Protein AF-0000000068721672 (afdb_homodimer)

Foldseek 3Di:
DKEKFWEDDDFKIWIFIDDLVLHTPDAIDIFTLDPVRLVVVVVVVCVPPVDLVVYEYEYEPPDPSVVSVVVSCVVRPHQYFYDYPVVLVVVCVVPVVPDDDDSRVSGSSRRVCVSPDPGDRPPPQPPLLQVLQVLLVVLVVLVVVLVVLVVVLLVLCCAFFVCQCVLDVDCLAQLNLVCCLQPVHLVSLVVDDLQVNQVSNCVRVVNPDGSVSSVVSNVSSVVGPHDPPPRVVSSVSSNVSSVVSVVSVVVSVVSLVVSLVSQVVVPFQQCLQFLQHSSLSSQQCSQCGQLVVDPALVVLCVQLQLDQCQPPPPPDSPVRSDRRCPHDPSNVVSLLNSLVRRLVPAPVLVVQLVVVVVVVDDNSVSSSVSSSVVSNQSSVCRVVRHHDDRPDPDPPPD/DKEKFWEDDDFKIWIFIDDLVLHTPDAIDIFTLDPVRLVVVVVVVCVPPVDLVVYEYEYEPPDPSVVSSVVSCVVRPHQYFYDYPVVLVVQCVVPVVPDDDDSRVSGSSRRVCVSPDPGDRPPPQPPLLQVLQVLLVVLVVLVVVLVVLVVVLLVLCCAFFVCQCVLDVDCLAQLNLVCCLQPVHLVSLVVDDLQVNQVSNCVRVVNPDGSVSSVVSNVSSVVGPHDPPPRVVSSVSSNVSSVVSVVSVVVSVVSLVVSLVSQVVVPFQQCLQFLQHSSLSSQQCSQCGQLVVDPALVVLCVQLQLDQPQPPPPPPSPVRSDRRPPHDPSNNVSLLNSLVRRLVPAPVLVVQLVVVVVVVDDNSVSSSVSSSVVSNQSSVCRVVRHHDDRPDPPPPPD

Structure (mmCIF, N/CA/C/O backbone):
data_AF-0000000068721672-model_v1
#
loop_
_entity.id
_entity.type
_entity.pdbx_description
1 polymer 'IS110 family transposase'
#
loop_
_atom_site.group_PDB
_atom_site.id
_atom_site.type_symbol
_atom_site.label_atom_id
_atom_site.label_alt_id
_atom_site.label_comp_id
_atom_site.label_asym_id
_atom_site.label_entity_id
_atom_site.label_seq_id
_atom_site.pdbx_PDB_ins_code
_atom_site.Cartn_x
_atom_site.Cartn_y
_atom_site.Cartn_z
_atom_site.occupancy
_atom_site.B_iso_or_equiv
_atom_site.auth_seq_id
_atom_site.auth_comp_id
_atom_site.auth_asym_id
_atom_site.auth_atom_id
_atom_site.pdbx_PDB_model_num
ATOM 1 N N . MET A 1 1 ? 2.199 48.875 4.395 1 86.69 1 MET A N 1
ATOM 2 C CA . MET A 1 1 ? 2.047 47.438 4.539 1 86.69 1 MET A CA 1
ATOM 3 C C . MET A 1 1 ? 2.754 46.688 3.408 1 86.69 1 MET A C 1
ATOM 5 O O . MET A 1 1 ? 2.729 47.125 2.26 1 86.69 1 MET A O 1
ATOM 9 N N . PHE A 1 2 ? 3.576 45.719 3.76 1 93.94 2 PHE A N 1
ATOM 10 C CA . PHE A 1 2 ? 4.301 44.938 2.764 1 93.94 2 PHE A CA 1
ATOM 11 C C . PHE A 1 2 ? 3.707 43.562 2.625 1 93.94 2 PHE A C 1
ATOM 13 O O . PHE A 1 2 ? 2.924 43.125 3.475 1 93.94 2 PHE A O 1
ATOM 20 N N . TYR A 1 3 ? 4.02 43 1.476 1 94.06 3 TYR A N 1
ATOM 21 C CA . TYR A 1 3 ? 3.592 41.625 1.208 1 94.06 3 TYR A CA 1
ATOM 22 C C . TYR A 1 3 ? 4.777 40.781 0.808 1 94.06 3 TYR A C 1
ATOM 24 O O . TYR A 1 3 ? 5.605 41.188 -0.009 1 94.06 3 TYR A O 1
ATOM 32 N N . LEU A 1 4 ? 4.859 39.688 1.416 1 96 4 LEU A N 1
ATOM 33 C CA . 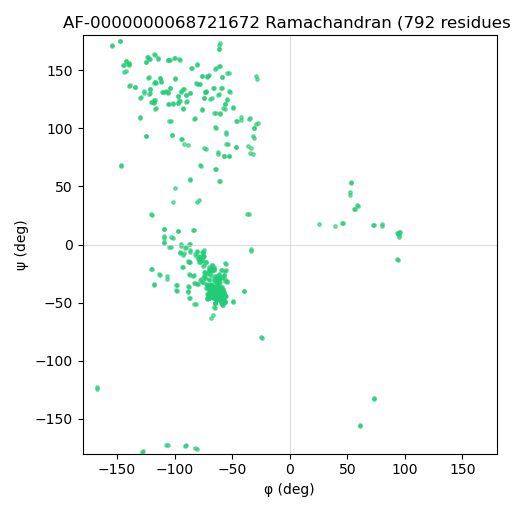LEU A 1 4 ? 5.945 38.75 1.136 1 96 4 LEU A CA 1
ATOM 34 C C . LEU A 1 4 ? 5.402 37.438 0.591 1 96 4 LEU A C 1
ATOM 36 O O . LEU A 1 4 ? 4.48 36.844 1.166 1 96 4 LEU A O 1
ATOM 40 N N . GLY A 1 5 ? 5.867 37.062 -0.544 1 94.69 5 GLY A N 1
ATOM 41 C CA . GLY A 1 5 ? 5.57 35.75 -1.093 1 94.69 5 GLY A CA 1
ATOM 42 C C . GLY A 1 5 ? 6.73 34.781 -0.973 1 94.69 5 GLY A C 1
ATOM 43 O O . GLY A 1 5 ? 7.887 35.156 -1.187 1 94.69 5 GLY A O 1
ATOM 44 N N . ILE A 1 6 ? 6.438 33.531 -0.537 1 94.25 6 ILE A N 1
ATOM 45 C CA . ILE A 1 6 ? 7.461 32.5 -0.434 1 94.25 6 ILE A CA 1
ATOM 46 C C . ILE A 1 6 ? 7.121 31.344 -1.363 1 94.25 6 ILE A C 1
ATOM 48 O O . ILE A 1 6 ? 6.039 30.75 -1.264 1 94.25 6 ILE A O 1
ATOM 52 N N . ASP A 1 7 ? 7.992 31.062 -2.221 1 91.5 7 ASP A N 1
ATOM 53 C CA . ASP A 1 7 ? 7.914 29.844 -3.023 1 91.5 7 ASP A CA 1
ATOM 54 C C . ASP A 1 7 ? 8.688 28.703 -2.371 1 91.5 7 ASP A C 1
ATOM 56 O O . ASP A 1 7 ? 9.914 28.75 -2.277 1 91.5 7 ASP A O 1
ATOM 60 N N . ILE A 1 8 ? 7.93 27.688 -2.023 1 88.69 8 ILE A N 1
ATOM 61 C CA . ILE A 1 8 ? 8.477 26.594 -1.223 1 88.69 8 ILE A CA 1
ATOM 62 C C . ILE A 1 8 ? 9.047 25.516 -2.143 1 88.69 8 ILE A C 1
ATOM 64 O O . ILE A 1 8 ? 8.383 25.078 -3.086 1 88.69 8 ILE A O 1
ATOM 68 N N . ALA A 1 9 ? 10.281 25.125 -1.889 1 83.5 9 ALA A N 1
ATOM 69 C CA . ALA A 1 9 ? 10.93 24 -2.553 1 83.5 9 ALA A CA 1
ATOM 70 C C . ALA A 1 9 ? 11.523 23.031 -1.534 1 83.5 9 ALA A C 1
ATOM 72 O O . ALA A 1 9 ? 11.242 23.125 -0.337 1 83.5 9 ALA A O 1
ATOM 73 N N . LYS A 1 10 ? 12.148 22.016 -1.952 1 77.5 10 LYS A N 1
ATOM 74 C CA . LYS A 1 10 ? 12.648 20.969 -1.065 1 77.5 10 LYS A CA 1
ATOM 75 C C . LYS A 1 10 ? 13.812 21.469 -0.216 1 77.5 10 LYS A C 1
ATOM 77 O O . LYS A 1 10 ? 13.797 21.328 1.008 1 77.5 10 LYS A O 1
ATOM 82 N N . HIS A 1 11 ? 14.734 22.141 -0.804 1 77.12 11 HIS A N 1
ATOM 83 C CA . HIS A 1 11 ? 15.938 22.516 -0.07 1 77.12 11 HIS A CA 1
ATOM 84 C C . HIS A 1 11 ? 16.078 24.031 0.018 1 77.12 11 HIS A C 1
ATOM 86 O O . HIS A 1 11 ? 16.516 24.562 1.045 1 77.12 11 HIS A O 1
ATOM 92 N N . LYS A 1 12 ? 15.641 24.641 -1.034 1 86.44 12 LYS A N 1
ATOM 93 C CA . LYS A 1 12 ? 15.805 26.094 -1.119 1 86.44 12 LYS A CA 1
ATOM 94 C C . LYS A 1 12 ? 14.484 26.781 -1.482 1 86.44 12 LYS A C 1
ATOM 96 O O . LYS A 1 12 ? 13.836 26.406 -2.461 1 86.44 12 LYS A O 1
ATOM 101 N N . HIS A 1 13 ? 14.141 27.781 -0.576 1 91.69 13 HIS A N 1
ATOM 102 C CA . HIS A 1 13 ? 12.938 28.578 -0.816 1 91.69 13 HIS A CA 1
ATOM 103 C C . HIS A 1 13 ? 13.289 29.969 -1.326 1 91.69 13 HIS A C 1
ATOM 105 O O . HIS A 1 13 ? 14.438 30.422 -1.191 1 91.69 13 HIS A O 1
ATOM 111 N N . TYR A 1 14 ? 12.344 30.594 -1.969 1 93.81 14 TYR A N 1
ATOM 112 C CA . TYR A 1 14 ? 12.547 31.969 -2.424 1 93.81 14 TYR A CA 1
ATOM 113 C C . TYR A 1 14 ? 11.492 32.906 -1.832 1 93.81 14 TYR A C 1
ATOM 115 O O . TYR A 1 14 ? 10.305 32.562 -1.795 1 93.81 14 TYR A O 1
ATOM 123 N N . ALA A 1 15 ? 11.969 34 -1.354 1 96.25 15 ALA A N 1
ATOM 124 C CA . ALA A 1 15 ? 11.094 35.031 -0.778 1 96.25 15 ALA A CA 1
ATOM 125 C C . ALA A 1 15 ? 11.164 36.312 -1.577 1 96.25 15 ALA A C 1
ATOM 127 O O . ALA A 1 15 ? 12.234 36.719 -2.041 1 96.25 15 ALA A O 1
ATOM 128 N N . SER A 1 16 ? 10.016 36.938 -1.768 1 95.81 16 SER A N 1
ATOM 129 C CA . SER A 1 16 ? 9.938 38.219 -2.449 1 95.81 16 SER A CA 1
ATOM 130 C C . SER A 1 16 ? 9.031 39.188 -1.702 1 95.81 16 SER A C 1
ATOM 132 O O . SER A 1 16 ? 7.945 38.812 -1.257 1 95.81 16 SER A O 1
ATOM 134 N N . ILE A 1 17 ? 9.477 40.438 -1.555 1 95.88 17 ILE A N 1
ATOM 135 C CA . ILE A 1 17 ? 8.688 41.469 -0.869 1 95.88 17 ILE A CA 1
ATOM 136 C C . ILE A 1 17 ? 8.211 42.5 -1.873 1 95.88 17 ILE A C 1
ATOM 138 O O . ILE A 1 17 ? 9 42.969 -2.697 1 95.88 17 ILE A O 1
ATOM 142 N N . ILE A 1 18 ? 7 42.75 -1.779 1 94.38 18 ILE A N 1
ATOM 143 C CA . ILE A 1 18 ? 6.445 43.812 -2.621 1 94.38 18 ILE A CA 1
ATOM 144 C C . ILE A 1 18 ? 5.738 44.844 -1.752 1 94.38 18 ILE A C 1
ATOM 146 O O . ILE A 1 18 ? 5.344 44.562 -0.621 1 94.38 18 ILE A O 1
ATOM 150 N N . ASP A 1 19 ? 5.609 46.062 -2.295 1 93 19 ASP A N 1
ATOM 151 C CA . ASP A 1 19 ? 4.93 47.125 -1.555 1 93 19 ASP A CA 1
ATOM 152 C C . ASP A 1 19 ? 3.438 47.156 -1.877 1 93 19 ASP A C 1
ATOM 154 O O . ASP A 1 19 ? 2.916 46.25 -2.508 1 93 19 ASP A O 1
ATOM 158 N N . GLN A 1 20 ? 2.775 48.156 -1.375 1 89.5 20 GLN A N 1
ATOM 159 C CA . GLN A 1 20 ? 1.326 48.25 -1.512 1 89.5 20 GLN A CA 1
ATOM 160 C C . GLN A 1 20 ? 0.924 48.438 -2.973 1 89.5 20 GLN A C 1
ATOM 162 O O . GLN A 1 20 ? -0.208 48.125 -3.352 1 89.5 20 GLN A O 1
ATOM 167 N N . THR A 1 21 ? 1.862 48.875 -3.771 1 89.06 21 THR A N 1
ATOM 168 C CA . THR A 1 21 ? 1.56 49.156 -5.176 1 89.06 21 THR A CA 1
ATOM 169 C C . THR A 1 21 ? 1.857 47.906 -6.027 1 89.06 21 THR A C 1
ATOM 171 O O . THR A 1 21 ? 1.522 47.875 -7.211 1 89.06 21 THR A O 1
ATOM 174 N N . GLY A 1 22 ? 2.467 46.938 -5.43 1 88.56 22 GLY A N 1
ATOM 175 C CA . GLY A 1 22 ? 2.801 45.719 -6.16 1 88.56 22 GLY A CA 1
ATOM 176 C C . GLY A 1 22 ? 4.211 45.719 -6.719 1 88.56 22 GLY A C 1
ATOM 177 O O . GLY A 1 22 ? 4.605 44.812 -7.441 1 88.56 22 GLY A O 1
ATOM 178 N N . LYS A 1 23 ? 4.98 46.656 -6.371 1 90.81 23 LYS A N 1
ATOM 179 C CA . LYS A 1 23 ? 6.352 46.75 -6.863 1 90.81 23 LYS A CA 1
ATOM 180 C C . LYS A 1 23 ? 7.328 46.062 -5.914 1 90.81 23 LYS A C 1
ATOM 182 O O . LYS A 1 23 ? 7.281 46.281 -4.703 1 90.81 23 LYS A O 1
ATOM 187 N N . PRO A 1 24 ? 8.188 45.281 -6.508 1 92.94 24 PRO A N 1
ATOM 188 C CA . PRO A 1 24 ? 9.203 44.688 -5.66 1 92.94 24 PRO A CA 1
ATOM 189 C C . PRO A 1 24 ? 10.172 45.688 -5.062 1 92.94 24 PRO A C 1
ATOM 191 O O . PRO A 1 24 ? 10.625 46.594 -5.762 1 92.94 24 PRO A O 1
ATOM 194 N N . ILE A 1 25 ? 10.461 45.594 -3.865 1 92.06 25 ILE A N 1
ATOM 195 C CA . ILE A 1 25 ? 11.312 46.562 -3.191 1 92.06 25 ILE A CA 1
ATOM 196 C C . ILE A 1 25 ? 12.766 46.062 -3.219 1 92.06 25 ILE A C 1
ATOM 198 O O . ILE A 1 25 ? 13.688 46.844 -2.973 1 92.06 25 ILE A O 1
ATOM 202 N N . THR A 1 26 ? 12.953 44.812 -3.443 1 91 26 THR A N 1
ATOM 203 C CA . THR A 1 26 ? 14.273 44.219 -3.504 1 91 26 THR A CA 1
ATOM 204 C C . THR A 1 26 ? 14.258 42.938 -4.371 1 91 26 THR A C 1
ATOM 206 O O . THR A 1 26 ? 13.195 42.531 -4.836 1 91 26 THR A O 1
ATOM 209 N N . LYS A 1 27 ? 15.43 42.469 -4.613 1 92.25 27 LYS A N 1
ATOM 210 C CA . LYS A 1 27 ? 15.531 41.188 -5.332 1 92.25 27 LYS A CA 1
ATOM 211 C C . LYS A 1 27 ? 15.062 40.031 -4.465 1 92.25 27 LYS A C 1
ATOM 213 O O . LYS A 1 27 ? 15.227 40.062 -3.242 1 92.25 27 LYS A O 1
ATOM 218 N N . PRO A 1 28 ? 14.484 39.094 -5.129 1 93.94 28 PRO A N 1
ATOM 219 C CA . PRO A 1 28 ? 14.094 37.938 -4.359 1 93.94 28 PRO A CA 1
ATOM 220 C C . PRO A 1 28 ? 15.25 37.312 -3.568 1 93.94 28 PRO A C 1
ATOM 222 O O . PRO A 1 28 ? 16.406 37.375 -4.008 1 93.94 28 PRO A O 1
ATOM 225 N N . PHE A 1 29 ? 14.945 36.781 -2.463 1 94.62 29 PHE A N 1
ATOM 226 C CA . PHE A 1 29 ? 15.945 36.281 -1.525 1 94.62 29 PHE A CA 1
ATOM 227 C C . PHE A 1 29 ? 15.82 34.781 -1.356 1 94.62 29 PHE A C 1
ATOM 229 O O . PHE A 1 29 ? 14.789 34.281 -0.908 1 94.62 29 PHE A O 1
ATOM 236 N N . PRO A 1 30 ? 16.828 34.031 -1.72 1 94.19 30 PRO A N 1
ATOM 237 C CA . PRO A 1 30 ? 16.828 32.594 -1.454 1 94.19 30 PRO A CA 1
ATOM 238 C C . PRO A 1 30 ? 17.25 32.281 -0.022 1 94.19 30 PRO A C 1
ATOM 240 O O . PRO A 1 30 ? 18.125 32.938 0.541 1 94.19 30 PRO A O 1
ATOM 243 N N . PHE A 1 31 ? 16.578 31.344 0.588 1 91.75 31 PHE A N 1
ATOM 244 C CA . PHE A 1 31 ? 17 30.875 1.905 1 91.75 31 PHE A CA 1
ATOM 245 C C . PHE A 1 31 ? 16.797 29.375 2.033 1 91.75 31 PHE A C 1
ATOM 247 O O . PHE A 1 31 ? 16 28.781 1.306 1 91.75 31 PHE A O 1
ATOM 254 N N . ARG A 1 32 ? 17.516 28.766 2.938 1 86.44 32 ARG A N 1
ATOM 255 C CA . ARG A 1 32 ? 17.516 27.312 3.08 1 86.44 32 ARG A CA 1
ATOM 256 C C . ARG A 1 32 ? 16.516 26.875 4.145 1 86.44 32 ARG A C 1
ATOM 258 O O . ARG A 1 32 ? 16.141 27.656 5.02 1 86.44 32 ARG A O 1
ATOM 265 N N . ASN A 1 33 ? 16.141 25.672 4.055 1 81.5 33 ASN A N 1
ATOM 266 C CA . ASN A 1 33 ? 15.125 25.094 4.93 1 81.5 33 ASN A CA 1
ATOM 267 C C . ASN A 1 33 ? 15.727 24.562 6.227 1 81.5 33 ASN A C 1
ATOM 269 O O . ASN A 1 33 ? 15.562 23.391 6.555 1 81.5 33 ASN A O 1
ATOM 273 N N . HIS A 1 34 ? 16.422 25.391 6.93 1 83.25 34 HIS A N 1
ATOM 274 C CA . HIS A 1 34 ? 16.953 25.094 8.258 1 83.25 34 HIS A CA 1
ATOM 275 C C . HIS A 1 34 ? 16.984 26.359 9.117 1 83.25 34 HIS A C 1
ATOM 277 O O . HIS A 1 34 ? 16.594 27.438 8.672 1 83.25 34 HIS A O 1
ATOM 283 N N . LYS A 1 35 ? 17.344 26.219 10.336 1 85.12 35 LYS A N 1
ATOM 284 C CA . LYS A 1 35 ? 17.25 27.312 11.297 1 85.12 35 LYS A CA 1
ATOM 285 C C . LYS A 1 35 ? 18.047 28.531 10.844 1 85.12 35 LYS A C 1
ATOM 287 O O . LYS A 1 35 ? 17.547 29.656 10.914 1 85.12 35 LYS A O 1
ATOM 292 N N . GLU A 1 36 ? 19.219 28.266 10.352 1 87.62 36 GLU A N 1
ATOM 293 C CA . GLU A 1 36 ? 20.047 29.359 9.859 1 87.62 36 GLU A CA 1
ATOM 294 C C . GLU A 1 36 ? 19.391 30.062 8.68 1 87.62 36 GLU A C 1
ATOM 296 O O . GLU A 1 36 ? 19.469 31.281 8.555 1 87.62 36 GLU A O 1
ATOM 301 N N . GLY A 1 37 ? 18.844 29.266 7.859 1 89.38 37 GLY A N 1
ATOM 302 C CA . GLY A 1 37 ? 18.109 29.828 6.738 1 89.38 37 GLY A CA 1
ATOM 303 C C . GLY A 1 37 ? 16.922 30.672 7.168 1 89.38 37 GLY A C 1
ATOM 304 O O . GLY A 1 37 ? 16.703 31.766 6.625 1 89.38 37 GLY A O 1
ATOM 305 N N . GLY A 1 38 ? 16.188 30.188 8.133 1 91.56 38 GLY A N 1
ATOM 306 C CA . GLY A 1 38 ? 15.094 30.969 8.688 1 91.56 38 GLY A CA 1
ATOM 307 C C . GLY A 1 38 ? 15.539 32.281 9.297 1 91.56 38 GLY A C 1
ATOM 308 O O . GLY A 1 38 ? 14.906 33.312 9.086 1 91.56 38 GLY A O 1
ATOM 309 N N . GLN A 1 39 ? 16.641 32.156 9.984 1 93.81 39 GLN A N 1
ATOM 310 C CA . GLN A 1 39 ? 17.188 33.375 10.602 1 93.81 39 GLN A CA 1
ATOM 311 C C . GLN A 1 39 ? 17.641 34.375 9.539 1 93.81 39 GLN A C 1
ATOM 313 O O . GLN A 1 39 ? 17.469 35.594 9.703 1 93.81 39 GLN A O 1
ATOM 318 N N . ALA A 1 40 ? 18.188 33.844 8.523 1 95.38 40 ALA A N 1
ATOM 319 C CA . ALA A 1 40 ? 18.594 34.688 7.414 1 95.38 40 ALA A CA 1
ATOM 320 C C . ALA A 1 40 ? 17.391 35.406 6.801 1 95.38 40 ALA A C 1
ATOM 322 O O . ALA A 1 40 ? 17.484 36.594 6.445 1 95.38 40 ALA A O 1
ATOM 323 N N . LEU A 1 41 ? 16.359 34.719 6.668 1 95.69 41 LEU A N 1
ATOM 324 C CA . LEU A 1 41 ? 15.117 35.312 6.152 1 95.69 41 LEU A CA 1
ATOM 325 C C . LEU A 1 41 ? 14.625 36.406 7.055 1 95.69 41 LEU A C 1
ATOM 327 O O . LEU A 1 41 ? 14.242 37.5 6.57 1 95.69 41 LEU A O 1
ATOM 331 N N . LEU A 1 42 ? 14.633 36.188 8.344 1 95.94 42 LEU A N 1
ATOM 332 C CA . LEU A 1 42 ? 14.188 37.188 9.305 1 95.94 42 LEU A CA 1
ATOM 333 C C . LEU A 1 42 ? 15.039 38.469 9.219 1 95.94 42 LEU A C 1
ATOM 335 O O . LEU A 1 42 ? 14.508 39.562 9.156 1 95.94 42 LEU A O 1
ATOM 339 N N . ASN A 1 43 ? 16.344 38.156 9.188 1 96.31 43 ASN A N 1
ATOM 340 C CA . ASN A 1 43 ? 17.25 39.281 9.086 1 96.31 43 ASN A CA 1
ATOM 341 C C . ASN A 1 43 ? 17 40.094 7.824 1 96.31 43 ASN A C 1
ATOM 343 O O . ASN A 1 43 ? 17.047 41.344 7.855 1 96.31 43 ASN A O 1
ATOM 347 N N . TRP A 1 44 ? 16.766 39.375 6.82 1 96.31 44 TRP A N 1
ATOM 348 C CA . TRP A 1 44 ? 16.484 40 5.535 1 96.31 44 TRP A CA 1
ATOM 349 C C . TRP A 1 44 ? 15.18 40.812 5.582 1 96.31 44 TRP A C 1
ATOM 351 O O . TRP A 1 44 ? 15.125 41.938 5.102 1 96.31 44 TRP A O 1
ATOM 361 N N . MET A 1 45 ? 14.148 40.344 6.129 1 95.75 45 MET A N 1
ATOM 362 C CA . MET A 1 45 ? 12.852 40.969 6.242 1 95.75 45 MET A CA 1
ATOM 363 C C . MET A 1 45 ? 12.945 42.25 7.094 1 95.75 45 MET A C 1
ATOM 365 O O . MET A 1 45 ? 12.375 43.281 6.742 1 95.75 45 MET A O 1
ATOM 369 N N . TYR A 1 46 ? 13.688 42.156 8.125 1 95.62 46 TYR A N 1
ATOM 370 C CA . TYR A 1 46 ? 13.734 43.25 9.086 1 95.62 46 TYR A CA 1
ATOM 371 C C . TYR A 1 46 ? 14.555 44.438 8.555 1 95.62 46 TYR A C 1
ATOM 373 O O . TYR A 1 46 ? 14.617 45.5 9.172 1 95.62 46 TYR A O 1
ATOM 381 N N . ARG A 1 47 ? 15.164 44.25 7.477 1 95.19 47 ARG A N 1
ATOM 382 C CA . ARG A 1 47 ? 15.773 45.375 6.789 1 95.19 47 ARG A CA 1
ATOM 383 C C . ARG A 1 47 ? 14.711 46.312 6.234 1 95.19 47 ARG A C 1
ATOM 385 O O . ARG A 1 47 ? 14.984 47.5 5.988 1 95.19 47 ARG A O 1
ATOM 392 N N . TYR A 1 48 ? 13.555 45.781 6.109 1 94.25 48 TYR A N 1
ATOM 393 C CA . TYR A 1 48 ? 12.523 46.531 5.414 1 94.25 48 TYR A CA 1
ATOM 394 C C . TYR A 1 48 ? 11.328 46.781 6.324 1 94.25 48 TYR A C 1
ATOM 396 O O . TYR A 1 48 ? 10.5 47.688 6.051 1 94.25 48 TYR A O 1
ATOM 404 N N . ILE A 1 49 ? 11.25 45.938 7.348 1 93.62 49 ILE A N 1
ATOM 405 C CA . ILE A 1 49 ? 10.117 46.125 8.258 1 93.62 49 ILE A CA 1
ATOM 406 C C . ILE A 1 49 ? 10.633 46.312 9.68 1 93.62 49 ILE A C 1
ATOM 408 O O . ILE A 1 49 ? 11.75 45.906 10.008 1 93.62 49 ILE A O 1
ATOM 412 N N . GLU A 1 50 ? 9.781 46.875 10.562 1 93.62 50 GLU A N 1
ATOM 413 C CA . GLU A 1 50 ? 10.133 47.094 11.961 1 93.62 50 GLU A CA 1
ATOM 414 C C . GLU A 1 50 ? 9.414 46.094 12.867 1 93.62 50 GLU A C 1
ATOM 416 O O . GLU A 1 50 ? 9.906 45.75 13.938 1 93.62 50 GLU A O 1
ATOM 421 N N . SER A 1 51 ? 8.281 45.719 12.398 1 94.88 51 SER A N 1
ATOM 422 C CA . SER A 1 51 ? 7.465 44.781 13.18 1 94.88 51 SER A CA 1
ATOM 423 C C . SER A 1 51 ? 6.762 43.781 12.273 1 94.88 51 SER A C 1
ATOM 425 O O . SER A 1 51 ? 6.473 44.062 11.109 1 94.88 51 SER A O 1
ATOM 427 N N . PRO A 1 52 ? 6.527 42.562 12.758 1 93.81 52 PRO A N 1
ATOM 428 C CA . PRO A 1 52 ? 5.855 41.531 11.969 1 93.81 52 PRO A CA 1
ATOM 429 C C . PRO A 1 52 ? 4.488 42 11.461 1 93.81 52 PRO A C 1
ATOM 431 O O . PRO A 1 52 ? 3.988 41.438 10.469 1 93.81 52 PRO A O 1
ATOM 434 N N . THR A 1 53 ? 3.879 42.938 12.07 1 91.81 53 THR A N 1
ATOM 435 C CA . THR A 1 53 ? 2.533 43.375 11.703 1 91.81 53 THR A CA 1
ATOM 436 C C . THR A 1 53 ? 2.557 44.188 10.43 1 91.81 53 THR A C 1
ATOM 438 O O . THR A 1 53 ? 1.512 44.438 9.82 1 91.81 53 THR A O 1
ATOM 441 N N . GLU A 1 54 ? 3.725 44.531 9.984 1 93.75 54 GLU A N 1
ATOM 442 C CA . GLU A 1 54 ? 3.85 45.406 8.82 1 93.75 54 GLU A CA 1
ATOM 443 C C . GLU A 1 54 ? 3.92 44.594 7.531 1 93.75 54 GLU A C 1
ATOM 445 O O . GLU A 1 54 ? 3.965 45.156 6.438 1 93.75 54 GLU A O 1
ATOM 450 N N . ILE A 1 55 ? 3.91 43.281 7.719 1 93.5 55 ILE A N 1
ATOM 451 C CA . ILE A 1 55 ? 4.078 42.469 6.531 1 93.5 55 ILE A CA 1
ATOM 452 C C . ILE A 1 55 ? 3.131 41.281 6.602 1 93.5 55 ILE A C 1
ATOM 454 O O . ILE A 1 55 ? 2.928 40.688 7.676 1 93.5 55 ILE A O 1
ATOM 458 N N . MET A 1 56 ? 2.502 40.969 5.516 1 91.75 56 MET A N 1
ATOM 459 C CA . MET A 1 56 ? 1.71 39.75 5.352 1 91.75 56 MET A CA 1
ATOM 460 C C . MET A 1 56 ? 2.439 38.75 4.473 1 91.75 56 MET A C 1
ATOM 462 O O . MET A 1 56 ? 2.965 39.094 3.416 1 91.75 56 MET A O 1
ATOM 466 N N . ILE A 1 57 ? 2.502 37.562 4.961 1 93.56 57 ILE A N 1
ATOM 467 C CA . ILE A 1 57 ? 3.287 36.531 4.254 1 93.56 57 ILE A CA 1
ATOM 468 C C . ILE A 1 57 ? 2.355 35.531 3.596 1 93.56 57 ILE A C 1
ATOM 470 O O . ILE A 1 57 ? 1.396 35.062 4.219 1 93.56 57 ILE A O 1
ATOM 474 N N . GLY A 1 58 ? 2.611 35.25 2.344 1 90.62 58 GLY A N 1
ATOM 475 C CA . GLY A 1 58 ? 1.902 34.219 1.626 1 90.62 58 GLY A CA 1
ATOM 476 C C . GLY A 1 58 ? 2.807 33.094 1.17 1 90.62 58 GLY A C 1
ATOM 477 O O . GLY A 1 58 ? 3.951 33.312 0.776 1 90.62 58 GLY A O 1
ATOM 478 N N . MET A 1 59 ? 2.326 31.891 1.27 1 90.06 59 MET A N 1
ATOM 479 C CA . MET A 1 59 ? 3.072 30.766 0.729 1 90.06 59 MET A CA 1
ATOM 480 C C . MET A 1 59 ? 2.127 29.719 0.155 1 90.06 59 MET A C 1
ATOM 482 O O . MET A 1 59 ? 0.959 29.641 0.541 1 90.06 59 MET A O 1
ATOM 486 N N . GLU A 1 60 ? 2.641 28.984 -0.753 1 83.19 60 GLU A N 1
ATOM 487 C CA . GLU A 1 60 ? 1.86 27.906 -1.359 1 83.19 60 GLU A CA 1
ATOM 488 C C . GLU A 1 60 ? 2.115 26.578 -0.656 1 83.19 60 GLU A C 1
ATOM 490 O O . GLU A 1 60 ? 3.26 26.234 -0.351 1 83.19 60 GLU A O 1
ATOM 495 N N . ALA A 1 61 ? 1.006 25.953 -0.348 1 77.31 61 ALA A N 1
ATOM 496 C CA . ALA A 1 61 ? 1.115 24.641 0.291 1 77.31 61 ALA A CA 1
ATOM 497 C C . ALA A 1 61 ? 1.469 23.562 -0.728 1 77.31 61 ALA A C 1
ATOM 499 O O . ALA A 1 61 ? 0.622 22.734 -1.093 1 77.31 61 ALA A O 1
ATOM 500 N N . THR A 1 62 ? 2.641 23.578 -1.284 1 70.88 62 THR A N 1
ATOM 501 C CA . THR A 1 62 ? 3.115 22.547 -2.199 1 70.88 62 THR A CA 1
ATOM 502 C C . THR A 1 62 ? 3.979 21.531 -1.463 1 70.88 62 THR A C 1
ATOM 504 O O . THR A 1 62 ? 4.941 21.891 -0.783 1 70.88 62 THR A O 1
ATOM 507 N N . GLY A 1 63 ? 3.592 20.375 -1.666 1 73.31 63 GLY A N 1
ATOM 508 C CA . GLY A 1 63 ? 4.332 19.344 -0.96 1 73.31 63 GLY A CA 1
ATOM 509 C C . GLY A 1 63 ? 4.262 19.484 0.548 1 73.31 63 GLY A C 1
ATOM 510 O O . GLY A 1 63 ? 3.262 19.969 1.086 1 73.31 63 GLY A O 1
ATOM 511 N N . HIS A 1 64 ? 5.234 18.953 1.298 1 81.81 64 HIS A N 1
ATOM 512 C CA . HIS A 1 64 ? 5.191 18.953 2.756 1 81.81 64 HIS A CA 1
ATOM 513 C C . HIS A 1 64 ? 6.227 19.922 3.334 1 81.81 64 HIS A C 1
ATOM 515 O O . HIS A 1 64 ? 6.258 20.141 4.547 1 81.81 64 HIS A O 1
ATOM 521 N N . TYR A 1 65 ? 6.895 20.672 2.549 1 82.25 65 TYR A N 1
ATOM 522 C CA . TYR A 1 65 ? 8.031 21.469 3.008 1 82.25 65 TYR A CA 1
ATOM 523 C C . TYR A 1 65 ? 7.574 22.812 3.549 1 82.25 65 TYR A C 1
ATOM 525 O O . TYR A 1 65 ? 8.32 23.484 4.262 1 82.25 65 TYR A O 1
ATOM 533 N N . TRP A 1 66 ? 6.398 23.188 3.279 1 85.88 66 TRP A N 1
ATOM 534 C CA . TRP A 1 66 ? 5.918 24.516 3.664 1 85.88 66 TRP A CA 1
ATOM 535 C C . TRP A 1 66 ? 5.645 24.578 5.164 1 85.88 66 TRP A C 1
ATOM 537 O O . TRP A 1 66 ? 5.711 25.656 5.766 1 85.88 66 TRP A O 1
ATOM 547 N N . LEU A 1 67 ? 5.406 23.516 5.762 1 86.69 67 LEU A N 1
ATOM 548 C CA . LEU A 1 67 ? 4.914 23.469 7.133 1 86.69 67 LEU A CA 1
ATOM 549 C C . LEU A 1 67 ? 5.988 23.938 8.109 1 86.69 67 LEU A C 1
ATOM 551 O O . LEU A 1 67 ? 5.688 24.641 9.086 1 86.69 67 LEU A O 1
ATOM 555 N N . ALA A 1 68 ? 7.211 23.547 7.848 1 86.56 68 ALA A N 1
ATOM 556 C CA . ALA A 1 68 ? 8.305 23.969 8.719 1 86.56 68 ALA A CA 1
ATOM 557 C C . ALA A 1 68 ? 8.484 25.484 8.648 1 86.56 68 ALA A C 1
ATOM 559 O O . ALA A 1 68 ? 8.648 26.156 9.672 1 86.56 68 ALA A O 1
ATOM 560 N N . VAL A 1 69 ? 8.398 26.031 7.48 1 89.19 69 VAL A N 1
ATOM 561 C CA . VAL A 1 69 ? 8.523 27.469 7.285 1 89.19 69 VAL A CA 1
ATOM 562 C C . VAL A 1 69 ? 7.336 28.188 7.926 1 89.19 69 VAL A C 1
ATOM 564 O O . VAL A 1 69 ? 7.508 29.203 8.602 1 89.19 69 VAL A O 1
ATOM 567 N N . TYR A 1 70 ? 6.27 27.641 7.727 1 89.25 70 TYR A N 1
ATOM 568 C CA . TYR A 1 70 ? 5.043 28.172 8.305 1 89.25 70 TYR A CA 1
ATOM 569 C C . TYR A 1 70 ? 5.137 28.234 9.82 1 89.25 70 TYR A C 1
ATOM 571 O O . TYR A 1 70 ? 4.875 29.281 10.422 1 89.25 70 TYR A O 1
ATOM 579 N N . SER A 1 71 ? 5.504 27.125 10.391 1 88.12 71 SER A N 1
ATOM 580 C CA . SER A 1 71 ? 5.652 27.047 11.836 1 88.12 71 SER A CA 1
ATOM 581 C C . SER A 1 71 ? 6.668 28.078 12.344 1 88.12 71 SER A C 1
ATOM 583 O O . SER A 1 71 ? 6.426 28.75 13.344 1 88.12 71 SER A O 1
ATOM 585 N N . PHE A 1 72 ? 7.742 28.266 11.648 1 89.88 72 PHE A N 1
ATOM 586 C CA . PHE A 1 72 ? 8.812 29.188 12.016 1 89.88 72 PHE A CA 1
ATOM 587 C C . PHE A 1 72 ? 8.328 30.625 12 1 89.88 72 PHE A C 1
ATOM 589 O O . PHE A 1 72 ? 8.594 31.391 12.93 1 89.88 72 PHE A O 1
ATOM 596 N N . LEU A 1 73 ? 7.621 30.922 11.023 1 91.38 73 LEU A N 1
ATOM 597 C CA . LEU A 1 73 ? 7.137 32.281 10.867 1 91.38 73 LEU A CA 1
ATOM 598 C C . LEU A 1 73 ? 6.074 32.625 11.914 1 91.38 73 LEU A C 1
ATOM 600 O O . LEU A 1 73 ? 6.051 33.719 12.461 1 91.38 73 LEU A O 1
ATOM 604 N N . LEU A 1 74 ? 5.277 31.672 12.211 1 87.94 74 LEU A N 1
ATOM 605 C CA . LEU A 1 74 ? 4.273 31.859 13.25 1 87.94 74 LEU A CA 1
ATOM 606 C C . LEU A 1 74 ? 4.934 32.094 14.609 1 87.94 74 LEU A C 1
ATOM 608 O O . LEU A 1 74 ? 4.508 32.938 15.375 1 87.94 74 LEU A O 1
ATOM 612 N N . ASP A 1 75 ? 5.914 31.281 14.867 1 88.94 75 ASP A N 1
ATOM 613 C CA . ASP A 1 75 ? 6.633 31.375 16.125 1 88.94 75 ASP A CA 1
ATOM 614 C C . ASP A 1 75 ? 7.262 32.75 16.312 1 88.94 75 ASP A C 1
ATOM 616 O O . ASP A 1 75 ? 7.504 33.188 17.438 1 88.94 75 ASP A O 1
ATOM 620 N N . HIS A 1 76 ? 7.457 33.438 15.203 1 92.38 76 HIS A N 1
ATOM 621 C CA . HIS A 1 76 ? 8.086 34.75 15.273 1 92.38 76 HIS A CA 1
ATOM 622 C C . HIS A 1 76 ? 7.055 35.844 15.133 1 92.38 76 HIS A C 1
ATOM 624 O O . HIS A 1 76 ? 7.41 37 14.906 1 92.38 76 HIS A O 1
ATOM 630 N N . GLY A 1 77 ? 5.809 35.406 15.117 1 89.19 77 GLY A N 1
ATOM 631 C CA . GLY A 1 77 ? 4.738 36.375 15.258 1 89.19 77 GLY A CA 1
ATOM 632 C C . GLY A 1 77 ? 4.199 36.875 13.93 1 89.19 77 GLY A C 1
ATOM 633 O O . GLY A 1 77 ? 3.422 37.844 13.891 1 89.19 77 GLY A O 1
ATOM 634 N N . PHE A 1 78 ? 4.578 36.281 12.852 1 91.38 78 PHE A N 1
ATOM 635 C CA . PHE A 1 78 ? 4.117 36.75 11.547 1 91.38 78 PHE A CA 1
ATOM 636 C C . PHE A 1 78 ? 2.76 36.156 11.203 1 91.38 78 PHE A C 1
ATOM 638 O O . PHE A 1 78 ? 2.416 35.062 11.688 1 91.38 78 PHE A O 1
ATOM 645 N N . SER A 1 79 ? 2.033 36.875 10.43 1 85.56 79 SER A N 1
ATOM 646 C CA . SER A 1 79 ? 0.8 36.375 9.844 1 85.56 79 SER A CA 1
ATOM 647 C C . SER A 1 79 ? 1.064 35.719 8.492 1 85.56 79 SER A C 1
ATOM 649 O O . SER A 1 79 ? 1.615 36.344 7.586 1 85.56 79 SER A O 1
ATOM 651 N N . VAL A 1 80 ? 0.659 34.5 8.445 1 89.19 80 VAL A N 1
ATOM 652 C CA . VAL A 1 80 ? 0.985 33.719 7.242 1 89.19 80 VAL A CA 1
ATOM 653 C C . VAL A 1 80 ? -0.296 33.219 6.594 1 89.19 80 VAL A C 1
ATOM 655 O O . VAL A 1 80 ? -1.145 32.625 7.27 1 89.19 80 VAL A O 1
ATOM 658 N N . VAL A 1 81 ? -0.414 33.438 5.324 1 84.88 81 VAL A N 1
ATOM 659 C CA . VAL A 1 81 ? -1.519 32.938 4.52 1 84.88 81 VAL A CA 1
ATOM 660 C C . VAL A 1 81 ? -1.033 31.781 3.65 1 84.88 81 VAL A C 1
ATOM 662 O O . VAL A 1 81 ? -0.063 31.922 2.902 1 84.88 81 VAL A O 1
ATOM 665 N N . VAL A 1 82 ? -1.693 30.688 3.883 1 84.12 82 VAL A N 1
ATOM 666 C CA . VAL A 1 82 ? -1.325 29.516 3.08 1 84.12 82 VAL A CA 1
ATOM 667 C C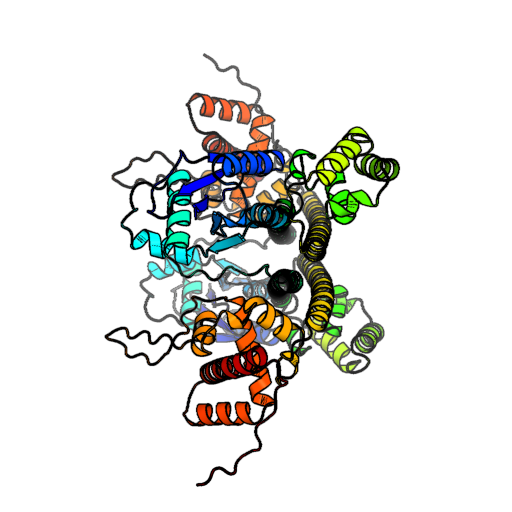 . VAL A 1 82 ? -2.289 29.375 1.904 1 84.12 82 VAL A C 1
ATOM 669 O O . VAL A 1 82 ? -3.5 29.25 2.098 1 84.12 82 VAL A O 1
ATOM 672 N N . LEU A 1 83 ? -1.697 29.391 0.708 1 79.06 83 LEU A N 1
ATOM 673 C CA . LEU A 1 83 ? -2.494 29.344 -0.512 1 79.06 83 LEU A CA 1
ATOM 674 C C . LEU A 1 83 ? -2.523 27.938 -1.085 1 79.06 83 LEU A C 1
ATOM 676 O O . LEU A 1 83 ? -1.534 27.203 -0.997 1 79.06 83 LEU A O 1
ATOM 680 N N . ASN A 1 84 ? -3.729 27.547 -1.641 1 72.38 84 ASN A N 1
ATOM 681 C CA . ASN A 1 84 ? -3.852 26.297 -2.377 1 72.38 84 ASN A CA 1
ATOM 682 C C . ASN A 1 84 ? -3.287 26.422 -3.789 1 72.38 84 ASN A C 1
ATOM 684 O O . ASN A 1 84 ? -3.492 27.422 -4.461 1 72.38 84 ASN A O 1
ATOM 688 N N . PRO A 1 85 ? -2.588 25.422 -4.195 1 71.94 85 PRO A N 1
ATOM 689 C CA . PRO A 1 85 ? -2 25.469 -5.535 1 71.94 85 PRO A CA 1
ATOM 690 C C . PRO A 1 85 ? -3.033 25.75 -6.625 1 71.94 85 PRO A C 1
ATOM 692 O O . PRO A 1 85 ? -2.717 26.391 -7.629 1 71.94 85 PRO A O 1
ATOM 695 N N . ILE A 1 86 ? -4.203 25.297 -6.418 1 64.56 86 ILE A N 1
ATOM 696 C CA . ILE A 1 86 ? -5.254 25.531 -7.406 1 64.56 86 ILE A CA 1
ATOM 697 C C . ILE A 1 86 ? -5.531 27.016 -7.539 1 64.56 86 ILE A C 1
ATOM 699 O O . ILE A 1 86 ? -5.715 27.531 -8.648 1 64.56 86 ILE A O 1
ATOM 703 N N . GLN A 1 87 ? -5.539 27.734 -6.465 1 64.94 87 GLN A N 1
ATOM 704 C CA . GLN A 1 87 ? -5.777 29.172 -6.457 1 64.94 87 GLN A CA 1
ATOM 705 C C . GLN A 1 87 ? -4.648 29.922 -7.16 1 64.94 87 GLN A C 1
ATOM 707 O O . GLN A 1 87 ? -4.898 30.844 -7.938 1 64.94 87 GLN A O 1
ATOM 712 N N . THR A 1 88 ? -3.473 29.469 -6.906 1 67.31 88 THR A N 1
ATOM 713 C CA . THR A 1 88 ? -2.324 30.141 -7.492 1 67.31 88 THR A CA 1
ATOM 714 C C . THR A 1 88 ? -2.262 29.906 -9 1 67.31 88 THR A C 1
ATOM 716 O O . THR A 1 88 ? -1.915 30.797 -9.758 1 67.31 88 THR A O 1
ATOM 719 N N . ASN A 1 89 ? -2.625 28.656 -9.32 1 68.94 89 ASN A N 1
ATOM 720 C CA . ASN A 1 89 ? -2.625 28.328 -10.75 1 68.94 89 ASN A CA 1
ATOM 721 C C . ASN A 1 89 ? -3.689 29.125 -11.5 1 68.94 89 ASN A C 1
ATOM 723 O O . ASN A 1 89 ? -3.459 29.562 -12.625 1 68.94 89 ASN A O 1
ATOM 727 N N . ALA A 1 90 ? -4.797 29.312 -10.867 1 63.97 90 ALA A N 1
ATOM 728 C CA . ALA A 1 90 ? -5.867 30.094 -11.477 1 63.97 90 ALA A CA 1
ATOM 729 C C . ALA A 1 90 ? -5.438 31.547 -11.664 1 63.97 90 ALA A C 1
ATOM 731 O O . ALA A 1 90 ? -5.746 32.156 -12.688 1 63.97 90 ALA A O 1
ATOM 732 N N . TRP A 1 91 ? -4.797 32.031 -10.758 1 66.56 91 TRP A N 1
ATOM 733 C CA . TRP A 1 91 ? -4.309 33.406 -10.828 1 66.56 91 TRP A CA 1
ATOM 734 C C . TRP A 1 91 ? -3.273 33.562 -11.938 1 66.56 91 TRP A C 1
ATOM 736 O O . TRP A 1 91 ? -3.277 34.562 -12.656 1 66.56 91 TRP A O 1
ATOM 746 N N . ARG A 1 92 ? -2.426 32.562 -11.969 1 68.5 92 ARG A N 1
ATOM 747 C CA . ARG A 1 92 ? -1.396 32.594 -13 1 68.5 92 ARG A CA 1
ATOM 748 C C . ARG A 1 92 ? -2.02 32.656 -14.391 1 68.5 92 ARG A C 1
ATOM 750 O O . ARG A 1 92 ? -1.543 33.375 -15.258 1 68.5 92 ARG A O 1
ATOM 757 N N . LYS A 1 93 ? -2.928 31.828 -14.578 1 63.88 93 LYS A N 1
ATOM 758 C CA . LYS A 1 93 ? -3.584 31.75 -15.883 1 63.88 93 LYS A CA 1
ATOM 759 C C . LYS A 1 93 ? -4.285 33.062 -16.219 1 63.88 93 LYS A C 1
ATOM 761 O O . LYS A 1 93 ? -4.383 33.438 -17.391 1 63.88 93 LYS A O 1
ATOM 766 N N . GLY A 1 94 ? -4.703 33.75 -15.188 1 59.53 94 GLY A N 1
ATOM 767 C CA . GLY A 1 94 ? -5.418 35 -15.383 1 59.53 94 GLY A CA 1
ATOM 768 C C . GLY A 1 94 ? -4.496 36.188 -15.625 1 59.53 94 GLY A C 1
ATOM 769 O O . GLY A 1 94 ? -4.91 37.188 -16.203 1 59.53 94 GLY A O 1
ATOM 770 N N . THR A 1 95 ? -3.383 36.156 -15.023 1 57.44 95 THR A N 1
ATOM 771 C CA . THR A 1 95 ? -2.533 37.344 -15.062 1 57.44 95 THR A CA 1
ATOM 772 C C . THR A 1 95 ? -1.422 37.156 -16.094 1 57.44 95 THR A C 1
ATOM 774 O O . THR A 1 95 ? -0.529 38.031 -16.188 1 57.44 95 THR A O 1
ATOM 777 N N . GLU A 1 96 ? -1.626 36.531 -17.203 1 54.84 96 GLU A N 1
ATOM 778 C CA . GLU A 1 96 ? -0.718 36.375 -18.328 1 54.84 96 GLU A CA 1
ATOM 779 C C . GLU A 1 96 ? 0.715 36.156 -17.859 1 54.84 96 GLU A C 1
ATOM 781 O O . GLU A 1 96 ? 1.665 36.375 -18.609 1 54.84 96 GLU A O 1
ATOM 786 N N . ILE A 1 97 ? 1.072 35.844 -16.719 1 51.59 97 ILE A N 1
ATOM 787 C CA . ILE A 1 97 ? 2.441 35.625 -16.281 1 51.59 97 ILE A CA 1
ATOM 788 C C . ILE A 1 97 ? 2.91 34.25 -16.719 1 51.59 97 ILE A C 1
ATOM 790 O O . ILE A 1 97 ? 2.844 33.281 -15.945 1 51.59 97 ILE A O 1
ATOM 794 N N . ARG A 1 98 ? 2.541 33.781 -17.938 1 50.53 98 ARG A N 1
ATOM 795 C CA . ARG A 1 98 ? 2.664 32.406 -18.453 1 50.53 98 ARG A CA 1
ATOM 796 C C . ARG A 1 98 ? 4.125 32.031 -18.641 1 50.53 98 ARG A C 1
ATOM 798 O O . ARG A 1 98 ? 4.477 30.844 -18.594 1 50.53 98 ARG A O 1
ATOM 805 N N . LYS A 1 99 ? 4.988 32.938 -19.141 1 56.16 99 LYS A N 1
ATOM 806 C CA . LYS A 1 99 ? 6.043 32.344 -19.969 1 56.16 99 LYS A CA 1
ATOM 807 C C . LYS A 1 99 ? 7.191 31.828 -19.125 1 56.16 99 LYS A C 1
ATOM 809 O O . LYS A 1 99 ? 7.809 30.812 -19.453 1 56.16 99 LYS A O 1
ATOM 814 N N . ARG A 1 100 ? 7.57 32.719 -18.344 1 55.5 100 ARG A N 1
ATOM 815 C CA . ARG A 1 100 ? 8.812 32.281 -17.719 1 55.5 100 ARG A CA 1
ATOM 816 C C . ARG A 1 100 ? 8.57 31.797 -16.297 1 55.5 100 ARG A C 1
ATOM 818 O O . ARG A 1 100 ? 8.094 32.562 -15.453 1 55.5 100 ARG A O 1
ATOM 825 N N . LYS A 1 101 ? 8.578 30.625 -15.953 1 67.5 101 LYS A N 1
ATOM 826 C CA . LYS A 1 101 ? 8.336 30.031 -14.648 1 67.5 101 LYS A CA 1
ATOM 827 C C . LYS A 1 101 ? 9.641 29.797 -13.898 1 67.5 101 LYS A C 1
ATOM 829 O O . LYS A 1 101 ? 10.453 28.953 -14.289 1 67.5 101 LYS A O 1
ATOM 834 N N . THR A 1 102 ? 10.039 30.906 -13.078 1 78.56 102 THR A N 1
ATOM 835 C CA . THR A 1 102 ? 11.141 30.703 -12.148 1 78.56 102 THR A CA 1
ATOM 836 C C . THR A 1 102 ? 10.648 30.812 -10.703 1 78.56 102 THR A C 1
ATOM 838 O O . THR A 1 102 ? 9.586 31.359 -10.438 1 78.56 102 THR A O 1
ATOM 841 N N . ASP A 1 103 ? 11.406 30.266 -9.727 1 80.94 103 ASP A N 1
ATOM 842 C CA . ASP A 1 103 ? 11.047 30.281 -8.312 1 80.94 103 ASP A CA 1
ATOM 843 C C . ASP A 1 103 ? 10.922 31.703 -7.785 1 80.94 103 ASP A C 1
ATOM 845 O O . ASP A 1 103 ? 10.047 32 -6.969 1 80.94 103 ASP A O 1
ATOM 849 N N . ALA A 1 104 ? 11.688 32.625 -8.305 1 81.75 104 ALA A N 1
ATOM 850 C CA . ALA A 1 104 ? 11.648 34.031 -7.914 1 81.75 104 ALA A CA 1
ATOM 851 C C . ALA A 1 104 ? 10.375 34.719 -8.398 1 81.75 104 ALA A C 1
ATOM 853 O O . ALA A 1 104 ? 9.734 35.469 -7.656 1 81.75 104 ALA A O 1
ATOM 854 N N . ILE A 1 105 ? 10.078 34.406 -9.516 1 82.62 105 ILE A N 1
ATOM 855 C CA . ILE A 1 105 ? 8.875 34.969 -10.109 1 82.62 105 ILE A CA 1
ATOM 856 C C . ILE A 1 105 ? 7.637 34.438 -9.406 1 82.62 105 ILE A C 1
ATOM 858 O O . ILE A 1 105 ? 6.688 35.156 -9.133 1 82.62 105 ILE A O 1
ATOM 862 N N . ASP A 1 106 ? 7.695 33.156 -9.055 1 86.75 106 ASP A N 1
ATOM 863 C CA . ASP A 1 106 ? 6.578 32.5 -8.352 1 86.75 106 ASP A CA 1
ATOM 864 C C . ASP A 1 106 ? 6.375 33.125 -6.973 1 86.75 106 ASP A C 1
ATOM 866 O O . ASP A 1 106 ? 5.238 33.375 -6.551 1 86.75 106 ASP A O 1
ATOM 870 N N . ALA A 1 107 ? 7.465 33.469 -6.355 1 90.38 107 ALA A N 1
ATOM 871 C CA . ALA A 1 107 ? 7.391 34.125 -5.047 1 90.38 107 ALA A CA 1
ATOM 872 C C . ALA A 1 107 ? 6.734 35.5 -5.152 1 90.38 107 ALA A C 1
ATOM 874 O O . ALA A 1 107 ? 5.898 35.875 -4.32 1 90.38 107 ALA A O 1
ATOM 875 N N . THR A 1 108 ? 7.09 36.188 -6.145 1 88.06 108 THR A N 1
ATOM 876 C CA . THR A 1 108 ? 6.516 37.531 -6.363 1 88.06 108 THR A CA 1
ATOM 877 C C . THR A 1 108 ? 5.027 37.438 -6.688 1 88.06 108 THR A C 1
ATOM 879 O O . THR A 1 108 ? 4.227 38.25 -6.227 1 88.06 108 THR A O 1
ATOM 882 N N . MET A 1 109 ? 4.766 36.469 -7.418 1 86.19 109 MET A N 1
ATOM 883 C CA . MET A 1 109 ? 3.369 36.25 -7.77 1 86.19 109 MET A CA 1
ATOM 884 C C . MET A 1 109 ? 2.539 35.938 -6.527 1 86.19 109 MET A C 1
ATOM 886 O O . MET A 1 109 ? 1.426 36.438 -6.379 1 86.19 109 MET A O 1
ATOM 890 N N . ILE A 1 110 ? 3.031 35.094 -5.652 1 89.38 110 ILE A N 1
ATOM 891 C CA . ILE A 1 110 ? 2.346 34.75 -4.414 1 89.38 110 ILE A CA 1
ATOM 892 C C . ILE A 1 110 ? 2.105 36 -3.572 1 89.38 110 ILE A C 1
ATOM 894 O O . ILE A 1 110 ? 1.016 36.188 -3.025 1 89.38 110 ILE A O 1
ATOM 898 N N . ALA A 1 111 ? 3.084 36.875 -3.559 1 90.06 111 ALA A N 1
ATOM 899 C CA . ALA A 1 111 ? 2.945 38.125 -2.826 1 90.06 111 ALA A CA 1
ATOM 900 C C . ALA A 1 111 ? 1.832 38.969 -3.416 1 90.06 111 ALA A C 1
ATOM 902 O O . ALA A 1 111 ? 1.049 39.594 -2.68 1 90.06 111 ALA A O 1
ATOM 903 N N . ASP A 1 112 ? 1.804 38.938 -4.664 1 86.94 112 ASP A N 1
ATOM 904 C CA . ASP A 1 112 ? 0.802 39.75 -5.359 1 86.94 112 ASP A CA 1
ATOM 905 C C . ASP A 1 112 ? -0.604 39.188 -5.109 1 86.94 112 ASP A C 1
ATOM 907 O O . ASP A 1 112 ? -1.557 39.969 -4.977 1 86.94 112 ASP A O 1
ATOM 911 N N . ILE A 1 113 ? -0.73 37.938 -5.082 1 84.62 113 ILE A N 1
ATOM 912 C CA . ILE A 1 113 ? -2.016 37.312 -4.832 1 84.62 113 ILE A CA 1
ATOM 913 C C . ILE A 1 113 ? -2.541 37.719 -3.459 1 84.62 113 ILE A C 1
ATOM 915 O O . ILE A 1 113 ? -3.717 38.062 -3.316 1 84.62 113 ILE A O 1
ATOM 919 N N . ILE A 1 114 ? -1.706 37.75 -2.479 1 87 114 ILE A N 1
ATOM 920 C CA . ILE A 1 114 ? -2.152 38.062 -1.123 1 87 114 ILE A CA 1
ATOM 921 C C . ILE A 1 114 ? -2.443 39.531 -0.998 1 87 114 ILE A C 1
ATOM 923 O O . ILE A 1 114 ? -3.275 39.969 -0.186 1 87 114 ILE A O 1
ATOM 927 N N . ARG A 1 115 ? -1.758 40.312 -1.826 1 86.25 115 ARG A N 1
ATOM 928 C CA . ARG A 1 115 ? -2.018 41.75 -1.844 1 86.25 115 ARG A CA 1
ATOM 929 C C . ARG A 1 115 ? -3.434 42.031 -2.324 1 86.25 115 ARG A C 1
ATOM 931 O O . ARG A 1 115 ? -4.113 42.906 -1.775 1 86.25 115 ARG A O 1
ATOM 938 N N . PHE A 1 116 ? -3.836 41.375 -3.377 1 77 116 PHE A N 1
ATOM 939 C CA . PHE A 1 116 ? -5.137 41.625 -3.988 1 77 116 PHE A CA 1
ATOM 940 C C . PHE A 1 116 ? -6.238 40.906 -3.221 1 77 116 PHE A C 1
ATOM 942 O O . PHE A 1 116 ? -7.395 41.312 -3.236 1 77 116 PHE A O 1
ATOM 949 N N . GLY A 1 117 ? -5.965 39.781 -2.684 1 65.31 117 GLY A N 1
ATOM 950 C CA . GLY A 1 117 ? -7.02 38.906 -2.176 1 65.31 117 GLY A CA 1
ATOM 951 C C . GLY A 1 117 ? -7.406 39.219 -0.742 1 65.31 117 GLY A C 1
ATOM 952 O O . GLY A 1 117 ? -6.633 39.812 -0.004 1 65.31 117 GLY A O 1
ATOM 953 N N . ARG A 1 118 ? -8.805 39.344 -0.549 1 58.69 118 ARG A N 1
ATOM 954 C CA . ARG A 1 118 ? -9.297 39.25 0.823 1 58.69 118 ARG A CA 1
ATOM 955 C C . ARG A 1 118 ? -9.047 37.875 1.406 1 58.69 118 ARG A C 1
ATOM 957 O O . ARG A 1 118 ? -9.891 36.969 1.289 1 58.69 118 ARG A O 1
ATOM 964 N N . PHE A 1 119 ? -7.699 37.625 1.527 1 59.41 119 PHE A N 1
ATOM 965 C CA . PHE A 1 119 ? -7.426 36.312 2.105 1 59.41 119 PHE A CA 1
ATOM 966 C C . PHE A 1 119 ? -7.527 36.375 3.625 1 59.41 119 PHE A C 1
ATOM 968 O O . PHE A 1 119 ? -7.168 37.375 4.246 1 59.41 119 PHE A O 1
ATOM 975 N N . VAL A 1 120 ? -8.602 35.75 4.023 1 52.19 120 VAL A N 1
ATOM 976 C CA . VAL A 1 120 ? -8.688 35.594 5.473 1 52.19 120 VAL A CA 1
ATOM 977 C C . VAL A 1 120 ? -7.465 34.844 5.984 1 52.19 120 VAL A C 1
ATOM 979 O O . VAL A 1 120 ? -7 33.906 5.348 1 52.19 120 VAL A O 1
ATOM 982 N N . GLU A 1 121 ? -6.746 35.625 6.824 1 53.28 121 GLU A N 1
ATOM 983 C CA . GLU A 1 121 ? -5.664 34.969 7.551 1 53.28 121 GLU A CA 1
ATOM 984 C C . GLU A 1 121 ? -6.027 33.531 7.898 1 53.28 121 GLU A C 1
ATOM 986 O O . GLU A 1 121 ? -7.16 33.25 8.297 1 53.28 121 GLU A O 1
ATOM 991 N N . THR A 1 122 ? -5.449 32.625 7.309 1 52.38 122 THR A N 1
ATOM 992 C CA . THR A 1 122 ? -5.656 31.281 7.867 1 52.38 122 THR A CA 1
ATOM 993 C C . THR A 1 122 ? -5.332 31.266 9.359 1 52.38 122 THR A C 1
ATOM 995 O O . THR A 1 122 ? -4.188 31.5 9.75 1 52.38 122 THR A O 1
ATOM 998 N N . PRO A 1 123 ? -6.355 31.875 10.211 1 49.12 123 PRO A N 1
ATOM 999 C CA . PRO A 1 123 ? -6.023 31.766 11.633 1 49.12 123 PRO A CA 1
ATOM 1000 C C . PRO A 1 123 ? -5.172 30.547 11.953 1 49.12 123 PRO A C 1
ATOM 1002 O O . PRO A 1 123 ? -5.176 29.562 11.188 1 49.12 123 PRO A O 1
ATOM 1005 N N . LEU A 1 124 ? -4.215 30.875 12.953 1 51.06 124 LEU A N 1
ATOM 1006 C CA . LEU A 1 124 ? -3.484 29.766 13.547 1 51.06 124 LEU A CA 1
ATOM 1007 C C . LEU A 1 124 ? -4.344 28.5 13.578 1 51.06 124 LEU A C 1
ATOM 1009 O O . LEU A 1 124 ? -5.422 28.5 14.172 1 51.06 124 LEU A O 1
ATOM 1013 N N . VAL A 1 125 ? -4.234 27.719 12.562 1 56.5 125 VAL A N 1
ATOM 1014 C CA . VAL A 1 125 ? -4.875 26.422 12.625 1 56.5 125 VAL A CA 1
ATOM 1015 C C . VAL A 1 125 ? -4.891 25.922 14.07 1 56.5 125 VAL A C 1
ATOM 1017 O O . VAL A 1 125 ? -3.873 25.969 14.766 1 56.5 125 VAL A O 1
ATOM 1020 N N . ASP A 1 126 ? -6.051 26.031 14.844 1 76.44 126 ASP A N 1
ATOM 1021 C CA . ASP A 1 126 ? -6.152 25.266 16.078 1 76.44 126 ASP A CA 1
ATOM 1022 C C . ASP A 1 126 ? -5.309 24 16.016 1 76.44 126 ASP A C 1
ATOM 1024 O O . ASP A 1 126 ? -5.484 23.172 15.109 1 76.44 126 ASP A O 1
ATOM 1028 N N . GLU A 1 127 ? -4.172 24.094 16.734 1 83.06 127 GLU A N 1
ATOM 1029 C CA . GLU A 1 127 ? -3.234 22.984 16.766 1 83.06 127 GLU A CA 1
ATOM 1030 C C . GLU A 1 127 ? -3.973 21.641 16.844 1 83.06 127 GLU A C 1
ATOM 1032 O O . GLU A 1 127 ? -3.59 20.672 16.188 1 83.06 127 GLU A O 1
ATOM 1037 N N . LYS A 1 128 ? -5.012 21.703 17.641 1 89.5 128 LYS A N 1
ATOM 1038 C CA . LYS A 1 128 ? -5.773 20.453 17.812 1 89.5 128 LYS A CA 1
ATOM 1039 C C . LYS A 1 128 ? -6.488 20.078 16.516 1 89.5 128 LYS A C 1
ATOM 1041 O O . LYS A 1 128 ? -6.559 18.906 16.172 1 89.5 128 LYS A O 1
ATOM 1046 N N . MET A 1 129 ? -6.945 21.141 15.852 1 89.81 129 MET A N 1
ATOM 1047 C CA . MET A 1 129 ? -7.637 20.906 14.586 1 89.81 129 MET A CA 1
ATOM 1048 C C . MET A 1 129 ? -6.676 20.359 13.539 1 89.81 129 MET A C 1
ATOM 1050 O O . MET A 1 129 ? -7.023 19.438 12.797 1 89.81 129 MET A O 1
ATOM 1054 N N . PHE A 1 130 ? -5.566 20.891 13.5 1 87.81 130 PHE A N 1
ATOM 1055 C CA . PHE A 1 130 ? -4.551 20.438 12.562 1 87.81 130 PHE A CA 1
ATOM 1056 C C . PHE A 1 130 ? -4.129 19 12.875 1 87.81 130 PHE A C 1
ATOM 1058 O O . PHE A 1 130 ? -4.012 18.172 11.969 1 87.81 130 PHE A O 1
ATOM 1065 N N . ALA A 1 131 ? -3.889 18.734 14.125 1 92.5 131 ALA A N 1
ATOM 1066 C CA . ALA A 1 131 ? -3.531 17.391 14.562 1 92.5 131 ALA A CA 1
ATOM 1067 C C . ALA A 1 131 ? -4.609 16.391 14.172 1 92.5 131 ALA A C 1
ATOM 1069 O O . ALA A 1 131 ? -4.301 15.297 13.688 1 92.5 131 ALA A O 1
ATOM 1070 N N . LEU A 1 132 ? -5.777 16.828 14.422 1 94.5 132 LEU A N 1
ATOM 1071 C CA . LEU A 1 132 ? -6.91 15.961 14.109 1 94.5 132 LEU A CA 1
ATOM 1072 C C . LEU A 1 132 ? -6.973 15.664 12.609 1 94.5 132 LEU A C 1
ATOM 1074 O O . LEU A 1 132 ? -7.254 14.531 12.211 1 94.5 132 LEU A O 1
ATOM 1078 N N . LYS A 1 133 ? -6.719 16.641 11.781 1 92.12 133 LYS A N 1
ATOM 1079 C CA . LYS A 1 133 ? -6.707 16.453 10.336 1 92.12 133 LYS A CA 1
ATOM 1080 C C . LYS A 1 133 ? -5.613 15.477 9.914 1 92.12 133 LYS A C 1
ATOM 1082 O O . LYS A 1 133 ? -5.859 14.57 9.117 1 92.12 133 LYS A O 1
ATOM 1087 N N . GLN A 1 134 ? -4.461 15.688 10.453 1 90.88 134 GLN A N 1
ATOM 1088 C CA . GLN A 1 134 ? -3.338 14.805 10.156 1 90.88 134 GLN A CA 1
ATOM 1089 C C . GLN A 1 134 ? -3.656 13.359 10.539 1 90.88 134 GLN A C 1
ATOM 1091 O O . GLN A 1 134 ? -3.424 12.438 9.758 1 90.88 134 GLN A O 1
ATOM 1096 N N . MET A 1 135 ? -4.223 13.203 11.68 1 95.19 135 MET A N 1
ATOM 1097 C CA . MET A 1 135 ? -4.547 11.875 12.195 1 95.19 135 MET A CA 1
ATOM 1098 C C . MET A 1 135 ? -5.641 11.227 11.352 1 95.19 135 MET A C 1
ATOM 1100 O O . MET A 1 135 ? -5.574 10.023 11.062 1 95.19 135 MET A O 1
ATOM 1104 N N . SER A 1 136 ? -6.609 12.016 11.008 1 95.94 136 SER A N 1
ATOM 1105 C CA . SER A 1 136 ? -7.711 11.5 10.203 1 95.94 136 SER A CA 1
ATOM 1106 C C . SER A 1 136 ? -7.227 11.023 8.844 1 95.94 136 SER A C 1
ATOM 1108 O O . SER A 1 136 ? -7.633 9.953 8.375 1 95.94 136 SER A O 1
ATOM 1110 N N . ARG A 1 137 ? -6.406 11.797 8.234 1 93.44 137 ARG A N 1
ATOM 1111 C CA . ARG A 1 137 ? -5.879 11.422 6.926 1 93.44 137 ARG A CA 1
ATOM 1112 C C . ARG A 1 137 ? -4.98 10.188 7.031 1 93.44 137 ARG A C 1
ATOM 1114 O O . ARG A 1 137 ? -5.012 9.32 6.156 1 93.44 137 ARG A O 1
ATOM 1121 N N . PHE A 1 138 ? -4.18 10.102 8.078 1 96.31 138 PHE A N 1
ATOM 1122 C CA . PHE A 1 138 ? -3.342 8.938 8.312 1 96.31 138 PHE A CA 1
ATOM 1123 C C . PHE A 1 138 ? -4.195 7.691 8.523 1 96.31 138 PHE A C 1
ATOM 1125 O O . PHE A 1 138 ? -3.916 6.633 7.953 1 96.31 138 PHE A O 1
ATOM 1132 N N . ARG A 1 139 ? -5.234 7.836 9.312 1 97.44 139 ARG A N 1
ATOM 1133 C CA . ARG A 1 139 ? -6.16 6.734 9.547 1 97.44 139 ARG A CA 1
ATOM 1134 C C . ARG A 1 139 ? -6.793 6.266 8.234 1 97.44 139 ARG A C 1
ATOM 1136 O O . ARG A 1 139 ? -6.922 5.062 8 1 97.44 139 ARG A O 1
ATOM 1143 N N . ASN A 1 140 ? -7.234 7.195 7.457 1 95.88 140 ASN A N 1
ATOM 1144 C CA . ASN A 1 140 ? -7.84 6.848 6.176 1 95.88 140 ASN A CA 1
ATOM 1145 C C . ASN A 1 140 ? -6.859 6.09 5.281 1 95.88 140 ASN A C 1
ATOM 1147 O O . ASN A 1 140 ? -7.254 5.18 4.551 1 95.88 140 ASN A O 1
ATOM 1151 N N . ALA A 1 141 ? -5.621 6.539 5.312 1 95.69 141 ALA A N 1
ATOM 1152 C CA . ALA A 1 141 ? -4.59 5.832 4.559 1 95.69 141 ALA A CA 1
ATOM 1153 C C . ALA A 1 141 ? -4.434 4.398 5.055 1 95.69 141 ALA A C 1
ATOM 1155 O O . ALA A 1 141 ? -4.289 3.471 4.254 1 95.69 141 ALA A O 1
ATOM 1156 N N . LEU A 1 142 ? -4.406 4.172 6.367 1 97.56 142 LEU A N 1
ATOM 1157 C CA . LEU A 1 142 ? -4.316 2.84 6.953 1 97.56 142 LEU A CA 1
ATOM 1158 C C . LEU A 1 142 ? -5.496 1.975 6.523 1 97.56 142 LEU A C 1
ATOM 1160 O O . LEU A 1 142 ? -5.324 0.801 6.188 1 97.56 142 LEU A O 1
ATOM 1164 N N . VAL A 1 143 ? -6.691 2.566 6.5 1 97.06 143 VAL A N 1
ATOM 1165 C CA . VAL A 1 143 ? -7.895 1.835 6.121 1 97.06 143 VAL A CA 1
ATOM 1166 C C . VAL A 1 143 ? -7.801 1.41 4.656 1 97.06 143 VAL A C 1
ATOM 1168 O O . VAL A 1 143 ? -8.164 0.286 4.305 1 97.06 143 VAL A O 1
ATOM 1171 N N . SER A 1 144 ? -7.34 2.303 3.85 1 96.12 144 SER A N 1
ATOM 1172 C CA . SER A 1 144 ? -7.145 1.979 2.441 1 96.12 144 SER A CA 1
ATOM 1173 C C . SER A 1 144 ? -6.148 0.835 2.27 1 96.12 144 SER A C 1
ATOM 1175 O O . SER A 1 144 ? -6.375 -0.075 1.469 1 96.12 144 SER A O 1
ATOM 1177 N N . ASN A 1 145 ? -5.059 0.911 2.986 1 95.75 145 ASN A N 1
ATOM 1178 C CA . ASN A 1 145 ? -4.074 -0.165 2.969 1 95.75 145 ASN A CA 1
ATOM 1179 C C . ASN A 1 145 ? -4.688 -1.493 3.402 1 95.75 145 ASN A C 1
ATOM 1181 O O . ASN A 1 145 ? -4.43 -2.529 2.787 1 95.75 145 ASN A O 1
ATOM 1185 N N . MET A 1 146 ? -5.43 -1.452 4.449 1 96.81 146 MET A N 1
ATOM 1186 C CA . MET A 1 146 ? -6.09 -2.646 4.965 1 96.81 146 MET A CA 1
ATOM 1187 C C . MET A 1 146 ? -7.004 -3.26 3.908 1 96.81 146 MET A C 1
ATOM 1189 O O . MET A 1 146 ? -7.02 -4.477 3.727 1 96.81 146 MET A O 1
ATOM 1193 N N . SER A 1 147 ? -7.766 -2.424 3.238 1 96.94 147 SER A N 1
ATOM 1194 C CA . SER A 1 147 ? -8.656 -2.898 2.188 1 96.94 147 SER A CA 1
ATOM 1195 C C . SER A 1 147 ? -7.879 -3.594 1.075 1 96.94 147 SER A C 1
ATOM 1197 O O . SER A 1 147 ? -8.32 -4.621 0.555 1 96.94 147 SER A O 1
ATOM 1199 N N . ASP A 1 148 ? -6.773 -3.031 0.758 1 96.44 148 ASP A N 1
ATOM 1200 C CA . ASP A 1 148 ? -5.918 -3.635 -0.26 1 96.44 148 ASP A CA 1
ATOM 1201 C C . ASP A 1 148 ? -5.398 -4.996 0.196 1 96.44 148 ASP A C 1
ATOM 1203 O O . ASP A 1 148 ? -5.379 -5.953 -0.583 1 96.44 148 ASP A O 1
ATOM 1207 N N . LEU A 1 149 ? -4.941 -5.086 1.392 1 97.44 149 LEU A N 1
ATOM 1208 C CA . LEU A 1 149 ? -4.449 -6.34 1.954 1 97.44 149 LEU A CA 1
ATOM 1209 C C . LEU A 1 149 ? -5.543 -7.398 1.965 1 97.44 149 LEU A C 1
ATOM 1211 O O . LEU A 1 149 ? -5.293 -8.562 1.641 1 97.44 149 LEU A O 1
ATOM 1215 N N . LYS A 1 150 ? -6.73 -6.992 2.33 1 97.25 150 LYS A N 1
ATOM 1216 C CA . LYS A 1 150 ? -7.859 -7.922 2.359 1 97.25 150 LYS A CA 1
ATOM 1217 C C . LYS A 1 150 ? -8.156 -8.469 0.966 1 97.25 150 LYS A C 1
ATOM 1219 O O . LYS A 1 150 ? -8.438 -9.656 0.806 1 97.25 150 LYS A O 1
ATOM 1224 N N . ARG A 1 151 ? -8.086 -7.629 0.042 1 95.62 151 ARG A N 1
ATOM 1225 C CA . ARG A 1 151 ? -8.297 -8.078 -1.331 1 95.62 151 ARG A CA 1
ATOM 1226 C C . ARG A 1 151 ? -7.23 -9.086 -1.745 1 95.62 151 ARG A C 1
ATOM 1228 O O . ARG A 1 151 ? -7.539 -10.094 -2.391 1 95.62 151 ARG A O 1
ATOM 1235 N N . LYS A 1 152 ? -6.008 -8.805 -1.441 1 95.88 152 LYS A N 1
ATOM 1236 C CA . LYS A 1 152 ? -4.922 -9.734 -1.759 1 95.88 152 LYS A CA 1
ATOM 1237 C C . LYS A 1 152 ? -5.125 -11.078 -1.065 1 95.88 152 LYS A C 1
ATOM 1239 O O . LYS A 1 152 ? -4.883 -12.133 -1.66 1 95.88 152 LYS A O 1
ATOM 1244 N N . ALA A 1 153 ? -5.496 -11.016 0.218 1 96.5 153 ALA A N 1
ATOM 1245 C CA . ALA A 1 153 ? -5.77 -12.242 0.959 1 96.5 153 ALA A CA 1
ATOM 1246 C C . ALA A 1 153 ? -6.891 -13.039 0.304 1 96.5 153 ALA A C 1
ATOM 1248 O O . ALA A 1 153 ? -6.809 -14.266 0.2 1 96.5 153 ALA A O 1
ATOM 1249 N N . LEU A 1 154 ? -7.914 -12.344 -0.17 1 94.5 154 LEU A N 1
ATOM 1250 C CA . LEU A 1 154 ? -9.039 -13 -0.823 1 94.5 154 LEU A CA 1
ATOM 1251 C C . LEU A 1 154 ? -8.602 -13.656 -2.129 1 94.5 154 LEU A C 1
ATOM 1253 O O . LEU A 1 154 ? -9.094 -14.727 -2.486 1 94.5 154 LEU A O 1
ATOM 1257 N N . VAL A 1 155 ? -7.723 -12.992 -2.789 1 92.88 155 VAL A N 1
ATOM 1258 C CA . VAL A 1 155 ? -7.191 -13.547 -4.027 1 92.88 155 VAL A CA 1
ATOM 1259 C C . VAL A 1 155 ? -6.516 -14.891 -3.744 1 92.88 155 VAL A C 1
ATOM 1261 O O . VAL A 1 155 ? -6.719 -15.859 -4.473 1 92.88 155 VAL A O 1
ATOM 1264 N N . VAL A 1 156 ? -5.715 -14.984 -2.699 1 93.69 156 VAL A N 1
ATOM 1265 C CA . VAL A 1 156 ? -5.039 -16.219 -2.328 1 93.69 156 VAL A CA 1
ATOM 1266 C C . VAL A 1 156 ? -6.07 -17.266 -1.909 1 93.69 156 VAL A C 1
ATOM 1268 O O . VAL A 1 156 ? -5.996 -18.422 -2.33 1 93.69 156 VAL A O 1
ATOM 1271 N N . LEU A 1 157 ? -7.055 -16.828 -1.171 1 92.38 157 LEU A N 1
ATOM 1272 C CA . LEU A 1 157 ? -8.086 -17.734 -0.688 1 92.38 157 LEU A CA 1
ATOM 1273 C C . LEU A 1 157 ? -8.906 -18.297 -1.849 1 92.38 157 LEU A C 1
ATOM 1275 O O . LEU A 1 157 ? -9.25 -19.469 -1.852 1 92.38 157 LEU A O 1
ATOM 1279 N N . ASP A 1 158 ? -9.195 -17.484 -2.777 1 88.94 158 ASP A N 1
ATOM 1280 C CA . ASP A 1 158 ? -9.945 -17.922 -3.949 1 88.94 158 ASP A CA 1
ATOM 1281 C C . ASP A 1 158 ? -9.227 -19.047 -4.68 1 88.94 158 ASP A C 1
ATOM 1283 O O . ASP A 1 158 ? -9.867 -19.906 -5.289 1 88.94 158 ASP A O 1
ATOM 1287 N N . GLN A 1 159 ? -7.953 -19.031 -4.562 1 89.19 159 GLN A N 1
ATOM 1288 C CA . GLN A 1 159 ? -7.156 -20.047 -5.25 1 89.19 159 GLN A CA 1
ATOM 1289 C C . GLN A 1 159 ? -6.996 -21.297 -4.395 1 89.19 159 GLN A C 1
ATOM 1291 O O . GLN A 1 159 ? -7.027 -22.422 -4.91 1 89.19 159 GLN A O 1
ATOM 1296 N N . THR A 1 160 ? -6.859 -21.188 -3.111 1 91.31 160 THR A N 1
ATOM 1297 C CA . THR A 1 160 ? -6.488 -22.312 -2.246 1 91.31 160 THR A CA 1
ATOM 1298 C C . THR A 1 160 ? -7.723 -22.922 -1.603 1 91.31 160 THR A C 1
ATOM 1300 O O . THR A 1 160 ? -7.754 -24.125 -1.332 1 91.31 160 THR A O 1
ATOM 1303 N N . PHE A 1 161 ? -8.688 -22.109 -1.294 1 90.75 161 PHE A N 1
ATOM 1304 C CA . PHE A 1 161 ? -9.906 -22.516 -0.607 1 90.75 161 PHE A CA 1
ATOM 1305 C C . PHE A 1 161 ? -11.094 -21.688 -1.068 1 90.75 161 PHE A C 1
ATOM 1307 O O . PHE A 1 161 ? -11.68 -20.938 -0.279 1 90.75 161 PHE A O 1
ATOM 1314 N N . PRO A 1 162 ? -11.5 -21.875 -2.344 1 87.69 162 PRO A N 1
ATOM 1315 C CA . PRO A 1 162 ? -12.539 -21.047 -2.947 1 87.69 162 PRO A CA 1
ATOM 1316 C C . PRO A 1 162 ? -13.844 -21.078 -2.162 1 87.69 162 PRO A C 1
ATOM 1318 O O . PRO A 1 162 ? -14.609 -20.109 -2.195 1 87.69 162 PRO A O 1
ATOM 1321 N N . GLU A 1 163 ? -14.156 -22.109 -1.414 1 88.19 163 GLU A N 1
ATOM 1322 C CA . GLU A 1 163 ? -15.414 -22.281 -0.698 1 88.19 163 GLU A CA 1
ATOM 1323 C C . GLU A 1 163 ? -15.414 -21.531 0.626 1 88.19 163 GLU A C 1
ATOM 1325 O O . GLU A 1 163 ? -16.453 -21.375 1.265 1 88.19 163 GLU A O 1
ATOM 1330 N N . TYR A 1 164 ? -14.289 -21 1.026 1 91.69 164 TYR A N 1
ATOM 1331 C CA . TYR A 1 164 ? -14.117 -20.453 2.367 1 91.69 164 TYR A CA 1
ATOM 1332 C C . TYR A 1 164 ? -15.078 -19.297 2.613 1 91.69 164 TYR A C 1
ATOM 1334 O O . TYR A 1 164 ? -15.617 -19.156 3.711 1 91.69 164 TYR A O 1
ATOM 1342 N N . GLN A 1 165 ? -15.273 -18.5 1.619 1 89.19 165 GLN A N 1
ATOM 1343 C CA . GLN A 1 165 ? -16.062 -17.281 1.779 1 89.19 165 GLN A CA 1
ATOM 1344 C C . GLN A 1 165 ? -17.531 -17.609 2.09 1 89.19 165 GLN A C 1
ATOM 1346 O O . GLN A 1 165 ? -18.266 -16.766 2.566 1 89.19 165 GLN A O 1
ATOM 1351 N N . SER A 1 166 ? -17.969 -18.781 1.775 1 88.69 166 SER A N 1
ATOM 1352 C CA . SER A 1 166 ? -19.344 -19.172 2.01 1 88.69 166 SER A CA 1
ATOM 1353 C C . SER A 1 166 ? -19.578 -19.547 3.473 1 88.69 166 SER A C 1
ATOM 1355 O O . SER A 1 166 ? -20.719 -19.672 3.914 1 88.69 166 SER A O 1
ATOM 1357 N N . ILE A 1 167 ? -18.562 -19.656 4.188 1 90.06 167 ILE A N 1
ATOM 1358 C CA . ILE A 1 167 ? -18.656 -20.156 5.555 1 90.06 167 ILE A CA 1
ATOM 1359 C C . ILE A 1 167 ? -18.953 -19.016 6.512 1 90.06 167 ILE A C 1
ATOM 1361 O O . ILE A 1 167 ? -19.797 -19.125 7.395 1 90.06 167 ILE A O 1
ATOM 1365 N N . PHE A 1 168 ? -18.203 -17.953 6.301 1 91.56 168 PHE A N 1
ATOM 1366 C CA . PHE A 1 168 ? -18.328 -16.812 7.195 1 91.56 168 PHE A CA 1
ATOM 1367 C C . PHE A 1 168 ? -18.953 -15.625 6.473 1 91.56 168 PHE A C 1
ATOM 1369 O O . PHE A 1 168 ? -18.656 -15.375 5.305 1 91.56 168 PHE A O 1
ATOM 1376 N N . SER A 1 169 ? -19.812 -14.922 7.156 1 88.5 169 SER A N 1
ATOM 1377 C CA . SER A 1 169 ? -20.375 -13.703 6.594 1 88.5 169 SER A CA 1
ATOM 1378 C C . SER A 1 169 ? -19.312 -12.641 6.359 1 88.5 169 SER A C 1
ATOM 1380 O O . SER A 1 169 ? -19.406 -11.836 5.438 1 88.5 169 SER A O 1
ATOM 1382 N N . ASP A 1 170 ? -18.328 -12.648 7.188 1 92.25 170 ASP A N 1
ATOM 1383 C CA . ASP A 1 170 ? -17.156 -11.773 7.066 1 92.25 170 ASP A CA 1
ATOM 1384 C C . ASP A 1 170 ? -15.867 -12.57 7.18 1 92.25 170 ASP A C 1
ATOM 1386 O O . ASP A 1 170 ? -15.484 -13 8.273 1 92.25 170 ASP A O 1
ATOM 1390 N N . VAL A 1 171 ? -15.234 -12.672 6.121 1 94.69 171 VAL A N 1
ATOM 1391 C CA . VAL A 1 171 ? -14.023 -13.477 6.027 1 94.69 171 VAL A CA 1
ATOM 1392 C C . VAL A 1 171 ? -12.961 -12.922 6.98 1 94.69 171 VAL A C 1
ATOM 1394 O O . VAL A 1 171 ? -12.102 -13.664 7.461 1 94.69 171 VAL A O 1
ATOM 1397 N N . PHE A 1 172 ? -13.047 -11.672 7.258 1 96.19 172 PHE A N 1
ATOM 1398 C CA . PHE A 1 172 ? -11.992 -11.062 8.055 1 96.19 172 PHE A CA 1
ATOM 1399 C C . PHE A 1 172 ? -12.492 -10.727 9.453 1 96.19 172 PHE A C 1
ATOM 1401 O O . PHE A 1 172 ? -11.898 -9.906 10.156 1 96.19 172 PHE A O 1
ATOM 1408 N N . GLY A 1 173 ? -13.664 -11.281 9.82 1 94.5 173 GLY A N 1
ATOM 1409 C CA . GLY A 1 173 ? -14.117 -11.172 11.195 1 94.5 173 GLY A CA 1
ATOM 1410 C C . GLY A 1 173 ? -13.164 -11.812 12.188 1 94.5 173 GLY A C 1
ATOM 1411 O O . GLY A 1 173 ? -12.203 -12.469 11.797 1 94.5 173 GLY A O 1
ATOM 1412 N N . LYS A 1 174 ? -13.359 -11.68 13.445 1 93.44 174 LYS A N 1
ATOM 1413 C CA . LYS A 1 174 ? -12.445 -12.117 14.5 1 93.44 174 LYS A CA 1
ATOM 1414 C C . LYS A 1 174 ? -12.203 -13.625 14.422 1 93.44 174 LYS A C 1
ATOM 1416 O O . LYS A 1 174 ? -11.055 -14.07 14.422 1 93.44 174 LYS A O 1
ATOM 1421 N N . THR A 1 175 ? -13.289 -14.406 14.352 1 94.38 175 THR A N 1
ATOM 1422 C CA . THR A 1 175 ? -13.18 -15.859 14.336 1 94.38 175 THR A CA 1
ATOM 1423 C C . THR A 1 175 ? -12.469 -16.344 13.07 1 94.38 175 THR A C 1
ATOM 1425 O O . THR A 1 175 ? -11.5 -17.094 13.148 1 94.38 175 THR A O 1
ATOM 1428 N N . SER A 1 176 ? -12.977 -15.93 11.914 1 95.75 176 SER A N 1
ATOM 1429 C CA . SER A 1 176 ? -12.391 -16.328 10.641 1 95.75 176 SER A CA 1
ATOM 1430 C C . SER A 1 176 ? -10.93 -15.922 10.555 1 95.75 176 SER A C 1
ATOM 1432 O O . SER A 1 176 ? -10.094 -16.688 10.078 1 95.75 176 SER A O 1
ATOM 1434 N N . SER A 1 177 ? -10.586 -14.703 11 1 96.06 177 SER A N 1
ATOM 1435 C CA . SER A 1 177 ? -9.203 -14.227 10.969 1 96.06 177 SER A CA 1
ATOM 1436 C C . SER A 1 177 ? -8.289 -15.133 11.781 1 96.06 177 SER A C 1
ATOM 1438 O O . SER A 1 177 ? -7.176 -15.445 11.359 1 96.06 177 SER A O 1
ATOM 1440 N N . GLN A 1 178 ? -8.75 -15.516 12.953 1 94.38 178 GLN A N 1
ATOM 1441 C CA . GLN A 1 178 ? -7.953 -16.406 13.797 1 94.38 178 GLN A CA 1
ATOM 1442 C C . GLN A 1 178 ? -7.746 -17.766 13.141 1 94.38 178 GLN A C 1
ATOM 1444 O O . GLN A 1 178 ? -6.652 -18.328 13.195 1 94.38 178 GLN A O 1
ATOM 1449 N N . ILE A 1 179 ? -8.766 -18.281 12.547 1 94.38 179 ILE A N 1
ATOM 1450 C CA . ILE A 1 179 ? -8.688 -19.562 11.859 1 94.38 179 ILE A CA 1
ATOM 1451 C C . ILE A 1 179 ? -7.688 -19.469 10.711 1 94.38 179 ILE A C 1
ATOM 1453 O O . ILE A 1 179 ? -6.84 -20.359 10.547 1 94.38 179 ILE A O 1
ATOM 1457 N N . LEU A 1 180 ? -7.762 -18.406 9.898 1 95 180 LEU A N 1
ATOM 1458 C CA . LEU A 1 180 ? -6.891 -18.25 8.742 1 95 180 LEU A CA 1
ATOM 1459 C C . LEU A 1 180 ? -5.438 -18.078 9.172 1 95 180 LEU A C 1
ATOM 1461 O O . LEU A 1 180 ? -4.523 -18.453 8.438 1 95 180 LEU A O 1
ATOM 1465 N N . LEU A 1 181 ? -5.191 -17.5 10.336 1 94.31 181 LEU A N 1
ATOM 1466 C CA . LEU A 1 181 ? -3.84 -17.328 10.859 1 94.31 181 LEU A CA 1
ATOM 1467 C C . LEU A 1 181 ? -3.238 -18.672 11.266 1 94.31 181 LEU A C 1
ATOM 1469 O O . LEU A 1 181 ? -2.035 -18.891 11.109 1 94.31 181 LEU A O 1
ATOM 1473 N N . GLU A 1 182 ? -4.09 -19.562 11.68 1 91.69 182 GLU A N 1
ATOM 1474 C CA . GLU A 1 182 ? -3.607 -20.844 12.203 1 91.69 182 GLU A CA 1
ATOM 1475 C C . GLU A 1 182 ? -3.676 -21.938 11.133 1 91.69 182 GLU A C 1
ATOM 1477 O O . GLU A 1 182 ? -2.811 -22.812 11.078 1 91.69 182 GLU A O 1
ATOM 1482 N N . TYR A 1 183 ? -4.773 -21.891 10.359 1 91.62 183 TYR A N 1
ATOM 1483 C CA . TYR A 1 183 ? -5.016 -22.875 9.32 1 91.62 183 TYR A CA 1
ATOM 1484 C C . TYR A 1 183 ? -5.227 -22.219 7.969 1 91.62 183 TYR A C 1
ATOM 1486 O O . TYR A 1 183 ? -6.359 -21.906 7.59 1 91.62 183 TYR A O 1
ATOM 1494 N N . SER A 1 184 ? -4.18 -22.094 7.227 1 87.81 184 SER A N 1
ATOM 1495 C CA . SER A 1 184 ? -4.176 -21.234 6.047 1 87.81 184 SER A CA 1
ATOM 1496 C C . SER A 1 184 ? -4.484 -22.031 4.785 1 87.81 184 SER A C 1
ATOM 1498 O O . SER A 1 184 ? -4.668 -21.453 3.709 1 87.81 184 SER A O 1
ATOM 1500 N N . SER A 1 185 ? -4.562 -23.344 4.895 1 89.25 185 SER A N 1
ATOM 1501 C CA . SER A 1 185 ? -4.871 -24.188 3.75 1 89.25 185 SER A CA 1
ATOM 1502 C C . SER A 1 185 ? -5.816 -25.312 4.141 1 89.25 185 SER A C 1
ATOM 1504 O O . SER A 1 185 ? -5.875 -25.719 5.309 1 89.25 185 SER A O 1
ATOM 1506 N N . PRO A 1 186 ? -6.535 -25.797 3.117 1 87.38 186 PRO A N 1
ATOM 1507 C CA . PRO A 1 186 ? -7.422 -26.938 3.396 1 87.38 186 PRO A CA 1
ATOM 1508 C C . PRO A 1 186 ? -6.688 -28.125 4 1 87.38 186 PRO A C 1
ATOM 1510 O O . PRO A 1 186 ? -7.25 -28.844 4.828 1 87.38 186 PRO A O 1
ATOM 1513 N N . SER A 1 187 ? -5.473 -28.344 3.691 1 87.94 187 SER A N 1
ATOM 1514 C CA . SER A 1 187 ? -4.707 -29.484 4.18 1 87.94 187 SER A CA 1
ATOM 1515 C C . SER A 1 187 ? -4.441 -29.375 5.676 1 87.94 187 SER A C 1
ATOM 1517 O O . SER A 1 187 ? -4.191 -30.375 6.344 1 87.94 187 SER A O 1
ATOM 1519 N N . ASP A 1 188 ? -4.508 -28.156 6.188 1 89.62 188 ASP A N 1
ATOM 1520 C CA . ASP A 1 188 ? -4.258 -27.922 7.609 1 89.62 188 ASP A CA 1
ATOM 1521 C C . ASP A 1 188 ? -5.363 -28.547 8.469 1 89.62 188 ASP A C 1
ATOM 1523 O O . ASP A 1 188 ? -5.125 -28.922 9.617 1 89.62 188 ASP A O 1
ATOM 1527 N N . TYR A 1 189 ? -6.516 -28.656 7.879 1 89.88 189 TYR A N 1
ATOM 1528 C CA . TYR A 1 189 ? -7.68 -29.125 8.617 1 89.88 189 TYR A CA 1
ATOM 1529 C C . TYR A 1 189 ? -7.648 -30.641 8.773 1 89.88 189 TYR A C 1
ATOM 1531 O O . TYR A 1 189 ? -8.391 -31.203 9.578 1 89.88 189 TYR A O 1
ATOM 1539 N N . GLU A 1 190 ? -6.742 -31.266 8 1 86.75 190 GLU A N 1
ATOM 1540 C CA . GLU A 1 190 ? -6.574 -32.719 8.117 1 86.75 190 GLU A CA 1
ATOM 1541 C C . GLU A 1 190 ? -5.816 -33.062 9.391 1 86.75 190 GLU A C 1
ATOM 1543 O O . GLU A 1 190 ? -5.918 -34.188 9.875 1 86.75 190 GLU A O 1
ATOM 1548 N N . GLN A 1 191 ? -5.125 -32.094 9.969 1 87.62 191 GLN A N 1
ATOM 1549 C CA . GLN A 1 191 ? -4.242 -32.375 11.094 1 87.62 191 GLN A CA 1
ATOM 1550 C C . GLN A 1 191 ? -4.871 -31.938 12.414 1 87.62 191 GLN A C 1
ATOM 1552 O O . GLN A 1 191 ? -4.309 -32.156 13.484 1 87.62 191 GLN A O 1
ATOM 1557 N N . ILE A 1 192 ? -6.027 -31.359 12.336 1 90.62 192 ILE A N 1
ATOM 1558 C CA . ILE A 1 192 ? -6.652 -30.828 13.555 1 90.62 192 ILE A CA 1
ATOM 1559 C C . ILE A 1 192 ? -7.906 -31.641 13.875 1 90.62 192 ILE A C 1
ATOM 1561 O O . ILE A 1 192 ? -8.633 -32.062 12.969 1 90.62 192 ILE A O 1
ATOM 1565 N N . SER A 1 193 ? -8.117 -31.828 15.18 1 93.31 193 SER A N 1
ATOM 1566 C CA . SER A 1 193 ? -9.328 -32.531 15.594 1 93.31 193 SER A CA 1
ATOM 1567 C C . SER A 1 193 ? -10.531 -31.578 15.578 1 93.31 193 SER A C 1
ATOM 1569 O O . SER A 1 193 ? -10.383 -30.375 15.742 1 93.31 193 SER A O 1
ATOM 1571 N N . ILE A 1 194 ? -11.688 -32.188 15.43 1 93.88 194 ILE A N 1
ATOM 1572 C CA . ILE A 1 194 ? -12.93 -31.422 15.398 1 93.88 194 ILE A CA 1
ATOM 1573 C C . ILE A 1 194 ? -13.117 -30.703 16.734 1 93.88 194 ILE A C 1
ATOM 1575 O O . ILE A 1 194 ? -13.625 -29.578 16.766 1 93.88 194 ILE A O 1
ATOM 1579 N N . ASP A 1 195 ? -12.703 -31.281 17.766 1 94.19 195 ASP A N 1
ATOM 1580 C CA . ASP A 1 195 ? -12.867 -30.688 19.094 1 94.19 195 ASP A CA 1
ATOM 1581 C C . ASP A 1 195 ? -11.969 -29.469 19.266 1 94.19 195 ASP A C 1
ATOM 1583 O O . ASP A 1 195 ? -12.406 -28.438 19.797 1 94.19 195 ASP A O 1
ATOM 1587 N N . ASP A 1 196 ? -10.797 -29.594 18.812 1 94.19 196 ASP A N 1
ATOM 1588 C CA . ASP A 1 196 ? -9.859 -28.484 18.906 1 94.19 196 ASP A CA 1
ATOM 1589 C C . ASP A 1 196 ? -10.328 -27.297 18.062 1 94.19 196 ASP A C 1
ATOM 1591 O O . ASP A 1 196 ? -10.273 -26.141 18.5 1 94.19 196 ASP A O 1
ATOM 1595 N N . LEU A 1 197 ? -10.727 -27.609 16.875 1 95.06 197 LEU A N 1
ATOM 1596 C CA . LEU A 1 197 ? -11.227 -26.562 15.984 1 95.06 197 LEU A CA 1
ATOM 1597 C C . LEU A 1 197 ? -12.453 -25.875 16.578 1 95.06 197 LEU A C 1
ATOM 1599 O O . LEU A 1 197 ? -12.586 -24.656 16.516 1 95.06 197 LEU A O 1
ATOM 1603 N N . THR A 1 198 ? -13.336 -26.672 17.141 1 95.5 198 THR A N 1
ATOM 1604 C CA . THR A 1 198 ? -14.539 -26.156 17.766 1 95.5 198 THR A CA 1
ATOM 1605 C C . THR A 1 198 ? -14.195 -25.219 18.922 1 95.5 198 THR A C 1
ATOM 1607 O O . THR A 1 198 ? -14.828 -24.172 19.094 1 95.5 198 THR A O 1
ATOM 1610 N N . GLN A 1 199 ? -13.258 -25.594 19.672 1 94.38 199 GLN A N 1
ATOM 1611 C CA . GLN A 1 199 ? -12.836 -24.781 20.797 1 94.38 199 GLN A CA 1
ATOM 1612 C C . GLN A 1 199 ? -12.328 -23.406 20.344 1 94.38 199 GLN A C 1
ATOM 1614 O O . GLN A 1 199 ? -12.664 -22.391 20.938 1 94.38 199 GLN A O 1
ATOM 1619 N N . ILE A 1 200 ? -11.539 -23.406 19.328 1 93.31 200 ILE A N 1
ATOM 1620 C CA . ILE A 1 200 ? -11.008 -22.156 18.797 1 93.31 200 ILE A CA 1
ATOM 1621 C C . ILE A 1 200 ? -12.148 -21.266 18.312 1 93.31 200 ILE A C 1
ATOM 1623 O O . ILE A 1 200 ? -12.172 -20.062 18.609 1 93.31 200 ILE A O 1
ATOM 1627 N N . ILE A 1 201 ? -13.094 -21.828 17.609 1 94.75 201 ILE A N 1
ATOM 1628 C CA . ILE A 1 201 ? -14.219 -21.109 17.031 1 94.75 201 ILE A CA 1
ATOM 1629 C C . ILE A 1 201 ? -15.094 -20.531 18.156 1 94.75 201 ILE A C 1
ATOM 1631 O O . ILE A 1 201 ? -15.492 -19.375 18.094 1 94.75 201 ILE A O 1
ATOM 1635 N N . GLU A 1 202 ? -15.305 -21.359 19.141 1 94.94 202 GLU A N 1
ATOM 1636 C CA . GLU A 1 202 ? -16.141 -20.922 20.25 1 94.94 202 GLU A CA 1
ATOM 1637 C C . GLU A 1 202 ? -15.477 -19.781 21.031 1 94.94 202 GLU A C 1
ATOM 1639 O O . GLU A 1 202 ? -16.125 -18.797 21.391 1 94.94 202 GLU A O 1
ATOM 1644 N N . GLN A 1 203 ? -14.227 -19.891 21.281 1 93.69 203 GLN A N 1
ATOM 1645 C CA . GLN A 1 203 ? -13.484 -18.891 22.047 1 93.69 203 GLN A CA 1
ATOM 1646 C C . GLN A 1 203 ? -13.445 -17.562 21.312 1 93.69 203 GLN A C 1
ATOM 1648 O O . GLN A 1 203 ? -13.641 -16.5 21.906 1 93.69 203 GLN A O 1
ATOM 1653 N N . THR A 1 204 ? -13.242 -17.609 20.031 1 91.38 204 THR A N 1
ATOM 1654 C CA . THR A 1 204 ? -13.039 -16.391 19.266 1 91.38 204 THR A CA 1
ATOM 1655 C C . THR A 1 204 ? -14.375 -15.75 18.906 1 91.38 204 THR A C 1
ATOM 1657 O O . THR A 1 204 ? -14.445 -14.547 18.641 1 91.38 204 THR A O 1
ATOM 1660 N N . SER A 1 205 ? -15.43 -16.516 18.812 1 91.56 205 SER A N 1
ATOM 1661 C CA . SER A 1 205 ? -16.75 -15.992 18.453 1 91.56 205 SER A CA 1
ATOM 1662 C C . SER A 1 205 ? -17.562 -15.68 19.703 1 91.56 205 SER A C 1
ATOM 1664 O O . SER A 1 205 ? -18.734 -15.289 19.609 1 91.56 205 SER A O 1
ATOM 1666 N N . ARG A 1 206 ? -16.984 -15.938 20.875 1 90.19 206 ARG A N 1
ATOM 1667 C CA . ARG A 1 206 ? -17.703 -15.805 22.141 1 90.19 206 ARG A CA 1
ATOM 1668 C C . ARG A 1 206 ? -18.922 -16.719 22.172 1 90.19 206 ARG A C 1
ATOM 1670 O O . ARG A 1 206 ? -20.031 -16.266 22.5 1 90.19 206 ARG A O 1
ATOM 1677 N N . ASN A 1 207 ? -18.812 -17.812 21.562 1 86.44 207 ASN A N 1
ATOM 1678 C CA . ASN A 1 207 ? -19.75 -18.938 21.578 1 86.44 207 ASN A CA 1
ATOM 1679 C C . ASN A 1 207 ? -20.922 -18.688 20.625 1 86.44 207 ASN A C 1
ATOM 1681 O O . ASN A 1 207 ? -21.938 -19.359 20.703 1 86.44 207 ASN A O 1
ATOM 1685 N N . ARG A 1 208 ? -20.828 -17.812 19.734 1 88.94 208 ARG A N 1
ATOM 1686 C CA . ARG A 1 208 ? -21.859 -17.609 18.719 1 88.94 208 ARG A CA 1
ATOM 1687 C C . ARG A 1 208 ? -21.797 -18.688 17.641 1 88.94 208 ARG A C 1
ATOM 1689 O O . ARG A 1 208 ? -22.812 -19.031 17.047 1 88.94 208 ARG A O 1
ATOM 1696 N N . LEU A 1 209 ? -20.609 -19.156 17.375 1 91.88 209 LEU A N 1
ATOM 1697 C CA . LEU A 1 209 ? -20.344 -20.266 16.469 1 91.88 209 LEU A CA 1
ATOM 1698 C C . LEU A 1 209 ? -19.703 -21.438 17.219 1 91.88 209 LEU A C 1
ATOM 1700 O O . LEU A 1 209 ? -19.266 -21.281 18.359 1 91.88 209 LEU A O 1
ATOM 1704 N N . GLY A 1 210 ? -19.734 -22.562 16.609 1 92.38 210 GLY A N 1
ATOM 1705 C CA . GLY A 1 210 ? -19.172 -23.703 17.312 1 92.38 210 GLY A CA 1
ATOM 1706 C C . GLY A 1 210 ? -18.969 -24.922 16.422 1 92.38 210 GLY A C 1
ATOM 1707 O O . GLY A 1 210 ? -18.281 -24.828 15.406 1 92.38 210 GLY A O 1
ATOM 1708 N N . LYS A 1 211 ? -19.609 -26 16.875 1 93.62 211 LYS A N 1
ATOM 1709 C CA . LYS A 1 211 ? -19.344 -27.281 16.25 1 93.62 211 LYS A CA 1
ATOM 1710 C C . LYS A 1 211 ? -19.891 -27.328 14.82 1 93.62 211 LYS A C 1
ATOM 1712 O O . LYS A 1 211 ? -19.281 -27.938 13.938 1 93.62 211 LYS A O 1
ATOM 1717 N N . LYS A 1 212 ? -20.953 -26.688 14.602 1 94.38 212 LYS A N 1
ATOM 1718 C CA . LYS A 1 212 ? -21.547 -26.656 13.266 1 94.38 212 LYS A CA 1
ATOM 1719 C C . LYS A 1 212 ? -20.594 -26 12.266 1 94.38 212 LYS A C 1
ATOM 1721 O O . LYS A 1 212 ? -20.391 -26.531 11.164 1 94.38 212 LYS A O 1
ATOM 1726 N N . THR A 1 213 ? -20.094 -24.938 12.648 1 95.06 213 THR A N 1
ATOM 1727 C CA . THR A 1 213 ? -19.156 -24.219 11.789 1 95.06 213 THR A CA 1
ATOM 1728 C C . THR A 1 213 ? -17.875 -25.047 11.586 1 95.06 213 THR A C 1
ATOM 1730 O O . THR A 1 213 ? -17.328 -25.094 10.484 1 95.06 213 THR A O 1
ATOM 1733 N N . ALA A 1 214 ? -17.406 -25.625 12.609 1 95.44 214 ALA A N 1
ATOM 1734 C CA . ALA A 1 214 ? -16.219 -26.469 12.531 1 95.44 214 ALA A CA 1
ATOM 1735 C C . ALA A 1 214 ? -16.422 -27.625 11.555 1 95.44 214 ALA A C 1
ATOM 1737 O O . ALA A 1 214 ? -15.555 -27.906 10.727 1 95.44 214 ALA A O 1
ATOM 1738 N N . ASN A 1 215 ? -17.578 -28.281 11.656 1 94.75 215 ASN A N 1
ATOM 1739 C CA . ASN A 1 215 ? -17.891 -29.375 10.758 1 94.75 215 ASN A CA 1
ATOM 1740 C C . ASN A 1 215 ? -17.969 -28.922 9.305 1 94.75 215 ASN A C 1
ATOM 1742 O O . ASN A 1 215 ? -17.469 -29.609 8.406 1 94.75 215 ASN A O 1
ATOM 1746 N N . LYS A 1 216 ? -18.578 -27.844 9.172 1 94.06 216 LYS A N 1
ATOM 1747 C CA . LYS A 1 216 ? -18.703 -27.281 7.828 1 94.06 216 LYS A CA 1
ATOM 1748 C C . LYS A 1 216 ? -17.328 -26.984 7.238 1 94.06 216 LYS A C 1
ATOM 1750 O O . LYS A 1 216 ? -17.062 -27.281 6.07 1 94.06 216 LYS A O 1
ATOM 1755 N N . LEU A 1 217 ? -16.469 -26.391 7.996 1 94.31 217 LEU A N 1
ATOM 1756 C CA . LEU A 1 217 ? -15.102 -26.062 7.578 1 94.31 217 LEU A CA 1
ATOM 1757 C C . LEU A 1 217 ? -14.344 -27.328 7.18 1 94.31 217 LEU A C 1
ATOM 1759 O O . LEU A 1 217 ? -13.703 -27.359 6.129 1 94.31 217 LEU A O 1
ATOM 1763 N N . MET A 1 218 ? -14.414 -28.297 7.969 1 94.06 218 MET A N 1
ATOM 1764 C CA . MET A 1 218 ? -13.703 -29.547 7.711 1 94.06 218 MET A CA 1
ATOM 1765 C C . MET A 1 218 ? -14.258 -30.25 6.477 1 94.06 218 MET A C 1
ATOM 1767 O O . MET A 1 218 ? -13.492 -30.797 5.672 1 94.06 218 MET A O 1
ATOM 1771 N N . GLU A 1 219 ? -15.531 -30.266 6.367 1 92 219 GLU A N 1
ATOM 1772 C CA . GLU A 1 219 ? -16.172 -30.875 5.215 1 92 219 GLU A CA 1
ATOM 1773 C C . GLU A 1 219 ? -15.773 -30.172 3.918 1 92 219 GLU A C 1
ATOM 1775 O O . GLU A 1 219 ? -15.391 -30.828 2.947 1 92 219 GLU A O 1
ATOM 1780 N N . LEU A 1 220 ? -15.828 -28.922 3.92 1 90.88 220 LEU A N 1
ATOM 1781 C CA . LEU A 1 220 ? -15.484 -28.156 2.725 1 90.88 220 LEU A CA 1
ATOM 1782 C C . LEU A 1 220 ? -14 -28.266 2.42 1 90.88 220 LEU A C 1
ATOM 1784 O O . LEU A 1 220 ? -13.602 -28.281 1.252 1 90.88 220 LEU A O 1
ATOM 1788 N N . ALA A 1 221 ? -13.203 -28.266 3.49 1 92.31 221 ALA A N 1
ATOM 1789 C CA . ALA A 1 221 ? -11.766 -28.391 3.303 1 92.31 221 ALA A CA 1
ATOM 1790 C C . ALA A 1 221 ? -11.414 -29.719 2.641 1 92.31 221 ALA A C 1
ATOM 1792 O O . ALA A 1 221 ? -10.555 -29.766 1.757 1 92.31 221 ALA A O 1
ATOM 1793 N N . SER A 1 222 ? -12.07 -30.797 3.018 1 89.56 222 SER A N 1
ATOM 1794 C CA . SER A 1 222 ? -11.789 -32.125 2.492 1 89.56 222 SER A CA 1
ATOM 1795 C C . SER A 1 222 ? -12.219 -32.25 1.034 1 89.56 222 SER A C 1
ATOM 1797 O O . SER A 1 222 ? -11.703 -33.094 0.296 1 89.56 222 SER A O 1
ATOM 1799 N N . ASN A 1 223 ? -13.094 -31.391 0.641 1 87.38 223 ASN A N 1
ATOM 1800 C CA . ASN A 1 223 ? -13.625 -31.453 -0.716 1 87.38 223 ASN A CA 1
ATOM 1801 C C . ASN A 1 223 ? -13.352 -30.172 -1.489 1 87.38 223 ASN A C 1
ATOM 1803 O O . ASN A 1 223 ? -14.117 -29.797 -2.383 1 87.38 223 ASN A O 1
ATOM 1807 N N . SER A 1 224 ? -12.359 -29.547 -1.089 1 89.75 224 SER A N 1
ATOM 1808 C CA . SER A 1 224 ? -12.117 -28.234 -1.668 1 89.75 224 SER A CA 1
ATOM 1809 C C . SER A 1 224 ? -11.633 -28.344 -3.111 1 89.75 224 SER A C 1
ATOM 1811 O O . SER A 1 224 ? -10.875 -29.266 -3.449 1 89.75 224 SER A O 1
ATOM 1813 N N . PHE A 1 225 ? -12.039 -27.422 -3.916 1 88.44 225 PHE A N 1
ATOM 1814 C CA . PHE A 1 225 ? -11.641 -27.297 -5.312 1 88.44 225 PHE A CA 1
ATOM 1815 C C . PHE A 1 225 ? -10.352 -26.5 -5.445 1 88.44 225 PHE A C 1
ATOM 1817 O O . PHE A 1 225 ? -9.898 -26.234 -6.559 1 88.44 225 PHE A O 1
ATOM 1824 N N . GLY A 1 226 ? -9.805 -26.078 -4.34 1 87.94 226 GLY A N 1
ATOM 1825 C CA . GLY A 1 226 ? -8.602 -25.266 -4.328 1 87.94 226 GLY A CA 1
ATOM 1826 C C . GLY A 1 226 ? -7.398 -25.953 -4.938 1 87.94 226 GLY A C 1
ATOM 1827 O O . GLY A 1 226 ? -7.445 -27.156 -5.215 1 87.94 226 GLY A O 1
ATOM 1828 N N . VAL A 1 227 ? -6.395 -25.203 -5.164 1 88.88 227 VAL A N 1
ATOM 1829 C CA . VAL A 1 227 ? -5.18 -25.703 -5.793 1 88.88 227 VAL A CA 1
ATOM 1830 C C . VAL A 1 227 ? -4.594 -26.828 -4.961 1 88.88 227 VAL A C 1
ATOM 1832 O O . VAL A 1 227 ? -4.625 -26.797 -3.729 1 88.88 227 VAL A O 1
ATOM 1835 N N . THR A 1 228 ? -4.023 -27.812 -5.617 1 87.25 228 THR A N 1
ATOM 1836 C CA . THR A 1 228 ? -3.471 -28.969 -4.926 1 87.25 228 THR A CA 1
ATOM 1837 C C . THR A 1 228 ? -1.947 -28.953 -4.996 1 87.25 228 THR A C 1
ATOM 1839 O O . THR A 1 228 ? -1.294 -29.875 -4.5 1 87.25 228 THR A O 1
ATOM 1842 N N . PHE A 1 229 ? -1.42 -27.969 -5.582 1 83.75 229 PHE A N 1
ATOM 1843 C CA . PHE A 1 229 ? 0.03 -27.844 -5.648 1 83.75 229 PHE A CA 1
ATOM 1844 C C . PHE A 1 229 ? 0.48 -26.516 -5.031 1 83.75 229 PHE A C 1
ATOM 1846 O O . PHE A 1 229 ? -0.329 -25.609 -4.848 1 83.75 229 PHE A O 1
ATOM 1853 N N . CYS A 1 230 ? 1.723 -26.453 -4.645 1 87.19 230 CYS A N 1
ATOM 1854 C CA . CYS A 1 230 ? 2.322 -25.25 -4.086 1 87.19 230 CYS A CA 1
ATOM 1855 C C . CYS A 1 230 ? 1.541 -24.766 -2.869 1 87.19 230 CYS A C 1
ATOM 1857 O O . CYS A 1 230 ? 1.392 -23.562 -2.662 1 87.19 230 CYS A O 1
ATOM 1859 N N . LYS A 1 231 ? 0.988 -25.641 -2.219 1 87.62 231 LYS A N 1
ATOM 1860 C CA . LYS A 1 231 ? 0.13 -25.312 -1.087 1 87.62 231 LYS A CA 1
ATOM 1861 C C . LYS A 1 231 ? 0.903 -24.531 -0.02 1 87.62 231 LYS A C 1
ATOM 1863 O O . LYS A 1 231 ? 0.389 -23.578 0.552 1 87.62 231 LYS A O 1
ATOM 1868 N N . ASN A 1 232 ? 2.115 -24.906 0.187 1 90.38 232 ASN A N 1
ATOM 1869 C CA . ASN A 1 232 ? 2.924 -24.281 1.224 1 90.38 232 ASN A CA 1
ATOM 1870 C C . ASN A 1 232 ? 3.189 -22.812 0.907 1 90.38 232 ASN A C 1
ATOM 1872 O O . ASN A 1 232 ? 3.145 -21.953 1.798 1 90.38 232 ASN A O 1
ATOM 1876 N N . ALA A 1 233 ? 3.455 -22.547 -0.324 1 91.81 233 ALA A N 1
ATOM 1877 C CA . ALA A 1 233 ? 3.729 -21.172 -0.728 1 91.81 233 ALA A CA 1
ATOM 1878 C C . ALA A 1 233 ? 2.496 -20.297 -0.544 1 91.81 233 ALA A C 1
ATOM 1880 O O . ALA A 1 233 ? 2.596 -19.172 -0.042 1 91.81 233 ALA A O 1
ATOM 1881 N N . PHE A 1 234 ? 1.364 -20.797 -0.96 1 92.88 234 PHE A N 1
ATOM 1882 C CA . PHE A 1 234 ? 0.118 -20.062 -0.814 1 92.88 234 PHE A CA 1
ATOM 1883 C C . PHE A 1 234 ? -0.222 -19.859 0.657 1 92.88 234 PHE A C 1
ATOM 1885 O O . PHE A 1 234 ? -0.645 -18.766 1.058 1 92.88 234 PHE A O 1
ATOM 1892 N N . SER A 1 235 ? -0.046 -20.922 1.395 1 94.06 235 SER A N 1
ATOM 1893 C CA . SER A 1 235 ? -0.305 -20.844 2.828 1 94.06 235 SER A CA 1
ATOM 1894 C C . SER A 1 235 ? 0.601 -19.812 3.496 1 94.06 235 SER A C 1
ATOM 1896 O O . SER A 1 235 ? 0.153 -19.047 4.352 1 94.06 235 SER A O 1
ATOM 1898 N N . PHE A 1 236 ? 1.812 -19.875 3.113 1 95 236 PHE A N 1
ATOM 1899 C CA . PHE A 1 236 ? 2.787 -18.922 3.629 1 95 236 PHE A CA 1
ATOM 1900 C C . PHE A 1 236 ? 2.357 -17.5 3.322 1 95 236 PHE A C 1
ATOM 1902 O O . PHE A 1 236 ? 2.35 -16.641 4.211 1 95 236 PHE A O 1
ATOM 1909 N N . GLN A 1 237 ? 2.008 -17.234 2.141 1 95.88 237 GLN A N 1
ATOM 1910 C CA . GLN A 1 237 ? 1.582 -15.906 1.701 1 95.88 237 GLN A CA 1
ATOM 1911 C C . GLN A 1 237 ? 0.343 -15.445 2.463 1 95.88 237 GLN A C 1
ATOM 1913 O O . GLN A 1 237 ? 0.284 -14.305 2.928 1 95.88 237 GLN A O 1
ATOM 1918 N N . LEU A 1 238 ? -0.629 -16.328 2.557 1 96.56 238 LEU A N 1
ATOM 1919 C CA . LEU A 1 238 ? -1.872 -15.984 3.24 1 96.56 238 LEU A CA 1
ATOM 1920 C C . LEU A 1 238 ? -1.609 -15.633 4.699 1 96.56 238 LEU A C 1
ATOM 1922 O O . LEU A 1 238 ? -2.162 -14.656 5.215 1 96.56 238 LEU A O 1
ATOM 1926 N N . LYS A 1 239 ? -0.798 -16.406 5.324 1 96.31 239 LYS A N 1
ATOM 1927 C CA . LYS A 1 239 ? -0.458 -16.141 6.719 1 96.31 239 LYS A CA 1
ATOM 1928 C C . LYS A 1 239 ? 0.182 -14.773 6.883 1 96.31 239 LYS A C 1
ATOM 1930 O O . LYS A 1 239 ? -0.18 -14.016 7.789 1 96.31 239 LYS A O 1
ATOM 1935 N N . MET A 1 240 ? 1.097 -14.453 6.027 1 97.06 240 MET A N 1
ATOM 1936 C CA . MET A 1 240 ? 1.773 -13.156 6.086 1 97.06 240 MET A CA 1
ATOM 1937 C C . MET A 1 240 ? 0.784 -12.016 5.883 1 97.06 240 MET A C 1
ATOM 1939 O O . MET A 1 240 ? 0.852 -11 6.574 1 97.06 240 MET A O 1
ATOM 1943 N N . LEU A 1 241 ? -0.118 -12.188 4.906 1 97.88 241 LEU A N 1
ATOM 1944 C CA . LEU A 1 241 ? -1.123 -11.172 4.641 1 97.88 241 LEU A CA 1
ATOM 1945 C C . LEU A 1 241 ? -2.045 -10.984 5.844 1 97.88 241 LEU A C 1
ATOM 1947 O O . LEU A 1 241 ? -2.355 -9.852 6.223 1 97.88 241 LEU A O 1
ATOM 1951 N N . MET A 1 242 ? -2.426 -12.086 6.477 1 97.88 242 MET A N 1
ATOM 1952 C CA . MET A 1 242 ? -3.309 -12.023 7.637 1 97.88 242 MET A CA 1
ATOM 1953 C C . MET A 1 242 ? -2.613 -11.344 8.812 1 97.88 242 MET A C 1
ATOM 1955 O O . MET A 1 242 ? -3.246 -10.609 9.57 1 97.88 242 MET A O 1
ATOM 1959 N N . GLU A 1 243 ? -1.341 -11.602 8.969 1 97.94 243 GLU A N 1
ATOM 1960 C CA . GLU A 1 243 ? -0.567 -10.938 10.016 1 97.94 243 GLU A CA 1
ATOM 1961 C C . GLU A 1 243 ? -0.512 -9.43 9.781 1 97.94 243 GLU A C 1
ATOM 1963 O O . GLU A 1 243 ? -0.62 -8.648 10.727 1 97.94 243 GLU A O 1
ATOM 1968 N N . GLN A 1 244 ? -0.314 -9.039 8.555 1 98 244 GLN A N 1
ATOM 1969 C CA . GLN A 1 244 ? -0.312 -7.617 8.219 1 98 244 GLN A CA 1
ATOM 1970 C C . GLN A 1 244 ? -1.662 -6.977 8.531 1 98 244 GLN A C 1
ATOM 1972 O O . GLN A 1 244 ? -1.72 -5.879 9.094 1 98 244 GLN A O 1
ATOM 1977 N N . ILE A 1 245 ? -2.736 -7.676 8.109 1 97.88 245 ILE A N 1
ATOM 1978 C CA . ILE A 1 245 ? -4.086 -7.172 8.336 1 97.88 245 ILE A CA 1
ATOM 1979 C C . ILE A 1 245 ? -4.301 -6.93 9.828 1 97.88 245 ILE A C 1
ATOM 1981 O O . ILE A 1 245 ? -4.762 -5.859 10.234 1 97.88 245 ILE A O 1
ATOM 1985 N N . ARG A 1 246 ? -3.957 -7.906 10.656 1 97.38 246 ARG A N 1
ATOM 1986 C CA . ARG A 1 246 ? -4.105 -7.777 12.102 1 97.38 246 ARG A CA 1
ATOM 1987 C C . ARG A 1 246 ? -3.275 -6.613 12.633 1 97.38 246 ARG A C 1
ATOM 1989 O O . ARG A 1 246 ? -3.75 -5.84 13.469 1 97.38 246 ARG A O 1
ATOM 1996 N N . PHE A 1 247 ? -2.062 -6.52 12.211 1 97.62 247 PHE A N 1
ATOM 1997 C CA . PHE A 1 247 ? -1.143 -5.469 12.633 1 97.62 247 PHE A CA 1
ATOM 1998 C C . PHE A 1 247 ? -1.713 -4.09 12.312 1 97.62 247 PHE A C 1
ATOM 2000 O O . PHE A 1 247 ? -1.729 -3.207 13.172 1 97.62 247 PHE A O 1
ATOM 2007 N N . ILE A 1 248 ? -2.182 -3.871 11.062 1 97.94 248 ILE A N 1
ATOM 2008 C CA . ILE A 1 248 ? -2.707 -2.584 10.617 1 97.94 248 ILE A CA 1
ATOM 2009 C C . ILE A 1 248 ? -4.016 -2.281 11.344 1 97.94 248 ILE A C 1
ATOM 2011 O O . ILE A 1 248 ? -4.297 -1.127 11.672 1 97.94 248 ILE A O 1
ATOM 2015 N N . GLU A 1 249 ? -4.84 -3.334 11.562 1 97.44 249 GLU A N 1
ATOM 2016 C CA . GLU A 1 249 ? -6.074 -3.156 12.32 1 97.44 249 GLU A CA 1
ATOM 2017 C C . GLU A 1 249 ? -5.789 -2.574 13.703 1 97.44 249 GLU A C 1
ATOM 2019 O O . GLU A 1 249 ? -6.516 -1.695 14.172 1 97.44 249 GLU A O 1
ATOM 2024 N N . ASP A 1 250 ? -4.793 -3.09 14.328 1 97.62 250 ASP A N 1
ATOM 2025 C CA . ASP A 1 250 ? -4.402 -2.584 15.641 1 97.62 250 ASP A CA 1
ATOM 2026 C C . ASP A 1 250 ? -3.973 -1.121 15.562 1 97.62 250 ASP A C 1
ATOM 2028 O O . ASP A 1 250 ? -4.305 -0.322 16.438 1 97.62 250 ASP A O 1
ATOM 2032 N N . GLN A 1 251 ? -3.248 -0.781 14.562 1 98 251 GLN A N 1
ATOM 2033 C CA . GLN A 1 251 ? -2.816 0.601 14.391 1 98 251 GLN A CA 1
ATOM 2034 C C . GLN A 1 251 ? -4.008 1.521 14.141 1 98 251 GLN A C 1
ATOM 2036 O O . GLN A 1 251 ? -4.031 2.658 14.617 1 98 251 GLN A O 1
ATOM 2041 N N . ILE A 1 252 ? -4.953 1.026 13.328 1 98.06 252 ILE A N 1
ATOM 2042 C CA . ILE A 1 252 ? -6.16 1.807 13.07 1 98.06 252 ILE A CA 1
ATOM 2043 C C . ILE A 1 252 ? -6.867 2.115 14.383 1 98.06 252 ILE A C 1
ATOM 2045 O O . ILE A 1 252 ? -7.262 3.258 14.633 1 98.06 252 ILE A O 1
ATOM 2049 N N . LYS A 1 253 ? -6.984 1.123 15.273 1 97.81 253 LYS A N 1
ATOM 2050 C CA . LYS A 1 253 ? -7.637 1.301 16.562 1 97.81 253 LYS A CA 1
ATOM 2051 C C . LYS A 1 253 ? -6.914 2.346 17.406 1 97.81 253 LYS A C 1
ATOM 2053 O O . LYS A 1 253 ? -7.555 3.199 18.031 1 97.81 253 LYS A O 1
ATOM 2058 N N . GLU A 1 254 ? -5.613 2.264 17.422 1 97.56 254 GLU A N 1
ATOM 2059 C CA . GLU A 1 254 ? -4.82 3.236 18.172 1 97.56 254 GLU A CA 1
ATOM 2060 C C . GLU A 1 254 ? -5.031 4.648 17.641 1 97.56 254 GLU A C 1
ATOM 2062 O O . GLU A 1 254 ? -5.18 5.598 18.406 1 97.56 254 GLU A O 1
ATOM 2067 N N . CYS A 1 255 ? -5 4.77 16.312 1 97.44 255 CYS A N 1
ATOM 2068 C CA . CYS A 1 255 ? -5.227 6.062 15.68 1 97.44 255 CYS A CA 1
ATOM 2069 C C . CYS A 1 255 ? -6.602 6.613 16.031 1 97.44 255 CYS A C 1
ATOM 2071 O O . CYS A 1 255 ? -6.738 7.797 16.344 1 97.44 255 CYS A O 1
ATOM 2073 N N . GLU A 1 256 ? -7.605 5.738 15.984 1 97.81 256 GLU A N 1
ATOM 2074 C CA . GLU A 1 256 ? -8.977 6.137 16.281 1 97.81 256 GLU A CA 1
ATOM 2075 C C . GLU A 1 256 ? -9.125 6.598 17.719 1 97.81 256 GLU A C 1
ATOM 2077 O O . GLU A 1 256 ? -9.891 7.523 18.016 1 97.81 256 GLU A O 1
ATOM 2082 N N . GLU A 1 257 ? -8.414 5.98 18.609 1 97.19 257 GLU A N 1
ATOM 2083 C CA . GLU A 1 257 ? -8.422 6.402 20.016 1 97.19 257 GLU A CA 1
ATOM 2084 C C . GLU A 1 257 ? -7.859 7.809 20.172 1 97.19 257 GLU A C 1
ATOM 2086 O O . GLU A 1 257 ? -8.438 8.641 20.859 1 97.19 257 GLU A O 1
ATOM 2091 N N . GLU A 1 258 ? -6.738 8.078 19.5 1 95.62 258 GLU A N 1
ATOM 2092 C CA . GLU A 1 258 ? -6.137 9.406 19.531 1 95.62 258 GLU A CA 1
ATOM 2093 C C . GLU A 1 258 ? -7.074 10.445 18.922 1 95.62 258 GLU A C 1
ATOM 2095 O O . GLU A 1 258 ? -7.211 11.555 19.453 1 95.62 258 GLU A O 1
ATOM 2100 N N . MET A 1 259 ? -7.66 10.109 17.828 1 96.62 259 MET A N 1
ATOM 2101 C CA . MET A 1 259 ? -8.602 11.008 17.156 1 96.62 259 MET A CA 1
ATOM 2102 C C . MET A 1 259 ? -9.766 11.352 18.078 1 96.62 259 MET A C 1
ATOM 2104 O O . MET A 1 259 ? -10.172 12.516 18.172 1 96.62 259 MET A O 1
ATOM 2108 N N . SER A 1 260 ? -10.312 10.328 18.734 1 96.38 260 SER A N 1
ATOM 2109 C CA . SER A 1 260 ? -11.453 10.516 19.609 1 96.38 260 SER A CA 1
ATOM 2110 C C . SER A 1 260 ? -11.109 11.453 20.766 1 96.38 260 SER A C 1
ATOM 2112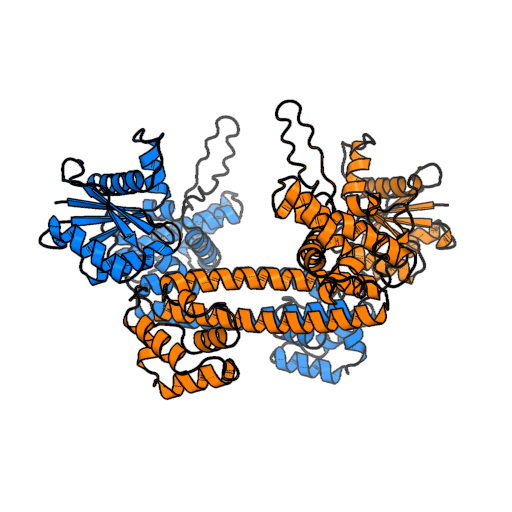 O O . SER A 1 260 ? -11.914 12.305 21.141 1 96.38 260 SER A O 1
ATOM 2114 N N . GLN A 1 261 ? -9.945 11.289 21.281 1 95 261 GLN A N 1
ATOM 2115 C CA . GLN A 1 261 ? -9.516 12.156 22.375 1 95 261 GLN A CA 1
ATOM 2116 C C . GLN A 1 261 ? -9.391 13.602 21.922 1 95 261 GLN A C 1
ATOM 2118 O O . GLN A 1 261 ? -9.828 14.523 22.625 1 95 261 GLN A O 1
ATOM 2123 N N . LEU A 1 262 ? -8.781 13.828 20.781 1 94.19 262 LEU A N 1
ATOM 2124 C CA . LEU A 1 262 ? -8.641 15.172 20.219 1 94.19 262 LEU A CA 1
ATOM 2125 C C . LEU A 1 262 ? -10.016 15.797 19.969 1 94.19 262 LEU A C 1
ATOM 2127 O O . LEU A 1 262 ? -10.211 16.984 20.234 1 94.19 262 LEU A O 1
ATOM 2131 N N . LEU A 1 263 ? -10.914 14.945 19.484 1 95.19 263 LEU A N 1
ATOM 2132 C CA . LEU A 1 263 ? -12.258 15.43 19.188 1 95.19 263 LEU A CA 1
ATOM 2133 C C . LEU A 1 263 ? -12.969 15.859 20.469 1 95.19 263 LEU A C 1
ATOM 2135 O O . LEU A 1 263 ? -13.641 16.891 20.5 1 95.19 263 LEU A O 1
ATOM 2139 N N . ILE A 1 264 ? -12.844 15.109 21.5 1 93.5 264 ILE A N 1
ATOM 2140 C CA . ILE A 1 264 ? -13.438 15.43 22.797 1 93.5 264 ILE A CA 1
ATOM 2141 C C . ILE A 1 264 ? -12.875 16.75 23.312 1 93.5 264 ILE A C 1
ATOM 2143 O O . ILE A 1 264 ? -13.617 17.594 23.828 1 93.5 264 ILE A O 1
ATOM 2147 N N . ASP A 1 265 ? -11.633 16.984 23.141 1 92.62 265 ASP A N 1
ATOM 2148 C CA . ASP A 1 265 ? -10.961 18.188 23.609 1 92.62 265 ASP A CA 1
ATOM 2149 C C . ASP A 1 265 ? -11.484 19.422 22.859 1 92.62 265 ASP A C 1
ATOM 2151 O O . ASP A 1 265 ? -11.508 20.531 23.406 1 92.62 265 ASP A O 1
ATOM 2155 N N . LEU A 1 266 ? -11.773 19.281 21.625 1 92.19 266 LEU A N 1
ATOM 2156 C CA . LEU A 1 266 ? -12.266 20.391 20.828 1 92.19 266 LEU A CA 1
ATOM 2157 C C . LEU A 1 266 ? -13.688 20.766 21.234 1 92.19 266 LEU A C 1
ATOM 2159 O O . LEU A 1 266 ? -14.117 21.906 21.031 1 92.19 266 LEU A O 1
ATOM 2163 N N . ASP A 1 267 ? -14.406 19.797 21.797 1 90.81 267 ASP A N 1
ATOM 2164 C CA . ASP A 1 267 ? -15.703 20 22.438 1 90.81 267 ASP A CA 1
ATOM 2165 C C . ASP A 1 267 ? -16.672 20.719 21.5 1 90.81 267 ASP A C 1
ATOM 2167 O O . ASP A 1 267 ? -17.234 21.75 21.859 1 90.81 267 ASP A O 1
ATOM 2171 N N . THR A 1 268 ? -16.891 20.266 20.344 1 91.56 268 THR A N 1
ATOM 2172 C CA . THR A 1 268 ? -17.875 20.781 19.406 1 91.56 268 THR A CA 1
ATOM 2173 C C . THR A 1 268 ? -19.141 19.922 19.406 1 91.56 268 THR A C 1
ATOM 2175 O O . THR A 1 268 ? -19.094 18.766 19.844 1 91.56 268 THR A O 1
ATOM 2178 N N . PRO A 1 269 ? -20.234 20.422 18.938 1 95.31 269 PRO A N 1
ATOM 2179 C CA . PRO A 1 269 ? -21.484 19.656 18.953 1 95.31 269 PRO A CA 1
ATOM 2180 C C . PRO A 1 269 ? -21.609 18.703 17.766 1 95.31 269 PRO A C 1
ATOM 2182 O O . PRO A 1 269 ? -22.672 18.125 17.547 1 95.31 269 PRO A O 1
ATOM 2185 N N . ILE A 1 270 ? -20.594 18.453 17.031 1 94.75 270 ILE A N 1
ATOM 2186 C CA . ILE A 1 270 ? -20.656 17.734 15.766 1 94.75 270 ILE A CA 1
ATOM 2187 C C . ILE A 1 270 ? -21.172 16.312 16.016 1 94.75 270 ILE A C 1
ATOM 2189 O O . ILE A 1 270 ? -21.875 15.742 15.18 1 94.75 270 ILE A O 1
ATOM 2193 N N . MET A 1 271 ? -20.891 15.75 17.125 1 93.94 271 MET A N 1
ATOM 2194 C CA . MET A 1 271 ? -21.234 14.359 17.406 1 93.94 271 MET A CA 1
ATOM 2195 C C . MET A 1 271 ? -22.703 14.242 17.812 1 93.94 271 MET A C 1
ATOM 2197 O O . MET A 1 271 ? -23.234 13.141 17.969 1 93.94 271 MET A O 1
ATOM 2201 N N . THR A 1 272 ? -23.422 15.352 17.984 1 94.31 272 THR A N 1
ATOM 2202 C CA . THR A 1 272 ? -24.844 15.328 18.312 1 94.31 272 THR A CA 1
ATOM 2203 C C . THR A 1 272 ? -25.688 15.016 17.062 1 94.31 272 THR A C 1
ATOM 2205 O O . THR A 1 272 ? -26.875 14.703 17.172 1 94.31 272 THR A O 1
ATOM 2208 N N . ILE A 1 273 ? -25.125 15.125 15.945 1 92.81 273 ILE A N 1
ATOM 2209 C CA . ILE A 1 273 ? -25.812 14.789 14.703 1 92.81 273 ILE A CA 1
ATOM 2210 C C . ILE A 1 273 ? -25.922 13.273 14.57 1 92.81 273 ILE A C 1
ATOM 2212 O O . ILE A 1 273 ? -24.922 12.562 14.617 1 92.81 273 ILE A O 1
ATOM 2216 N N . PRO A 1 274 ? -27.078 12.773 14.375 1 89.69 274 PRO A N 1
ATOM 2217 C CA . PRO A 1 274 ? -27.203 11.328 14.188 1 89.69 274 PRO A CA 1
ATOM 2218 C C . PRO A 1 274 ? -26.406 10.812 12.992 1 89.69 274 PRO A C 1
ATOM 2220 O O . PRO A 1 274 ? -26.438 11.422 11.914 1 89.69 274 PRO A O 1
ATOM 2223 N N . GLY A 1 275 ? -25.703 9.727 13.227 1 88 275 GLY A N 1
ATOM 2224 C CA . GLY A 1 275 ? -24.922 9.141 12.156 1 88 275 GLY A CA 1
ATOM 2225 C C . GLY A 1 275 ? -23.484 9.617 12.141 1 88 275 GLY A C 1
ATOM 2226 O O . GLY A 1 275 ? -22.656 9.094 11.398 1 88 275 GLY A O 1
ATOM 2227 N N . VAL A 1 276 ? -23.234 10.672 12.898 1 94.44 276 VAL A N 1
ATOM 2228 C CA . VAL A 1 276 ? -21.875 11.203 12.953 1 94.44 276 VAL A CA 1
ATOM 2229 C C . VAL A 1 276 ? -21.203 10.766 14.242 1 94.44 276 VAL A C 1
ATOM 2231 O O . VAL A 1 276 ? -21.344 11.406 15.289 1 94.44 276 VAL A O 1
ATOM 2234 N N . GLY A 1 277 ? -20.484 9.672 14.141 1 93.5 277 GLY A N 1
ATOM 2235 C CA . GLY A 1 277 ? -19.719 9.18 15.281 1 93.5 277 GLY A CA 1
ATOM 2236 C C . GLY A 1 277 ? -18.375 9.883 15.445 1 93.5 277 GLY A C 1
ATOM 2237 O O . GLY A 1 277 ? -18.062 10.82 14.703 1 93.5 277 GLY A O 1
ATOM 2238 N N . PRO A 1 278 ? -17.625 9.445 16.359 1 94.81 278 PRO A N 1
ATOM 2239 C CA . PRO A 1 278 ? -16.359 10.125 16.688 1 94.81 278 PRO A CA 1
ATOM 2240 C C . PRO A 1 278 ? -15.406 10.188 15.5 1 94.81 278 PRO A C 1
ATOM 2242 O O . PRO A 1 278 ? -14.781 11.227 15.258 1 94.81 278 PRO A O 1
ATOM 2245 N N . ILE A 1 279 ? -15.273 9.094 14.75 1 96 279 ILE A N 1
ATOM 2246 C CA . ILE A 1 279 ? -14.305 9.031 13.656 1 96 279 ILE A CA 1
ATOM 2247 C C . ILE A 1 279 ? -14.781 9.906 12.5 1 96 279 ILE A C 1
ATOM 2249 O O . ILE A 1 279 ? -14.008 10.703 11.969 1 96 279 ILE A O 1
ATOM 2253 N N . LEU A 1 280 ? -16.031 9.805 12.148 1 96.12 280 LEU A N 1
ATOM 2254 C CA . LEU A 1 280 ? -16.578 10.641 11.086 1 96.12 280 LEU A CA 1
ATOM 2255 C C . LEU A 1 280 ? -16.609 12.109 11.508 1 96.12 280 LEU A C 1
ATOM 2257 O O . LEU A 1 280 ? -16.281 12.992 10.711 1 96.12 280 LEU A O 1
ATOM 2261 N N . GLY A 1 281 ? -17.031 12.336 12.766 1 96.31 281 GLY A N 1
ATOM 2262 C CA . GLY A 1 281 ? -17.031 13.695 13.281 1 96.31 281 GLY A CA 1
ATOM 2263 C C . GLY A 1 281 ? -15.656 14.344 13.234 1 96.31 281 GLY A C 1
ATOM 2264 O O . GLY A 1 281 ? -15.523 15.5 12.836 1 96.31 281 GLY A O 1
ATOM 2265 N N . ALA A 1 282 ? -14.664 13.547 13.664 1 96.19 282 ALA A N 1
ATOM 2266 C CA . ALA A 1 282 ? -13.281 14.023 13.648 1 96.19 282 ALA A CA 1
ATOM 2267 C C . ALA A 1 282 ? -12.844 14.391 12.234 1 96.19 282 ALA A C 1
ATOM 2269 O O . ALA A 1 282 ? -12.227 15.445 12.023 1 96.19 282 ALA A O 1
ATOM 2270 N N . THR A 1 283 ? -13.133 13.516 11.266 1 96.38 283 THR A N 1
ATOM 2271 C CA . THR A 1 283 ? -12.742 13.734 9.875 1 96.38 283 THR A CA 1
ATOM 2272 C C . THR A 1 283 ? -13.453 14.961 9.305 1 96.38 283 THR A C 1
ATOM 2274 O O . THR A 1 283 ? -12.812 15.836 8.719 1 96.38 283 THR A O 1
ATOM 2277 N N . ILE A 1 284 ? -14.719 15.078 9.516 1 96.38 284 ILE A N 1
ATOM 2278 C CA . ILE A 1 284 ? -15.508 16.172 8.977 1 96.38 284 ILE A CA 1
ATOM 2279 C C . ILE A 1 284 ? -15.047 17.5 9.578 1 96.38 284 ILE A C 1
ATOM 2281 O O . ILE A 1 284 ? -14.758 18.453 8.859 1 96.38 284 ILE A O 1
ATOM 2285 N N . LEU A 1 285 ? -14.945 17.547 10.875 1 95.19 285 LEU A N 1
ATOM 2286 C CA . LEU A 1 285 ? -14.562 18.766 11.594 1 95.19 285 LEU A CA 1
ATOM 2287 C C . LEU A 1 285 ? -13.18 19.234 11.156 1 95.19 285 LEU A C 1
ATOM 2289 O O . LEU A 1 285 ? -12.977 20.406 10.875 1 95.19 285 LEU A O 1
ATOM 2293 N N . SER A 1 286 ? -12.258 18.297 11.117 1 93.44 286 SER A N 1
ATOM 2294 C CA . SER A 1 286 ? -10.875 18.672 10.828 1 93.44 286 SER A CA 1
ATOM 2295 C C . SER A 1 286 ? -10.711 19.125 9.383 1 93.44 286 SER A C 1
ATOM 2297 O O . SER A 1 286 ? -9.891 19.984 9.086 1 93.44 286 SER A O 1
ATOM 2299 N N . GLU A 1 287 ? -11.414 18.516 8.453 1 92.5 287 GLU A N 1
ATOM 2300 C CA . GLU A 1 287 ? -11.359 18.922 7.055 1 92.5 287 GLU A CA 1
ATOM 2301 C C . GLU A 1 287 ? -11.992 20.297 6.848 1 92.5 287 GLU A C 1
ATOM 2303 O O . GLU A 1 287 ? -11.531 21.078 6.02 1 92.5 287 GLU A O 1
ATOM 2308 N N . ILE A 1 288 ? -13.016 20.547 7.57 1 91.56 288 ILE A N 1
ATOM 2309 C CA . ILE A 1 288 ? -13.688 21.844 7.461 1 91.56 288 ILE A CA 1
ATOM 2310 C C . ILE A 1 288 ? -12.812 22.922 8.07 1 91.56 288 ILE A C 1
ATOM 2312 O O . ILE A 1 288 ? -12.602 23.984 7.465 1 91.56 288 ILE A O 1
ATOM 2316 N N . GLY A 1 289 ? -12.266 22.625 9.289 1 88.75 289 GLY A N 1
ATOM 2317 C CA . GLY A 1 289 ? -11.531 23.656 10.016 1 88.75 289 GLY A CA 1
ATOM 2318 C C . GLY A 1 289 ? -12.438 24.719 10.617 1 88.75 289 GLY A C 1
ATOM 2319 O O . GLY A 1 289 ? -13.453 24.406 11.227 1 88.75 289 GLY A O 1
ATOM 2320 N N . ASP A 1 290 ? -12.109 25.906 10.438 1 85.81 290 ASP A N 1
ATOM 2321 C CA . ASP A 1 290 ? -12.914 27.016 10.945 1 85.81 290 ASP A CA 1
ATOM 2322 C C . ASP A 1 290 ? -14.156 27.234 10.086 1 85.81 290 ASP A C 1
ATOM 2324 O O . ASP A 1 290 ? -14.055 27.641 8.93 1 85.81 290 ASP A O 1
ATOM 2328 N N . ILE A 1 291 ? -15.289 27.031 10.672 1 90.81 291 ILE A N 1
ATOM 2329 C CA . ILE A 1 291 ? -16.562 27.094 9.953 1 90.81 291 ILE A CA 1
ATOM 2330 C C . ILE A 1 291 ? -16.828 28.531 9.523 1 90.81 291 ILE A C 1
ATOM 2332 O O . ILE A 1 291 ? -17.562 28.781 8.562 1 90.81 291 ILE A O 1
ATOM 2336 N N . HIS A 1 292 ? -16.219 29.484 10.203 1 87.38 292 HIS A N 1
ATOM 2337 C CA . HIS A 1 292 ? -16.516 30.891 9.984 1 87.38 292 HIS A CA 1
ATOM 2338 C C . HIS A 1 292 ? -15.883 31.391 8.688 1 87.38 292 HIS A C 1
ATOM 2340 O O . HIS A 1 292 ? -16.234 32.469 8.195 1 87.38 292 HIS A O 1
ATOM 2346 N N . ARG A 1 293 ? -15.062 30.578 8.148 1 81.44 293 ARG A N 1
ATOM 2347 C CA . ARG A 1 293 ? -14.477 30.953 6.867 1 81.44 293 ARG A CA 1
ATOM 2348 C C . ARG A 1 293 ? -15.5 30.844 5.746 1 81.44 293 ARG A C 1
ATOM 2350 O O . ARG A 1 293 ? -15.281 31.375 4.648 1 81.44 293 ARG A O 1
ATOM 2357 N N . PHE A 1 294 ? -16.578 30.156 6.078 1 87.69 294 PHE A N 1
ATOM 2358 C CA . PHE A 1 294 ? -17.656 30.031 5.117 1 87.69 294 PHE A CA 1
ATOM 2359 C C . PHE A 1 294 ? -18.797 30.984 5.453 1 87.69 294 PHE A C 1
ATOM 2361 O O . PHE A 1 294 ? -19.422 30.875 6.512 1 87.69 294 PHE A O 1
ATOM 2368 N N . ASP A 1 295 ? -19.141 31.875 4.535 1 88.81 295 ASP A N 1
ATOM 2369 C CA . ASP A 1 295 ? -20.172 32.875 4.766 1 88.81 295 ASP A CA 1
ATOM 2370 C C . ASP A 1 295 ? -21.562 32.281 4.652 1 88.81 295 ASP A C 1
ATOM 2372 O O . ASP A 1 295 ? -22.516 32.781 5.273 1 88.81 295 ASP A O 1
ATOM 2376 N N . LYS A 1 296 ? -21.703 31.25 3.822 1 93.31 296 LYS A N 1
ATOM 2377 C CA . LYS A 1 296 ? -22.969 30.562 3.609 1 93.31 296 LYS A CA 1
ATOM 2378 C C . LYS A 1 296 ? -22.766 29.062 3.49 1 93.31 296 LYS A C 1
ATOM 2380 O O . LYS A 1 296 ? -21.688 28.594 3.109 1 93.31 296 LYS A O 1
ATOM 2385 N N . PRO A 1 297 ? -23.812 28.359 3.807 1 93.69 297 PRO A N 1
ATOM 2386 C CA . PRO A 1 297 ? -23.703 26.906 3.762 1 93.69 297 PRO A CA 1
ATOM 2387 C C . PRO A 1 297 ? -23.391 26.375 2.359 1 93.69 297 PRO A C 1
ATOM 2389 O O . PRO A 1 297 ? -22.719 25.359 2.213 1 93.69 297 PRO A O 1
ATOM 2392 N N . SER A 1 298 ? -23.844 27.016 1.367 1 91.81 298 SER A N 1
ATOM 2393 C CA . SER A 1 298 ? -23.609 26.578 -0.006 1 91.81 298 SER A CA 1
ATOM 2394 C C . SER A 1 298 ? -22.125 26.562 -0.342 1 91.81 298 SER A C 1
ATOM 2396 O O . SER A 1 298 ? -21.688 25.75 -1.157 1 91.81 298 SER A O 1
ATOM 2398 N N . LYS A 1 299 ? -21.375 27.391 0.279 1 89.12 299 LYS A N 1
ATOM 2399 C CA . LYS A 1 299 ? -19.938 27.422 0.057 1 89.12 299 LYS A CA 1
ATOM 2400 C C . LYS A 1 299 ? -19.266 26.203 0.663 1 89.12 299 LYS A C 1
ATOM 2402 O O . LYS A 1 299 ? -18.266 25.703 0.126 1 89.12 299 LYS A O 1
ATOM 2407 N N . LEU A 1 300 ? -19.812 25.766 1.799 1 91.31 300 LEU A N 1
ATOM 2408 C CA . LEU A 1 300 ? -19.312 24.531 2.398 1 91.31 300 LEU A CA 1
ATOM 2409 C C . LEU A 1 300 ? -19.609 23.344 1.506 1 91.31 300 LEU A C 1
ATOM 2411 O O . LEU A 1 300 ? -18.75 22.469 1.331 1 91.31 300 LEU A O 1
ATOM 2415 N N . VAL A 1 301 ? -20.797 23.312 0.947 1 92.06 301 VAL A N 1
ATOM 2416 C CA . VAL A 1 301 ? -21.203 22.234 0.039 1 92.06 301 VAL A CA 1
ATOM 2417 C C . VAL A 1 301 ? -20.25 22.203 -1.161 1 92.06 301 VAL A C 1
ATOM 2419 O O . VAL A 1 301 ? -19.812 21.125 -1.579 1 92.06 301 VAL A O 1
ATOM 2422 N N . ALA A 1 302 ? -19.953 23.328 -1.703 1 86.44 302 ALA A N 1
ATOM 2423 C CA . ALA A 1 302 ? -19.031 23.438 -2.828 1 86.44 302 ALA A CA 1
ATOM 2424 C C . ALA A 1 302 ? -17.625 22.969 -2.436 1 86.44 302 ALA A C 1
ATOM 2426 O O . ALA A 1 302 ? -16.969 22.266 -3.207 1 86.44 302 ALA A O 1
ATOM 2427 N N . TYR A 1 303 ? -17.25 23.406 -1.265 1 84.94 303 TYR A N 1
ATOM 2428 C CA . TYR A 1 303 ? -15.938 23.031 -0.75 1 84.94 303 TYR A CA 1
ATOM 2429 C C . TYR A 1 303 ? -15.828 21.516 -0.605 1 84.94 303 TYR A C 1
ATOM 2431 O O . TYR A 1 303 ? -14.758 20.938 -0.847 1 84.94 303 TYR A O 1
ATOM 2439 N N . ALA A 1 304 ? -16.906 20.859 -0.215 1 90.69 304 ALA A N 1
ATOM 2440 C CA . ALA A 1 304 ? -16.938 19.406 -0.034 1 90.69 304 ALA A CA 1
ATOM 2441 C C . ALA A 1 304 ? -17.016 18.688 -1.377 1 90.69 304 ALA A C 1
ATOM 2443 O O . ALA A 1 304 ? -16.797 17.484 -1.454 1 90.69 304 ALA A O 1
ATOM 2444 N N . GLY A 1 305 ? -17.328 19.438 -2.432 1 85.56 305 GLY A N 1
ATOM 2445 C CA . GLY A 1 305 ? -17.422 18.859 -3.762 1 85.56 305 GLY A CA 1
ATOM 2446 C C . GLY A 1 305 ? -18.656 18 -3.947 1 85.56 305 GLY A C 1
ATOM 2447 O O . GLY A 1 305 ? -18.641 17.016 -4.688 1 85.56 305 GLY A O 1
ATOM 2448 N N . ILE A 1 306 ? -19.562 18.062 -3.223 1 80.56 306 ILE A N 1
ATOM 2449 C CA . ILE A 1 306 ? -20.766 17.266 -3.34 1 80.56 306 ILE A CA 1
ATOM 2450 C C . ILE A 1 306 ? -21.844 18.062 -4.066 1 80.56 306 ILE A C 1
ATOM 2452 O O . ILE A 1 306 ? -23.016 17.656 -4.078 1 80.56 306 ILE A O 1
ATOM 2456 N N . ASP A 1 307 ? -21.422 19.172 -4.637 1 70.38 307 ASP A N 1
ATOM 2457 C CA . ASP A 1 307 ? -22.359 19.969 -5.402 1 70.38 307 ASP A CA 1
ATOM 2458 C C . ASP A 1 307 ? -22.703 19.312 -6.734 1 70.38 307 ASP A C 1
ATOM 2460 O O . ASP A 1 307 ? -21.906 18.531 -7.262 1 70.38 307 ASP A O 1
ATOM 2464 N N . ALA A 1 308 ? -23.938 19.203 -7.098 1 59.16 308 ALA A N 1
ATOM 2465 C CA . ALA A 1 308 ? -24.375 18.656 -8.383 1 59.16 308 ALA A CA 1
ATOM 2466 C C . ALA A 1 308 ? -23.734 19.391 -9.539 1 59.16 308 ALA A C 1
ATOM 2468 O O . ALA A 1 308 ? -23.703 20.625 -9.562 1 59.16 308 ALA A O 1
ATOM 2469 N N . SER A 1 309 ? -22.531 18.984 -9.961 1 51.69 309 SER A N 1
ATOM 2470 C CA . SER A 1 309 ? -22.078 19.688 -11.148 1 51.69 309 SER A CA 1
ATOM 2471 C C . SER A 1 309 ? -22.969 19.406 -12.344 1 51.69 309 SER A C 1
ATOM 2473 O O . SER A 1 309 ? -23.312 18.266 -12.609 1 51.69 309 SER A O 1
ATOM 2475 N N . VAL A 1 310 ? -23.781 20.359 -12.57 1 42.31 310 VAL A N 1
ATOM 2476 C CA . VAL A 1 310 ? -24.562 20.312 -13.812 1 42.31 310 VAL A CA 1
ATOM 2477 C C . VAL A 1 310 ? -23.609 20.219 -15.008 1 42.31 310 VAL A C 1
ATOM 2479 O O . VAL A 1 310 ? -22.766 21.109 -15.203 1 42.31 310 VAL A O 1
ATOM 2482 N N . SER A 1 311 ? -23.047 19.125 -15.266 1 40.03 311 SER A N 1
ATOM 2483 C CA . SER A 1 311 ? -22.359 19.125 -16.547 1 40.03 311 SER A CA 1
ATOM 2484 C C . SER A 1 311 ? -23.344 19.344 -17.703 1 40.03 311 SER A C 1
ATOM 2486 O O . SER A 1 311 ? -24.281 18.547 -17.875 1 40.03 311 SER A O 1
ATOM 2488 N N . GLN A 1 312 ? -23.719 20.609 -17.859 1 36.91 312 GLN A N 1
ATOM 2489 C CA . GLN A 1 312 ? -24.469 20.859 -19.094 1 36.91 312 GLN A CA 1
ATOM 2490 C C . GLN A 1 312 ? -23.641 20.516 -20.328 1 36.91 312 GLN A C 1
ATOM 2492 O O . GLN A 1 312 ? -22.719 21.266 -20.688 1 36.91 312 GLN A O 1
ATOM 2497 N N . SER A 1 313 ? -23.094 19.359 -20.516 1 36.44 313 SER A N 1
ATOM 2498 C CA . SER A 1 313 ? -22.656 19.266 -21.906 1 36.44 313 SER A CA 1
ATOM 2499 C C . SER A 1 313 ? -23.844 19.359 -22.859 1 36.44 313 SER A C 1
ATOM 2501 O O . SER A 1 313 ? -24.984 19.094 -22.453 1 36.44 313 SER A O 1
ATOM 2503 N N . GLY A 1 314 ? -23.812 20.234 -23.875 1 35.06 314 GLY A N 1
ATOM 2504 C CA . GLY A 1 314 ? -24.812 20.422 -24.922 1 35.06 314 GLY A CA 1
ATOM 2505 C C . GLY A 1 314 ? -25.672 19.188 -25.156 1 35.06 314 GLY A C 1
ATOM 2506 O O . GLY A 1 314 ? -26.891 19.297 -25.266 1 35.06 314 GLY A O 1
ATOM 2507 N N . GLN A 1 315 ? -25.047 18.203 -25.953 1 38.06 315 GLN A N 1
ATOM 2508 C CA . GLN A 1 315 ? -25.906 17.219 -26.609 1 38.06 315 GLN A CA 1
ATOM 2509 C C . GLN A 1 315 ? -26.578 16.312 -25.578 1 38.06 315 GLN A C 1
ATOM 2511 O O . GLN A 1 315 ? -27.609 15.703 -25.844 1 38.06 315 GLN A O 1
ATOM 2516 N N . PHE A 1 316 ? -25.812 15.562 -24.766 1 37.94 316 PHE A N 1
ATOM 2517 C CA . PHE A 1 316 ? -26.484 14.578 -23.938 1 37.94 316 PHE A CA 1
ATOM 2518 C C . PHE A 1 316 ? -26.844 15.172 -22.578 1 37.94 316 PHE A C 1
ATOM 2520 O O . PHE A 1 316 ? -25.984 15.766 -21.906 1 37.94 316 PHE A O 1
ATOM 2527 N N . GLU A 1 317 ? -27.984 15.836 -22.422 1 37.06 317 GLU A N 1
ATOM 2528 C CA . GLU A 1 317 ? -28.641 16.203 -21.172 1 37.06 317 GLU A CA 1
ATOM 2529 C C . GLU A 1 317 ? -28.484 15.094 -20.125 1 37.06 317 GLU A C 1
ATOM 2531 O O . GLU A 1 317 ? -29.297 14.164 -20.078 1 37.06 317 GLU A O 1
ATOM 2536 N N . SER A 1 318 ? -27.469 14.281 -20.172 1 37.56 318 SER A N 1
ATOM 2537 C CA . SER A 1 318 ? -27.594 13.297 -19.094 1 37.56 318 SER A CA 1
ATOM 2538 C C . SER A 1 318 ? -27.734 13.969 -17.734 1 37.56 318 SER A C 1
ATOM 2540 O O . SER A 1 318 ? -27 14.914 -17.422 1 37.56 318 SER A O 1
ATOM 2542 N N . SER A 1 319 ? -28.922 14.109 -17.281 1 38.72 319 SER A N 1
ATOM 2543 C CA . SER A 1 319 ? -29.328 14.539 -15.938 1 38.72 319 SER A CA 1
ATOM 2544 C C . SER A 1 319 ? -28.344 14.062 -14.883 1 38.72 319 SER A C 1
ATOM 2546 O O . SER A 1 319 ? -28.578 14.219 -13.688 1 38.72 319 SER A O 1
ATOM 2548 N N . GLY A 1 320 ? -27.391 13.289 -15.281 1 40.59 320 GLY A N 1
ATOM 2549 C CA . GLY A 1 320 ? -26.578 12.773 -14.195 1 40.59 320 GLY A CA 1
ATOM 2550 C C . GLY A 1 320 ? -25.672 13.812 -13.57 1 40.59 320 GLY A C 1
ATOM 2551 O O . GLY A 1 320 ? -24.859 14.43 -14.266 1 40.59 320 GLY A O 1
ATOM 2552 N N . THR A 1 321 ? -26.109 14.617 -12.688 1 41.56 321 THR A N 1
ATOM 2553 C CA . THR A 1 321 ? -25.375 15.562 -11.852 1 41.56 321 THR A CA 1
ATOM 2554 C C . THR A 1 321 ? -24.141 14.906 -11.234 1 41.56 321 THR A C 1
ATOM 2556 O O . THR A 1 321 ? -24.266 13.891 -10.539 1 41.56 321 THR A O 1
ATOM 2559 N N . SER A 1 322 ? -23.109 14.906 -12.023 1 44.69 322 SER A N 1
ATOM 2560 C CA . SER A 1 322 ? -21.906 14.312 -11.461 1 44.69 322 SER A CA 1
ATOM 2561 C C . SER A 1 322 ? -21.266 15.234 -10.422 1 44.69 322 SER A C 1
ATOM 2563 O O . SER A 1 322 ? -21.391 16.453 -10.508 1 44.69 322 SER A O 1
ATOM 2565 N N . ILE A 1 323 ? -20.922 14.828 -9.305 1 48.03 323 ILE A N 1
ATOM 2566 C CA . ILE A 1 323 ? -20.266 15.555 -8.211 1 48.03 323 ILE A CA 1
ATOM 2567 C C . ILE A 1 323 ? -18.984 16.219 -8.719 1 48.03 323 ILE A C 1
ATOM 2569 O O . ILE A 1 323 ? -18.25 15.633 -9.523 1 48.03 323 ILE A O 1
ATOM 2573 N N . SER A 1 324 ? -18.656 17.469 -8.641 1 48 324 SER A N 1
ATOM 2574 C CA . SER A 1 324 ? -17.562 18.281 -9.164 1 48 324 SER A CA 1
ATOM 2575 C C . SER A 1 324 ? -16.219 17.719 -8.742 1 48 324 SER A C 1
ATOM 2577 O O . SER A 1 324 ? -15.219 17.891 -9.445 1 48 324 SER A O 1
ATOM 2579 N N . LYS A 1 325 ? -16.031 16.891 -7.848 1 51.03 325 LYS A N 1
ATOM 2580 C CA . LYS A 1 325 ? -14.836 16.25 -7.312 1 51.03 325 LYS A CA 1
ATOM 2581 C C . LYS A 1 325 ? -13.727 17.266 -7.078 1 51.03 325 LYS A C 1
ATOM 2583 O O . LYS A 1 325 ? -12.555 16.891 -6.934 1 51.03 325 LYS A O 1
ATOM 2588 N N . ARG A 1 326 ? -13.828 18.688 -6.961 1 50.38 326 ARG A N 1
ATOM 2589 C CA . ARG A 1 326 ? -12.828 19.734 -6.812 1 50.38 326 ARG A CA 1
ATOM 2590 C C . ARG A 1 326 ? -12.484 19.953 -5.344 1 50.38 326 ARG A C 1
ATOM 2592 O O . ARG A 1 326 ? -11.477 20.594 -5.023 1 50.38 326 ARG A O 1
ATOM 2599 N N . GLY A 1 327 ? -13.164 19.328 -4.477 1 65.69 327 GLY A N 1
ATOM 2600 C CA . GLY A 1 327 ? -12.969 19.578 -3.057 1 65.69 327 GLY A CA 1
ATOM 2601 C C . GLY A 1 327 ? -12.227 18.453 -2.354 1 65.69 327 GLY A C 1
ATOM 2602 O O . GLY A 1 327 ? -11.578 17.641 -3 1 65.69 327 GLY A O 1
ATOM 2603 N N . SER A 1 328 ? -12.203 18.625 -1.078 1 77.94 328 SER A N 1
ATOM 2604 C CA . SER A 1 328 ? -11.523 17.641 -0.252 1 77.94 328 SER A CA 1
ATOM 2605 C C . SER A 1 328 ? -12.156 16.266 -0.408 1 77.94 328 SER A C 1
ATOM 2607 O O . SER A 1 328 ? -13.305 16.047 -0.003 1 77.94 328 SER A O 1
ATOM 2609 N N . SER A 1 329 ? -11.43 15.391 -0.984 1 87.75 329 SER A N 1
ATOM 2610 C CA . SER A 1 329 ? -11.93 14.031 -1.151 1 87.75 329 SER A CA 1
ATOM 2611 C C . SER A 1 329 ? -12.18 13.359 0.197 1 87.75 329 SER A C 1
ATOM 2613 O O . SER A 1 329 ? -13.094 12.547 0.331 1 87.75 329 SER A O 1
ATOM 2615 N N . HIS A 1 330 ? -11.453 13.75 1.185 1 91.81 330 HIS A N 1
ATOM 2616 C CA . HIS A 1 330 ? -11.641 13.211 2.525 1 91.81 330 HIS A CA 1
ATOM 2617 C C . HIS A 1 330 ? -12.969 13.664 3.121 1 91.81 330 HIS A C 1
ATOM 2619 O O . HIS A 1 330 ? -13.695 12.859 3.711 1 91.81 330 HIS A O 1
ATOM 2625 N N . LEU A 1 331 ? -13.258 14.93 2.93 1 93.44 331 LEU A N 1
ATOM 2626 C CA . LEU A 1 331 ? -14.516 15.469 3.439 1 93.44 331 LEU A CA 1
ATOM 2627 C C . LEU A 1 331 ? -15.711 14.852 2.723 1 93.44 331 LEU A C 1
ATOM 2629 O O . LEU A 1 331 ? -16.672 14.438 3.363 1 93.44 331 LEU A O 1
ATOM 2633 N N . ARG A 1 332 ? -15.648 14.773 1.446 1 93.38 332 ARG A N 1
ATOM 2634 C CA . ARG A 1 332 ? -16.719 14.203 0.635 1 93.38 332 ARG A CA 1
ATOM 2635 C C . ARG A 1 332 ? -17.031 12.773 1.062 1 93.38 332 ARG A C 1
ATOM 2637 O O . ARG A 1 332 ? -18.188 12.422 1.262 1 93.38 332 ARG A O 1
ATOM 2644 N N . ARG A 1 333 ? -16.016 12.023 1.189 1 94.06 333 ARG A N 1
ATOM 2645 C CA . ARG A 1 333 ? -16.188 10.625 1.575 1 94.06 333 ARG A CA 1
ATOM 2646 C C . ARG A 1 333 ? -16.812 10.516 2.967 1 94.06 333 ARG A C 1
ATOM 2648 O O . ARG A 1 333 ? -17.672 9.672 3.201 1 94.06 333 ARG A O 1
ATOM 2655 N N . ALA A 1 334 ? -16.281 11.289 3.834 1 95.81 334 ALA A N 1
ATOM 2656 C CA . ALA A 1 334 ? -16.797 11.266 5.203 1 95.81 334 ALA A CA 1
ATOM 2657 C C . ALA A 1 334 ? -18.266 11.648 5.242 1 95.81 334 ALA A C 1
ATOM 2659 O O . ALA A 1 334 ? -19.062 11.031 5.961 1 95.81 334 ALA A O 1
ATOM 2660 N N . LEU A 1 335 ? -18.641 12.664 4.488 1 95.19 335 LEU A N 1
ATOM 2661 C CA . LEU A 1 335 ? -20.031 13.109 4.445 1 95.19 335 LEU A CA 1
ATOM 2662 C C . LEU A 1 335 ? -20.938 12.023 3.863 1 95.19 335 LEU A C 1
ATOM 2664 O O . LEU A 1 335 ? -22.031 11.797 4.363 1 95.19 335 LEU A O 1
ATOM 2668 N N . PHE A 1 336 ? -20.516 11.414 2.865 1 94.44 336 PHE A N 1
ATOM 2669 C CA . PHE A 1 336 ? -21.266 10.336 2.238 1 94.44 336 PHE A CA 1
ATOM 2670 C C . PHE A 1 336 ? -21.484 9.195 3.221 1 94.44 336 PHE A C 1
ATOM 2672 O O . PHE A 1 336 ? -22.594 8.664 3.328 1 94.44 336 PHE A O 1
ATOM 2679 N N . GLN A 1 337 ? -20.453 8.867 3.895 1 95.5 337 GLN A N 1
ATOM 2680 C CA . GLN A 1 337 ? -20.562 7.797 4.879 1 95.5 337 GLN A CA 1
ATOM 2681 C C . GLN A 1 337 ? -21.531 8.172 6 1 95.5 337 GLN A C 1
ATOM 2683 O O . GLN A 1 337 ? -22.312 7.34 6.449 1 95.5 337 GLN A O 1
ATOM 2688 N N . ALA A 1 338 ? -21.391 9.336 6.449 1 95.81 338 ALA A N 1
ATOM 2689 C CA . ALA A 1 338 ? -22.297 9.82 7.488 1 95.81 338 ALA A CA 1
ATOM 2690 C C . ALA A 1 338 ? -23.75 9.781 7.004 1 95.81 338 ALA A C 1
ATOM 2692 O O . ALA A 1 338 ? -24.656 9.43 7.766 1 95.81 338 ALA A O 1
ATOM 2693 N N . ALA A 1 339 ? -23.938 10.125 5.773 1 95.62 339 ALA A N 1
ATOM 2694 C CA . ALA A 1 339 ? -25.266 10.164 5.188 1 95.62 339 ALA A CA 1
ATOM 2695 C C . ALA A 1 339 ? -25.891 8.766 5.148 1 95.62 339 ALA A C 1
ATOM 2697 O O . ALA A 1 339 ? -27.094 8.609 5.352 1 95.62 339 ALA A O 1
ATOM 2698 N N . ILE A 1 340 ? -25.109 7.777 4.875 1 95.31 340 ILE A N 1
ATOM 2699 C CA . ILE A 1 340 ? -25.562 6.395 4.793 1 95.31 340 ILE A CA 1
ATOM 2700 C C . ILE A 1 340 ? -26.172 5.969 6.129 1 95.31 340 ILE A C 1
ATOM 2702 O O . ILE A 1 340 ? -27.172 5.258 6.164 1 95.31 340 ILE A O 1
ATOM 2706 N N . THR A 1 341 ? -25.641 6.41 7.191 1 94.06 341 THR A N 1
ATOM 2707 C CA . THR A 1 341 ? -26.125 6.059 8.516 1 94.06 341 THR A CA 1
ATOM 2708 C C . THR A 1 341 ? -27.219 7.027 8.961 1 94.06 341 THR A C 1
ATOM 2710 O O . THR A 1 341 ? -28.234 6.613 9.539 1 94.06 341 THR A O 1
ATOM 2713 N N . ALA A 1 342 ? -27.031 8.234 8.68 1 93.25 342 ALA A N 1
ATOM 2714 C CA . ALA A 1 342 ? -27.906 9.289 9.18 1 93.25 342 ALA A CA 1
ATOM 2715 C C . ALA A 1 342 ? -29.312 9.141 8.625 1 93.25 342 ALA A C 1
ATOM 2717 O O . ALA A 1 342 ? -30.297 9.383 9.336 1 93.25 342 ALA A O 1
ATOM 2718 N N . HIS A 1 343 ? -29.469 8.758 7.375 1 93.56 343 HIS A N 1
ATOM 2719 C CA . HIS A 1 343 ? -30.797 8.695 6.773 1 93.56 343 HIS A CA 1
ATOM 2720 C C . HIS A 1 343 ? -31.641 7.598 7.41 1 93.56 343 HIS A C 1
ATOM 2722 O O . HIS A 1 343 ? -32.875 7.613 7.301 1 93.56 343 HIS A O 1
ATOM 2728 N N . LYS A 1 344 ? -30.984 6.688 8.086 1 93.88 344 LYS A N 1
ATOM 2729 C CA . LYS A 1 344 ? -31.703 5.59 8.734 1 93.88 344 LYS A CA 1
ATOM 2730 C C . LYS A 1 344 ? -32.156 5.984 10.133 1 93.88 344 LYS A C 1
ATOM 2732 O O . LYS A 1 344 ? -33.156 5.457 10.641 1 93.88 344 LYS A O 1
ATOM 2737 N N . HIS A 1 345 ? -31.438 6.941 10.75 1 91.5 345 HIS A N 1
ATOM 2738 C CA . HIS A 1 345 ? -31.641 7.164 12.18 1 91.5 345 HIS A CA 1
ATOM 2739 C C . HIS A 1 345 ? -32.25 8.539 12.438 1 91.5 345 HIS A C 1
ATOM 2741 O O . HIS A 1 345 ? -32.812 8.773 13.5 1 91.5 345 HIS A O 1
ATOM 2747 N N . ASP A 1 346 ? -32.062 9.469 11.586 1 91.75 346 ASP A N 1
ATOM 2748 C CA . ASP A 1 346 ? -32.625 10.805 11.734 1 91.75 346 ASP A CA 1
ATOM 2749 C C . ASP A 1 346 ? -33.938 10.914 10.969 1 91.75 346 ASP A C 1
ATOM 2751 O O . ASP A 1 346 ? -34 10.68 9.758 1 91.75 346 ASP A O 1
ATOM 2755 N N . PRO A 1 347 ? -35 11.289 11.664 1 92 347 PRO A N 1
ATOM 2756 C CA . PRO A 1 347 ? -36.312 11.32 11.008 1 92 347 PRO A CA 1
ATOM 2757 C C . PRO A 1 347 ? -36.375 12.32 9.859 1 92 347 PRO A C 1
ATOM 2759 O O . PRO A 1 347 ? -37.031 12.07 8.852 1 92 347 PRO A O 1
ATOM 2762 N N . VAL A 1 348 ? -35.781 13.414 9.992 1 92.06 348 VAL A N 1
ATOM 2763 C CA . VAL A 1 348 ? -35.812 14.445 8.969 1 92.06 348 VAL A CA 1
ATOM 2764 C C . VAL A 1 348 ? -35.062 13.969 7.727 1 92.06 348 VAL A C 1
ATOM 2766 O O . VAL A 1 348 ? -35.562 14.086 6.605 1 92.06 348 VAL A O 1
ATOM 2769 N N . LEU A 1 349 ? -33.938 13.414 7.961 1 94.56 349 LEU A N 1
ATOM 2770 C CA . LEU A 1 349 ? -33.125 12.945 6.848 1 94.56 349 LEU A CA 1
ATOM 2771 C C . LEU A 1 349 ? -33.719 11.703 6.211 1 94.56 349 LEU A C 1
ATOM 2773 O O . LEU A 1 349 ? -33.625 11.5 5 1 94.56 349 LEU A O 1
ATOM 2777 N N . LYS A 1 350 ? -34.281 10.852 7.035 1 95.12 350 LYS A N 1
ATOM 2778 C CA . LYS A 1 350 ? -35 9.68 6.52 1 95.12 350 LYS A CA 1
ATOM 2779 C C . LYS A 1 350 ? -36.125 10.094 5.59 1 95.12 350 LYS A C 1
ATOM 2781 O O . LYS A 1 350 ? -36.281 9.539 4.496 1 95.12 350 LYS A O 1
ATOM 2786 N N . ALA A 1 351 ? -36.938 11.031 6.078 1 94.62 351 ALA A N 1
ATOM 2787 C CA . ALA A 1 351 ? -38.062 11.523 5.273 1 94.62 351 ALA A CA 1
ATOM 2788 C C . ALA A 1 351 ? -37.562 12.109 3.953 1 94.62 351 ALA A C 1
ATOM 2790 O O . ALA A 1 351 ? -38.188 11.914 2.908 1 94.62 351 ALA A O 1
ATOM 2791 N N . PHE A 1 352 ? -36.531 12.789 4.066 1 94.62 352 PHE A N 1
ATOM 2792 C CA . PHE A 1 352 ? -35.969 13.406 2.873 1 94.62 352 PHE A CA 1
ATOM 2793 C C . PHE A 1 352 ? -35.469 12.336 1.899 1 94.62 352 PHE A C 1
ATOM 2795 O O . PHE A 1 352 ? -35.719 12.43 0.694 1 94.62 352 PHE A O 1
ATOM 2802 N N . TYR A 1 353 ? -34.781 11.312 2.389 1 95.75 353 TYR A N 1
ATOM 2803 C CA . TYR A 1 353 ? -34.281 10.188 1.589 1 95.75 353 TYR A CA 1
ATOM 2804 C C . TYR A 1 353 ? -35.469 9.477 0.903 1 95.75 353 TYR A C 1
ATOM 2806 O O . TYR A 1 353 ? -35.406 9.188 -0.294 1 95.75 353 TYR A O 1
ATOM 2814 N N . GLU A 1 354 ? -36.469 9.188 1.653 1 96.12 354 GLU A N 1
ATOM 2815 C CA . GLU A 1 354 ? -37.625 8.477 1.121 1 96.12 354 GLU A CA 1
ATOM 2816 C C . GLU A 1 354 ? -38.312 9.297 0.039 1 96.12 354 GLU A C 1
ATOM 2818 O O . GLU A 1 354 ? -38.812 8.75 -0.95 1 96.12 354 GLU A O 1
ATOM 2823 N N . LYS A 1 355 ? -38.406 10.578 0.308 1 95.5 355 LYS A N 1
ATOM 2824 C CA . LYS A 1 355 ? -38.969 11.461 -0.704 1 95.5 355 LYS A CA 1
ATOM 2825 C C . LYS A 1 355 ? -38.188 11.352 -2.02 1 95.5 355 LYS A C 1
ATOM 2827 O O . LYS A 1 355 ? -38.812 11.25 -3.09 1 95.5 355 LYS A O 1
ATOM 2832 N N . LYS A 1 356 ? -36.938 11.336 -1.969 1 94.44 356 LYS A N 1
ATOM 2833 C CA . LYS A 1 356 ? -36.094 11.242 -3.162 1 94.44 356 LYS A CA 1
ATOM 2834 C C . LYS A 1 356 ? -36.219 9.867 -3.816 1 94.44 356 LYS A C 1
ATOM 2836 O O . LYS A 1 356 ? -36.219 9.758 -5.043 1 94.44 356 LYS A O 1
ATOM 2841 N N . ARG A 1 357 ? -36.312 8.875 -2.959 1 94.94 357 ARG A N 1
ATOM 2842 C CA . ARG A 1 357 ? -36.469 7.523 -3.471 1 94.94 357 ARG A CA 1
ATOM 2843 C C . ARG A 1 357 ? -37.812 7.398 -4.223 1 94.94 357 ARG A C 1
ATOM 2845 O O . ARG A 1 357 ? -37.875 6.738 -5.262 1 94.94 357 ARG A O 1
ATOM 2852 N N . LYS A 1 358 ? -38.781 7.98 -3.719 1 94.81 358 LYS A N 1
ATOM 2853 C CA . LYS A 1 358 ? -40.094 7.965 -4.332 1 94.81 358 LYS A CA 1
ATOM 2854 C C . LYS A 1 358 ? -40.094 8.672 -5.684 1 94.81 358 LYS A C 1
ATOM 2856 O O . LYS A 1 358 ? -40.906 8.367 -6.559 1 94.81 358 LYS A O 1
ATOM 2861 N N . GLN A 1 359 ? -39.25 9.586 -5.84 1 94.94 359 GLN A N 1
ATOM 2862 C CA . GLN A 1 359 ? -39.094 10.289 -7.109 1 94.94 359 GLN A CA 1
ATOM 2863 C C . GLN A 1 359 ? -38.375 9.406 -8.133 1 94.94 359 GLN A C 1
ATOM 2865 O O . GLN A 1 359 ? -38.156 9.828 -9.273 1 94.94 359 GLN A O 1
ATOM 2870 N N . GLY A 1 360 ? -37.906 8.195 -7.715 1 92.44 360 GLY A N 1
ATOM 2871 C CA . GLY A 1 360 ? -37.312 7.234 -8.641 1 92.44 360 GLY A CA 1
ATOM 2872 C C . GLY A 1 360 ? -35.781 7.332 -8.719 1 92.44 360 GLY A C 1
ATOM 2873 O O . GLY A 1 360 ? -35.188 6.777 -9.633 1 92.44 360 GLY A O 1
ATOM 2874 N N . LYS A 1 361 ? -35.281 8.047 -7.859 1 91 361 LYS A N 1
ATOM 2875 C CA . LYS A 1 361 ? -33.812 8.258 -7.91 1 91 361 LYS A CA 1
ATOM 2876 C C . LYS A 1 361 ? -33.062 7.035 -7.387 1 91 361 LYS A C 1
ATOM 2878 O O . LYS A 1 361 ? -33.562 6.336 -6.496 1 91 361 LYS A O 1
ATOM 2883 N N . HIS A 1 362 ? -31.938 6.82 -8.008 1 93.5 362 HIS A N 1
ATOM 2884 C CA . HIS A 1 362 ? -31.078 5.711 -7.605 1 93.5 362 HIS A CA 1
ATOM 2885 C C . HIS A 1 362 ? -30.562 5.906 -6.184 1 93.5 362 HIS A C 1
ATOM 2887 O O . HIS A 1 362 ? -30.391 7.039 -5.727 1 93.5 362 HIS A O 1
ATOM 2893 N N . TYR A 1 363 ? -30.281 4.891 -5.465 1 92.81 363 TYR A N 1
ATOM 2894 C CA . TYR A 1 363 ? -29.875 4.855 -4.062 1 92.81 363 TYR A CA 1
ATOM 2895 C C . TYR A 1 363 ? -28.75 5.844 -3.795 1 92.81 363 TYR A C 1
ATOM 2897 O O . TYR A 1 363 ? -28.844 6.688 -2.902 1 92.81 363 TYR A O 1
ATOM 2905 N N . TYR A 1 364 ? -27.703 5.812 -4.633 1 91.69 364 TYR A N 1
ATOM 2906 C CA . TYR A 1 364 ? -26.516 6.613 -4.375 1 91.69 364 TYR A CA 1
ATOM 2907 C C . TYR A 1 364 ? -26.781 8.086 -4.652 1 91.69 364 TYR A C 1
ATOM 2909 O O . TYR A 1 364 ? -26.172 8.961 -4.039 1 91.69 364 TYR A O 1
ATOM 2917 N N . VAL A 1 365 ? -27.656 8.32 -5.531 1 91.44 365 VAL A N 1
ATOM 2918 C CA . VAL A 1 365 ? -28.062 9.695 -5.773 1 91.44 365 VAL A CA 1
ATOM 2919 C C . VAL A 1 365 ? -28.812 10.234 -4.559 1 91.44 365 VAL A C 1
ATOM 2921 O O . VAL A 1 365 ? -28.594 11.383 -4.145 1 91.44 365 VAL A O 1
ATOM 2924 N N . CYS A 1 366 ? -29.641 9.406 -3.98 1 94.81 366 CYS A N 1
ATOM 2925 C CA . CYS A 1 366 ? -30.391 9.781 -2.787 1 94.81 366 CYS A CA 1
ATOM 2926 C C . CYS A 1 366 ? -29.453 10.031 -1.609 1 94.81 366 CYS A C 1
ATOM 2928 O O . CYS A 1 366 ? -29.625 11 -0.868 1 94.81 366 CYS A O 1
ATOM 2930 N N . ILE A 1 367 ? -28.453 9.188 -1.536 1 94.94 367 ILE A N 1
ATOM 2931 C CA . ILE A 1 367 ? -27.484 9.336 -0.448 1 94.94 367 ILE A CA 1
ATOM 2932 C C . ILE A 1 367 ? -26.703 10.625 -0.636 1 94.94 367 ILE A C 1
ATOM 2934 O O . ILE A 1 367 ? -26.391 11.32 0.336 1 94.94 367 ILE A O 1
ATOM 2938 N N . GLY A 1 368 ? -26.328 10.883 -1.868 1 93.88 368 GLY A N 1
ATOM 2939 C CA . GLY A 1 368 ? -25.656 12.141 -2.162 1 93.88 368 GLY A CA 1
ATOM 2940 C C . GLY A 1 368 ? -26.484 13.359 -1.766 1 93.88 368 GLY A C 1
ATOM 2941 O O . GLY A 1 368 ? -25.938 14.328 -1.233 1 93.88 368 GLY A O 1
ATOM 2942 N N . ALA A 1 369 ? -27.766 13.312 -2.033 1 94.56 369 ALA A N 1
ATOM 2943 C CA . ALA A 1 369 ? -28.656 14.398 -1.65 1 94.56 369 ALA A CA 1
ATOM 2944 C C . ALA A 1 369 ? -28.719 14.547 -0.133 1 94.56 369 ALA A C 1
ATOM 2946 O O . ALA A 1 369 ? -28.734 15.672 0.385 1 94.56 369 ALA A O 1
ATOM 2947 N N . VAL A 1 370 ? -28.797 13.469 0.514 1 95.38 370 VAL A N 1
ATOM 2948 C CA . VAL A 1 370 ? -28.812 13.484 1.974 1 95.38 370 VAL A CA 1
ATOM 2949 C C . VAL A 1 370 ? -27.5 14.078 2.496 1 95.38 370 VAL A C 1
ATOM 2951 O O . VAL A 1 370 ? -27.5 14.844 3.463 1 95.38 370 VAL A O 1
ATOM 2954 N N . ALA A 1 371 ? -26.359 13.711 1.876 1 95.5 371 ALA A N 1
ATOM 2955 C CA . ALA A 1 371 ? -25.062 14.242 2.266 1 95.5 371 ALA A CA 1
ATOM 2956 C C . ALA A 1 371 ? -25.031 15.766 2.135 1 95.5 371 ALA A C 1
ATOM 2958 O O . ALA A 1 371 ? -24.453 16.453 2.984 1 95.5 371 ALA A O 1
ATOM 2959 N N . ARG A 1 372 ? -25.641 16.234 1.119 1 94.62 372 ARG A N 1
ATOM 2960 C CA . ARG A 1 372 ? -25.719 17.672 0.923 1 94.62 372 ARG A CA 1
ATOM 2961 C C . ARG A 1 372 ? -26.531 18.328 2.037 1 94.62 372 ARG A C 1
ATOM 2963 O O . ARG A 1 372 ? -26.109 19.359 2.592 1 94.62 372 ARG A O 1
ATOM 2970 N N . LYS A 1 373 ? -27.688 17.812 2.299 1 94.5 373 LYS A N 1
ATOM 2971 C CA . LYS A 1 373 ? -28.516 18.328 3.377 1 94.5 373 LYS A CA 1
ATOM 2972 C C . LYS A 1 373 ? -27.781 18.281 4.715 1 94.5 373 LYS A C 1
ATOM 2974 O O . LYS A 1 373 ? -27.906 19.203 5.531 1 94.5 373 LYS A O 1
ATOM 2979 N N . LEU A 1 374 ? -27.094 17.203 4.902 1 94.81 374 LEU A N 1
ATOM 2980 C CA . LEU A 1 374 ? -26.297 17.047 6.105 1 94.81 374 LEU A CA 1
ATOM 2981 C C . LEU A 1 374 ? -25.266 18.156 6.223 1 94.81 374 LEU A C 1
ATOM 2983 O O . LEU A 1 374 ? -24.984 18.641 7.32 1 94.81 374 LEU A O 1
ATOM 2987 N N . CYS A 1 375 ? -24.672 18.547 5.148 1 94.06 375 CYS A N 1
ATOM 2988 C CA . CYS A 1 375 ? -23.688 19.641 5.125 1 94.06 375 CYS A CA 1
ATOM 2989 C C . CYS A 1 375 ? -24.312 20.938 5.629 1 94.06 375 CYS A C 1
ATOM 2991 O O . CYS A 1 375 ? -23.672 21.688 6.355 1 94.06 375 CYS A O 1
ATOM 2993 N N . TYR A 1 376 ? -25.562 21.172 5.27 1 95.25 376 TYR A N 1
ATOM 2994 C CA . TYR A 1 376 ? -26.281 22.344 5.746 1 95.25 376 TYR A CA 1
ATOM 2995 C C . TYR A 1 376 ? -26.516 22.266 7.254 1 95.25 376 TYR A C 1
ATOM 2997 O O . TYR A 1 376 ? -26.359 23.266 7.957 1 95.25 376 TYR A O 1
ATOM 3005 N N . ILE A 1 377 ? -26.844 21.156 7.66 1 95.12 377 ILE A N 1
ATOM 3006 C CA . ILE A 1 377 ? -27.062 20.938 9.086 1 95.12 377 ILE A CA 1
ATOM 3007 C C . ILE A 1 377 ? -25.766 21.172 9.852 1 95.12 377 ILE A C 1
ATOM 3009 O O . ILE A 1 377 ? -25.75 21.875 10.867 1 95.12 377 ILE A O 1
ATOM 3013 N N . ILE A 1 378 ? -24.672 20.625 9.383 1 96.44 378 ILE A N 1
ATOM 3014 C CA . ILE A 1 378 ? -23.375 20.75 10.008 1 96.44 378 ILE A CA 1
ATOM 3015 C C . ILE A 1 378 ? -22.969 22.219 10.07 1 96.44 378 ILE A C 1
ATOM 3017 O O . ILE A 1 378 ? -22.484 22.703 11.102 1 96.44 378 ILE A O 1
ATOM 3021 N N . TYR A 1 379 ? -23.203 22.891 8.977 1 96.5 379 TYR A N 1
ATOM 3022 C CA . TYR A 1 379 ? -22.906 24.312 8.93 1 96.5 379 TYR A CA 1
ATOM 3023 C C . TYR A 1 379 ? -23.641 25.062 10.031 1 96.5 379 TYR A C 1
ATOM 3025 O O . TYR A 1 379 ? -23.047 25.844 10.773 1 96.5 379 TYR A O 1
ATOM 3033 N N . ALA A 1 380 ? -24.891 24.812 10.172 1 95.75 380 ALA A N 1
ATOM 3034 C CA . ALA A 1 380 ? -25.734 25.5 11.148 1 95.75 380 ALA A CA 1
ATOM 3035 C C . ALA A 1 380 ? -25.297 25.203 12.57 1 95.75 380 ALA A C 1
ATOM 3037 O O . ALA A 1 380 ? -25.188 26.094 13.406 1 95.75 380 ALA A O 1
ATOM 3038 N N . ILE A 1 381 ? -24.984 24 12.797 1 95.44 381 ILE A N 1
ATOM 3039 C CA . ILE A 1 381 ? -24.641 23.547 14.141 1 95.44 381 ILE A CA 1
ATOM 3040 C C . ILE A 1 381 ? -23.281 24.109 14.539 1 95.44 381 ILE A C 1
ATOM 3042 O O . ILE A 1 381 ? -23.094 24.547 15.68 1 95.44 381 ILE A O 1
ATOM 3046 N N . LEU A 1 382 ? -22.312 24.094 13.672 1 94.94 382 LEU A N 1
ATOM 3047 C CA . LEU A 1 382 ? -20.969 24.578 13.977 1 94.94 382 LEU A CA 1
ATOM 3048 C C . LEU A 1 382 ? -20.953 26.094 14.078 1 94.94 382 LEU A C 1
ATOM 3050 O O . LEU A 1 382 ? -20.219 26.656 14.898 1 94.94 382 LEU A O 1
ATOM 3054 N N . LYS A 1 383 ? -21.75 26.719 13.281 1 94.81 383 LYS A N 1
ATOM 3055 C CA . LYS A 1 383 ? -21.828 28.188 13.328 1 94.81 383 LYS A CA 1
ATOM 3056 C C . LYS A 1 383 ? -22.453 28.656 14.633 1 94.81 383 LYS A C 1
ATOM 3058 O O . LYS A 1 383 ? -21.969 29.609 15.242 1 94.81 383 LYS A O 1
ATOM 3063 N N . SER A 1 384 ? -23.5 28 15.07 1 94.56 384 SER A N 1
ATOM 3064 C CA . SER A 1 384 ? -24.203 28.391 16.281 1 94.56 384 SER A CA 1
ATOM 3065 C C . SER A 1 384 ? -23.594 27.734 17.516 1 94.56 384 SER A C 1
ATOM 3067 O O . SER A 1 384 ? -23.891 28.141 18.641 1 94.56 384 SER A O 1
ATOM 3069 N N . ASN A 1 385 ? -22.797 26.781 17.359 1 94.38 385 ASN A N 1
ATOM 3070 C CA . ASN A 1 385 ? -22.219 25.984 18.438 1 94.38 385 ASN A CA 1
ATOM 3071 C C . ASN A 1 385 ? -23.281 25.438 19.375 1 94.38 385 ASN A C 1
ATOM 3073 O O . ASN A 1 385 ? -23.172 25.578 20.594 1 94.38 385 ASN A O 1
ATOM 3077 N N . LYS A 1 386 ? -24.359 24.953 18.781 1 94.44 386 LYS A N 1
ATOM 3078 C CA . LYS A 1 386 ? -25.469 24.344 19.516 1 94.44 386 LYS A CA 1
ATOM 3079 C C . LYS A 1 386 ? -25.703 22.906 19.047 1 94.44 386 LYS A C 1
ATOM 3081 O O . LYS A 1 386 ? -25.5 22.594 17.875 1 94.44 386 LYS A O 1
ATOM 3086 N N . PRO A 1 387 ? -26.062 22.078 19.969 1 94.88 387 PRO A N 1
ATOM 3087 C CA . PRO A 1 387 ? -26.328 20.688 19.594 1 94.88 387 PRO A CA 1
ATOM 3088 C C . PRO A 1 387 ? -27.469 20.562 18.594 1 94.88 387 PRO A C 1
ATOM 3090 O O . PRO A 1 387 ? -28.328 21.438 18.516 1 94.88 387 PRO A O 1
ATOM 3093 N N . TYR A 1 388 ? -27.406 19.516 17.859 1 93.62 388 TYR A N 1
ATOM 3094 C CA . TYR A 1 388 ? -28.438 19.219 16.891 1 93.62 388 TYR A CA 1
ATOM 3095 C C . TYR A 1 388 ? -29.75 18.844 17.578 1 93.62 388 TYR A C 1
ATOM 3097 O O . TYR A 1 388 ? -29.75 18 18.5 1 93.62 388 TYR A O 1
ATOM 3105 N N . GLU A 1 389 ? -30.812 19.531 17.234 1 89.12 389 GLU A N 1
ATOM 3106 C CA . GLU A 1 389 ? -32.156 19.234 17.703 1 89.12 389 GLU A CA 1
ATOM 3107 C C . GLU A 1 389 ? -33.094 18.922 16.547 1 89.12 389 GLU A C 1
ATOM 3109 O O . GLU A 1 389 ? -33.188 19.688 15.586 1 89.12 389 GLU A O 1
ATOM 3114 N N . VAL A 1 390 ? -33.688 17.719 16.609 1 81.44 390 VAL A N 1
ATOM 3115 C CA . VAL A 1 390 ? -34.656 17.344 15.578 1 81.44 390 VAL A CA 1
ATOM 3116 C C . VAL A 1 390 ? -35.875 18.281 15.641 1 81.44 390 VAL A C 1
ATOM 3118 O O . VAL A 1 390 ? -36.469 18.469 16.703 1 81.44 390 VAL A O 1
ATOM 3121 N N . PRO A 1 391 ? -36.031 19.109 14.562 1 70.5 391 PRO A N 1
ATOM 3122 C CA . PRO A 1 391 ? -37.219 19.969 14.594 1 70.5 391 PRO A CA 1
ATOM 3123 C C . PRO A 1 391 ? -38.5 19.172 14.828 1 70.5 391 PRO A C 1
ATOM 3125 O O . PRO A 1 391 ? -38.625 18.016 14.414 1 70.5 391 PRO A O 1
ATOM 3128 N N . PRO A 1 392 ? -39.375 19.656 15.805 1 59.69 392 PRO A N 1
ATOM 3129 C CA . PRO A 1 392 ? -40.656 18.969 16 1 59.69 392 PRO A CA 1
ATOM 3130 C C . PRO A 1 392 ? -41.406 18.734 14.703 1 59.69 392 PRO A C 1
ATOM 3132 O O . PRO A 1 392 ? -41.25 19.484 13.742 1 59.69 392 PRO A O 1
ATOM 3135 N N . HIS A 1 393 ? -41.656 17.562 14.336 1 52.34 393 HIS A N 1
ATOM 3136 C CA . HIS A 1 393 ? -42.438 17.203 13.172 1 52.34 393 HIS A CA 1
ATOM 3137 C C . HIS A 1 393 ? -43.562 18.234 12.953 1 52.34 393 HIS A C 1
ATOM 3139 O O . HIS A 1 393 ? -44.375 18.453 13.844 1 52.34 393 HIS A O 1
ATOM 3145 N N . SER A 1 394 ? -43.344 19.344 12.422 1 43.16 394 SER A N 1
ATOM 3146 C CA . SER A 1 394 ? -44.594 20.047 12.109 1 43.16 394 SER A CA 1
ATOM 3147 C C . SER A 1 394 ? -45.5 19.219 11.219 1 43.16 394 SER A C 1
ATOM 3149 O O . SER A 1 394 ? -45.031 18.547 10.289 1 43.16 394 SER A O 1
ATOM 3151 N N . PRO A 1 395 ? -46.781 18.859 11.617 1 37.03 395 PRO A N 1
ATOM 3152 C CA . PRO A 1 395 ? -47.719 18.172 10.734 1 37.03 395 PRO A CA 1
ATOM 3153 C C . PRO A 1 395 ? -47.719 18.734 9.312 1 37.03 395 PRO A C 1
ATOM 3155 O O . PRO A 1 395 ? -47.625 19.953 9.125 1 37.03 395 PRO A O 1
ATOM 3158 N N . VAL A 1 396 ? -47.188 18.078 8.336 1 37.66 396 VAL A N 1
ATOM 3159 C CA . VAL A 1 396 ? -47.469 18.438 6.949 1 37.66 396 VAL A CA 1
ATOM 3160 C C . VAL A 1 396 ? -48.906 18.953 6.824 1 37.66 396 VAL A C 1
ATOM 3162 O O . VAL A 1 396 ? -49.875 18.219 7.141 1 37.66 396 VAL A O 1
ATOM 3165 N N . GLU A 1 397 ? -49.062 20.266 7.137 1 27.05 397 GLU A N 1
ATOM 3166 C CA . GLU A 1 397 ? -50.344 20.656 6.598 1 27.05 397 GLU A CA 1
ATOM 3167 C C . GLU A 1 397 ? -50.531 20.156 5.168 1 27.05 397 GLU A C 1
ATOM 3169 O O . GLU A 1 397 ? -49.688 20.375 4.316 1 27.05 397 GLU A O 1
ATOM 3174 N N . THR A 1 398 ? -51.375 19.125 4.945 1 22.78 398 THR A N 1
ATOM 3175 C CA . THR A 1 398 ? -51.875 19.016 3.576 1 22.78 398 THR A CA 1
ATOM 3176 C C . THR A 1 398 ? -52.219 20.375 3.006 1 22.78 398 THR A C 1
ATOM 3178 O O . THR A 1 398 ? -52.844 21.203 3.682 1 22.78 398 THR A O 1
ATOM 3181 N N . MET B 1 1 ? -8.305 -36.344 -32.281 1 86.75 1 MET B N 1
ATOM 3182 C CA . MET B 1 1 ? -7.848 -35.469 -31.234 1 86.75 1 MET B CA 1
ATOM 3183 C C . MET B 1 1 ? -8.789 -34.281 -31.078 1 86.75 1 MET B C 1
ATOM 3185 O O . MET B 1 1 ? -9.281 -33.75 -32.062 1 86.75 1 MET B O 1
ATOM 3189 N N . PHE B 1 2 ? -9.234 -34.031 -29.859 1 94.06 2 PHE B N 1
ATOM 3190 C CA . PHE B 1 2 ? -10.141 -32.906 -29.594 1 94.06 2 PHE B CA 1
ATOM 3191 C C . PHE B 1 2 ? -9.406 -31.766 -28.891 1 94.06 2 PHE B C 1
ATOM 3193 O O . PHE B 1 2 ? -8.297 -31.969 -28.375 1 94.06 2 PHE B O 1
ATOM 3200 N N . TYR B 1 3 ? -10.031 -30.625 -29.031 1 94.12 3 TYR B N 1
ATOM 3201 C CA . TYR B 1 3 ? -9.508 -29.438 -28.359 1 94.12 3 TYR B CA 1
ATOM 3202 C C . TYR B 1 3 ? -10.586 -28.766 -27.516 1 94.12 3 TYR B C 1
ATOM 3204 O O . TYR B 1 3 ? -11.719 -28.594 -27.969 1 94.12 3 TYR B O 1
ATOM 3212 N N . LEU B 1 4 ? -10.25 -28.5 -26.344 1 96.06 4 LEU B N 1
ATOM 3213 C CA . LEU B 1 4 ? -11.18 -27.859 -25.422 1 96.06 4 LEU B CA 1
ATOM 3214 C C . LEU B 1 4 ? -10.672 -26.5 -24.984 1 96.06 4 LEU B C 1
ATOM 3216 O O . LEU B 1 4 ? -9.516 -26.359 -24.562 1 96.06 4 LEU B O 1
ATOM 3220 N N . GLY B 1 5 ? -11.445 -25.516 -25.188 1 94.69 5 GLY B N 1
ATOM 3221 C CA . GLY B 1 5 ? -11.156 -24.188 -24.672 1 94.69 5 GLY B CA 1
ATOM 3222 C C . GLY B 1 5 ? -12 -23.828 -23.469 1 94.69 5 GLY B C 1
ATOM 3223 O O . GLY B 1 5 ? -13.195 -24.125 -23.422 1 94.69 5 GLY B O 1
ATOM 3224 N N . ILE B 1 6 ? -11.359 -23.266 -22.422 1 94.38 6 ILE B N 1
ATOM 3225 C CA . ILE B 1 6 ? -12.078 -22.828 -21.219 1 94.38 6 ILE B CA 1
ATOM 3226 C C . ILE B 1 6 ? -11.914 -21.312 -21.047 1 94.38 6 ILE B C 1
ATOM 3228 O O . ILE B 1 6 ? -10.789 -20.812 -20.953 1 94.38 6 ILE B O 1
ATOM 3232 N N . ASP B 1 7 ? -12.984 -20.656 -21.016 1 91.62 7 ASP B N 1
ATOM 3233 C CA . ASP B 1 7 ? -13 -19.25 -20.625 1 91.62 7 ASP B CA 1
ATOM 3234 C C . ASP B 1 7 ? -13.266 -19.094 -19.125 1 91.62 7 ASP B C 1
ATOM 3236 O O . ASP B 1 7 ? -14.352 -19.422 -18.641 1 91.62 7 ASP B O 1
ATOM 3240 N N . ILE B 1 8 ? -12.266 -18.531 -18.469 1 88.88 8 ILE B N 1
ATOM 3241 C CA . ILE B 1 8 ? -12.273 -18.484 -17.016 1 88.88 8 ILE B CA 1
ATOM 3242 C C . ILE B 1 8 ? -12.953 -17.188 -16.547 1 88.88 8 ILE B C 1
ATOM 3244 O O . ILE B 1 8 ? -12.625 -16.109 -17.031 1 88.88 8 ILE B O 1
ATOM 3248 N N . ALA B 1 9 ? -13.922 -17.328 -15.656 1 83.62 9 ALA B N 1
ATOM 3249 C CA . ALA B 1 9 ? -14.562 -16.203 -14.977 1 83.62 9 ALA B CA 1
ATOM 3250 C C . ALA B 1 9 ? -14.547 -16.391 -13.461 1 83.62 9 ALA B C 1
ATOM 3252 O O . ALA B 1 9 ? -13.859 -17.281 -12.945 1 83.62 9 ALA B O 1
ATOM 3253 N N . LYS B 1 10 ? -15.102 -15.531 -12.727 1 77.69 10 LYS B N 1
ATOM 3254 C CA . LYS B 1 10 ? -15.039 -15.562 -11.273 1 77.69 10 LYS B CA 1
ATOM 3255 C C . LYS B 1 10 ? -15.859 -16.719 -10.711 1 77.69 10 LYS B C 1
ATOM 3257 O O . LYS B 1 10 ? -15.359 -17.516 -9.906 1 77.69 10 LYS B O 1
ATOM 3262 N N . HIS B 1 11 ? -17.047 -16.891 -11.188 1 77.31 11 HIS B N 1
ATOM 3263 C CA . HIS B 1 11 ? -17.922 -17.891 -10.578 1 77.31 11 HIS B CA 1
ATOM 3264 C C . HIS B 1 11 ? -18.281 -18.984 -11.578 1 77.31 11 HIS B C 1
ATOM 3266 O O . HIS B 1 11 ? -18.375 -20.156 -11.211 1 77.31 11 HIS B O 1
ATOM 3272 N N . LYS B 1 12 ? -18.391 -18.547 -12.789 1 86.56 12 LYS B N 1
ATOM 3273 C CA . LYS B 1 12 ? -18.812 -19.484 -13.828 1 86.56 12 LYS B CA 1
ATOM 3274 C C . LYS B 1 12 ? -17.875 -19.453 -15.023 1 86.56 12 LYS B C 1
ATOM 3276 O O . LYS B 1 12 ? -17.594 -18.375 -15.562 1 86.56 12 LYS B O 1
ATOM 3281 N N . HIS B 1 13 ? -17.391 -20.719 -15.367 1 91.81 13 HIS B N 1
ATOM 3282 C CA . HIS B 1 13 ? -16.531 -20.875 -16.531 1 91.81 13 HIS B CA 1
ATOM 3283 C C . HIS B 1 13 ? -17.281 -21.484 -17.703 1 91.81 13 HIS B C 1
ATOM 3285 O O . HIS B 1 13 ? -18.344 -22.094 -17.516 1 91.81 13 HIS B O 1
ATOM 3291 N N . TYR B 1 14 ? -16.766 -21.281 -18.891 1 93.94 14 TYR B N 1
ATOM 3292 C CA . TYR B 1 14 ? -17.359 -21.891 -20.078 1 93.94 14 TYR B CA 1
ATOM 3293 C C . TYR B 1 14 ? -16.344 -22.766 -20.797 1 93.94 14 TYR B C 1
ATOM 3295 O O . TYR B 1 14 ? -15.188 -22.359 -20.984 1 93.94 14 TYR B O 1
ATOM 3303 N N . ALA B 1 15 ? -16.781 -23.938 -21.156 1 96.31 15 ALA B N 1
ATOM 3304 C CA . ALA B 1 15 ? -15.945 -24.875 -21.891 1 96.31 15 ALA B CA 1
ATOM 3305 C C . ALA B 1 15 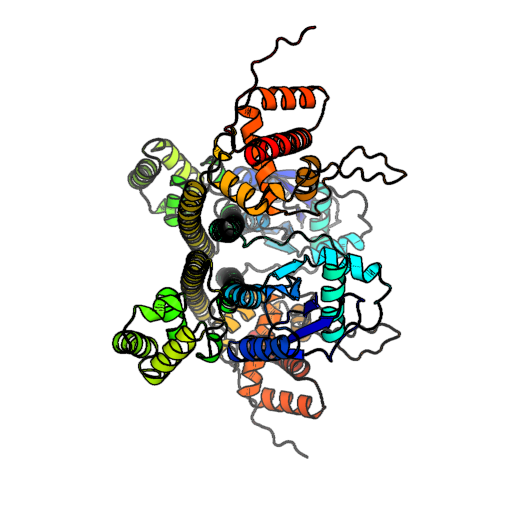? -16.531 -25.188 -23.266 1 96.31 15 ALA B C 1
ATOM 3307 O O . ALA B 1 15 ? -17.75 -25.297 -23.422 1 96.31 15 ALA B O 1
ATOM 3308 N N . SER B 1 16 ? -15.664 -25.25 -24.234 1 95.88 16 SER B N 1
ATOM 3309 C CA . SER B 1 16 ? -16.078 -25.594 -25.594 1 95.88 16 SER B CA 1
ATOM 3310 C C . SER B 1 16 ? -15.133 -26.625 -26.203 1 95.88 16 SER B C 1
ATOM 3312 O O . SER B 1 16 ? -13.906 -26.516 -26.078 1 95.88 16 SER B O 1
ATOM 3314 N N . ILE B 1 17 ? -15.695 -27.656 -26.859 1 95.88 17 ILE B N 1
ATOM 3315 C CA . ILE B 1 17 ? -14.898 -28.703 -27.5 1 95.88 17 ILE B CA 1
ATOM 3316 C C . ILE B 1 17 ? -15.023 -28.594 -29.016 1 95.88 17 ILE B C 1
ATOM 3318 O O . ILE B 1 17 ? -16.125 -28.453 -29.547 1 95.88 17 ILE B O 1
ATOM 3322 N N . ILE B 1 18 ? -13.93 -28.625 -29.609 1 94.44 18 ILE B N 1
ATOM 3323 C CA . ILE B 1 18 ? -13.922 -28.625 -31.078 1 94.44 18 ILE B CA 1
ATOM 3324 C C . ILE B 1 18 ? -13.125 -29.828 -31.578 1 94.44 18 ILE B C 1
ATOM 3326 O O . ILE B 1 18 ? -12.297 -30.375 -30.859 1 94.44 18 ILE B O 1
ATOM 3330 N N . ASP B 1 19 ? -13.43 -30.234 -32.844 1 93.06 19 ASP B N 1
ATOM 3331 C CA . ASP B 1 19 ? -12.711 -31.359 -33.438 1 93.06 19 ASP B CA 1
ATOM 3332 C C . ASP B 1 19 ? -11.477 -30.891 -34.188 1 93.06 19 ASP B C 1
ATOM 3334 O O . ASP B 1 19 ? -11.086 -29.719 -34.094 1 93.06 19 ASP B O 1
ATOM 3338 N N . GLN B 1 20 ? -10.852 -31.781 -34.875 1 89.56 20 GLN B N 1
ATOM 3339 C CA . GLN B 1 20 ? -9.602 -31.516 -35.562 1 89.56 20 GLN B CA 1
ATOM 3340 C C . GLN B 1 20 ? -9.812 -30.5 -36.688 1 89.56 20 GLN B C 1
ATOM 3342 O O . GLN B 1 20 ? -8.875 -29.828 -37.125 1 89.56 20 GLN B O 1
ATOM 3347 N N . THR B 1 21 ? -11.047 -30.391 -37.125 1 89.12 21 THR B N 1
ATOM 3348 C CA . THR B 1 21 ? -11.336 -29.484 -38.25 1 89.12 21 THR B CA 1
ATOM 3349 C C . THR B 1 21 ? -11.719 -28.094 -37.75 1 89.12 21 THR B C 1
ATOM 3351 O O . THR B 1 21 ? -11.852 -27.156 -38.531 1 89.12 21 THR B O 1
ATOM 3354 N N . GLY B 1 22 ? -11.867 -27.984 -36.438 1 88.62 22 GLY B N 1
ATOM 3355 C CA . GLY B 1 22 ? -12.242 -26.703 -35.875 1 88.62 22 GLY B CA 1
ATOM 3356 C C . GLY B 1 22 ? -13.734 -26.547 -35.656 1 88.62 22 GLY B C 1
ATOM 3357 O O . GLY B 1 22 ? -14.203 -25.469 -35.281 1 88.62 22 GLY B O 1
ATOM 3358 N N . LYS B 1 23 ? -14.477 -27.547 -35.844 1 90.81 23 LYS B N 1
ATOM 3359 C CA . LYS B 1 23 ? -15.922 -27.5 -35.688 1 90.81 23 LYS B CA 1
ATOM 3360 C C . LYS B 1 23 ? -16.344 -27.891 -34.281 1 90.81 23 LYS B C 1
ATOM 3362 O O . LYS B 1 23 ? -15.883 -28.891 -33.75 1 90.81 23 LYS B O 1
ATOM 3367 N N . PRO B 1 24 ? -17.219 -27.094 -33.75 1 93 24 PRO B N 1
ATOM 3368 C CA . PRO B 1 24 ? -17.719 -27.469 -32.438 1 93 24 PRO B CA 1
ATOM 3369 C C . PRO B 1 24 ? -18.547 -28.75 -32.438 1 93 24 PRO B C 1
ATOM 3371 O O . PRO B 1 24 ? -19.391 -28.922 -33.344 1 93 24 PRO B O 1
ATOM 3374 N N . ILE B 1 25 ? -18.344 -29.594 -31.578 1 92.06 25 ILE B N 1
ATOM 3375 C CA . ILE B 1 25 ? -19.031 -30.875 -31.562 1 92.06 25 ILE B CA 1
ATOM 3376 C C . ILE B 1 25 ? -20.281 -30.781 -30.688 1 92.06 25 ILE B C 1
ATOM 3378 O O . ILE B 1 25 ? -21.156 -31.641 -30.75 1 92.06 25 ILE B O 1
ATOM 3382 N N . THR B 1 26 ? -20.328 -29.812 -29.844 1 91 26 THR B N 1
ATOM 3383 C CA . THR B 1 26 ? -21.453 -29.594 -28.938 1 91 26 THR B CA 1
ATOM 3384 C C . THR B 1 26 ? -21.547 -28.125 -28.547 1 91 26 THR B C 1
ATOM 3386 O O . THR B 1 26 ? -20.688 -27.312 -28.906 1 91 26 THR B O 1
ATOM 3389 N N . LYS B 1 27 ? -22.609 -27.812 -27.875 1 92.38 27 LYS B N 1
ATOM 3390 C CA . LYS B 1 27 ? -22.766 -26.469 -27.328 1 92.38 27 LYS B CA 1
ATOM 3391 C C . LYS B 1 27 ? -21.812 -26.25 -26.156 1 92.38 27 LYS B C 1
ATOM 3393 O O . LYS B 1 27 ? -21.5 -27.172 -25.406 1 92.38 27 LYS B O 1
ATOM 3398 N N . PRO B 1 28 ? -21.359 -25.047 -26.094 1 94 28 PRO B N 1
ATOM 3399 C CA . PRO B 1 28 ? -20.516 -24.75 -24.938 1 94 28 PRO B CA 1
ATOM 3400 C C . PRO B 1 28 ? -21.172 -25.125 -23.609 1 94 28 PRO B C 1
ATOM 3402 O O . PRO B 1 28 ? -22.391 -25.047 -23.484 1 94 28 PRO B O 1
ATOM 3405 N N . PHE B 1 29 ? -20.391 -25.5 -22.703 1 94.75 29 PHE B N 1
ATOM 3406 C CA . PHE B 1 29 ? -20.859 -26.016 -21.422 1 94.75 29 PHE B CA 1
ATOM 3407 C C . PHE B 1 29 ? -20.422 -25.125 -20.266 1 94.75 29 PHE B C 1
ATOM 3409 O O . PHE B 1 29 ? -19.234 -24.922 -20.047 1 94.75 29 PHE B O 1
ATOM 3416 N N . PRO B 1 30 ? -21.359 -24.547 -19.578 1 94.31 30 PRO B N 1
ATOM 3417 C CA . PRO B 1 30 ? -21.016 -23.781 -18.375 1 94.31 30 PRO B CA 1
ATOM 3418 C C . PRO B 1 30 ? -20.797 -24.672 -17.156 1 94.31 30 PRO B C 1
ATOM 3420 O O . PRO B 1 30 ? -21.484 -25.672 -16.984 1 94.31 30 PRO B O 1
ATOM 3423 N N . PHE B 1 31 ? -19.797 -24.375 -16.375 1 91.88 31 PHE B N 1
ATOM 3424 C CA . PHE B 1 31 ? -19.594 -25.094 -15.125 1 91.88 31 PHE B CA 1
ATOM 3425 C C . PHE B 1 31 ? -19.109 -24.141 -14.031 1 91.88 31 PHE B C 1
ATOM 3427 O O . PHE B 1 31 ? -18.562 -23.078 -14.328 1 91.88 31 PHE B O 1
ATOM 3434 N N . ARG B 1 32 ? -19.312 -24.516 -12.797 1 86.56 32 ARG B N 1
ATOM 3435 C CA . ARG B 1 32 ? -19 -23.641 -11.664 1 86.56 32 ARG B CA 1
ATOM 3436 C C . ARG B 1 32 ? -17.625 -23.953 -11.094 1 86.56 32 ARG B C 1
ATOM 3438 O O . ARG B 1 32 ? -17.094 -25.047 -11.297 1 86.56 32 ARG B O 1
ATOM 3445 N N . ASN B 1 33 ? -17.109 -23.016 -10.406 1 81.62 33 ASN B N 1
ATOM 3446 C CA . ASN B 1 33 ? -15.758 -23.094 -9.867 1 81.62 33 ASN B CA 1
ATOM 3447 C C . ASN B 1 33 ? -15.734 -23.781 -8.508 1 81.62 33 ASN B C 1
ATOM 3449 O O . ASN B 1 33 ? -15.258 -23.203 -7.523 1 81.62 33 ASN B O 1
ATOM 3453 N N . HIS B 1 34 ? -16.234 -24.953 -8.438 1 83.38 34 HIS B N 1
ATOM 3454 C CA . HIS B 1 34 ? -16.172 -25.812 -7.262 1 83.38 34 HIS B CA 1
ATOM 3455 C C . HIS B 1 34 ? -16.094 -27.281 -7.664 1 83.38 34 HIS B C 1
ATOM 3457 O O . HIS B 1 34 ? -16.094 -27.609 -8.852 1 83.38 34 HIS B O 1
ATOM 3463 N N . LYS B 1 35 ? -15.938 -28.141 -6.734 1 85.19 35 LYS B N 1
ATOM 3464 C CA . LYS B 1 35 ? -15.672 -29.547 -7.004 1 85.19 35 LYS B CA 1
ATOM 3465 C C . LYS B 1 35 ? -16.781 -30.172 -7.855 1 85.19 35 LYS B C 1
ATOM 3467 O O . LYS B 1 35 ? -16.5 -30.891 -8.82 1 85.19 35 LYS B O 1
ATOM 3472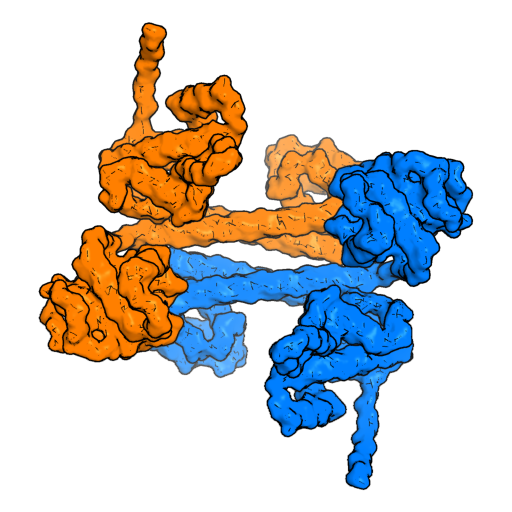 N N . GLU B 1 36 ? -18 -29.844 -7.492 1 87.62 36 GLU B N 1
ATOM 3473 C CA . GLU B 1 36 ? -19.125 -30.359 -8.266 1 87.62 36 GLU B CA 1
ATOM 3474 C C . GLU B 1 36 ? -19.094 -29.859 -9.703 1 87.62 36 GLU B C 1
ATOM 3476 O O . GLU B 1 36 ? -19.406 -30.594 -10.633 1 87.62 36 GLU B O 1
ATOM 3481 N N . GLY B 1 37 ? -18.75 -28.641 -9.805 1 89.5 37 GLY B N 1
ATOM 3482 C CA . GLY B 1 37 ? -18.609 -28.094 -11.141 1 89.5 37 GLY B CA 1
ATOM 3483 C C . GLY B 1 37 ? -17.516 -28.75 -11.953 1 89.5 37 GLY B C 1
ATOM 3484 O O . GLY B 1 37 ? -17.703 -29.047 -13.133 1 89.5 37 GLY B O 1
ATOM 3485 N N . GLY B 1 38 ? -16.406 -28.984 -11.312 1 91.69 38 GLY B N 1
ATOM 3486 C CA . GLY B 1 38 ? -15.328 -29.719 -11.961 1 91.69 38 GLY B CA 1
ATOM 3487 C C . GLY B 1 38 ? -15.727 -31.125 -12.398 1 91.69 38 GLY B C 1
ATOM 3488 O O . GLY B 1 38 ? -15.406 -31.547 -13.508 1 91.69 38 GLY B O 1
ATOM 3489 N N . GLN B 1 39 ? -16.453 -31.734 -11.508 1 93.81 39 GLN B N 1
ATOM 3490 C CA . GLN B 1 39 ? -16.922 -33.062 -11.828 1 93.81 39 GLN B CA 1
ATOM 3491 C C . GLN B 1 39 ? -17.906 -33.062 -12.984 1 93.81 39 GLN B C 1
ATOM 3493 O O . GLN B 1 39 ? -17.891 -33.938 -13.836 1 93.81 39 GLN B O 1
ATOM 3498 N N . ALA B 1 40 ? -18.703 -32.062 -12.984 1 95.5 40 ALA B N 1
ATOM 3499 C CA . ALA B 1 40 ? -19.641 -31.906 -14.094 1 95.5 40 ALA B CA 1
ATOM 3500 C C . ALA B 1 40 ? -18.891 -31.734 -15.422 1 95.5 40 ALA B C 1
ATOM 3502 O O . ALA B 1 40 ? -19.312 -32.281 -16.438 1 95.5 40 ALA B O 1
ATOM 3503 N N . LEU B 1 41 ? -17.875 -30.984 -15.391 1 95.75 41 LEU B N 1
ATOM 3504 C CA . LEU B 1 41 ? -17.047 -30.781 -16.578 1 95.75 41 LEU B CA 1
ATOM 3505 C C . LEU B 1 41 ? -16.453 -32.094 -17.047 1 95.75 41 LEU B C 1
ATOM 3507 O O . LEU B 1 41 ? -16.469 -32.406 -18.25 1 95.75 41 LEU B O 1
ATOM 3511 N N . LEU B 1 42 ? -15.93 -32.875 -16.141 1 96 42 LEU B N 1
ATOM 3512 C CA . LEU B 1 42 ? -15.336 -34.188 -16.484 1 96 42 LEU B CA 1
ATOM 3513 C C . LEU B 1 42 ? -16.359 -35.094 -17.125 1 96 42 LEU B C 1
ATOM 3515 O O . LEU B 1 42 ? -16.094 -35.719 -18.172 1 96 42 LEU B O 1
ATOM 3519 N N . ASN B 1 43 ? -17.516 -35.094 -16.422 1 96.38 43 ASN B N 1
ATOM 3520 C CA . ASN B 1 43 ? -18.578 -35.938 -16.953 1 96.38 43 ASN B CA 1
ATOM 3521 C C . ASN B 1 43 ? -18.953 -35.531 -18.375 1 96.38 43 ASN B C 1
ATOM 3523 O O . ASN B 1 43 ? -19.188 -36.375 -19.234 1 96.38 43 ASN B O 1
ATOM 3527 N N . TRP B 1 44 ? -19 -34.281 -18.516 1 96.44 44 TRP B N 1
ATOM 3528 C CA . TRP B 1 44 ? -19.344 -33.719 -19.828 1 96.44 44 TRP B CA 1
ATOM 3529 C C . TRP B 1 44 ? -18.281 -34.062 -20.859 1 96.44 44 TRP B C 1
ATOM 3531 O O . TRP B 1 44 ? -18.594 -34.469 -21.984 1 96.44 44 TRP B O 1
ATOM 3541 N N . MET B 1 45 ? -17.047 -33.969 -20.594 1 95.81 45 MET B N 1
ATOM 3542 C CA . MET B 1 45 ? -15.93 -34.25 -21.5 1 95.81 45 MET B CA 1
ATOM 3543 C C . MET B 1 45 ? -15.914 -35.719 -21.891 1 95.81 45 MET B C 1
ATOM 3545 O O . MET B 1 45 ? -15.711 -36.062 -23.047 1 95.81 45 MET B O 1
ATOM 3549 N N . TYR B 1 46 ? -16.203 -36.562 -20.953 1 95.62 46 TYR B N 1
ATOM 3550 C CA . TYR B 1 46 ? -16.078 -38 -21.172 1 95.62 46 TYR B CA 1
ATOM 3551 C C . TYR B 1 46 ? -17.219 -38.531 -22.016 1 95.62 46 TYR B C 1
ATOM 3553 O O . TYR B 1 46 ? -17.234 -39.688 -22.406 1 95.62 46 TYR B O 1
ATOM 3561 N N . ARG B 1 47 ? -18.141 -37.719 -22.281 1 95.25 47 ARG B N 1
ATOM 3562 C CA . ARG B 1 47 ? -19.156 -38.094 -23.266 1 95.25 47 ARG B CA 1
ATOM 3563 C C . ARG B 1 47 ? -18.547 -38.125 -24.672 1 95.25 47 ARG B C 1
ATOM 3565 O O . ARG B 1 47 ? -19.109 -38.781 -25.562 1 95.25 47 ARG B O 1
ATOM 3572 N N . TYR B 1 48 ? -17.453 -37.469 -24.797 1 94.25 48 TYR B N 1
ATOM 3573 C CA . TYR B 1 48 ? -16.906 -37.312 -26.141 1 94.25 48 TYR B CA 1
ATOM 3574 C C . TYR B 1 48 ? -15.516 -37.938 -26.234 1 94.25 48 TYR B C 1
ATOM 3576 O O . TYR B 1 48 ? -15.023 -38.188 -27.344 1 94.25 48 TYR B O 1
ATOM 3584 N N . ILE B 1 49 ? -14.914 -38.094 -25.078 1 93.62 49 ILE B N 1
ATOM 3585 C CA . ILE B 1 49 ? -13.57 -38.688 -25.094 1 93.62 49 ILE B CA 1
ATOM 3586 C C . ILE B 1 49 ? -13.539 -39.938 -24.219 1 93.62 49 ILE B C 1
ATOM 3588 O O . ILE B 1 49 ? -14.367 -40.094 -23.328 1 93.62 49 ILE B O 1
ATOM 3592 N N . GLU B 1 50 ? -12.539 -40.781 -24.438 1 93.69 50 GLU B N 1
ATOM 3593 C CA . GLU B 1 50 ? -12.375 -42 -23.641 1 93.69 50 GLU B CA 1
ATOM 3594 C C . GLU B 1 50 ? -11.203 -41.875 -22.672 1 93.69 50 GLU B C 1
ATOM 3596 O O . GLU B 1 50 ? -11.195 -42.5 -21.609 1 93.69 50 GLU B O 1
ATOM 3601 N N . SER B 1 51 ? -10.281 -41.062 -23.078 1 94.94 51 SER B N 1
ATOM 3602 C CA . SER B 1 51 ? -9.086 -40.875 -22.266 1 94.94 51 SER B CA 1
ATOM 3603 C C . SER B 1 51 ? -8.609 -39.438 -22.328 1 94.94 51 SER B C 1
ATOM 3605 O O . SER B 1 51 ? -8.828 -38.75 -23.312 1 94.94 51 SER B O 1
ATOM 3607 N N . PRO B 1 52 ? -8.008 -38.938 -21.25 1 93.88 52 PR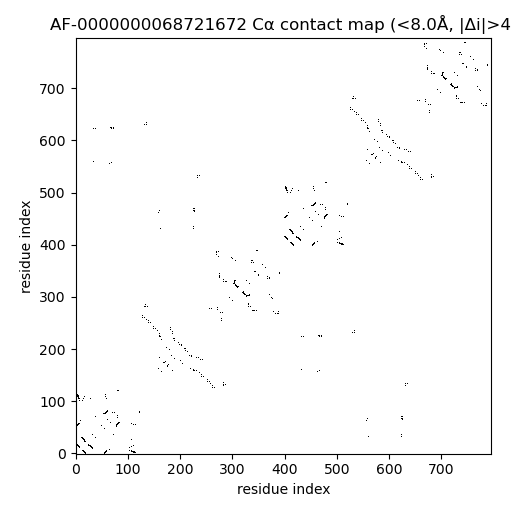O B N 1
ATOM 3608 C CA . PRO B 1 52 ? -7.508 -37.562 -21.219 1 93.88 52 PRO B CA 1
ATOM 3609 C C . PRO B 1 52 ? -6.535 -37.25 -22.344 1 93.88 52 PRO B C 1
ATOM 3611 O O . PRO B 1 52 ? -6.359 -36.094 -22.719 1 93.88 52 PRO B O 1
ATOM 3614 N N . THR B 1 53 ? -5.918 -38.219 -22.922 1 91.75 53 THR B N 1
ATOM 3615 C CA . THR B 1 53 ? -4.902 -38.031 -23.953 1 91.75 53 THR B CA 1
ATOM 3616 C C . THR B 1 53 ? -5.547 -37.656 -25.281 1 91.75 53 THR B C 1
ATOM 3618 O O . THR B 1 53 ? -4.867 -37.188 -26.203 1 91.75 53 THR B O 1
ATOM 3621 N N . GLU B 1 54 ? -6.82 -37.781 -25.328 1 93.81 54 GLU B N 1
ATOM 3622 C CA . GLU B 1 54 ? -7.523 -37.531 -26.594 1 93.81 54 GLU B CA 1
ATOM 3623 C C . GLU B 1 54 ? -7.934 -36.062 -26.719 1 93.81 54 GLU B C 1
ATOM 3625 O O . GLU B 1 54 ? -8.484 -35.656 -27.75 1 93.81 54 GLU B O 1
ATOM 3630 N N . ILE B 1 55 ? -7.633 -35.312 -25.688 1 93.56 55 ILE B N 1
ATOM 3631 C CA . ILE B 1 55 ? -8.094 -33.938 -25.703 1 93.56 55 ILE B CA 1
ATOM 3632 C C . ILE B 1 55 ? -6.996 -33.031 -25.141 1 93.56 55 ILE B C 1
ATOM 3634 O O . ILE B 1 55 ? -6.316 -33.375 -24.188 1 93.56 55 ILE B O 1
ATOM 3638 N N . MET B 1 56 ? -6.789 -31.938 -25.797 1 91.81 56 MET B N 1
ATOM 3639 C CA . MET B 1 56 ? -5.918 -30.875 -25.312 1 91.81 56 MET B CA 1
ATOM 3640 C C . MET B 1 56 ? -6.738 -29.688 -24.812 1 91.81 56 MET B C 1
ATOM 3642 O O . MET B 1 56 ? -7.676 -29.25 -25.484 1 91.81 56 MET B O 1
ATOM 3646 N N . ILE B 1 57 ? -6.398 -29.25 -23.641 1 93.62 57 ILE B N 1
ATOM 3647 C CA . ILE B 1 57 ? -7.207 -28.203 -23.016 1 93.62 57 ILE B CA 1
ATOM 3648 C C . ILE B 1 57 ? -6.426 -26.891 -23.016 1 93.62 57 ILE B C 1
ATOM 3650 O O . ILE B 1 57 ? -5.242 -26.859 -22.672 1 93.62 57 ILE B O 1
ATOM 3654 N N . GLY B 1 58 ? -7.09 -25.844 -23.453 1 90.69 58 GLY B N 1
ATOM 3655 C CA . GLY B 1 58 ? -6.531 -24.5 -23.375 1 90.69 58 GLY B CA 1
ATOM 3656 C C . GLY B 1 58 ? -7.336 -23.578 -22.484 1 90.69 58 GLY B C 1
ATOM 3657 O O . GLY B 1 58 ? -8.562 -23.656 -22.453 1 90.69 58 GLY B O 1
ATOM 3658 N N . MET B 1 59 ? -6.656 -22.766 -21.719 1 90.12 59 MET B N 1
ATOM 3659 C CA . MET B 1 59 ? -7.344 -21.75 -20.938 1 90.12 59 MET B CA 1
ATOM 3660 C C . MET B 1 59 ? -6.52 -20.469 -20.859 1 90.12 59 MET B C 1
ATOM 3662 O O . MET B 1 59 ? -5.297 -20.5 -21.031 1 90.12 59 MET B O 1
ATOM 3666 N N . GLU B 1 60 ? -7.203 -19.406 -20.656 1 83.38 60 GLU B N 1
ATOM 3667 C CA . GLU B 1 60 ? -6.535 -18.125 -20.516 1 83.38 60 GLU B CA 1
ATOM 3668 C C . GLU B 1 60 ? -6.273 -17.797 -19.047 1 83.38 60 GLU B C 1
ATOM 3670 O O . GLU B 1 60 ? -7.148 -17.984 -18.203 1 83.38 60 GLU B O 1
ATOM 3675 N N . ALA B 1 61 ? -5.039 -17.406 -18.844 1 77.5 61 ALA B N 1
ATOM 3676 C CA . ALA B 1 61 ? -4.672 -17.016 -17.484 1 77.5 61 ALA B CA 1
ATOM 3677 C C . ALA B 1 61 ? -5.188 -15.617 -17.156 1 77.5 61 ALA B C 1
ATOM 3679 O O . ALA B 1 61 ? -4.414 -14.656 -17.078 1 77.5 61 ALA B O 1
ATOM 3680 N N . THR B 1 62 ? -6.473 -15.43 -17.047 1 71.06 62 THR B N 1
ATOM 3681 C CA . THR B 1 62 ? -7.074 -14.156 -16.656 1 71.06 62 THR B CA 1
ATOM 3682 C C . THR B 1 62 ? -7.398 -14.156 -15.164 1 71.06 62 THR B C 1
ATOM 3684 O O . THR B 1 62 ? -8.078 -15.055 -14.664 1 71.06 62 THR B O 1
ATOM 3687 N N . GLY B 1 63 ? -6.922 -13.172 -14.594 1 73.56 63 GLY B N 1
ATOM 3688 C CA . GLY B 1 63 ? -7.148 -13.117 -13.156 1 73.56 63 GLY B CA 1
ATOM 3689 C C . GLY B 1 63 ? -6.543 -14.289 -12.406 1 73.56 63 GLY B C 1
ATOM 3690 O O . GLY B 1 63 ? -5.512 -14.82 -12.82 1 73.56 63 GLY B O 1
ATOM 3691 N N . HIS B 1 64 ? -7.051 -14.641 -11.234 1 82.06 64 HIS B N 1
ATOM 3692 C CA . HIS B 1 64 ? -6.465 -15.688 -10.414 1 82.06 64 HIS B CA 1
ATOM 3693 C C . HIS B 1 64 ? -7.355 -16.922 -10.383 1 82.06 64 HIS B C 1
ATOM 3695 O O . HIS B 1 64 ? -6.973 -17.953 -9.828 1 82.06 64 HIS B O 1
ATOM 3701 N N . TYR B 1 65 ? -8.383 -16.984 -11.141 1 82.62 65 TYR B N 1
ATOM 3702 C CA . TYR B 1 65 ? -9.383 -18.031 -11.016 1 82.62 65 TYR B CA 1
ATOM 3703 C C . TYR B 1 65 ? -9 -19.25 -11.852 1 82.62 65 TYR B C 1
ATOM 3705 O O . TYR B 1 65 ? -9.531 -20.344 -11.641 1 82.62 65 TYR B O 1
ATOM 3713 N N . TRP B 1 66 ? -8.102 -19.109 -12.719 1 85.94 66 TRP B N 1
ATOM 3714 C CA . TRP B 1 66 ? -7.754 -20.188 -13.633 1 85.94 66 TRP B CA 1
ATOM 3715 C C . TRP B 1 66 ? -6.961 -21.281 -12.922 1 85.94 66 TRP B C 1
ATOM 3717 O O . TRP B 1 66 ? -6.984 -22.453 -13.32 1 85.94 66 TRP B O 1
ATOM 3727 N N . LEU B 1 67 ? -6.328 -20.969 -11.891 1 86.62 67 LEU B N 1
ATOM 3728 C CA . LEU B 1 67 ? -5.355 -21.859 -11.266 1 86.62 67 LEU B CA 1
ATOM 3729 C C . LEU B 1 67 ? -6.051 -23.062 -10.641 1 86.62 67 LEU B C 1
ATOM 3731 O O . LEU B 1 67 ? -5.531 -24.172 -10.695 1 86.62 67 LEU B O 1
ATOM 3735 N N . ALA B 1 68 ? -7.188 -22.812 -10.031 1 86.62 68 ALA B N 1
ATOM 3736 C CA . ALA B 1 68 ? -7.93 -23.922 -9.438 1 86.62 68 ALA B CA 1
ATOM 3737 C C . ALA B 1 68 ? -8.383 -24.906 -10.5 1 86.62 68 ALA B C 1
ATOM 3739 O O . ALA B 1 68 ? -8.266 -26.125 -10.328 1 86.62 68 ALA B O 1
ATOM 3740 N N . VAL B 1 69 ? -8.836 -24.406 -11.602 1 89.31 69 VAL B N 1
ATOM 3741 C CA . VAL B 1 69 ? -9.273 -25.25 -12.711 1 89.31 69 VAL B CA 1
ATOM 3742 C C . VAL B 1 69 ? -8.078 -25.984 -13.305 1 89.31 69 VAL B C 1
ATOM 3744 O O . VAL B 1 69 ? -8.156 -27.172 -13.586 1 89.31 69 VAL B O 1
ATOM 3747 N N . TYR B 1 70 ? -7.094 -25.281 -13.422 1 89.31 70 TYR B N 1
ATOM 3748 C CA . TYR B 1 70 ? -5.848 -25.844 -13.938 1 89.31 70 TYR B CA 1
ATOM 3749 C C . TYR B 1 70 ? -5.379 -27.016 -13.078 1 89.31 70 TYR B C 1
ATOM 3751 O O . TYR B 1 70 ? -5.094 -28.094 -13.586 1 89.31 70 TYR B O 1
ATOM 3759 N N . SER B 1 71 ? -5.301 -26.75 -11.805 1 88.19 71 SER B N 1
ATOM 3760 C CA . SER B 1 71 ? -4.879 -27.766 -10.859 1 88.19 71 SER B CA 1
ATOM 3761 C C . SER B 1 71 ? -5.789 -29 -10.922 1 88.19 71 SER B C 1
ATOM 3763 O O . SER B 1 71 ? -5.309 -30.125 -10.938 1 88.19 71 SER B O 1
ATOM 3765 N N . PHE B 1 72 ? -7.059 -28.797 -11.055 1 89.94 72 PHE B N 1
ATOM 3766 C CA . PHE B 1 72 ? -8.055 -29.859 -11.102 1 89.94 72 PHE B CA 1
ATOM 3767 C C . PHE B 1 72 ? -7.863 -30.734 -12.344 1 89.94 72 PHE B C 1
ATOM 3769 O O . PHE B 1 72 ? -7.891 -31.953 -12.258 1 89.94 72 PHE B O 1
ATOM 3776 N N . LEU B 1 73 ? -7.648 -30.109 -13.398 1 91.44 73 LEU B N 1
ATOM 3777 C CA . LEU B 1 73 ? -7.504 -30.812 -14.664 1 91.44 73 LEU B CA 1
ATOM 3778 C C . LEU B 1 73 ? -6.199 -31.609 -14.688 1 91.44 73 LEU B C 1
ATOM 3780 O O . LEU B 1 73 ? -6.164 -32.75 -15.18 1 91.44 73 LEU B O 1
ATOM 3784 N N . LEU B 1 74 ? -5.188 -31.047 -14.133 1 87.88 74 LEU B N 1
ATOM 3785 C CA . LEU B 1 74 ? -3.916 -31.75 -14.047 1 87.88 74 LEU B CA 1
ATOM 3786 C C . LEU B 1 74 ? -4.047 -33 -13.18 1 87.88 74 LEU B C 1
ATOM 3788 O O . LEU B 1 74 ? -3.523 -34.062 -13.531 1 87.88 74 LEU B O 1
ATOM 3792 N N . ASP B 1 75 ? -4.707 -32.812 -12.086 1 89 75 ASP B N 1
ATOM 3793 C CA . ASP B 1 75 ? -4.898 -33.938 -11.148 1 89 75 ASP B CA 1
ATOM 3794 C C . ASP B 1 75 ? -5.648 -35.094 -11.805 1 89 75 ASP B C 1
ATOM 3796 O O . ASP B 1 75 ? -5.52 -36.25 -11.383 1 89 75 ASP B O 1
ATOM 3800 N N . HIS B 1 76 ? -6.359 -34.781 -12.844 1 92.38 76 HIS B N 1
ATOM 3801 C CA . HIS B 1 76 ? -7.133 -35.812 -13.523 1 92.38 76 HIS B CA 1
ATOM 3802 C C . HIS B 1 76 ? -6.438 -36.281 -14.797 1 92.38 76 HIS B C 1
ATOM 3804 O O . HIS B 1 76 ? -7.051 -36.938 -15.633 1 92.38 76 HIS B O 1
ATOM 3810 N N . GLY B 1 77 ? -5.227 -35.75 -14.961 1 89.25 77 GLY B N 1
ATOM 3811 C CA . GLY B 1 77 ? -4.367 -36.312 -15.992 1 89.25 77 GLY B CA 1
ATOM 3812 C C . GLY B 1 77 ? -4.457 -35.594 -17.312 1 89.25 77 GLY B C 1
ATOM 3813 O O . GLY B 1 77 ? -3.934 -36.062 -18.328 1 89.25 77 GLY B O 1
ATOM 3814 N N . PHE B 1 78 ? -5.113 -34.469 -17.375 1 91.38 78 PHE B N 1
ATOM 3815 C CA . PHE B 1 78 ? -5.266 -33.781 -18.625 1 91.38 78 PHE B CA 1
ATOM 3816 C C . PHE B 1 78 ? -4.047 -32.875 -18.906 1 91.38 78 PHE B C 1
ATOM 3818 O O . PHE B 1 78 ? -3.369 -32.469 -17.969 1 91.38 78 PHE B O 1
ATOM 3825 N N . SER B 1 79 ? -3.805 -32.688 -20.172 1 85.62 79 SER B N 1
ATOM 3826 C CA . SER B 1 79 ? -2.816 -31.703 -20.609 1 85.62 79 SER B CA 1
ATOM 3827 C C . SER B 1 79 ? -3.449 -30.328 -20.797 1 85.62 79 SER B C 1
ATOM 3829 O O . SER B 1 79 ? -4.402 -30.188 -21.562 1 85.62 79 SER B O 1
ATOM 3831 N N . VAL B 1 80 ? -2.891 -29.406 -20.094 1 89.25 80 VAL B N 1
ATOM 3832 C CA . VAL B 1 80 ? -3.512 -28.078 -20.109 1 89.25 80 VAL B CA 1
ATOM 3833 C C . VAL B 1 80 ? -2.5 -27.047 -20.594 1 89.25 80 VAL B C 1
ATOM 3835 O O . VAL B 1 80 ? -1.372 -27 -20.094 1 89.25 80 VAL B O 1
ATOM 3838 N N . VAL B 1 81 ? -2.904 -26.266 -21.547 1 84.88 81 VAL B N 1
ATOM 3839 C CA . VAL B 1 81 ? -2.115 -25.156 -22.062 1 84.88 81 VAL B CA 1
ATOM 3840 C C . VAL B 1 81 ? -2.686 -23.828 -21.531 1 84.88 81 VAL B C 1
ATOM 3842 O O . VAL B 1 81 ? -3.873 -23.547 -21.703 1 84.88 81 VAL B O 1
ATOM 3845 N N . VAL B 1 82 ? -1.815 -23.156 -20.844 1 84.19 82 VAL B N 1
ATOM 3846 C CA . VAL B 1 82 ? -2.25 -21.859 -20.328 1 84.19 82 VAL B CA 1
ATOM 3847 C C . VAL B 1 82 ? -1.79 -20.75 -21.266 1 84.19 82 VAL B C 1
ATOM 3849 O O . VAL B 1 82 ? -0.593 -20.609 -21.516 1 84.19 82 VAL B O 1
ATOM 3852 N N . LEU B 1 83 ? -2.773 -20 -21.75 1 79.12 83 LEU B N 1
ATOM 3853 C CA . LEU B 1 83 ? -2.496 -18.938 -22.719 1 79.12 83 LEU B CA 1
ATOM 3854 C C . LEU B 1 83 ? -2.445 -17.578 -22.031 1 79.12 83 LEU B C 1
ATOM 3856 O O . LEU B 1 83 ? -3.188 -17.328 -21.078 1 79.12 83 LEU B O 1
ATOM 3860 N N . ASN B 1 84 ? -1.492 -16.703 -22.531 1 72.5 84 ASN B N 1
ATOM 3861 C CA . ASN B 1 84 ? -1.441 -15.32 -22.094 1 72.5 84 ASN B CA 1
ATOM 3862 C C . ASN B 1 84 ? -2.506 -14.469 -22.781 1 72.5 84 ASN B C 1
ATOM 3864 O O . ASN B 1 84 ? -2.744 -14.625 -23.984 1 72.5 84 ASN B O 1
ATOM 3868 N N . PRO B 1 85 ? -3.123 -13.625 -22.016 1 72.31 85 PRO B N 1
ATOM 3869 C CA . PRO B 1 85 ? -4.172 -12.789 -22.609 1 72.31 85 PRO B CA 1
ATOM 3870 C C . PRO B 1 85 ? -3.686 -12.016 -23.828 1 72.31 85 PRO B C 1
ATOM 3872 O O . PRO B 1 85 ? -4.461 -11.766 -24.766 1 72.31 85 PRO B O 1
ATOM 3875 N N . ILE B 1 86 ? -2.457 -11.664 -23.828 1 64.75 86 ILE B N 1
ATOM 3876 C CA . ILE B 1 86 ? -1.91 -10.914 -24.953 1 64.75 86 ILE B CA 1
ATOM 3877 C C . ILE B 1 86 ? -1.968 -11.773 -26.219 1 64.75 86 ILE B C 1
ATOM 3879 O O . ILE B 1 86 ? -2.305 -11.273 -27.297 1 64.75 86 ILE B O 1
ATOM 3883 N N . GLN B 1 87 ? -1.685 -13.023 -26.109 1 65.19 87 GLN B N 1
ATOM 3884 C CA . GLN B 1 87 ? -1.716 -13.953 -27.234 1 65.19 87 GLN B CA 1
ATOM 3885 C C . GLN B 1 87 ? -3.137 -14.133 -27.766 1 65.19 87 GLN B C 1
ATOM 3887 O O . GLN B 1 87 ? -3.359 -14.141 -28.984 1 65.19 87 GLN B O 1
ATOM 3892 N N . THR B 1 88 ? -4.023 -14.211 -26.844 1 67.38 88 THR B N 1
ATOM 3893 C CA . THR B 1 88 ? -5.406 -14.438 -27.25 1 67.38 88 THR B CA 1
ATOM 3894 C C . THR B 1 88 ? -5.988 -13.195 -27.922 1 67.38 88 THR B C 1
ATOM 3896 O O . THR B 1 88 ? -6.738 -13.297 -28.891 1 67.38 88 THR B O 1
ATOM 3899 N N . ASN B 1 89 ? -5.574 -12.062 -27.344 1 69.56 89 ASN B N 1
ATOM 3900 C CA . ASN B 1 89 ? -6.055 -10.82 -27.922 1 69.56 89 ASN B CA 1
ATOM 3901 C C . ASN B 1 89 ? -5.504 -10.617 -29.344 1 69.56 89 ASN B C 1
ATOM 3903 O O . ASN B 1 89 ? -6.215 -10.141 -30.219 1 69.56 89 ASN B O 1
ATOM 3907 N N . ALA B 1 90 ? -4.281 -11.016 -29.531 1 64.25 90 ALA B N 1
ATOM 3908 C CA . ALA B 1 90 ? -3.672 -10.914 -30.844 1 64.25 90 ALA B CA 1
ATOM 3909 C C . ALA B 1 90 ? -4.383 -11.82 -31.859 1 64.25 90 ALA B C 1
ATOM 3911 O O . ALA B 1 90 ? -4.594 -11.43 -33 1 64.25 90 ALA B O 1
ATOM 3912 N N . TRP B 1 91 ? -4.707 -12.906 -31.438 1 67 91 TRP B N 1
ATOM 3913 C CA . TRP B 1 91 ? -5.414 -13.859 -32.281 1 67 91 TRP B CA 1
ATOM 3914 C C . TRP B 1 91 ? -6.797 -13.336 -32.656 1 67 91 TRP B C 1
ATOM 3916 O O . TRP B 1 91 ? -7.238 -13.484 -33.812 1 67 91 TRP B O 1
ATOM 3926 N N . ARG B 1 92 ? -7.414 -12.789 -31.641 1 69 92 ARG B N 1
ATOM 3927 C CA . ARG B 1 92 ? -8.742 -12.227 -31.859 1 69 92 ARG B CA 1
ATOM 3928 C C . ARG B 1 92 ? -8.703 -11.148 -32.938 1 69 92 ARG B C 1
ATOM 3930 O O . ARG B 1 92 ? -9.586 -11.086 -33.781 1 69 92 ARG B O 1
ATOM 3937 N N . LYS B 1 93 ? -7.793 -10.305 -32.812 1 64.88 93 LYS B N 1
ATOM 3938 C CA . LYS B 1 93 ? -7.668 -9.203 -33.75 1 64.88 93 LYS B CA 1
ATOM 3939 C C . LYS B 1 93 ? -7.379 -9.711 -35.156 1 64.88 93 LYS B C 1
ATOM 3941 O O . LYS B 1 93 ? -7.793 -9.102 -36.156 1 64.88 93 LYS B O 1
ATOM 3946 N N . GLY B 1 94 ? -6.738 -10.836 -35.188 1 60.38 94 GLY B N 1
ATOM 3947 C CA . GLY B 1 94 ? -6.379 -11.406 -36.5 1 60.38 94 GLY B CA 1
ATOM 3948 C C . GLY B 1 94 ? -7.512 -12.18 -37.125 1 60.38 94 GLY B C 1
ATOM 3949 O O . GLY B 1 94 ? -7.523 -12.367 -38.344 1 60.38 94 GLY B O 1
ATOM 3950 N N . THR B 1 95 ? -8.281 -12.789 -36.312 1 58.44 95 THR B N 1
ATOM 3951 C CA . THR B 1 95 ? -9.289 -13.68 -36.844 1 58.44 95 THR B CA 1
ATOM 3952 C C . THR B 1 95 ? -10.656 -13 -36.875 1 58.44 95 THR B C 1
ATOM 3954 O O . THR B 1 95 ? -11.672 -13.648 -37.125 1 58.44 95 THR B O 1
ATOM 3957 N N . GLU B 1 96 ? -10.844 -11.844 -37.344 1 54.94 96 GLU B N 1
ATOM 3958 C CA . GLU B 1 96 ? -12.07 -11.078 -37.531 1 54.94 96 GLU B CA 1
ATOM 3959 C C . GLU B 1 96 ? -13.156 -11.508 -36.562 1 54.94 96 GLU B C 1
ATOM 3961 O O . GLU B 1 96 ? -14.344 -11.289 -36.781 1 54.94 96 GLU B O 1
ATOM 3966 N N . ILE B 1 97 ? -12.977 -12.164 -35.5 1 51.75 97 ILE B N 1
ATOM 3967 C CA . ILE B 1 97 ? -14.016 -12.57 -34.562 1 51.75 97 ILE B CA 1
ATOM 3968 C C . ILE B 1 97 ? -14.375 -11.406 -33.656 1 51.75 97 ILE B C 1
ATOM 3970 O O . ILE B 1 97 ? -13.961 -11.367 -32.5 1 51.75 97 ILE B O 1
ATOM 3974 N N . ARG B 1 98 ? -14.391 -10.164 -34.125 1 50.28 98 ARG B N 1
ATOM 3975 C CA . ARG B 1 98 ? -14.461 -8.898 -33.406 1 50.28 98 ARG B CA 1
ATOM 3976 C C . ARG B 1 98 ? -15.797 -8.766 -32.688 1 50.28 98 ARG B C 1
ATOM 3978 O O . ARG B 1 98 ? -15.883 -8.062 -31.672 1 50.28 98 ARG B O 1
ATOM 3985 N N . LYS B 1 99 ? -16.938 -9.133 -33.312 1 56.06 99 LYS B N 1
ATOM 3986 C CA . LYS B 1 99 ? -18.109 -8.328 -32.969 1 56.06 99 LYS B CA 1
ATOM 3987 C C . LYS B 1 99 ? -18.734 -8.789 -31.656 1 56.06 99 LYS B C 1
ATOM 3989 O O . LYS B 1 99 ? -19.25 -7.977 -30.891 1 56.06 99 LYS B O 1
ATOM 3994 N N . ARG B 1 100 ? -18.922 -10.031 -31.703 1 55.78 100 ARG B N 1
ATOM 3995 C CA . ARG B 1 100 ? -19.75 -10.383 -30.547 1 55.78 100 ARG B CA 1
ATOM 3996 C C . ARG B 1 100 ? -18.922 -11.062 -29.469 1 55.78 100 ARG B C 1
ATOM 3998 O O . ARG B 1 100 ? -18.297 -12.102 -29.719 1 55.78 100 ARG B O 1
ATOM 4005 N N . LYS B 1 101 ? -18.594 -10.523 -28.422 1 67.75 101 LYS B N 1
ATOM 4006 C CA . LYS B 1 101 ? -17.781 -11.031 -27.312 1 67.75 101 LYS B CA 1
ATOM 4007 C C . LYS B 1 101 ? -18.656 -11.648 -26.234 1 67.75 101 LYS B C 1
ATOM 4009 O O . LYS B 1 101 ? -19.406 -10.938 -25.562 1 67.75 101 LYS B O 1
ATOM 4014 N N . THR B 1 102 ? -18.891 -13.039 -26.406 1 78.69 102 THR B N 1
ATOM 4015 C CA . THR B 1 102 ? -19.516 -13.781 -25.312 1 78.69 102 THR B CA 1
ATOM 4016 C C . THR B 1 102 ? -18.547 -14.805 -24.734 1 78.69 102 THR B C 1
ATOM 4018 O O . THR B 1 102 ? -17.562 -15.18 -25.391 1 78.69 102 THR B O 1
ATOM 4021 N N . ASP B 1 103 ? -18.781 -15.273 -23.5 1 81.19 103 ASP B N 1
ATOM 4022 C CA . ASP B 1 103 ? -17.922 -16.234 -22.812 1 81.19 103 ASP B CA 1
ATOM 4023 C C . ASP B 1 103 ? -17.859 -17.562 -23.594 1 81.19 103 ASP B C 1
ATOM 4025 O O . ASP B 1 103 ? -16.797 -18.188 -23.656 1 81.19 103 ASP B O 1
ATOM 4029 N N . ALA B 1 104 ? -18.906 -17.922 -24.281 1 82.06 104 ALA B N 1
ATOM 4030 C CA . ALA B 1 104 ? -18.969 -19.141 -25.078 1 82.06 104 ALA B CA 1
ATOM 4031 C C . ALA B 1 104 ? -18.094 -19.016 -26.328 1 82.06 104 ALA B C 1
ATOM 4033 O O . ALA B 1 104 ? -17.359 -19.938 -26.688 1 82.06 104 ALA B O 1
ATOM 4034 N N . ILE B 1 105 ? -18.188 -17.953 -26.875 1 82.81 105 ILE B N 1
ATOM 4035 C CA . ILE B 1 105 ? -17.422 -17.703 -28.078 1 82.81 105 ILE B CA 1
ATOM 4036 C C . ILE B 1 105 ? -15.93 -17.625 -27.734 1 82.81 105 ILE B C 1
ATOM 4038 O O . ILE B 1 105 ? -15.094 -18.156 -28.469 1 82.81 105 ILE B O 1
ATOM 4042 N N . ASP B 1 106 ? -15.625 -17.047 -26.578 1 87 106 ASP B N 1
ATOM 4043 C CA . ASP B 1 106 ? -14.242 -16.938 -26.141 1 87 106 ASP B CA 1
ATOM 4044 C C . ASP B 1 106 ? -13.648 -18.328 -25.875 1 87 106 ASP B C 1
ATOM 4046 O O . ASP B 1 106 ? -12.492 -18.594 -26.219 1 87 106 ASP B O 1
ATOM 4050 N N . ALA B 1 107 ? -14.477 -19.188 -25.344 1 90.5 107 ALA B N 1
ATOM 4051 C CA . ALA B 1 107 ? -14.023 -20.562 -25.094 1 90.5 107 ALA B CA 1
ATOM 4052 C C . ALA B 1 107 ? -13.703 -21.281 -26.391 1 90.5 107 ALA B C 1
ATOM 4054 O O . ALA B 1 107 ? -12.695 -21.984 -26.484 1 90.5 107 ALA B O 1
ATOM 4055 N N . THR B 1 108 ? -14.508 -21.094 -27.344 1 88.19 108 THR B N 1
ATOM 4056 C CA . THR B 1 108 ? -14.297 -21.719 -28.641 1 88.19 108 THR B CA 1
ATOM 4057 C C . THR B 1 108 ? -13.047 -21.156 -29.312 1 88.19 108 THR B C 1
ATOM 4059 O O . THR B 1 108 ? -12.281 -21.906 -29.938 1 88.19 108 THR B O 1
ATOM 4062 N N . MET B 1 109 ? -12.922 -19.938 -29.141 1 86.38 109 MET B N 1
ATOM 4063 C CA . MET B 1 109 ? -11.742 -19.297 -29.703 1 86.38 109 MET B CA 1
ATOM 4064 C C . MET B 1 109 ? -10.469 -19.844 -29.078 1 86.38 109 MET B C 1
ATOM 4066 O O . MET B 1 109 ? -9.484 -20.109 -29.781 1 86.38 109 MET B O 1
ATOM 4070 N N . ILE B 1 110 ? -10.445 -20.016 -27.781 1 89.5 110 ILE B N 1
ATOM 4071 C CA . ILE B 1 110 ? -9.289 -20.562 -27.062 1 89.5 110 ILE B CA 1
ATOM 4072 C C . ILE B 1 110 ? -8.977 -21.953 -27.578 1 89.5 110 ILE B C 1
ATOM 4074 O O . ILE B 1 110 ? -7.809 -22.297 -27.812 1 89.5 110 ILE B O 1
ATOM 4078 N N . ALA B 1 111 ? -10.008 -22.719 -27.828 1 90.12 111 ALA B N 1
ATOM 4079 C CA . ALA B 1 111 ? -9.82 -24.062 -28.375 1 90.12 111 ALA B CA 1
ATOM 4080 C C . ALA B 1 111 ? -9.18 -24.016 -29.75 1 90.12 111 ALA B C 1
ATOM 4082 O O . ALA B 1 111 ? -8.289 -24.812 -30.062 1 90.12 111 ALA B O 1
ATOM 4083 N N . ASP B 1 112 ? -9.617 -23.078 -30.453 1 87 112 ASP B N 1
ATOM 4084 C CA . ASP B 1 112 ? -9.102 -22.938 -31.812 1 87 112 ASP B CA 1
ATOM 4085 C C . ASP B 1 112 ? -7.637 -22.5 -31.797 1 87 112 ASP B C 1
ATOM 4087 O O . ASP B 1 112 ? -6.848 -22.953 -32.625 1 87 112 ASP B O 1
ATOM 4091 N N . ILE B 1 113 ? -7.289 -21.688 -30.938 1 84.62 113 ILE B N 1
ATOM 4092 C CA . ILE B 1 113 ? -5.914 -21.203 -30.812 1 84.62 113 ILE B CA 1
ATOM 4093 C C . ILE B 1 113 ? -4.992 -22.391 -30.516 1 84.62 113 ILE B C 1
ATOM 4095 O O . ILE B 1 113 ? -3.928 -22.516 -31.125 1 84.62 113 ILE B O 1
ATOM 4099 N N . ILE B 1 114 ? -5.387 -23.266 -29.641 1 87.12 114 ILE B N 1
ATOM 4100 C CA . ILE B 1 114 ? -4.52 -24.359 -29.25 1 87.12 114 ILE B CA 1
ATOM 4101 C C . ILE B 1 114 ? -4.469 -25.406 -30.375 1 87.12 114 ILE B C 1
ATOM 4103 O O . ILE B 1 114 ? -3.48 -26.125 -30.516 1 87.12 114 ILE B O 1
ATOM 4107 N N . ARG B 1 115 ? -5.539 -25.438 -31.141 1 86.31 115 ARG B N 1
ATOM 4108 C CA . ARG B 1 115 ? -5.559 -26.344 -32.281 1 86.31 115 ARG B CA 1
ATOM 4109 C C . ARG B 1 115 ? -4.5 -25.953 -33.312 1 86.31 115 ARG B C 1
ATOM 4111 O O . ARG B 1 115 ? -3.828 -26.812 -33.875 1 86.31 115 ARG B O 1
ATOM 4118 N N . PHE B 1 116 ? -4.41 -24.656 -33.594 1 77.06 116 PHE B N 1
ATOM 4119 C CA . PHE B 1 116 ? -3.496 -24.156 -34.594 1 77.06 116 PHE B CA 1
ATOM 4120 C C . PHE B 1 116 ? -2.08 -24.047 -34.062 1 77.06 116 PHE B C 1
ATOM 4122 O O . PHE B 1 116 ? -1.106 -24.109 -34.812 1 77.06 116 PHE B O 1
ATOM 4129 N N . GLY B 1 117 ? -1.933 -23.734 -32.812 1 65.38 117 GLY B N 1
ATOM 4130 C CA . GLY B 1 117 ? -0.639 -23.344 -32.281 1 65.38 117 GLY B CA 1
ATOM 4131 C C . GLY B 1 117 ? 0.207 -24.516 -31.828 1 65.38 117 GLY B C 1
ATOM 4132 O O . GLY B 1 117 ? -0.315 -25.609 -31.594 1 65.38 117 GLY B O 1
ATOM 4133 N N . ARG B 1 118 ? 1.535 -24.5 -32.344 1 58.69 118 ARG B N 1
ATOM 4134 C CA . ARG B 1 118 ? 2.518 -25.344 -31.672 1 58.69 118 ARG B CA 1
ATOM 4135 C C . ARG B 1 118 ? 2.744 -24.891 -30.234 1 58.69 118 ARG B C 1
ATOM 4137 O O . ARG B 1 118 ? 3.613 -24.062 -29.969 1 58.69 118 ARG B O 1
ATOM 4144 N N . PHE B 1 119 ? 1.608 -25.062 -29.484 1 59.31 119 PHE B N 1
ATOM 4145 C CA . PHE B 1 119 ? 1.794 -24.641 -28.094 1 59.31 119 PHE B CA 1
ATOM 4146 C C . PHE B 1 119 ? 2.453 -25.75 -27.281 1 59.31 119 PHE B C 1
ATOM 4148 O O . PHE B 1 119 ? 2.195 -26.938 -27.516 1 59.31 119 PHE B O 1
ATOM 4155 N N . VAL B 1 120 ? 3.691 -25.453 -27 1 52.06 120 VAL B N 1
ATOM 4156 C CA . VAL B 1 120 ? 4.344 -26.375 -26.078 1 52.06 120 VAL B CA 1
ATOM 4157 C C . VAL B 1 120 ? 3.547 -26.469 -24.781 1 52.06 120 VAL B C 1
ATOM 4159 O O . VAL B 1 120 ? 3.051 -25.469 -24.281 1 52.06 120 VAL B O 1
ATOM 4162 N N . GLU B 1 121 ? 3.088 -27.719 -24.609 1 53.47 121 GLU B N 1
ATOM 4163 C CA . GLU B 1 121 ? 2.49 -28.016 -23.312 1 53.47 121 GLU B CA 1
ATOM 4164 C C . GLU B 1 121 ? 3.199 -27.266 -22.188 1 53.47 121 GLU B C 1
ATOM 4166 O O . GLU B 1 121 ? 4.43 -27.172 -22.172 1 53.47 121 GLU B O 1
ATOM 4171 N N . THR B 1 122 ? 2.615 -26.312 -21.641 1 52.25 122 THR B N 1
ATOM 4172 C CA . THR B 1 122 ? 3.246 -25.812 -20.438 1 52.25 122 THR B CA 1
ATOM 4173 C C . THR B 1 122 ? 3.496 -26.953 -19.453 1 52.25 122 THR B C 1
ATOM 4175 O O . THR B 1 122 ? 2.553 -27.594 -18.969 1 52.25 122 THR B O 1
ATOM 4178 N N . PRO B 1 123 ? 4.633 -27.812 -19.781 1 49.19 123 PRO B N 1
ATOM 4179 C CA . PRO B 1 123 ? 4.863 -28.844 -18.766 1 49.19 123 PRO B CA 1
ATOM 4180 C C . PRO B 1 123 ? 4.422 -28.406 -17.359 1 49.19 123 PRO B C 1
ATOM 4182 O O . PRO B 1 123 ? 4.305 -27.203 -17.094 1 49.19 123 PRO B O 1
ATOM 4185 N N . LEU B 1 124 ? 3.9 -29.531 -16.672 1 51.16 124 LEU B N 1
ATOM 4186 C CA . LEU B 1 124 ? 3.643 -29.359 -15.242 1 51.16 124 LEU B CA 1
ATOM 4187 C C . LEU B 1 124 ? 4.633 -28.391 -14.625 1 51.16 124 LEU B C 1
ATOM 4189 O O . LEU B 1 124 ? 5.848 -28.609 -14.68 1 51.16 124 LEU B O 1
ATOM 4193 N N . VAL B 1 125 ? 4.254 -27.156 -14.578 1 56.47 125 VAL B N 1
ATOM 4194 C CA . VAL B 1 125 ? 5.059 -26.188 -13.836 1 56.47 125 VAL B CA 1
ATOM 4195 C C . VAL B 1 125 ? 5.734 -26.891 -12.656 1 56.47 125 VAL B C 1
ATOM 4197 O O . VAL B 1 125 ? 5.086 -27.609 -11.906 1 56.47 125 VAL B O 1
ATOM 4200 N N . ASP B 1 126 ? 7.07 -27.281 -12.758 1 76.31 126 ASP B N 1
ATOM 4201 C CA . ASP B 1 126 ? 7.785 -27.641 -11.531 1 76.31 126 ASP B CA 1
ATOM 4202 C C . ASP B 1 126 ? 7.215 -26.875 -10.336 1 76.31 126 ASP B C 1
ATOM 4204 O O . ASP B 1 126 ? 7.188 -25.641 -10.328 1 76.31 126 ASP B O 1
ATOM 4208 N N . GLU B 1 127 ? 6.426 -27.672 -9.555 1 83.06 127 GLU B N 1
ATOM 4209 C CA . GLU B 1 127 ? 5.785 -27.109 -8.367 1 83.06 127 GLU B CA 1
ATOM 4210 C C . GLU B 1 127 ? 6.719 -26.156 -7.633 1 83.06 127 GLU B C 1
ATOM 4212 O O . GLU B 1 127 ? 6.293 -25.094 -7.164 1 83.06 127 GLU B O 1
ATOM 4217 N N . LYS B 1 128 ? 7.949 -26.578 -7.602 1 89.5 128 LYS B N 1
ATOM 4218 C CA . LYS B 1 128 ? 8.922 -25.75 -6.898 1 89.5 128 LYS B CA 1
ATOM 4219 C C . LYS B 1 128 ? 9.156 -24.438 -7.637 1 89.5 128 LYS B C 1
ATOM 4221 O O . LYS B 1 128 ? 9.289 -23.375 -7.012 1 89.5 128 LYS B O 1
ATOM 4226 N N . MET B 1 129 ? 9.133 -24.578 -8.961 1 89.81 129 MET B N 1
ATOM 4227 C CA . MET B 1 129 ? 9.328 -23.391 -9.781 1 89.81 129 MET B CA 1
ATOM 4228 C C . MET B 1 129 ? 8.156 -22.422 -9.625 1 89.81 129 MET B C 1
ATOM 4230 O O . MET B 1 129 ? 8.352 -21.219 -9.516 1 89.81 129 MET B O 1
ATOM 4234 N N . PHE B 1 130 ? 7.039 -22.953 -9.617 1 87.75 130 PHE B N 1
ATOM 4235 C CA . PHE B 1 130 ? 5.84 -22.141 -9.453 1 87.75 130 PHE B CA 1
ATOM 4236 C C . PHE B 1 130 ? 5.82 -21.484 -8.078 1 87.75 130 PHE B C 1
ATOM 4238 O O . PHE B 1 130 ? 5.516 -20.297 -7.953 1 87.75 130 PHE B O 1
ATOM 4245 N N . ALA B 1 131 ? 6.121 -22.25 -7.078 1 92.5 131 ALA B N 1
ATOM 4246 C CA . ALA B 1 131 ? 6.188 -21.734 -5.711 1 92.5 131 ALA B CA 1
ATOM 4247 C C . ALA B 1 131 ? 7.195 -20.594 -5.609 1 92.5 131 ALA B C 1
ATOM 4249 O O . ALA B 1 131 ? 6.926 -19.562 -4.98 1 92.5 131 ALA B O 1
ATOM 4250 N N . LEU B 1 132 ? 8.281 -20.859 -6.219 1 94.5 132 LEU B N 1
ATOM 4251 C CA . LEU B 1 132 ? 9.344 -19.859 -6.195 1 94.5 132 LEU B CA 1
ATOM 4252 C C . LEU B 1 132 ? 8.898 -18.562 -6.871 1 94.5 132 LEU B C 1
ATOM 4254 O O . LEU B 1 132 ? 9.195 -17.469 -6.387 1 94.5 132 LEU B O 1
ATOM 4258 N N . LYS B 1 133 ? 8.18 -18.656 -7.961 1 92.12 133 LYS B N 1
ATOM 4259 C CA . LYS B 1 133 ? 7.656 -17.5 -8.664 1 92.12 133 LYS B CA 1
ATOM 4260 C C . LYS B 1 133 ? 6.672 -16.719 -7.789 1 92.12 133 LYS B C 1
ATOM 4262 O O . LYS B 1 133 ? 6.754 -15.5 -7.684 1 92.12 133 LYS B O 1
ATOM 4267 N N . GLN B 1 134 ? 5.789 -17.453 -7.191 1 90.88 134 GLN B N 1
ATOM 4268 C CA . GLN B 1 134 ? 4.805 -16.844 -6.301 1 90.88 134 GLN B CA 1
ATOM 4269 C C . GLN B 1 134 ? 5.488 -16.109 -5.152 1 90.88 134 GLN B C 1
ATOM 4271 O O . GLN B 1 134 ? 5.141 -14.961 -4.852 1 90.88 134 GLN B O 1
ATOM 4276 N N . MET B 1 135 ? 6.461 -16.719 -4.598 1 95.19 135 MET B N 1
ATOM 4277 C CA . MET B 1 135 ? 7.18 -16.156 -3.463 1 95.19 135 MET B CA 1
ATOM 4278 C C . MET B 1 135 ? 7.973 -14.922 -3.887 1 95.19 135 MET B C 1
ATOM 4280 O O . MET B 1 135 ? 8.008 -13.922 -3.166 1 95.19 135 MET B O 1
ATOM 4284 N N . SER B 1 136 ? 8.586 -15.031 -5.02 1 95.88 136 SER B N 1
ATOM 4285 C CA . SER B 1 136 ? 9.383 -13.914 -5.52 1 95.88 136 SER B CA 1
ATOM 4286 C C . SER B 1 136 ? 8.508 -12.688 -5.781 1 95.88 136 SER B C 1
ATOM 4288 O O . SER B 1 136 ? 8.883 -11.57 -5.43 1 95.88 136 SER B O 1
ATOM 4290 N N . ARG B 1 137 ? 7.406 -12.906 -6.383 1 93.38 137 ARG B N 1
ATOM 4291 C CA . ARG B 1 137 ? 6.496 -11.805 -6.672 1 93.38 137 ARG B CA 1
ATOM 4292 C C . ARG B 1 137 ? 5.93 -11.211 -5.383 1 93.38 137 ARG B C 1
ATOM 4294 O O . ARG B 1 137 ? 5.781 -9.992 -5.27 1 93.38 137 ARG B O 1
ATOM 4301 N N . PHE B 1 138 ? 5.609 -12.055 -4.418 1 96.31 138 PHE B N 1
ATOM 4302 C CA . PHE B 1 138 ? 5.137 -11.594 -3.117 1 96.31 138 PHE B CA 1
ATOM 4303 C C . PHE B 1 138 ? 6.207 -10.766 -2.414 1 96.31 138 PHE B C 1
ATOM 4305 O O . PHE B 1 138 ? 5.922 -9.695 -1.878 1 96.31 138 PHE B O 1
ATOM 4312 N N . ARG B 1 139 ? 7.422 -11.25 -2.455 1 97.44 139 ARG B N 1
ATOM 4313 C CA . ARG B 1 139 ? 8.547 -10.523 -1.87 1 97.44 139 ARG B CA 1
ATOM 4314 C C . ARG B 1 139 ? 8.711 -9.156 -2.521 1 97.44 139 ARG B C 1
ATOM 4316 O O . ARG B 1 139 ? 8.945 -8.156 -1.834 1 97.44 139 ARG B O 1
ATOM 4323 N N . ASN B 1 140 ? 8.664 -9.133 -3.812 1 95.88 140 ASN B N 1
ATOM 4324 C CA . ASN B 1 140 ? 8.797 -7.871 -4.527 1 95.88 140 ASN B CA 1
ATOM 4325 C C . ASN B 1 140 ? 7.695 -6.887 -4.133 1 95.88 140 ASN B C 1
ATOM 4327 O O . ASN B 1 140 ? 7.941 -5.68 -4.047 1 95.88 140 ASN B O 1
ATOM 4331 N N . ALA B 1 141 ? 6.504 -7.422 -3.967 1 95.69 141 ALA B N 1
ATOM 4332 C CA . ALA B 1 141 ? 5.402 -6.578 -3.508 1 95.69 141 ALA B CA 1
ATOM 4333 C C . ALA B 1 141 ? 5.691 -6.008 -2.121 1 95.69 141 ALA B C 1
ATOM 4335 O O . ALA B 1 141 ? 5.422 -4.832 -1.859 1 95.69 141 ALA B O 1
ATOM 4336 N N . LEU B 1 142 ? 6.199 -6.809 -1.197 1 97.56 142 LEU B N 1
ATOM 4337 C CA . LEU B 1 142 ? 6.566 -6.363 0.142 1 97.56 142 LEU B CA 1
ATOM 4338 C C . LEU B 1 142 ? 7.633 -5.27 0.077 1 97.56 142 LEU B C 1
ATOM 4340 O O . LEU B 1 142 ? 7.551 -4.273 0.798 1 97.56 142 LEU B O 1
ATOM 4344 N N . VAL B 1 143 ? 8.602 -5.441 -0.806 1 97.06 143 VAL B N 1
ATOM 4345 C CA . VAL B 1 143 ? 9.688 -4.473 -0.948 1 97.06 143 VAL B CA 1
ATOM 4346 C C . VAL B 1 143 ? 9.125 -3.145 -1.453 1 97.06 143 VAL B C 1
ATOM 4348 O O . VAL B 1 143 ? 9.523 -2.078 -0.98 1 97.06 143 VAL B O 1
ATOM 4351 N N . SER B 1 144 ? 8.242 -3.232 -2.385 1 96.06 144 SER B N 1
ATOM 4352 C CA . SER B 1 144 ? 7.598 -2.027 -2.895 1 96.06 144 SER B CA 1
ATOM 4353 C C . SER B 1 144 ? 6.824 -1.31 -1.793 1 96.06 144 SER B C 1
ATOM 4355 O O . SER B 1 144 ? 6.887 -0.083 -1.682 1 96.06 144 SER B O 1
ATOM 4357 N N . ASN B 1 145 ? 6.094 -2.074 -1.024 1 95.81 145 ASN B N 1
ATOM 4358 C CA . ASN B 1 145 ? 5.371 -1.515 0.113 1 95.81 145 ASN B CA 1
ATOM 4359 C C . ASN B 1 145 ? 6.32 -0.835 1.098 1 95.81 145 ASN B C 1
ATOM 4361 O O . ASN B 1 145 ? 6.031 0.256 1.592 1 95.81 145 ASN B O 1
ATOM 4365 N N . MET B 1 146 ? 7.383 -1.487 1.389 1 96.81 146 MET B N 1
ATOM 4366 C CA . MET B 1 146 ? 8.383 -0.95 2.305 1 96.81 146 MET B CA 1
ATOM 4367 C C . MET B 1 146 ? 8.93 0.381 1.795 1 96.81 146 MET B C 1
ATOM 4369 O O . MET B 1 146 ? 9.086 1.327 2.568 1 96.81 146 MET B O 1
ATOM 4373 N N . SER B 1 147 ? 9.219 0.445 0.523 1 96.94 147 SER B N 1
ATOM 4374 C CA . SER B 1 147 ? 9.719 1.678 -0.076 1 96.94 147 SER B CA 1
ATOM 4375 C C . SER B 1 147 ? 8.711 2.814 0.076 1 96.94 147 SER B C 1
ATOM 4377 O O . SER B 1 147 ? 9.094 3.953 0.353 1 96.94 147 SER B O 1
ATOM 4379 N N . ASP B 1 148 ? 7.488 2.473 -0.092 1 96.38 148 ASP B N 1
ATOM 4380 C CA . ASP B 1 148 ? 6.43 3.463 0.077 1 96.38 148 ASP B CA 1
ATOM 4381 C C . ASP B 1 148 ? 6.359 3.953 1.522 1 96.38 148 ASP B C 1
ATOM 4383 O O . ASP B 1 148 ? 6.215 5.152 1.771 1 96.38 148 ASP B O 1
ATOM 4387 N N . LEU B 1 149 ? 6.414 3.066 2.447 1 97.44 149 LEU B N 1
ATOM 4388 C CA . LEU B 1 149 ? 6.391 3.408 3.865 1 97.44 149 LEU B CA 1
ATOM 4389 C C . LEU B 1 149 ? 7.578 4.297 4.23 1 97.44 149 LEU B C 1
ATOM 4391 O O . LEU B 1 149 ? 7.426 5.262 4.98 1 97.44 149 LEU B O 1
ATOM 4395 N N . LYS B 1 150 ? 8.727 3.967 3.697 1 97.25 150 LYS B N 1
ATOM 4396 C CA . LYS B 1 150 ? 9.922 4.754 3.967 1 97.25 150 LYS B CA 1
ATOM 4397 C C . LYS B 1 150 ? 9.773 6.18 3.443 1 97.25 150 LYS B C 1
ATOM 4399 O O . LYS B 1 150 ? 10.18 7.137 4.105 1 97.25 150 LYS B O 1
ATOM 4404 N N . ARG B 1 151 ? 9.203 6.285 2.336 1 95.56 151 ARG B N 1
ATOM 4405 C CA . ARG B 1 151 ? 8.961 7.613 1.787 1 95.56 151 ARG B CA 1
ATOM 4406 C C . ARG B 1 151 ? 8.008 8.406 2.678 1 95.56 151 ARG B C 1
ATOM 4408 O O . ARG B 1 151 ? 8.219 9.594 2.916 1 95.56 151 ARG B O 1
ATOM 4415 N N . LYS B 1 152 ? 6.961 7.785 3.111 1 95.88 152 LYS B N 1
ATOM 4416 C CA . LYS B 1 152 ? 6.012 8.445 4.004 1 95.88 152 LYS B CA 1
ATOM 4417 C C . LYS B 1 152 ? 6.688 8.867 5.305 1 95.88 152 LYS B C 1
ATOM 4419 O O . LYS B 1 152 ? 6.43 9.961 5.816 1 95.88 152 LYS B O 1
ATOM 4424 N N . ALA B 1 153 ? 7.5 7.969 5.852 1 96.44 153 ALA B N 1
ATOM 4425 C CA . ALA B 1 153 ? 8.242 8.297 7.07 1 96.44 153 ALA B CA 1
ATOM 4426 C C . ALA B 1 153 ? 9.156 9.492 6.852 1 96.44 153 ALA B C 1
ATOM 4428 O O . ALA B 1 153 ? 9.258 10.375 7.715 1 96.44 153 ALA B O 1
ATOM 4429 N N . LEU B 1 154 ? 9.789 9.555 5.684 1 94.5 154 LEU B N 1
ATOM 4430 C CA . LEU B 1 154 ? 10.688 10.656 5.363 1 94.5 154 LEU B CA 1
ATOM 4431 C C . LEU B 1 154 ? 9.914 11.969 5.25 1 94.5 154 LEU B C 1
ATOM 4433 O O . LEU B 1 154 ? 10.414 13.023 5.637 1 94.5 154 LEU B O 1
ATOM 4437 N N . VAL B 1 155 ? 8.742 11.852 4.719 1 92.75 155 VAL B N 1
ATOM 4438 C CA . VAL B 1 155 ? 7.891 13.031 4.605 1 92.75 155 VAL B CA 1
ATOM 4439 C C . VAL B 1 155 ? 7.609 13.602 5.992 1 92.75 155 VAL B C 1
ATOM 4441 O O . VAL B 1 155 ? 7.684 14.812 6.199 1 92.75 155 VAL B O 1
ATOM 4444 N N . VAL B 1 156 ? 7.293 12.766 6.953 1 93.69 156 VAL B N 1
ATOM 4445 C CA . VAL B 1 156 ? 7.027 13.203 8.32 1 93.69 156 VAL B CA 1
ATOM 4446 C C . VAL B 1 156 ? 8.305 13.773 8.938 1 93.69 156 VAL B C 1
ATOM 4448 O O . VAL B 1 156 ? 8.273 14.836 9.562 1 93.69 156 VAL B O 1
ATOM 4451 N N . LEU B 1 157 ? 9.398 13.125 8.68 1 92.25 157 LEU B N 1
ATOM 4452 C CA . LEU B 1 157 ? 10.68 13.555 9.227 1 92.25 157 LEU B CA 1
ATOM 4453 C C . LEU B 1 157 ? 11.086 14.914 8.656 1 92.25 157 LEU B C 1
ATOM 4455 O O . LEU B 1 157 ? 11.609 15.758 9.383 1 92.25 157 LEU B O 1
ATOM 4459 N N . ASP B 1 158 ? 10.859 15.102 7.43 1 88.88 158 ASP B N 1
ATOM 4460 C CA . ASP B 1 158 ? 11.18 16.375 6.785 1 88.88 158 ASP B CA 1
ATOM 4461 C C . ASP B 1 158 ? 10.438 17.531 7.453 1 88.88 158 ASP B C 1
ATOM 4463 O O . ASP B 1 158 ? 10.938 18.656 7.484 1 88.88 158 ASP B O 1
ATOM 4467 N N . GLN B 1 159 ? 9.32 17.203 7.996 1 89.19 159 GLN B N 1
ATOM 4468 C CA . GLN B 1 159 ? 8.508 18.234 8.633 1 89.19 159 GLN B CA 1
ATOM 4469 C C . GLN B 1 159 ? 8.891 18.422 10.094 1 89.19 159 GLN B C 1
ATOM 4471 O O . GLN B 1 159 ? 8.914 19.547 10.594 1 89.19 159 GLN B O 1
ATOM 4476 N N . THR B 1 160 ? 9.242 17.391 10.797 1 91.31 160 THR B N 1
ATOM 4477 C CA . THR B 1 160 ? 9.414 17.453 12.242 1 91.31 160 THR B CA 1
ATOM 4478 C C . THR B 1 160 ? 10.891 17.609 12.609 1 91.31 160 THR B C 1
ATOM 4480 O O . THR B 1 160 ? 11.219 18.203 13.633 1 91.31 160 THR B O 1
ATOM 4483 N N . PHE B 1 161 ? 11.734 17 11.828 1 90.81 161 PHE B N 1
ATOM 4484 C CA . PHE B 1 161 ? 13.172 16.984 12.07 1 90.81 161 PHE B CA 1
ATOM 4485 C C . PHE B 1 161 ? 13.945 16.969 10.75 1 90.81 161 PHE B C 1
ATOM 4487 O O . PHE B 1 161 ? 14.656 16 10.453 1 90.81 161 PHE B O 1
ATOM 4494 N N . PRO B 1 162 ? 13.859 18.094 10.016 1 87.69 162 PRO B N 1
ATOM 4495 C CA . PRO B 1 162 ? 14.438 18.156 8.672 1 87.69 162 PRO B CA 1
ATOM 4496 C C . PRO B 1 162 ? 15.93 17.828 8.656 1 87.69 162 PRO B C 1
ATOM 4498 O O . PRO B 1 162 ? 16.453 17.344 7.648 1 87.69 162 PRO B O 1
ATOM 4501 N N . GLU B 1 163 ? 16.688 18.031 9.719 1 88.19 163 GLU B N 1
ATOM 4502 C CA . GLU B 1 163 ? 18.125 17.844 9.789 1 88.19 163 GLU B CA 1
ATOM 4503 C C . GLU B 1 163 ? 18.484 16.375 10.008 1 88.19 163 GLU B C 1
ATOM 4505 O O . GLU B 1 163 ? 19.656 15.992 9.867 1 88.19 163 GLU B O 1
ATOM 4510 N N . TYR B 1 164 ? 17.531 15.539 10.289 1 91.69 164 TYR B N 1
ATOM 4511 C CA . TYR B 1 164 ? 17.781 14.172 10.727 1 91.69 164 TYR B CA 1
ATOM 4512 C C . TYR B 1 164 ? 18.547 13.391 9.672 1 91.69 164 TYR B C 1
ATOM 4514 O O . TYR B 1 164 ? 19.438 12.594 10 1 91.69 164 TYR B O 1
ATOM 4522 N N . GLN B 1 165 ? 18.219 13.617 8.445 1 89.12 165 GLN B N 1
ATOM 4523 C CA . GLN B 1 165 ? 18.797 12.828 7.355 1 89.12 165 GLN B CA 1
ATOM 4524 C C . GLN B 1 165 ? 20.297 13.07 7.227 1 89.12 165 GLN B C 1
ATOM 4526 O O . GLN B 1 165 ? 21 12.289 6.602 1 89.12 165 GLN B O 1
ATOM 4531 N N . SER B 1 166 ? 20.781 14.164 7.723 1 88.62 166 SER B N 1
ATOM 4532 C CA . SER B 1 166 ? 22.188 14.5 7.633 1 88.62 166 SER B CA 1
ATOM 4533 C C . SER B 1 166 ? 23.016 13.719 8.656 1 88.62 166 SER B C 1
ATOM 4535 O O . SER B 1 166 ? 24.234 13.68 8.578 1 88.62 166 SER B O 1
ATOM 4537 N N . ILE B 1 167 ? 22.375 13.102 9.531 1 90.06 167 ILE B N 1
ATOM 4538 C CA . ILE B 1 167 ? 23.062 12.461 10.656 1 90.06 167 ILE B CA 1
ATOM 4539 C C . ILE B 1 167 ? 23.484 11.047 10.258 1 90.06 167 ILE B C 1
ATOM 4541 O O . ILE B 1 167 ? 24.609 10.633 10.539 1 90.06 167 ILE B O 1
ATOM 4545 N N . PHE B 1 168 ? 22.547 10.367 9.656 1 91.44 168 PHE B N 1
ATOM 4546 C CA . PHE B 1 168 ? 22.812 8.984 9.297 1 91.44 168 PHE B CA 1
ATOM 4547 C C . PHE B 1 168 ? 22.891 8.828 7.781 1 91.44 168 PHE B C 1
ATOM 4549 O O . PHE B 1 168 ? 22.141 9.453 7.039 1 91.44 168 PHE B O 1
ATOM 4556 N N . SER B 1 169 ? 23.812 8.008 7.332 1 88.38 169 SER B N 1
ATOM 4557 C CA . SER B 1 169 ? 23.922 7.707 5.906 1 88.38 169 SER B CA 1
ATOM 4558 C C . SER B 1 169 ? 22.672 6.984 5.41 1 88.38 169 SER B C 1
ATOM 4560 O O . SER B 1 169 ? 22.281 7.137 4.246 1 88.38 169 SER B O 1
ATOM 4562 N N . ASP B 1 170 ? 22.078 6.215 6.262 1 92.25 170 ASP B N 1
ATOM 4563 C CA . ASP B 1 170 ? 20.828 5.52 5.996 1 92.25 170 ASP B CA 1
ATOM 4564 C C . ASP B 1 170 ? 19.812 5.746 7.125 1 92.25 170 ASP B C 1
ATOM 4566 O O . ASP B 1 170 ? 19.953 5.172 8.211 1 92.25 170 ASP B O 1
ATOM 4570 N N . VAL B 1 171 ? 18.859 6.473 6.816 1 94.62 171 VAL B N 1
ATOM 4571 C CA . VAL B 1 171 ? 17.859 6.867 7.805 1 94.62 171 VAL B CA 1
ATOM 4572 C C . VAL B 1 171 ? 17.156 5.625 8.352 1 94.62 171 VAL B C 1
ATOM 4574 O O . VAL B 1 171 ? 16.688 5.617 9.484 1 94.62 171 VAL B O 1
ATOM 4577 N N . PHE B 1 172 ? 17.141 4.605 7.574 1 96.06 172 PHE B N 1
ATOM 4578 C CA . PHE B 1 172 ? 16.359 3.436 7.984 1 96.06 172 PHE B CA 1
ATOM 4579 C C . PHE B 1 172 ? 17.297 2.285 8.367 1 96.06 172 PHE B C 1
ATOM 4581 O O . PHE B 1 172 ? 16.875 1.127 8.391 1 96.06 172 PHE B O 1
ATOM 4588 N N . GLY B 1 173 ? 18.594 2.592 8.547 1 94.31 173 GLY B N 1
ATOM 4589 C CA . GLY B 1 173 ? 19.5 1.598 9.094 1 94.31 173 GLY B CA 1
ATOM 4590 C C . GLY B 1 173 ? 19.125 1.137 10.484 1 94.31 173 GLY B C 1
ATOM 4591 O O . GLY B 1 173 ? 18.203 1.698 11.102 1 94.31 173 GLY B O 1
ATOM 4592 N N . LYS B 1 174 ? 19.734 0.166 11.031 1 93.25 174 LYS B N 1
ATOM 4593 C CA . LYS B 1 174 ? 19.375 -0.465 12.297 1 93.25 174 LYS B CA 1
ATOM 4594 C C . LYS B 1 174 ? 19.391 0.548 13.438 1 93.25 174 LYS B C 1
ATOM 4596 O O . LYS B 1 174 ? 18.422 0.646 14.195 1 93.25 174 LYS B O 1
ATOM 4601 N N . THR B 1 175 ? 20.484 1.322 13.562 1 94.25 175 THR B N 1
ATOM 4602 C CA . THR B 1 175 ? 20.625 2.283 14.648 1 94.25 175 THR B CA 1
ATOM 4603 C C . THR B 1 175 ? 19.594 3.396 14.531 1 94.25 175 THR B C 1
ATOM 4605 O O . THR B 1 175 ? 18.875 3.676 15.484 1 94.25 175 THR B O 1
ATOM 4608 N N . SER B 1 176 ? 19.547 4.043 13.367 1 95.62 176 SER B N 1
ATOM 4609 C CA . SER B 1 176 ? 18.609 5.137 13.141 1 95.62 176 SER B CA 1
ATOM 4610 C C . SER B 1 176 ? 17.172 4.676 13.344 1 95.62 176 SER B C 1
ATOM 4612 O O . SER B 1 176 ? 16.359 5.391 13.945 1 95.62 176 SER B O 1
ATOM 4614 N N . SER B 1 177 ? 16.812 3.482 12.859 1 95.94 177 SER B N 1
ATOM 4615 C CA . SER B 1 177 ? 15.461 2.951 13.008 1 95.94 177 SER B CA 1
ATOM 4616 C C . SER B 1 177 ? 15.086 2.801 14.484 1 95.94 177 SER B C 1
ATOM 4618 O O . SER B 1 177 ? 13.969 3.129 14.883 1 95.94 177 SER B O 1
ATOM 4620 N N . GLN B 1 178 ? 16.016 2.295 15.258 1 94.19 178 GLN B N 1
ATOM 4621 C CA . GLN B 1 178 ? 15.766 2.131 16.688 1 94.19 178 GLN B CA 1
ATOM 4622 C C . GLN B 1 178 ? 15.562 3.48 17.359 1 94.19 178 GLN B C 1
ATOM 4624 O O . GLN B 1 178 ? 14.68 3.625 18.219 1 94.19 178 GLN B O 1
ATOM 4629 N N . ILE B 1 179 ? 16.344 4.426 17.016 1 94.25 179 ILE B N 1
ATOM 4630 C CA . ILE B 1 179 ? 16.234 5.77 17.578 1 94.25 179 ILE B CA 1
ATOM 4631 C C . ILE B 1 179 ? 14.883 6.371 17.219 1 94.25 179 ILE B C 1
ATOM 4633 O O . ILE B 1 179 ? 14.203 6.926 18.094 1 94.25 179 ILE B O 1
ATOM 4637 N N . LEU B 1 180 ? 14.461 6.258 15.969 1 95 180 LEU B N 1
ATOM 4638 C CA . LEU B 1 180 ? 13.203 6.84 15.5 1 95 180 LEU B CA 1
ATOM 4639 C C . LEU B 1 180 ? 12.016 6.164 16.172 1 95 180 LEU B C 1
ATOM 4641 O O . LEU B 1 180 ? 10.969 6.785 16.359 1 95 180 LEU B O 1
ATOM 4645 N N . LEU B 1 181 ? 12.133 4.887 16.516 1 94.19 181 LEU B N 1
ATOM 4646 C CA . LEU B 1 181 ? 11.07 4.16 17.203 1 94.19 181 LEU B CA 1
ATOM 4647 C C . LEU B 1 181 ? 10.898 4.652 18.641 1 94.19 181 LEU B C 1
ATOM 4649 O O . LEU B 1 181 ? 9.781 4.699 19.156 1 94.19 181 LEU B O 1
ATOM 4653 N N . GLU B 1 182 ? 11.984 5.109 19.203 1 91.5 182 GLU B N 1
ATOM 4654 C CA . GLU B 1 182 ? 11.961 5.504 20.609 1 91.5 182 GLU B CA 1
ATOM 4655 C C . GLU B 1 182 ? 11.812 7.016 20.75 1 91.5 182 GLU B C 1
ATOM 4657 O O . GLU B 1 182 ? 11.156 7.492 21.688 1 91.5 182 GLU B O 1
ATOM 4662 N N . TYR B 1 183 ? 12.508 7.723 19.859 1 91.56 183 TYR B N 1
ATOM 4663 C CA . TYR B 1 183 ? 12.508 9.18 19.891 1 91.56 183 TYR B CA 1
ATOM 4664 C C . TYR B 1 183 ? 12.078 9.758 18.547 1 91.56 183 TYR B C 1
ATOM 4666 O O . TYR B 1 183 ? 12.914 10.016 17.688 1 91.56 183 TYR B O 1
ATOM 4674 N N . SER B 1 184 ? 10.82 10.031 18.422 1 87.81 184 SER B N 1
ATOM 4675 C CA . SER B 1 184 ? 10.227 10.32 17.125 1 87.81 184 SER B CA 1
ATOM 4676 C C . SER B 1 184 ? 10.172 11.82 16.859 1 87.81 184 SER B C 1
ATOM 4678 O O . SER B 1 184 ? 9.836 12.25 15.758 1 87.81 184 SER B O 1
ATOM 4680 N N . SER B 1 185 ? 10.516 12.625 17.844 1 89.25 185 SER B N 1
ATOM 4681 C CA . SER B 1 185 ? 10.508 14.07 17.688 1 89.25 185 SER B CA 1
ATOM 4682 C C . SER B 1 185 ? 11.719 14.703 18.375 1 89.25 185 SER B C 1
ATOM 4684 O O . SER B 1 185 ? 12.273 14.133 19.312 1 89.25 185 SER B O 1
ATOM 4686 N N . PRO B 1 186 ? 12.07 15.891 17.859 1 87.5 186 PRO B N 1
ATOM 4687 C CA . PRO B 1 186 ? 13.18 16.594 18.516 1 87.5 186 PRO B CA 1
ATOM 4688 C C . PRO B 1 186 ? 12.938 16.828 20 1 87.5 186 PRO B C 1
ATOM 4690 O O . PRO B 1 186 ? 13.883 16.812 20.797 1 87.5 186 PRO B O 1
ATOM 4693 N N . SER B 1 187 ? 11.742 16.969 20.438 1 87.94 187 SER B N 1
ATOM 4694 C CA . SER B 1 187 ? 11.422 17.25 21.828 1 87.94 187 SER B CA 1
ATOM 4695 C C . SER B 1 187 ? 11.719 16.047 22.703 1 87.94 187 SER B C 1
ATOM 4697 O O . SER B 1 187 ? 11.914 16.188 23.922 1 87.94 187 SER B O 1
ATOM 4699 N N . ASP B 1 188 ? 11.773 14.875 22.109 1 89.56 188 ASP B N 1
ATOM 4700 C CA . ASP B 1 188 ? 12.039 13.656 22.859 1 89.56 188 ASP B CA 1
ATOM 4701 C C . ASP B 1 188 ? 13.477 13.633 23.375 1 89.56 188 ASP B C 1
ATOM 4703 O O . ASP B 1 188 ? 13.75 13.008 24.406 1 89.56 188 ASP B O 1
ATOM 4707 N N . TYR B 1 189 ? 14.328 14.336 22.703 1 89.81 189 TYR B N 1
ATOM 4708 C CA . TYR B 1 189 ? 15.742 14.312 23.047 1 89.81 189 TYR B CA 1
ATOM 4709 C C . TYR B 1 189 ? 16.031 15.211 24.234 1 89.81 189 TYR B C 1
ATOM 4711 O O . TYR B 1 189 ? 17.109 15.125 24.844 1 89.81 189 TYR B O 1
ATOM 4719 N N . GLU B 1 190 ? 15.016 16.031 24.562 1 86.75 190 GLU B N 1
ATOM 4720 C CA . GLU B 1 190 ? 15.148 16.875 25.75 1 86.75 190 GLU B CA 1
ATOM 4721 C C . GLU B 1 190 ? 15 16.078 27.031 1 86.75 190 GLU B C 1
ATOM 4723 O O . GLU B 1 190 ? 15.477 16.484 28.094 1 86.75 190 GLU B O 1
ATOM 4728 N N . GLN B 1 191 ? 14.43 14.875 26.938 1 87.44 191 GLN B N 1
ATOM 4729 C CA . GLN B 1 191 ? 14.102 14.094 28.109 1 87.44 191 GLN B CA 1
ATOM 4730 C C . GLN B 1 191 ? 15.094 12.945 28.312 1 87.44 191 GLN B C 1
ATOM 4732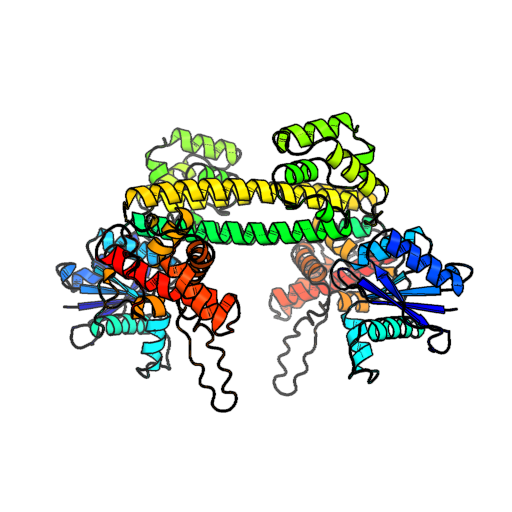 O O . GLN B 1 191 ? 15.023 12.227 29.312 1 87.44 191 GLN B O 1
ATOM 4737 N N . ILE B 1 192 ? 16.016 12.812 27.422 1 90.44 192 ILE B N 1
ATOM 4738 C CA . ILE B 1 192 ? 16.953 11.695 27.5 1 90.44 192 ILE B CA 1
ATOM 4739 C C . ILE B 1 192 ? 18.344 12.219 27.812 1 90.44 192 ILE B C 1
ATOM 4741 O O . ILE B 1 192 ? 18.734 13.281 27.328 1 90.44 192 ILE B O 1
ATOM 4745 N N . SER B 1 193 ? 19.062 11.438 28.609 1 93.19 193 SER B N 1
ATOM 4746 C CA . SER B 1 193 ? 20.453 11.805 28.906 1 93.19 193 SER B CA 1
ATOM 4747 C C . SER B 1 193 ? 21.375 11.398 27.766 1 93.19 193 SER B C 1
ATOM 4749 O O . SER B 1 193 ? 21.094 10.445 27.031 1 93.19 193 SER B O 1
ATOM 4751 N N . ILE B 1 194 ? 22.469 12.109 27.688 1 93.69 194 ILE B N 1
ATOM 4752 C CA . ILE B 1 194 ? 23.453 11.828 26.656 1 93.69 194 ILE B CA 1
ATOM 4753 C C . ILE B 1 194 ? 24 10.414 26.828 1 93.69 194 ILE B C 1
ATOM 4755 O O . ILE B 1 194 ? 24.281 9.727 25.828 1 93.69 194 ILE B O 1
ATOM 4759 N N . ASP B 1 195 ? 24.125 9.969 27.984 1 94 195 ASP B N 1
ATOM 4760 C CA . ASP B 1 195 ? 24.672 8.641 28.266 1 94 195 ASP B CA 1
ATOM 4761 C C . ASP B 1 195 ? 23.703 7.547 27.812 1 94 195 ASP B C 1
ATOM 4763 O O . ASP B 1 195 ? 24.125 6.551 27.219 1 94 195 ASP B O 1
ATOM 4767 N N . ASP B 1 196 ? 22.484 7.762 28.078 1 94 196 ASP B N 1
ATOM 4768 C CA . ASP B 1 196 ? 21.469 6.793 27.672 1 94 196 ASP B CA 1
ATOM 4769 C C . ASP B 1 196 ? 21.375 6.699 26.141 1 94 196 ASP B C 1
ATOM 4771 O O . ASP B 1 196 ? 21.297 5.602 25.594 1 94 196 ASP B O 1
ATOM 4775 N N . LEU B 1 197 ? 21.359 7.848 25.531 1 94.94 197 LEU B N 1
ATOM 4776 C CA . LEU B 1 197 ? 21.297 7.875 24.078 1 94.94 197 LEU B CA 1
ATOM 4777 C C . LEU B 1 197 ? 22.531 7.211 23.469 1 94.94 197 LEU B C 1
ATOM 4779 O O . LEU B 1 197 ? 22.406 6.461 22.5 1 94.94 197 LEU B O 1
ATOM 4783 N N . THR B 1 198 ? 23.672 7.477 24.047 1 95.38 198 THR B N 1
ATOM 4784 C CA . THR B 1 198 ? 24.922 6.887 23.578 1 95.38 198 THR B CA 1
ATOM 4785 C C . THR B 1 198 ? 24.875 5.367 23.703 1 95.38 198 THR B C 1
ATOM 4787 O O . THR B 1 198 ? 25.344 4.656 22.812 1 95.38 198 THR B O 1
ATOM 4790 N N . GLN B 1 199 ? 24.359 4.91 24.75 1 94.25 199 GLN B N 1
ATOM 4791 C CA . GLN B 1 199 ? 24.266 3.473 24.969 1 94.25 199 GLN B CA 1
ATOM 4792 C C . GLN B 1 199 ? 23.391 2.811 23.891 1 94.25 199 GLN B C 1
ATOM 4794 O O . GLN B 1 199 ? 23.75 1.754 23.375 1 94.25 199 GLN B O 1
ATOM 4799 N N . ILE B 1 200 ? 22.297 3.393 23.594 1 93.06 200 ILE B N 1
ATOM 4800 C CA . ILE B 1 200 ? 21.391 2.859 22.578 1 93.06 200 ILE B CA 1
ATOM 4801 C C . ILE B 1 200 ? 22.109 2.811 21.234 1 93.06 200 ILE B C 1
ATOM 4803 O O . ILE B 1 200 ? 22.031 1.807 20.516 1 93.06 200 ILE B O 1
ATOM 4807 N N . ILE B 1 201 ? 22.797 3.867 20.891 1 94.44 201 ILE B N 1
ATOM 4808 C CA . ILE B 1 201 ? 23.484 3.996 19.609 1 94.44 201 ILE B CA 1
ATOM 4809 C C . ILE B 1 201 ? 24.594 2.959 19.516 1 94.44 201 ILE B C 1
ATOM 4811 O O . ILE B 1 201 ? 24.75 2.289 18.5 1 94.44 201 ILE B O 1
ATOM 4815 N N . GLU B 1 202 ? 25.312 2.818 20.609 1 94.69 202 GLU B N 1
ATOM 4816 C CA . GLU B 1 202 ? 26.406 1.862 20.625 1 94.69 202 GLU B CA 1
ATOM 4817 C C . GLU B 1 202 ? 25.906 0.429 20.5 1 94.69 202 GLU B C 1
ATOM 4819 O O . GLU B 1 202 ? 26.453 -0.371 19.75 1 94.69 202 GLU B O 1
ATOM 4824 N N . GLN B 1 203 ? 24.875 0.109 21.203 1 93.5 203 GLN B N 1
ATOM 4825 C CA . GLN B 1 203 ? 24.312 -1.237 21.188 1 93.5 203 GLN B CA 1
ATOM 4826 C C . GLN B 1 203 ? 23.766 -1.594 19.812 1 93.5 203 GLN B C 1
ATOM 4828 O O . GLN B 1 203 ? 24 -2.699 19.312 1 93.5 203 GLN B O 1
ATOM 4833 N N . THR B 1 204 ? 23.125 -0.675 19.188 1 91.06 204 THR B N 1
ATOM 4834 C CA . THR B 1 204 ? 22.438 -0.969 17.938 1 91.06 204 THR B CA 1
ATOM 4835 C C . THR B 1 204 ? 23.406 -0.896 16.766 1 91.06 204 THR B C 1
ATOM 4837 O O . THR B 1 204 ? 23.172 -1.498 15.711 1 91.06 204 THR B O 1
ATOM 4840 N N . SER B 1 205 ? 24.453 -0.131 16.859 1 91.25 205 SER B N 1
ATOM 4841 C CA . SER B 1 205 ? 25.438 0.003 15.789 1 91.25 205 SER B CA 1
ATOM 4842 C C . SER B 1 205 ? 26.609 -0.957 15.977 1 91.25 205 SER B C 1
ATOM 4844 O O . SER B 1 205 ? 27.562 -0.94 15.203 1 91.25 205 SER B O 1
ATOM 4846 N N . ARG B 1 206 ? 26.547 -1.751 17.062 1 89.88 206 ARG B N 1
ATOM 4847 C CA . ARG B 1 206 ? 27.656 -2.631 17.422 1 89.88 206 ARG B CA 1
ATOM 4848 C C . ARG B 1 206 ? 28.938 -1.833 17.641 1 89.88 206 ARG B C 1
ATOM 4850 O O . ARG B 1 206 ? 30 -2.178 17.094 1 89.88 206 ARG B O 1
ATOM 4857 N N . ASN B 1 207 ? 28.797 -0.676 18.141 1 86.12 207 ASN B N 1
ATOM 4858 C CA . ASN B 1 207 ? 29.859 0.221 18.609 1 86.12 207 ASN B CA 1
ATOM 4859 C C . ASN B 1 207 ? 30.516 0.956 17.438 1 86.12 207 ASN B C 1
ATOM 4861 O O . ASN B 1 207 ? 31.609 1.518 17.594 1 86.12 207 ASN B O 1
ATOM 4865 N N . ARG B 1 208 ? 29.953 0.989 16.328 1 88.56 208 ARG B N 1
ATOM 4866 C CA . ARG B 1 208 ? 30.469 1.762 15.211 1 88.56 208 ARG B CA 1
ATOM 4867 C C . ARG B 1 208 ? 30.203 3.25 15.391 1 88.56 208 ARG B C 1
ATOM 4869 O O . ARG B 1 208 ? 30.953 4.094 14.914 1 88.56 208 ARG B O 1
ATOM 4876 N N . LEU B 1 209 ? 29.109 3.559 16.031 1 91.5 209 LEU B N 1
ATOM 4877 C CA . LEU B 1 209 ? 28.719 4.914 16.406 1 91.5 209 LEU B CA 1
ATOM 4878 C C . LEU B 1 209 ? 28.625 5.043 17.922 1 91.5 209 LEU B C 1
ATOM 4880 O O . LEU B 1 209 ? 28.609 4.035 18.641 1 91.5 209 LEU B O 1
ATOM 4884 N N . GLY B 1 210 ? 28.609 6.254 18.375 1 92.19 210 GLY B N 1
ATOM 4885 C CA . GLY B 1 210 ? 28.578 6.402 19.828 1 92.19 210 GLY B CA 1
ATOM 4886 C C . GLY B 1 210 ? 28.25 7.816 20.266 1 92.19 210 GLY B C 1
ATOM 4887 O O . GLY B 1 210 ? 27.234 8.383 19.859 1 92.19 210 GLY B O 1
ATOM 4888 N N . LYS B 1 211 ? 29.172 8.32 21.062 1 93.38 211 LYS B N 1
ATOM 4889 C CA . LYS B 1 211 ? 28.922 9.594 21.734 1 93.38 211 LYS B CA 1
ATOM 4890 C C . LYS B 1 211 ? 28.891 10.742 20.734 1 93.38 211 LYS B C 1
ATOM 4892 O O . LYS B 1 211 ? 28.109 11.688 20.891 1 93.38 211 LYS B O 1
ATOM 4897 N N . LYS B 1 212 ? 29.656 10.664 19.766 1 94.25 212 LYS B N 1
ATOM 4898 C CA . LYS B 1 212 ? 29.688 11.719 18.75 1 94.25 212 LYS B CA 1
ATOM 4899 C C . LYS B 1 212 ? 28.344 11.844 18.047 1 94.25 212 LYS B C 1
ATOM 4901 O O . LYS B 1 212 ? 27.844 12.953 17.859 1 94.25 212 LYS B O 1
ATOM 4906 N N . THR B 1 213 ? 27.844 10.758 17.672 1 95 213 THR B N 1
ATOM 4907 C CA . THR B 1 213 ? 26.531 10.742 17.016 1 95 213 THR B CA 1
ATOM 4908 C C . THR B 1 213 ? 25.438 11.211 17.969 1 95 213 THR B C 1
ATOM 4910 O O . THR B 1 213 ? 24.547 11.953 17.578 1 95 213 THR B O 1
ATOM 4913 N N . ALA B 1 214 ? 25.5 10.781 19.156 1 95.38 214 ALA B N 1
ATOM 4914 C CA . ALA B 1 214 ? 24.531 11.188 20.172 1 95.38 214 ALA B CA 1
ATOM 4915 C C . ALA B 1 214 ? 24.547 12.703 20.375 1 95.38 214 ALA B C 1
ATOM 4917 O O . ALA B 1 214 ? 23.5 13.336 20.422 1 95.38 214 ALA B O 1
ATOM 4918 N N . ASN B 1 215 ? 25.734 13.281 20.469 1 94.69 215 ASN B N 1
ATOM 4919 C CA . ASN B 1 215 ? 25.875 14.727 20.625 1 94.69 215 ASN B CA 1
ATOM 4920 C C . ASN B 1 215 ? 25.312 15.477 19.438 1 94.69 215 ASN B C 1
ATOM 4922 O O . ASN B 1 215 ? 24.656 16.5 19.594 1 94.69 215 ASN B O 1
ATOM 4926 N N . LYS B 1 216 ? 25.656 14.953 18.328 1 94 216 LYS B N 1
ATOM 4927 C CA . LYS B 1 216 ? 25.156 15.578 17.109 1 94 216 LYS B CA 1
ATOM 4928 C C . LYS B 1 216 ? 23.625 15.562 17.062 1 94 216 LYS B C 1
ATOM 4930 O O . LYS B 1 216 ? 23 16.562 16.688 1 94 216 LYS B O 1
ATOM 4935 N N . LEU B 1 217 ? 23.031 14.461 17.391 1 94.25 217 LEU B N 1
ATOM 4936 C CA . LEU B 1 217 ? 21.578 14.312 17.422 1 94.25 217 LEU B CA 1
ATOM 4937 C C . LEU B 1 217 ? 20.953 15.312 18.391 1 94.25 217 LEU B C 1
ATOM 4939 O O . LEU B 1 217 ? 19.984 15.984 18.062 1 94.25 217 LEU B O 1
ATOM 4943 N N . MET B 1 218 ? 21.484 15.406 19.531 1 93.94 218 MET B N 1
ATOM 4944 C CA . MET B 1 218 ? 20.953 16.297 20.562 1 93.94 218 MET B CA 1
ATOM 4945 C C . MET B 1 218 ? 21.109 17.766 20.141 1 93.94 218 MET B C 1
ATOM 4947 O O . MET B 1 218 ? 20.203 18.578 20.359 1 93.94 218 MET B O 1
ATOM 4951 N N . GLU B 1 219 ? 22.234 18.062 19.609 1 91.88 219 GLU B N 1
ATOM 4952 C CA . GLU B 1 219 ? 22.484 19.422 19.141 1 91.88 219 GLU B CA 1
ATOM 4953 C C . GLU B 1 219 ? 21.516 19.828 18.031 1 91.88 219 GLU B C 1
ATOM 4955 O O . GLU B 1 219 ? 20.922 20.906 18.094 1 91.88 219 GLU B O 1
ATOM 4960 N N . LEU B 1 220 ? 21.359 18.984 17.109 1 90.81 220 LEU B N 1
ATOM 4961 C CA . LEU B 1 220 ? 20.469 19.281 15.992 1 90.81 220 LEU B CA 1
ATOM 4962 C C . LEU B 1 220 ? 19.016 19.328 16.438 1 90.81 220 LEU B C 1
ATOM 4964 O O . LEU B 1 220 ? 18.219 20.109 15.938 1 90.81 220 LEU B O 1
ATOM 4968 N N . ALA B 1 221 ? 18.688 18.406 17.359 1 92.31 221 ALA B N 1
ATOM 4969 C CA . ALA B 1 221 ? 17.328 18.375 17.891 1 92.31 221 ALA B CA 1
ATOM 4970 C C . ALA B 1 221 ? 16.984 19.688 18.594 1 92.31 221 ALA B C 1
ATOM 4972 O O . ALA B 1 221 ? 15.875 20.219 18.438 1 92.31 221 ALA B O 1
ATOM 4973 N N . SER B 1 222 ? 17.906 20.25 19.344 1 89.44 222 SER B N 1
ATOM 4974 C CA . SER B 1 222 ? 17.688 21.469 20.109 1 89.44 222 SER B CA 1
ATOM 4975 C C . SER B 1 222 ? 17.547 22.672 19.188 1 89.44 222 SER B C 1
ATOM 4977 O O . SER B 1 222 ? 16.953 23.688 19.562 1 89.44 222 SER B O 1
ATOM 4979 N N . ASN B 1 223 ? 18.062 22.547 18.016 1 87.25 223 ASN B N 1
ATOM 4980 C CA . ASN B 1 223 ? 18.062 23.672 17.078 1 87.25 223 ASN B CA 1
ATOM 4981 C C . ASN B 1 223 ? 17.297 23.328 15.805 1 87.25 223 ASN B C 1
ATOM 4983 O O . ASN B 1 223 ? 17.594 23.875 14.742 1 87.25 223 ASN B O 1
ATOM 4987 N N . SER B 1 224 ? 16.438 22.453 15.969 1 89.62 224 SER B N 1
ATOM 4988 C CA . SER B 1 224 ? 15.766 21.953 14.766 1 89.62 224 SER B CA 1
ATOM 4989 C C . SER B 1 224 ? 14.812 23 14.195 1 89.62 224 SER B C 1
ATOM 4991 O O . SER B 1 224 ? 14.156 23.719 14.945 1 89.62 224 SER B O 1
ATOM 4993 N N . PHE B 1 225 ? 14.719 23.031 12.906 1 88.44 225 PHE B N 1
ATOM 4994 C CA . PHE B 1 225 ? 13.82 23.891 12.156 1 88.44 225 PHE B CA 1
ATOM 4995 C C . PHE B 1 225 ? 12.453 23.234 11.984 1 88.44 225 PHE B C 1
ATOM 4997 O O . PHE B 1 225 ? 11.578 23.781 11.312 1 88.44 225 PHE B O 1
ATOM 5004 N N . GLY B 1 226 ? 12.297 22.047 12.531 1 87.88 226 GLY B N 1
ATOM 5005 C CA . GLY B 1 226 ? 11.062 21.281 12.398 1 87.88 226 GLY B CA 1
ATOM 5006 C C . GLY B 1 226 ? 9.859 21.984 13 1 87.88 226 GLY B C 1
ATOM 5007 O O . GLY B 1 226 ? 10.008 23 13.695 1 87.88 226 GLY B O 1
ATOM 5008 N N . VAL B 1 227 ? 8.734 21.469 12.695 1 88.81 227 VAL B N 1
ATOM 5009 C CA . VAL B 1 227 ? 7.477 22.047 13.148 1 88.81 227 VAL B CA 1
ATOM 5010 C C . VAL B 1 227 ? 7.449 22.094 14.672 1 88.81 227 VAL B C 1
ATOM 5012 O O . VAL B 1 227 ? 7.938 21.188 15.344 1 88.81 227 VAL B O 1
ATOM 5015 N N . THR B 1 228 ? 6.855 23.125 15.211 1 87.12 228 THR B N 1
ATOM 5016 C CA . THR B 1 228 ? 6.812 23.297 16.656 1 87.12 228 THR B CA 1
ATOM 5017 C C . THR B 1 228 ? 5.395 23.078 17.188 1 87.12 228 THR B C 1
ATOM 5019 O O . THR B 1 228 ? 5.148 23.219 18.391 1 87.12 228 THR B O 1
ATOM 5022 N N . PHE B 1 229 ? 4.52 22.766 16.328 1 83.75 229 PHE B N 1
ATOM 5023 C CA . PHE B 1 229 ? 3.152 22.469 16.734 1 83.75 229 PHE B CA 1
ATOM 5024 C C . PHE B 1 229 ? 2.744 21.078 16.312 1 83.75 229 PHE B C 1
ATOM 5026 O O . PHE B 1 229 ? 3.398 20.469 15.453 1 83.75 229 PHE B O 1
ATOM 5033 N N . CYS B 1 230 ? 1.742 20.531 16.938 1 87.25 230 CYS B N 1
ATOM 5034 C CA . CYS B 1 230 ? 1.197 19.219 16.609 1 87.25 230 CYS B CA 1
ATOM 5035 C C . CYS B 1 230 ? 2.281 18.156 16.672 1 87.25 230 CYS B C 1
ATOM 5037 O O . CYS B 1 230 ? 2.287 17.219 15.859 1 87.25 230 CYS B O 1
ATOM 5039 N N . LYS B 1 231 ? 3.18 18.359 17.484 1 87.56 231 LYS B N 1
ATOM 5040 C CA . LYS B 1 231 ? 4.328 17.469 17.578 1 87.56 231 LYS B CA 1
ATOM 5041 C C . LYS B 1 231 ? 3.891 16.047 17.922 1 87.56 231 LYS B C 1
ATOM 5043 O O . LYS B 1 231 ? 4.406 15.078 17.359 1 87.56 231 LYS B O 1
ATOM 5048 N N . ASN B 1 232 ? 2.934 15.93 18.75 1 90.5 232 ASN B N 1
ATOM 5049 C CA . ASN B 1 232 ? 2.479 14.617 19.203 1 90.5 232 ASN B CA 1
ATOM 5050 C C . ASN B 1 232 ? 1.863 13.82 18.047 1 90.5 232 ASN B C 1
ATOM 5052 O O . ASN B 1 232 ? 2.094 12.617 17.922 1 90.5 232 ASN B O 1
ATOM 5056 N N . ALA B 1 233 ? 1.104 14.492 17.25 1 91.94 233 ALA B N 1
ATOM 5057 C CA . ALA B 1 233 ? 0.469 13.82 16.125 1 91.94 233 ALA B CA 1
ATOM 5058 C C . ALA B 1 233 ? 1.512 13.32 15.125 1 91.94 233 ALA B C 1
ATOM 5060 O O . ALA B 1 233 ? 1.418 12.188 14.641 1 91.94 233 ALA B O 1
ATOM 5061 N N . PHE B 1 234 ? 2.475 14.156 14.828 1 92.88 234 PHE B N 1
ATOM 5062 C CA . PHE B 1 234 ? 3.537 13.766 13.906 1 92.88 234 PHE B CA 1
ATOM 5063 C C . PHE B 1 234 ? 4.363 12.625 14.477 1 92.88 234 PHE B C 1
ATOM 5065 O O . PHE B 1 234 ? 4.711 11.68 13.766 1 92.88 234 PHE B O 1
ATOM 5072 N N . SER B 1 235 ? 4.672 12.773 15.75 1 94.06 235 SER B N 1
ATOM 5073 C CA . SER B 1 235 ? 5.43 11.727 16.422 1 94.06 235 SER B CA 1
ATOM 5074 C C . SER B 1 235 ? 4.68 10.398 16.406 1 94.06 235 SER B C 1
ATOM 5076 O O . SER B 1 235 ? 5.273 9.344 16.172 1 94.06 235 SER B O 1
ATOM 5078 N N . PHE B 1 236 ? 3.439 10.508 16.688 1 95.06 236 PHE B N 1
ATOM 5079 C CA . PHE B 1 236 ? 2.58 9.336 16.656 1 95.06 236 PHE B CA 1
ATOM 5080 C C . PHE B 1 236 ? 2.611 8.68 15.289 1 95.06 236 PHE B C 1
ATOM 5082 O O . PHE B 1 236 ? 2.803 7.465 15.18 1 95.06 236 PHE B O 1
ATOM 5089 N N . GLN B 1 237 ? 2.439 9.414 14.281 1 95.94 237 GLN B N 1
ATOM 5090 C CA . GLN B 1 237 ? 2.432 8.93 12.906 1 95.94 237 GLN B CA 1
ATOM 5091 C C . GLN B 1 237 ? 3.768 8.281 12.547 1 95.94 237 GLN B C 1
ATOM 5093 O O . GLN B 1 237 ? 3.801 7.191 11.969 1 95.94 237 GLN B O 1
ATOM 5098 N N . LEU B 1 238 ? 4.848 8.977 12.875 1 96.62 238 LEU B N 1
ATOM 5099 C CA . LEU B 1 238 ? 6.176 8.469 12.562 1 96.62 238 LEU B CA 1
ATOM 5100 C C . LEU B 1 238 ? 6.422 7.125 13.242 1 96.62 238 LEU B C 1
ATOM 5102 O O . LEU B 1 238 ? 6.949 6.195 12.625 1 96.62 238 LEU B O 1
ATOM 5106 N N . LYS B 1 239 ? 6.059 7.051 14.469 1 96.31 239 LYS B N 1
ATOM 5107 C CA . LYS B 1 239 ? 6.227 5.805 15.219 1 96.31 239 LYS B CA 1
ATOM 5108 C C . LYS B 1 239 ? 5.469 4.66 14.555 1 96.31 239 LYS B C 1
ATOM 5110 O O . LYS B 1 239 ? 6.008 3.562 14.398 1 96.31 239 LYS B O 1
ATOM 5115 N N . MET B 1 240 ? 4.258 4.91 14.172 1 97.06 240 MET B N 1
ATOM 5116 C CA . MET B 1 240 ? 3.443 3.887 13.523 1 97.06 240 MET B CA 1
ATOM 5117 C C . MET B 1 240 ? 4.07 3.443 12.211 1 97.06 240 MET B C 1
ATOM 5119 O O . MET B 1 240 ? 4.098 2.252 11.898 1 97.06 240 MET B O 1
ATOM 5123 N N . LEU B 1 241 ? 4.551 4.422 11.43 1 97.88 241 LEU B N 1
ATOM 5124 C CA . LEU B 1 241 ? 5.188 4.105 10.156 1 97.88 241 LEU B CA 1
ATOM 5125 C C . LEU B 1 241 ? 6.445 3.271 10.375 1 97.88 241 LEU B C 1
ATOM 5127 O O . LEU B 1 241 ? 6.676 2.297 9.656 1 97.88 241 LEU B O 1
ATOM 5131 N N . MET B 1 242 ? 7.234 3.617 11.391 1 97.88 242 MET B N 1
ATOM 5132 C CA . MET B 1 242 ? 8.461 2.883 11.688 1 97.88 242 MET B CA 1
ATOM 5133 C C . MET B 1 242 ? 8.148 1.459 12.133 1 97.88 242 MET B C 1
ATOM 5135 O O . MET B 1 242 ? 8.883 0.526 11.805 1 97.88 242 MET B O 1
ATOM 5139 N N . GLU B 1 243 ? 7.094 1.293 12.898 1 97.94 243 GLU B N 1
ATOM 5140 C CA . GLU B 1 243 ? 6.664 -0.042 13.305 1 97.94 243 GLU B CA 1
ATOM 5141 C C . GLU B 1 243 ? 6.266 -0.886 12.102 1 97.94 243 GLU B C 1
ATOM 5143 O O . GLU B 1 243 ? 6.586 -2.074 12.031 1 97.94 243 GLU B O 1
ATOM 5148 N N . GLN B 1 244 ? 5.555 -0.29 11.18 1 98 244 GLN B N 1
ATOM 5149 C CA . GLN B 1 244 ? 5.188 -0.996 9.961 1 98 244 GLN B CA 1
ATOM 5150 C C . GLN B 1 244 ? 6.422 -1.417 9.172 1 98 244 GLN B C 1
ATOM 5152 O O . GLN B 1 244 ? 6.496 -2.543 8.672 1 98 244 GLN B O 1
ATOM 5157 N N . ILE B 1 245 ? 7.363 -0.458 9.031 1 97.94 245 ILE B N 1
ATOM 5158 C CA . ILE B 1 245 ? 8.594 -0.729 8.289 1 97.94 245 ILE B CA 1
ATOM 5159 C C . ILE B 1 245 ? 9.305 -1.936 8.898 1 97.94 245 ILE B C 1
ATOM 5161 O O . ILE B 1 245 ? 9.695 -2.863 8.188 1 97.94 245 ILE B O 1
ATOM 5165 N N . ARG B 1 246 ? 9.477 -1.941 10.211 1 97.38 246 ARG B N 1
ATOM 5166 C CA . ARG B 1 246 ? 10.133 -3.051 10.898 1 97.38 246 ARG B CA 1
ATOM 5167 C C . ARG B 1 246 ? 9.375 -4.355 10.68 1 97.38 246 ARG B C 1
ATOM 5169 O O . ARG B 1 246 ? 9.984 -5.395 10.422 1 97.38 246 ARG B O 1
ATOM 5176 N N . PHE B 1 247 ? 8.086 -4.32 10.812 1 97.62 247 PHE B N 1
ATOM 5177 C CA . PHE B 1 247 ? 7.227 -5.484 10.633 1 97.62 247 PHE B CA 1
ATOM 5178 C C . PHE B 1 247 ? 7.391 -6.074 9.242 1 97.62 247 PHE B C 1
ATOM 5180 O O . PHE B 1 247 ? 7.574 -7.285 9.094 1 97.62 247 PHE B O 1
ATOM 5187 N N . ILE B 1 248 ? 7.309 -5.234 8.18 1 97.94 248 ILE B N 1
ATOM 5188 C CA . ILE B 1 248 ? 7.398 -5.68 6.797 1 97.94 248 ILE B CA 1
ATOM 5189 C C . ILE B 1 248 ? 8.812 -6.188 6.508 1 97.94 248 ILE B C 1
ATOM 5191 O O . ILE B 1 248 ? 8.992 -7.145 5.754 1 97.94 248 ILE B O 1
ATOM 5195 N N . GLU B 1 249 ? 9.828 -5.492 7.09 1 97.44 249 GLU B N 1
ATOM 5196 C CA . GLU B 1 249 ? 11.203 -5.953 6.938 1 97.44 249 GLU B CA 1
ATOM 5197 C C . GLU B 1 249 ? 11.359 -7.391 7.418 1 97.44 249 GLU B C 1
ATOM 5199 O O . GLU B 1 249 ? 12.047 -8.195 6.781 1 97.44 249 GLU B O 1
ATOM 5204 N N . ASP B 1 250 ? 10.773 -7.676 8.531 1 97.62 250 ASP B N 1
ATOM 5205 C CA . ASP B 1 250 ? 10.828 -9.031 9.07 1 97.62 250 ASP B CA 1
ATOM 5206 C C . ASP B 1 250 ? 10.148 -10.023 8.125 1 97.62 250 ASP B C 1
ATOM 5208 O O . ASP B 1 250 ? 10.641 -11.133 7.926 1 97.62 250 ASP B O 1
ATOM 5212 N N . GLN B 1 251 ? 9.062 -9.656 7.574 1 97.94 251 GLN B N 1
ATOM 5213 C CA . GLN B 1 251 ? 8.367 -10.531 6.633 1 97.94 251 GLN B CA 1
ATOM 5214 C C . GLN B 1 251 ? 9.195 -10.758 5.371 1 97.94 251 GLN B C 1
ATOM 5216 O O . GLN B 1 251 ? 9.203 -11.852 4.816 1 97.94 251 GLN B O 1
ATOM 5221 N N . ILE B 1 252 ? 9.836 -9.672 4.906 1 98.06 252 ILE B N 1
ATOM 5222 C CA . ILE B 1 252 ? 10.695 -9.797 3.738 1 98.06 252 ILE B CA 1
ATOM 5223 C C . ILE B 1 252 ? 11.781 -10.836 4.008 1 98.06 252 ILE B C 1
ATOM 5225 O O . ILE B 1 252 ? 12.039 -11.703 3.172 1 98.06 252 ILE B O 1
ATOM 5229 N N . LYS B 1 253 ? 12.398 -10.797 5.195 1 97.81 253 LYS B N 1
ATOM 5230 C CA . LYS B 1 253 ? 13.453 -11.742 5.566 1 97.81 253 LYS B CA 1
ATOM 5231 C C . LYS B 1 253 ? 12.93 -13.172 5.566 1 97.81 253 LYS B C 1
ATOM 5233 O O . LYS B 1 253 ? 13.594 -14.086 5.066 1 97.81 253 LYS B O 1
ATOM 5238 N N . GLU B 1 254 ? 11.758 -13.359 6.129 1 97.56 254 GLU B N 1
ATOM 5239 C CA . GLU B 1 254 ? 11.148 -14.68 6.152 1 97.56 254 GLU B CA 1
ATOM 5240 C C . GLU B 1 254 ? 10.891 -15.195 4.738 1 97.56 254 GLU B C 1
ATOM 5242 O O . GLU B 1 254 ? 11.156 -16.359 4.441 1 97.56 254 GLU B O 1
ATOM 5247 N N . CYS B 1 255 ? 10.352 -14.336 3.898 1 97.44 255 CYS B N 1
ATOM 5248 C CA . CYS B 1 255 ? 10.094 -14.695 2.508 1 97.44 255 CYS B CA 1
ATOM 5249 C C . CYS B 1 255 ? 11.391 -15.086 1.797 1 97.44 255 CYS B C 1
ATOM 5251 O O . CYS B 1 255 ? 11.43 -16.078 1.075 1 97.44 255 CYS B O 1
ATOM 5253 N N . GLU B 1 256 ? 12.438 -14.281 2.029 1 97.75 256 GLU B N 1
ATOM 5254 C CA . GLU B 1 256 ? 13.727 -14.523 1.393 1 97.75 256 GLU B CA 1
ATOM 5255 C C . GLU B 1 256 ? 14.32 -15.859 1.839 1 97.75 256 GLU B C 1
ATOM 5257 O O . GLU B 1 256 ? 14.961 -16.562 1.048 1 97.75 256 GLU B O 1
ATOM 5262 N N . GLU B 1 257 ? 14.117 -16.219 3.074 1 97.19 257 GLU B N 1
ATOM 5263 C CA . GLU B 1 257 ? 14.578 -17.516 3.57 1 97.19 257 GLU B CA 1
ATOM 5264 C C . GLU B 1 257 ? 13.875 -18.656 2.85 1 97.19 257 GLU B C 1
ATOM 5266 O O . GLU B 1 257 ? 14.523 -19.625 2.428 1 97.19 257 GLU B O 1
ATOM 5271 N N . GLU B 1 258 ? 12.555 -18.531 2.688 1 95.69 258 GLU B N 1
ATOM 5272 C CA . GLU B 1 258 ? 11.797 -19.547 1.968 1 95.69 258 GLU B CA 1
ATOM 5273 C C . GLU B 1 258 ? 12.242 -19.641 0.51 1 95.69 258 GLU B C 1
ATOM 5275 O O . GLU B 1 258 ? 12.375 -20.75 -0.034 1 95.69 258 GLU B O 1
ATOM 5280 N N . MET B 1 259 ? 12.43 -18.531 -0.101 1 96.62 259 MET B N 1
ATOM 5281 C CA . MET B 1 259 ? 12.883 -18.484 -1.488 1 96.62 259 MET B CA 1
ATOM 5282 C C . MET B 1 259 ? 14.227 -19.188 -1.643 1 96.62 259 MET B C 1
ATOM 5284 O O . MET B 1 259 ? 14.43 -19.969 -2.578 1 96.62 259 MET B O 1
ATOM 5288 N N . SER B 1 260 ? 15.141 -18.859 -0.725 1 96.31 260 SER B N 1
ATOM 5289 C CA . SER B 1 260 ? 16.484 -19.438 -0.776 1 96.31 260 SER B CA 1
ATOM 5290 C C . SER B 1 260 ? 16.438 -20.953 -0.663 1 96.31 260 SER B C 1
ATOM 5292 O O . SER B 1 260 ? 17.172 -21.656 -1.372 1 96.31 260 SER B O 1
ATOM 5294 N N . GLN B 1 261 ? 15.602 -21.438 0.186 1 95 261 GLN B N 1
ATOM 5295 C CA . GLN B 1 261 ? 15.469 -22.875 0.354 1 95 261 GLN B CA 1
ATOM 5296 C C . GLN B 1 261 ? 14.938 -23.531 -0.916 1 95 261 GLN B C 1
ATOM 5298 O O . GLN B 1 261 ? 15.445 -24.562 -1.347 1 95 261 GLN B O 1
ATOM 5303 N N . LEU B 1 262 ? 13.922 -22.953 -1.514 1 94.19 262 LEU B N 1
ATOM 5304 C CA . LEU B 1 262 ? 13.359 -23.484 -2.756 1 94.19 262 LEU B CA 1
ATOM 5305 C C . LEU B 1 262 ? 14.406 -23.484 -3.865 1 94.19 262 LEU B C 1
ATOM 5307 O O . LEU B 1 262 ? 14.484 -24.422 -4.652 1 94.19 262 LEU B O 1
ATOM 5311 N N . LEU B 1 263 ? 15.188 -22.391 -3.875 1 95.12 263 LEU B N 1
ATOM 5312 C CA . LEU B 1 263 ? 16.219 -22.281 -4.898 1 95.12 263 LEU B CA 1
ATOM 5313 C C . LEU B 1 263 ? 17.266 -23.375 -4.73 1 95.12 263 LEU B C 1
ATOM 5315 O O . LEU B 1 263 ? 17.719 -23.969 -5.715 1 95.12 263 LEU B O 1
ATOM 5319 N N . ILE B 1 264 ? 17.672 -23.641 -3.535 1 93.44 264 ILE B N 1
ATOM 5320 C CA . ILE B 1 264 ? 18.641 -24.688 -3.238 1 93.44 264 ILE B CA 1
ATOM 5321 C C . ILE B 1 264 ? 18.094 -26.047 -3.684 1 93.44 264 ILE B C 1
ATOM 5323 O O . ILE B 1 264 ? 18.828 -26.844 -4.273 1 93.44 264 ILE B O 1
ATOM 5327 N N . ASP B 1 265 ? 16.859 -26.281 -3.49 1 92.75 265 ASP B N 1
ATOM 5328 C CA . ASP B 1 265 ? 16.219 -27.547 -3.854 1 92.75 265 ASP B CA 1
ATOM 5329 C C . ASP B 1 265 ? 16.188 -27.734 -5.367 1 92.75 265 ASP B C 1
ATOM 5331 O O . ASP B 1 265 ? 16.234 -28.859 -5.859 1 92.75 265 ASP B O 1
ATOM 5335 N N . LEU B 1 266 ? 16.031 -26.703 -6.09 1 92.19 266 LEU B N 1
ATOM 5336 C CA . LEU B 1 266 ? 15.984 -26.781 -7.547 1 92.19 266 LEU B CA 1
ATOM 5337 C C . LEU B 1 266 ? 17.375 -27.078 -8.117 1 92.19 266 LEU B C 1
ATOM 5339 O O . LEU B 1 266 ? 17.484 -27.609 -9.219 1 92.19 266 LEU B O 1
ATOM 5343 N N . ASP B 1 267 ? 18.406 -26.719 -7.352 1 90.88 267 ASP B N 1
ATOM 5344 C CA . ASP B 1 267 ? 19.797 -27.094 -7.625 1 90.88 267 ASP B CA 1
ATOM 5345 C C . ASP B 1 267 ? 20.203 -26.719 -9.047 1 90.88 267 ASP B C 1
ATOM 5347 O O . ASP B 1 267 ? 20.672 -27.562 -9.805 1 90.88 267 ASP B O 1
ATOM 5351 N N . THR B 1 268 ? 20.047 -25.562 -9.477 1 91.62 268 THR B N 1
ATOM 5352 C CA . THR B 1 268 ? 20.5 -25.047 -10.766 1 91.62 268 THR B CA 1
ATOM 5353 C C . THR B 1 268 ? 21.797 -24.25 -10.609 1 91.62 268 THR B C 1
ATOM 5355 O O . THR B 1 268 ? 22.125 -23.812 -9.508 1 91.62 268 THR B O 1
ATOM 5358 N N . PRO B 1 269 ? 22.531 -24.047 -11.656 1 95.31 269 PRO B N 1
ATOM 5359 C CA . PRO B 1 269 ? 23.812 -23.344 -11.57 1 95.31 269 PRO B CA 1
ATOM 5360 C C . PRO B 1 269 ? 23.641 -21.828 -11.609 1 95.31 269 PRO B C 1
ATOM 5362 O O . PRO B 1 269 ? 24.625 -21.094 -11.727 1 95.31 269 PRO B O 1
ATOM 5365 N N . ILE B 1 270 ? 22.484 -21.312 -11.469 1 94.69 270 ILE B N 1
ATOM 5366 C CA . ILE B 1 270 ? 22.188 -19.891 -11.695 1 94.69 270 ILE B CA 1
ATOM 5367 C C . ILE B 1 270 ? 22.984 -19.047 -10.711 1 94.69 270 ILE B C 1
ATOM 5369 O O . ILE B 1 270 ? 23.406 -17.938 -11.039 1 94.69 270 ILE B O 1
ATOM 5373 N N . MET B 1 271 ? 23.25 -19.516 -9.562 1 93.88 271 MET B N 1
ATOM 5374 C CA . MET B 1 271 ? 23.922 -18.734 -8.523 1 93.88 271 MET B CA 1
ATOM 5375 C C . MET B 1 271 ? 25.422 -18.703 -8.758 1 93.88 271 MET B C 1
ATOM 5377 O O . MET B 1 271 ? 26.156 -17.984 -8.062 1 93.88 271 MET B O 1
ATOM 5381 N N . THR B 1 272 ? 25.953 -19.422 -9.734 1 94.38 272 THR B N 1
ATOM 5382 C CA . THR B 1 272 ? 27.375 -19.406 -10.062 1 94.38 272 THR B CA 1
ATOM 5383 C C . THR B 1 272 ? 27.719 -18.156 -10.867 1 94.38 272 THR B C 1
ATOM 5385 O O . THR B 1 272 ? 28.891 -17.812 -11.023 1 94.38 272 THR B O 1
ATOM 5388 N N . ILE B 1 273 ? 26.766 -17.516 -11.367 1 92.81 273 ILE B N 1
ATOM 5389 C CA . ILE B 1 273 ? 26.984 -16.281 -12.102 1 92.81 273 ILE B CA 1
ATOM 5390 C C . ILE B 1 273 ? 27.297 -15.156 -11.125 1 92.81 273 ILE B C 1
ATOM 5392 O O . ILE B 1 273 ? 26.531 -14.883 -10.211 1 92.81 273 ILE B O 1
ATOM 5396 N N . PRO B 1 274 ? 28.375 -14.477 -11.312 1 89.69 274 PRO B N 1
ATOM 5397 C CA . PRO B 1 274 ? 28.672 -13.352 -10.422 1 89.69 274 PRO B CA 1
ATOM 5398 C C . PRO B 1 274 ? 27.578 -12.281 -10.445 1 89.69 274 PRO B C 1
ATOM 5400 O O . PRO B 1 274 ? 27.094 -11.906 -11.516 1 89.69 274 PRO B O 1
ATOM 5403 N N . GLY B 1 275 ? 27.219 -11.844 -9.25 1 88.06 275 GLY B N 1
ATOM 5404 C CA . GLY B 1 275 ? 26.203 -10.805 -9.148 1 88.06 275 GLY B CA 1
ATOM 5405 C C . GLY B 1 275 ? 24.797 -11.359 -8.969 1 88.06 275 GLY B C 1
ATOM 5406 O O . GLY B 1 275 ? 23.859 -10.602 -8.711 1 88.06 275 GLY B O 1
ATOM 5407 N N . VAL B 1 276 ? 24.688 -12.648 -9.195 1 94.44 276 VAL B N 1
ATOM 5408 C CA . VAL B 1 276 ? 23.375 -13.273 -9.039 1 94.44 276 VAL B CA 1
ATOM 5409 C C . VAL B 1 276 ? 23.312 -14.031 -7.711 1 94.44 276 VAL B C 1
ATOM 5411 O O . VAL B 1 276 ? 23.734 -15.188 -7.633 1 94.44 276 VAL B O 1
ATOM 5414 N N . GLY B 1 277 ? 22.812 -13.352 -6.711 1 93.5 277 GLY B N 1
ATOM 5415 C CA . GLY B 1 277 ? 22.609 -13.977 -5.414 1 93.5 277 GLY B CA 1
ATOM 5416 C C . GLY B 1 277 ? 21.344 -14.797 -5.328 1 93.5 277 GLY B C 1
ATOM 5417 O O . GLY B 1 277 ? 20.609 -14.938 -6.316 1 93.5 277 GLY B O 1
ATOM 5418 N N . PRO B 1 278 ? 21.078 -15.297 -4.188 1 94.75 278 PRO B N 1
ATOM 5419 C CA . PRO B 1 278 ? 19.938 -16.203 -4.027 1 94.75 278 PRO B CA 1
ATOM 5420 C C . PRO B 1 278 ? 18.609 -15.555 -4.402 1 94.75 278 PRO B C 1
ATOM 5422 O O . PRO B 1 278 ? 17.766 -16.172 -5.059 1 94.75 278 PRO B O 1
ATOM 5425 N N . ILE B 1 279 ? 18.391 -14.305 -3.988 1 95.94 279 ILE B N 1
ATOM 5426 C CA . ILE B 1 279 ? 17.125 -13.641 -4.211 1 95.94 279 ILE B CA 1
ATOM 5427 C C . ILE B 1 279 ? 16.969 -13.305 -5.695 1 95.94 279 ILE B C 1
ATOM 5429 O O . ILE B 1 279 ? 15.922 -13.586 -6.293 1 95.94 279 ILE B O 1
ATOM 5433 N N . LEU B 1 280 ? 17.984 -12.766 -6.285 1 96.12 280 LEU B N 1
ATOM 5434 C CA . LEU B 1 280 ? 17.938 -12.461 -7.715 1 96.12 280 LEU B CA 1
ATOM 5435 C C . LEU B 1 280 ? 17.859 -13.742 -8.539 1 96.12 280 LEU B C 1
ATOM 5437 O O . LEU B 1 280 ? 17.125 -13.805 -9.523 1 96.12 280 LEU B O 1
ATOM 5441 N N . GLY B 1 281 ? 18.688 -14.734 -8.156 1 96.31 281 GLY B N 1
ATOM 5442 C CA . GLY B 1 281 ? 18.641 -16.016 -8.836 1 96.31 281 GLY B CA 1
ATOM 5443 C C . GLY B 1 281 ? 17.266 -16.656 -8.812 1 96.31 281 GLY B C 1
ATOM 5444 O O . GLY B 1 281 ? 16.781 -17.156 -9.836 1 96.31 281 GLY B O 1
ATOM 5445 N N . ALA B 1 282 ? 16.656 -16.594 -7.617 1 96.19 282 ALA B N 1
ATOM 5446 C CA . ALA B 1 282 ? 15.305 -17.141 -7.453 1 96.19 282 ALA B CA 1
ATOM 5447 C C . ALA B 1 282 ? 14.312 -16.438 -8.375 1 96.19 282 ALA B C 1
ATOM 5449 O O . ALA B 1 282 ? 13.492 -17.078 -9.031 1 96.19 282 ALA B O 1
ATOM 5450 N N . THR B 1 283 ? 14.367 -15.102 -8.414 1 96.38 283 THR B N 1
ATOM 5451 C CA . THR B 1 283 ? 13.453 -14.312 -9.227 1 96.38 283 THR B CA 1
ATOM 5452 C C . THR B 1 283 ? 13.672 -14.586 -10.711 1 96.38 283 THR B C 1
ATOM 5454 O O . THR B 1 283 ? 12.719 -14.859 -11.445 1 96.38 283 THR B O 1
ATOM 5457 N N . ILE B 1 284 ? 14.891 -14.602 -11.148 1 96.38 284 ILE B N 1
ATOM 5458 C CA . ILE B 1 284 ? 15.219 -14.805 -12.555 1 96.38 284 ILE B CA 1
ATOM 5459 C C . ILE B 1 284 ? 14.797 -16.203 -12.992 1 96.38 284 ILE B C 1
ATOM 5461 O O . ILE B 1 284 ? 14.094 -16.375 -13.992 1 96.38 284 ILE B O 1
ATOM 5465 N N . LEU B 1 285 ? 15.188 -17.203 -12.234 1 95.19 285 LEU B N 1
ATOM 5466 C CA . LEU B 1 285 ? 14.891 -18.594 -12.555 1 95.19 285 LEU B CA 1
ATOM 5467 C C . LEU B 1 285 ? 13.391 -18.828 -12.633 1 95.19 285 LEU B C 1
ATOM 5469 O O . LEU B 1 285 ? 12.898 -19.438 -13.578 1 95.19 285 LEU B O 1
ATOM 5473 N N . SER B 1 286 ? 12.695 -18.344 -11.641 1 93.44 286 SER B N 1
ATOM 5474 C CA . SER B 1 286 ? 11.266 -18.625 -11.555 1 93.44 286 SER B CA 1
ATOM 5475 C C . SER B 1 286 ? 10.492 -17.891 -12.648 1 93.44 286 SER B C 1
ATOM 5477 O O . SER B 1 286 ? 9.484 -18.406 -13.148 1 93.44 286 SER B O 1
ATOM 5479 N N . GLU B 1 287 ? 10.891 -16.688 -13.016 1 92.44 287 GLU B N 1
ATOM 5480 C CA . GLU B 1 287 ? 10.234 -15.961 -14.094 1 92.44 287 GLU B CA 1
ATOM 5481 C C . GLU B 1 287 ? 10.5 -16.609 -15.453 1 92.44 287 GLU B C 1
ATOM 5483 O O . GLU B 1 287 ? 9.633 -16.625 -16.328 1 92.44 287 GLU B O 1
ATOM 5488 N N . ILE B 1 288 ? 11.664 -17.141 -15.602 1 91.5 288 ILE B N 1
ATOM 5489 C CA . ILE B 1 288 ? 12.008 -17.797 -16.844 1 91.5 288 ILE B CA 1
ATOM 5490 C C . ILE B 1 288 ? 11.242 -19.125 -16.953 1 91.5 288 ILE B C 1
ATOM 5492 O O . ILE B 1 288 ? 10.641 -19.422 -17.984 1 91.5 288 ILE B O 1
ATOM 5496 N N . GLY B 1 289 ? 11.258 -19.906 -15.836 1 88.75 289 GLY B N 1
ATOM 5497 C CA . GLY B 1 289 ? 10.688 -21.25 -15.883 1 88.75 289 GLY B CA 1
ATOM 5498 C C . GLY B 1 289 ? 11.555 -22.234 -16.656 1 88.75 289 GLY B C 1
ATOM 5499 O O . GLY B 1 289 ? 12.766 -22.297 -16.453 1 88.75 289 GLY B O 1
ATOM 5500 N N . ASP B 1 290 ? 10.977 -22.938 -17.5 1 85.75 290 ASP B N 1
ATOM 5501 C CA . ASP B 1 290 ? 11.711 -23.906 -18.312 1 85.75 290 ASP B CA 1
ATOM 5502 C C . ASP B 1 290 ? 12.484 -23.219 -19.422 1 85.75 290 ASP B C 1
ATOM 5504 O O . ASP B 1 290 ? 11.891 -22.672 -20.359 1 85.75 290 ASP B O 1
ATOM 5508 N N . ILE B 1 291 ? 13.773 -23.328 -19.359 1 90.75 291 ILE B N 1
ATOM 5509 C CA . ILE B 1 291 ? 14.641 -22.641 -20.312 1 90.75 291 ILE B CA 1
ATOM 5510 C C . ILE B 1 291 ? 14.477 -23.234 -21.703 1 90.75 291 ILE B C 1
ATOM 5512 O O . ILE B 1 291 ? 14.75 -22.578 -22.703 1 90.75 291 ILE B O 1
ATOM 5516 N N . HIS B 1 292 ? 14.008 -24.453 -21.766 1 87.31 292 HIS B N 1
ATOM 5517 C CA . HIS B 1 292 ? 13.953 -25.188 -23.016 1 87.31 292 HIS B CA 1
ATOM 5518 C C . HIS B 1 292 ? 12.805 -24.688 -23.906 1 87.31 292 HIS B C 1
ATOM 5520 O O . HIS B 1 292 ? 12.758 -24.984 -25.094 1 87.31 292 HIS B O 1
ATOM 5526 N N . ARG B 1 293 ? 11.992 -23.906 -23.328 1 81.44 293 ARG B N 1
ATOM 5527 C CA . ARG B 1 293 ? 10.914 -23.328 -24.125 1 81.44 293 ARG B CA 1
ATOM 5528 C C . ARG B 1 293 ? 11.453 -22.266 -25.078 1 81.44 293 ARG B C 1
ATOM 5530 O O . ARG B 1 293 ? 10.75 -21.844 -26 1 81.44 293 ARG B O 1
ATOM 5537 N N . PHE B 1 294 ? 12.672 -21.859 -24.781 1 87.5 294 PHE B N 1
ATOM 5538 C CA . PHE B 1 294 ? 13.32 -20.891 -25.656 1 87.5 294 PHE B CA 1
ATOM 5539 C C . PHE B 1 294 ? 14.32 -21.578 -26.578 1 87.5 294 PHE B C 1
ATOM 5541 O O . PHE B 1 294 ? 15.305 -22.156 -26.125 1 87.5 294 PHE B O 1
ATOM 5548 N N . ASP B 1 295 ? 14.141 -21.438 -27.875 1 88.81 295 ASP B N 1
ATOM 5549 C CA . ASP B 1 295 ? 14.984 -22.109 -28.859 1 88.81 295 ASP B CA 1
ATOM 5550 C C . ASP B 1 295 ? 16.328 -21.391 -29.016 1 88.81 295 ASP B C 1
ATOM 5552 O O . ASP B 1 295 ? 17.328 -22 -29.375 1 88.81 295 ASP B O 1
ATOM 5556 N N . LYS B 1 296 ? 16.312 -20.062 -28.812 1 93.38 296 LYS B N 1
ATOM 5557 C CA . LYS B 1 296 ? 17.516 -19.234 -28.906 1 93.38 296 LYS B CA 1
ATOM 5558 C C . LYS B 1 296 ? 17.547 -18.188 -27.812 1 93.38 296 LYS B C 1
ATOM 5560 O O . LYS B 1 296 ? 16.5 -17.781 -27.297 1 93.38 296 LYS B O 1
ATOM 5565 N N . PRO B 1 297 ? 18.734 -17.781 -27.5 1 93.56 297 PRO B N 1
ATOM 5566 C CA . PRO B 1 297 ? 18.859 -16.797 -26.422 1 93.56 297 PRO B CA 1
ATOM 5567 C C . PRO B 1 297 ? 18.156 -15.477 -26.734 1 93.56 297 PRO B C 1
ATOM 5569 O O . PRO B 1 297 ? 17.656 -14.805 -25.828 1 93.56 297 PRO B O 1
ATOM 5572 N N . SER B 1 298 ? 18.078 -15.102 -27.938 1 91.81 298 SER B N 1
ATOM 5573 C CA . SER B 1 298 ? 17.422 -13.852 -28.328 1 91.81 298 SER B CA 1
ATOM 5574 C C . SER B 1 298 ? 15.953 -13.852 -27.953 1 91.81 298 SER B C 1
ATOM 5576 O O . SER B 1 298 ? 15.383 -12.789 -27.672 1 91.81 298 SER B O 1
ATOM 5578 N N . LYS B 1 299 ? 15.359 -14.992 -27.922 1 89.06 299 LYS B N 1
ATOM 5579 C CA . LYS B 1 299 ? 13.961 -15.094 -27.531 1 89.06 299 LYS B CA 1
ATOM 5580 C C . LYS B 1 299 ? 13.781 -14.828 -26.031 1 89.06 299 LYS B C 1
ATOM 5582 O O . LYS B 1 299 ? 12.766 -14.273 -25.609 1 89.06 299 LYS B O 1
ATOM 5587 N N . LEU B 1 300 ? 14.781 -15.273 -25.281 1 91.19 300 LEU B N 1
ATOM 5588 C CA . LEU B 1 300 ? 14.758 -14.977 -23.859 1 91.19 300 LEU B CA 1
ATOM 5589 C C . LEU B 1 300 ? 14.898 -13.477 -23.609 1 91.19 300 LEU B C 1
ATOM 5591 O O . LEU B 1 300 ? 14.211 -12.914 -22.75 1 91.19 300 LEU B O 1
ATOM 5595 N N . VAL B 1 301 ? 15.789 -12.844 -24.359 1 91.94 301 VAL B N 1
ATOM 5596 C CA . VAL B 1 301 ? 16 -11.406 -24.25 1 91.94 301 VAL B CA 1
ATOM 5597 C C . VAL B 1 301 ? 14.703 -10.672 -24.562 1 91.94 301 VAL B C 1
ATOM 5599 O O . VAL B 1 301 ? 14.328 -9.727 -23.859 1 91.94 301 VAL B O 1
ATOM 5602 N N . ALA B 1 302 ? 14.023 -11.094 -25.578 1 86.38 302 ALA B N 1
ATOM 5603 C CA . ALA B 1 302 ? 12.742 -10.5 -25.953 1 86.38 302 ALA B CA 1
ATOM 5604 C C . ALA B 1 302 ? 11.695 -10.711 -24.859 1 86.38 302 ALA B C 1
ATOM 5606 O O . ALA B 1 302 ? 10.922 -9.805 -24.562 1 86.38 302 ALA B O 1
ATOM 5607 N N . TYR B 1 303 ? 11.711 -11.914 -24.375 1 84.88 303 TYR B N 1
ATOM 5608 C CA . TYR B 1 303 ? 10.773 -12.266 -23.312 1 84.88 303 TYR B CA 1
ATOM 5609 C C . TYR B 1 303 ? 10.984 -11.375 -22.094 1 84.88 303 TYR B C 1
ATOM 5611 O O . TYR B 1 303 ? 10.023 -10.992 -21.406 1 84.88 303 TYR B O 1
ATOM 5619 N N . ALA B 1 304 ? 12.242 -11.031 -21.781 1 90.69 304 ALA B N 1
ATOM 5620 C CA . ALA B 1 304 ? 12.586 -10.195 -20.641 1 90.69 304 ALA B CA 1
ATOM 5621 C C . ALA B 1 304 ? 12.281 -8.727 -20.922 1 90.69 304 ALA B C 1
ATOM 5623 O O . ALA B 1 304 ? 12.258 -7.902 -20.016 1 90.69 304 ALA B O 1
ATOM 5624 N N . GLY B 1 305 ? 12.023 -8.406 -22.188 1 85.38 305 GLY B N 1
ATOM 5625 C CA . GLY B 1 305 ? 11.719 -7.035 -22.578 1 85.38 305 GLY B CA 1
ATOM 5626 C C . GLY B 1 305 ? 12.93 -6.117 -22.531 1 85.38 305 GLY B C 1
ATOM 5627 O O . GLY B 1 305 ? 12.805 -4.93 -22.234 1 85.38 305 GLY B O 1
ATOM 5628 N N . ILE B 1 306 ? 14.016 -6.547 -22.5 1 80.5 306 ILE B N 1
ATOM 5629 C CA . ILE B 1 306 ? 15.219 -5.723 -22.438 1 80.5 306 ILE B CA 1
ATOM 5630 C C . ILE B 1 306 ? 15.797 -5.555 -23.844 1 80.5 306 ILE B C 1
ATOM 5632 O O . ILE B 1 306 ? 16.922 -5.086 -24 1 80.5 306 ILE B O 1
ATOM 5636 N N . ASP B 1 307 ? 14.984 -5.961 -24.812 1 70.5 307 ASP B N 1
ATOM 5637 C CA . ASP B 1 307 ? 15.422 -5.789 -26.188 1 70.5 307 ASP B CA 1
ATOM 5638 C C . ASP B 1 307 ? 15.344 -4.32 -26.609 1 70.5 307 ASP B C 1
ATOM 5640 O O . ASP B 1 307 ? 14.555 -3.553 -26.062 1 70.5 307 ASP B O 1
ATOM 5644 N N . ALA B 1 308 ? 16.375 -3.775 -27.188 1 59.22 308 ALA B N 1
ATOM 5645 C CA . ALA B 1 308 ? 16.391 -2.41 -27.703 1 59.22 308 ALA B CA 1
ATOM 5646 C C . ALA B 1 308 ? 15.227 -2.17 -28.672 1 59.22 308 ALA B C 1
ATOM 5648 O O . ALA B 1 308 ? 14.977 -2.984 -29.562 1 59.22 308 ALA B O 1
ATOM 5649 N N . SER B 1 309 ? 14.055 -1.801 -28.156 1 51.5 309 SER B N 1
ATOM 5650 C CA . SER B 1 309 ? 13.062 -1.499 -29.188 1 51.5 309 SER B CA 1
ATOM 5651 C C . SER B 1 309 ? 13.484 -0.295 -30.016 1 51.5 309 SER B C 1
ATOM 5653 O O . SER B 1 309 ? 13.891 0.734 -29.469 1 51.5 309 SER B O 1
ATOM 5655 N N . VAL B 1 310 ? 14 -0.64 -31.125 1 42.47 310 VAL B N 1
ATOM 5656 C CA . VAL B 1 310 ? 14.242 0.416 -32.094 1 42.47 310 VAL B CA 1
ATOM 5657 C C . VAL B 1 310 ? 12.945 1.159 -32.406 1 42.47 310 VAL B C 1
ATOM 5659 O O . VAL B 1 310 ? 11.969 0.556 -32.844 1 42.47 310 VAL B O 1
ATOM 5662 N N . SER B 1 311 ? 12.5 1.991 -31.547 1 39.75 311 SER B N 1
ATOM 5663 C CA . SER B 1 311 ? 11.398 2.797 -32.062 1 39.75 311 SER B CA 1
ATOM 5664 C C . SER B 1 311 ? 11.852 3.646 -33.25 1 39.75 311 SER B C 1
ATOM 5666 O O . SER B 1 311 ? 12.758 4.465 -33.125 1 39.75 311 SER B O 1
ATOM 5668 N N . GLN B 1 312 ? 11.914 2.973 -34.406 1 36.66 312 GLN B N 1
ATOM 5669 C CA . GLN B 1 312 ? 12.109 3.807 -35.562 1 36.66 312 GLN B CA 1
ATOM 5670 C C . GLN B 1 312 ? 10.961 4.793 -35.75 1 36.66 312 GLN B C 1
ATOM 5672 O O . GLN B 1 312 ? 9.867 4.414 -36.188 1 36.66 312 GLN B O 1
ATOM 5677 N N . SER B 1 313 ? 10.586 5.605 -34.812 1 36 313 SER B N 1
ATOM 5678 C CA . SER B 1 313 ? 9.711 6.621 -35.375 1 36 313 SER B CA 1
ATOM 5679 C C . SER B 1 313 ? 10.438 7.445 -36.438 1 36 313 SER B C 1
ATOM 5681 O O . SER B 1 313 ? 11.672 7.512 -36.438 1 36 313 SER B O 1
ATOM 5683 N N . GLY B 1 314 ? 9.875 7.617 -37.625 1 34.72 314 GLY B N 1
ATOM 5684 C CA . GLY B 1 314 ? 10.375 8.406 -38.75 1 34.72 314 GLY B CA 1
ATOM 5685 C C . GLY B 1 314 ? 11.312 9.516 -38.312 1 34.72 314 GLY B C 1
ATOM 5686 O O . GLY B 1 314 ? 12.383 9.703 -38.906 1 34.72 314 GLY B O 1
ATOM 5687 N N . GLN B 1 315 ? 10.656 10.672 -37.812 1 37.69 315 GLN B N 1
ATOM 5688 C CA . GLN B 1 315 ? 11.422 11.914 -37.812 1 37.69 315 GLN B CA 1
ATOM 5689 C C . GLN B 1 315 ? 12.57 11.859 -36.812 1 37.69 315 GLN B C 1
ATOM 5691 O O . GLN B 1 315 ? 13.578 12.555 -36.969 1 37.69 315 GLN B O 1
ATOM 5696 N N . PHE B 1 316 ? 12.281 11.727 -35.531 1 37.41 316 PHE B N 1
ATOM 5697 C CA . PHE B 1 316 ? 13.375 11.891 -34.594 1 37.41 316 PHE B CA 1
ATOM 5698 C C . PHE B 1 316 ? 14.086 10.562 -34.344 1 37.41 316 PHE B C 1
ATOM 5700 O O . PHE B 1 316 ? 13.445 9.547 -34.062 1 37.41 316 PHE B O 1
ATOM 5707 N N . GLU B 1 317 ? 15.055 10.203 -35.188 1 36.84 317 GLU B N 1
ATOM 5708 C CA . GLU B 1 317 ? 16.062 9.164 -34.938 1 36.84 317 GLU B CA 1
ATOM 5709 C C . GLU B 1 317 ? 16.469 9.125 -33.469 1 36.84 317 GLU B C 1
ATOM 5711 O O . GLU B 1 317 ? 17.375 9.844 -33.062 1 36.84 317 GLU B O 1
ATOM 5716 N N . SER B 1 318 ? 15.664 9.523 -32.562 1 37.5 318 SER B N 1
ATOM 5717 C CA . SER B 1 318 ? 16.312 9.438 -31.25 1 37.5 318 SER B CA 1
ATOM 5718 C C . SER B 1 318 ? 16.828 8.023 -30.984 1 37.5 318 SER B C 1
ATOM 5720 O O . SER B 1 318 ? 16.109 7.043 -31.203 1 37.5 318 SER B O 1
ATOM 5722 N N . SER B 1 319 ? 18.062 7.789 -31.266 1 38.78 319 SER B N 1
ATOM 5723 C CA . SER B 1 319 ? 18.844 6.605 -30.938 1 38.78 319 SER B CA 1
ATOM 5724 C C . SER B 1 319 ? 18.422 6.012 -29.594 1 38.78 319 SER B C 1
ATOM 5726 O O . SER B 1 319 ? 19.062 5.098 -29.078 1 38.78 319 SER B O 1
ATOM 5728 N N . GLY B 1 320 ? 17.516 6.668 -28.922 1 40.47 320 GLY B N 1
ATOM 5729 C CA . GLY B 1 320 ? 17.281 6.102 -27.609 1 40.47 320 GLY B CA 1
ATOM 5730 C C . GLY B 1 320 ? 16.484 4.809 -27.656 1 40.47 320 GLY B C 1
ATOM 5731 O O . GLY B 1 320 ? 15.375 4.77 -28.203 1 40.47 320 GLY B O 1
ATOM 5732 N N . THR B 1 321 ? 17.062 3.695 -27.891 1 41.56 321 THR B N 1
ATOM 5733 C CA . THR B 1 321 ? 16.531 2.34 -27.812 1 41.56 321 THR B CA 1
ATOM 5734 C C . THR B 1 321 ? 15.75 2.125 -26.516 1 41.56 321 THR B C 1
ATOM 5736 O O . THR B 1 321 ? 16.297 2.303 -25.438 1 41.56 321 THR B O 1
ATOM 5739 N N . SER B 1 322 ? 14.531 2.529 -26.578 1 44.84 322 SER B N 1
ATOM 5740 C CA . SER B 1 322 ? 13.742 2.309 -25.375 1 44.84 322 SER B CA 1
ATOM 5741 C C . SER B 1 322 ? 13.391 0.834 -25.203 1 44.84 322 SER B C 1
ATOM 5743 O O . SER B 1 322 ? 13.25 0.107 -26.188 1 44.84 322 SER B O 1
ATOM 5745 N N . ILE B 1 323 ? 13.562 0.233 -24.141 1 48.16 323 ILE B N 1
ATOM 5746 C CA . ILE B 1 323 ? 13.25 -1.148 -23.797 1 48.16 323 ILE B CA 1
ATOM 5747 C C . ILE B 1 323 ? 11.773 -1.434 -24.078 1 48.16 323 ILE B C 1
ATOM 5749 O O . ILE B 1 323 ? 10.914 -0.584 -23.844 1 48.16 323 ILE B O 1
ATOM 5753 N N . SER B 1 324 ? 11.281 -2.373 -24.828 1 47.69 324 SER B N 1
ATOM 5754 C CA . SER B 1 324 ? 9.953 -2.719 -25.312 1 47.69 324 SER B CA 1
ATOM 5755 C C . SER B 1 324 ? 8.969 -2.871 -24.156 1 47.69 324 SER B C 1
ATOM 5757 O O . SER B 1 324 ? 7.766 -2.656 -24.328 1 47.69 324 SER B O 1
ATOM 5759 N N . LYS B 1 325 ? 9.281 -3.012 -22.969 1 50.66 325 LYS B N 1
ATOM 5760 C CA . LYS B 1 325 ? 8.5 -3.176 -21.75 1 50.66 325 LYS B CA 1
ATOM 5761 C C . LYS B 1 325 ? 7.391 -4.211 -21.938 1 50.66 325 LYS B C 1
ATOM 5763 O O . LYS B 1 325 ? 6.434 -4.25 -21.172 1 50.66 325 LYS B O 1
ATOM 5768 N N . ARG B 1 326 ? 7.312 -5.207 -22.953 1 50.34 326 ARG B N 1
ATOM 5769 C CA . ARG B 1 326 ? 6.273 -6.188 -23.25 1 50.34 326 ARG B CA 1
ATOM 5770 C C . ARG B 1 326 ? 6.469 -7.461 -22.438 1 50.34 326 ARG B C 1
ATOM 5772 O O . ARG B 1 326 ? 5.555 -8.281 -22.312 1 50.34 326 ARG B O 1
ATOM 5779 N N . GLY B 1 327 ? 7.504 -7.562 -21.719 1 65.44 327 GLY B N 1
ATOM 5780 C CA . GLY B 1 327 ? 7.809 -8.789 -21 1 65.44 327 GLY B CA 1
ATOM 5781 C C . GLY B 1 327 ? 7.59 -8.672 -19.516 1 65.44 327 GLY B C 1
ATOM 5782 O O . GLY B 1 327 ? 6.898 -7.766 -19.047 1 65.44 327 GLY B O 1
ATOM 5783 N N . SER B 1 328 ? 8.016 -9.727 -18.891 1 77.88 328 SER B N 1
ATOM 5784 C CA . SER B 1 328 ? 7.871 -9.773 -17.438 1 77.88 328 SER B CA 1
ATOM 5785 C C . SER B 1 328 ? 8.633 -8.633 -16.766 1 77.88 328 SER B C 1
ATOM 5787 O O . SER B 1 328 ? 9.859 -8.594 -16.812 1 77.88 328 SER B O 1
ATOM 5789 N N . SER B 1 329 ? 7.906 -7.758 -16.188 1 87.62 329 SER B N 1
ATOM 5790 C CA . SER B 1 329 ? 8.539 -6.645 -15.492 1 87.62 329 SER B CA 1
ATOM 5791 C C . SER B 1 329 ? 9.383 -7.137 -14.32 1 87.62 329 SER B C 1
ATOM 5793 O O . SER B 1 329 ? 10.406 -6.535 -13.992 1 87.62 329 SER B O 1
ATOM 5795 N N . HIS B 1 330 ? 9.023 -8.25 -13.773 1 91.81 330 HIS B N 1
ATOM 5796 C CA . HIS B 1 330 ? 9.789 -8.828 -12.68 1 91.81 330 HIS B CA 1
ATOM 5797 C C . HIS B 1 330 ? 11.148 -9.336 -13.156 1 91.81 330 HIS B C 1
ATOM 5799 O O . HIS B 1 330 ? 12.172 -9.102 -12.508 1 91.81 330 HIS B O 1
ATOM 5805 N N . LEU B 1 331 ? 11.125 -9.984 -14.289 1 93.5 331 LEU B N 1
ATOM 5806 C CA . LEU B 1 331 ? 12.367 -10.5 -14.859 1 93.5 331 LEU B CA 1
ATOM 5807 C C . LEU B 1 331 ? 13.289 -9.359 -15.273 1 93.5 331 LEU B C 1
ATOM 5809 O O . LEU B 1 331 ? 14.484 -9.383 -14.969 1 93.5 331 LEU B O 1
ATOM 5813 N N . ARG B 1 332 ? 12.766 -8.398 -15.93 1 93.31 332 ARG B N 1
ATOM 5814 C CA . ARG B 1 332 ? 13.539 -7.242 -16.391 1 93.31 332 ARG B CA 1
ATOM 5815 C C . ARG B 1 332 ? 14.227 -6.547 -15.219 1 93.31 332 ARG B C 1
ATOM 5817 O O . ARG B 1 332 ? 15.422 -6.25 -15.281 1 93.31 332 ARG B O 1
ATOM 5824 N N . ARG B 1 333 ? 13.484 -6.305 -14.219 1 94 333 ARG B N 1
ATOM 5825 C CA . ARG B 1 333 ? 14.031 -5.621 -13.055 1 94 333 ARG B CA 1
ATOM 5826 C C . ARG B 1 333 ? 15.133 -6.453 -12.398 1 94 333 ARG B C 1
ATOM 5828 O O . ARG B 1 333 ? 16.156 -5.91 -11.977 1 94 333 ARG B O 1
ATOM 5835 N N . ALA B 1 334 ? 14.844 -7.684 -12.266 1 95.75 334 ALA B N 1
ATOM 5836 C CA . ALA B 1 334 ? 15.828 -8.57 -11.648 1 95.75 334 ALA B CA 1
ATOM 5837 C C . ALA B 1 334 ? 17.125 -8.602 -12.453 1 95.75 334 ALA B C 1
ATOM 5839 O O . ALA B 1 334 ? 18.219 -8.57 -11.891 1 95.75 334 ALA B O 1
ATOM 5840 N N . LEU B 1 335 ? 17.016 -8.672 -13.766 1 95.19 335 LEU B N 1
ATOM 5841 C CA . LEU B 1 335 ? 18.188 -8.695 -14.633 1 95.19 335 LEU B CA 1
ATOM 5842 C C . LEU B 1 335 ? 18.969 -7.398 -14.523 1 95.19 335 LEU B C 1
ATOM 5844 O O . LEU B 1 335 ? 20.203 -7.418 -14.477 1 95.19 335 LEU B O 1
ATOM 5848 N N . PHE B 1 336 ? 18.312 -6.348 -14.5 1 94.38 336 PHE B N 1
ATOM 5849 C CA . PHE B 1 336 ? 18.953 -5.043 -14.359 1 94.38 336 PHE B CA 1
ATOM 5850 C C . PHE B 1 336 ? 19.719 -4.953 -13.047 1 94.38 336 PHE B C 1
ATOM 5852 O O . PHE B 1 336 ? 20.859 -4.488 -13.023 1 94.38 336 PHE B O 1
ATOM 5859 N N . GLN B 1 337 ? 19.078 -5.402 -12.047 1 95.5 337 GLN B N 1
ATOM 5860 C CA . GLN B 1 337 ? 19.734 -5.383 -10.734 1 95.5 337 GLN B CA 1
ATOM 5861 C C . GLN B 1 337 ? 20.969 -6.281 -10.727 1 95.5 337 GLN B C 1
ATOM 5863 O O . GLN B 1 337 ? 22 -5.914 -10.156 1 95.5 337 GLN B O 1
ATOM 5868 N N . ALA B 1 338 ? 20.812 -7.406 -11.25 1 95.81 338 ALA B N 1
ATOM 5869 C CA . ALA B 1 338 ? 21.938 -8.32 -11.336 1 95.81 338 ALA B CA 1
ATOM 5870 C C . ALA B 1 338 ? 23.094 -7.699 -12.133 1 95.81 338 ALA B C 1
ATOM 5872 O O . ALA B 1 338 ? 24.25 -7.859 -11.773 1 95.81 338 ALA B O 1
ATOM 5873 N N . ALA B 1 339 ? 22.734 -7.004 -13.164 1 95.62 339 ALA B N 1
ATOM 5874 C CA . ALA B 1 339 ? 23.734 -6.375 -14.031 1 95.62 339 ALA B CA 1
ATOM 5875 C C . ALA B 1 339 ? 24.516 -5.309 -13.273 1 95.62 339 ALA B C 1
ATOM 5877 O O . ALA B 1 339 ? 25.719 -5.141 -13.492 1 95.62 339 ALA B O 1
ATOM 5878 N N . ILE B 1 340 ? 23.875 -4.586 -12.43 1 95.38 340 ILE B N 1
ATOM 5879 C CA . ILE B 1 340 ? 24.5 -3.527 -11.641 1 95.38 340 ILE B CA 1
ATOM 5880 C C . ILE B 1 340 ? 25.625 -4.109 -10.789 1 95.38 340 ILE B C 1
ATOM 5882 O O . ILE B 1 340 ? 26.672 -3.486 -10.633 1 95.38 340 ILE B O 1
ATOM 5886 N N . THR B 1 341 ? 25.469 -5.266 -10.297 1 94.19 341 THR B N 1
ATOM 5887 C CA . THR B 1 341 ? 26.469 -5.906 -9.461 1 94.19 341 THR B CA 1
ATOM 5888 C C . THR B 1 341 ? 27.469 -6.691 -10.312 1 94.19 341 THR B C 1
ATOM 5890 O O . THR B 1 341 ? 28.672 -6.664 -10.055 1 94.19 341 THR B O 1
ATOM 5893 N N . ALA B 1 342 ? 26.969 -7.328 -11.281 1 93.5 342 ALA B N 1
ATOM 5894 C CA . ALA B 1 342 ? 27.766 -8.242 -12.086 1 93.5 342 ALA B CA 1
ATOM 5895 C C . ALA B 1 342 ? 28.875 -7.5 -12.828 1 93.5 342 ALA B C 1
ATOM 5897 O O . ALA B 1 342 ? 29.984 -8.008 -12.969 1 93.5 342 ALA B O 1
ATOM 5898 N N . HIS B 1 343 ? 28.609 -6.316 -13.336 1 93.62 343 HIS B N 1
ATOM 5899 C CA . HIS B 1 343 ? 29.609 -5.613 -14.141 1 93.62 343 HIS B CA 1
ATOM 5900 C C . HIS B 1 343 ? 30.797 -5.199 -13.289 1 93.62 343 HIS B C 1
ATOM 5902 O O . HIS B 1 343 ? 31.875 -4.926 -13.828 1 93.62 343 HIS B O 1
ATOM 5908 N N . LYS B 1 344 ? 30.625 -5.191 -11.984 1 93.88 344 LYS B N 1
ATOM 5909 C CA . LYS B 1 344 ? 31.703 -4.809 -11.086 1 93.88 344 LYS B CA 1
ATOM 5910 C C . LYS B 1 344 ? 32.594 -6.012 -10.734 1 93.88 344 LYS B C 1
ATOM 5912 O O . LYS B 1 344 ? 33.75 -5.859 -10.438 1 93.88 344 LYS B O 1
ATOM 5917 N N . HIS B 1 345 ? 31.984 -7.223 -10.805 1 91.5 345 HIS B N 1
ATOM 5918 C CA . HIS B 1 345 ? 32.656 -8.375 -10.219 1 91.5 345 HIS B CA 1
ATOM 5919 C C . HIS B 1 345 ? 33.094 -9.375 -11.297 1 91.5 345 HIS B C 1
ATOM 5921 O O . HIS B 1 345 ? 33.969 -10.203 -11.07 1 91.5 345 HIS B O 1
ATOM 5927 N N . ASP B 1 346 ? 32.438 -9.406 -12.391 1 91.81 346 ASP B N 1
ATOM 5928 C CA . ASP B 1 346 ? 32.781 -10.305 -13.484 1 91.81 346 ASP B CA 1
ATOM 5929 C C . ASP B 1 346 ? 33.656 -9.594 -14.508 1 91.81 346 ASP B C 1
ATOM 5931 O O . ASP B 1 346 ? 33.281 -8.555 -15.047 1 91.81 346 ASP B O 1
ATOM 5935 N N . PRO B 1 347 ? 34.812 -10.164 -14.773 1 91.94 347 PRO B N 1
ATOM 5936 C CA . PRO B 1 347 ? 35.75 -9.484 -15.664 1 91.94 347 PRO B CA 1
ATOM 5937 C C . PRO B 1 347 ? 35.219 -9.305 -17.078 1 91.94 347 PRO B C 1
ATOM 5939 O O . PRO B 1 347 ? 35.469 -8.297 -17.734 1 91.94 347 PRO B O 1
ATOM 5942 N N . VAL B 1 348 ? 34.531 -10.234 -17.562 1 92 348 VAL B N 1
ATOM 5943 C CA . VAL B 1 348 ? 34 -10.18 -18.922 1 92 348 VAL B CA 1
ATOM 5944 C C . VAL B 1 348 ? 32.938 -9.086 -19.016 1 92 348 VAL B C 1
ATOM 5946 O O . VAL B 1 348 ? 32.969 -8.266 -19.938 1 92 348 VAL B O 1
ATOM 5949 N N . LEU B 1 349 ? 32.094 -9.078 -18.047 1 94.62 349 LEU B N 1
ATOM 5950 C CA . LEU B 1 349 ? 31.016 -8.102 -18.047 1 94.62 349 LEU B CA 1
ATOM 5951 C C . LEU B 1 349 ? 31.547 -6.703 -17.734 1 94.62 349 LEU B C 1
ATOM 5953 O O . LEU B 1 349 ? 31.031 -5.711 -18.25 1 94.62 349 LEU B O 1
ATOM 5957 N N . LYS B 1 350 ? 32.5 -6.641 -16.859 1 95.12 350 LYS B N 1
ATOM 5958 C CA . LYS B 1 350 ? 33.156 -5.367 -16.562 1 95.12 350 LYS B CA 1
ATOM 5959 C C . LYS B 1 350 ? 33.781 -4.77 -17.828 1 95.12 350 LYS B C 1
ATOM 5961 O O . LYS B 1 350 ? 33.594 -3.588 -18.125 1 95.12 350 LYS B O 1
ATOM 5966 N N . ALA B 1 351 ? 34.531 -5.609 -18.547 1 94.62 351 ALA B N 1
ATOM 5967 C CA . ALA B 1 351 ? 35.156 -5.156 -19.781 1 94.62 351 ALA B CA 1
ATOM 5968 C C . ALA B 1 351 ? 34.125 -4.676 -20.781 1 94.62 351 ALA B C 1
ATOM 5970 O O . ALA B 1 351 ? 34.312 -3.682 -21.484 1 94.62 351 ALA B O 1
ATOM 5971 N N . PHE B 1 352 ? 33.125 -5.391 -20.812 1 94.56 352 PHE B N 1
ATOM 5972 C CA . PHE B 1 352 ? 32.031 -5.035 -21.734 1 94.56 352 PHE B CA 1
ATOM 5973 C C . PHE B 1 352 ? 31.406 -3.703 -21.344 1 94.56 352 PHE B C 1
ATOM 5975 O O . PHE B 1 352 ? 31.172 -2.85 -22.188 1 94.56 352 PHE B O 1
ATOM 5982 N N . TYR B 1 353 ? 31.141 -3.49 -20.047 1 95.69 353 TYR B N 1
ATOM 5983 C CA . TYR B 1 353 ? 30.594 -2.244 -19.516 1 95.69 353 TYR B CA 1
ATOM 5984 C C . TYR B 1 353 ? 31.516 -1.072 -19.844 1 95.69 353 TYR B C 1
ATOM 5986 O O . TYR B 1 353 ? 31.062 -0.022 -20.297 1 95.69 353 TYR B O 1
ATOM 5994 N N . GLU B 1 354 ? 32.75 -1.254 -19.578 1 96.19 354 GLU B N 1
ATOM 5995 C CA . GLU B 1 354 ? 33.75 -0.199 -19.812 1 96.19 354 GLU B CA 1
ATOM 5996 C C . GLU B 1 354 ? 33.812 0.16 -21.281 1 96.19 354 GLU B C 1
ATOM 5998 O O . GLU B 1 354 ? 34 1.329 -21.641 1 96.19 354 GLU B O 1
ATOM 6003 N N . LYS B 1 355 ? 33.781 -0.866 -22.094 1 95.44 355 LYS B N 1
ATOM 6004 C CA . LYS B 1 355 ? 33.75 -0.625 -23.531 1 95.44 355 LYS B CA 1
ATOM 6005 C C . LYS B 1 355 ? 32.594 0.268 -23.922 1 95.44 355 LYS B C 1
ATOM 6007 O O . LYS B 1 355 ? 32.75 1.215 -24.688 1 95.44 355 LYS B O 1
ATOM 6012 N N . LYS B 1 356 ? 31.453 0.027 -23.391 1 94.38 356 LYS B N 1
ATOM 6013 C CA . LYS B 1 356 ? 30.266 0.812 -23.703 1 94.38 356 LYS B CA 1
ATOM 6014 C C . LYS B 1 356 ? 30.375 2.225 -23.125 1 94.38 356 LYS B C 1
ATOM 6016 O O . LYS B 1 356 ? 29.922 3.188 -23.766 1 94.38 356 LYS B O 1
ATOM 6021 N N . ARG B 1 357 ? 30.938 2.266 -21.953 1 94.94 357 ARG B N 1
ATOM 6022 C CA . ARG B 1 357 ? 31.141 3.572 -21.328 1 94.94 357 ARG B CA 1
ATOM 6023 C C . ARG B 1 357 ? 32.094 4.426 -22.172 1 94.94 357 ARG B C 1
ATOM 6025 O O . ARG B 1 357 ? 31.875 5.629 -22.328 1 94.94 357 ARG B O 1
ATOM 6032 N N . LYS B 1 358 ? 33.062 3.834 -22.672 1 94.81 358 LYS B N 1
ATOM 6033 C CA . LYS B 1 358 ? 34.031 4.516 -23.5 1 94.81 358 LYS B CA 1
ATOM 6034 C C . LYS B 1 358 ? 33.406 5.023 -24.797 1 94.81 358 LYS B C 1
ATOM 6036 O O . LYS B 1 358 ? 33.875 6 -25.391 1 94.81 358 LYS B O 1
ATOM 6041 N N . GLN B 1 359 ? 32.406 4.395 -25.234 1 94.88 359 GLN B N 1
ATOM 6042 C CA . GLN B 1 359 ? 31.672 4.82 -26.422 1 94.88 359 GLN B CA 1
ATOM 6043 C C . GLN B 1 359 ? 30.797 6.031 -26.109 1 94.88 359 GLN B C 1
ATOM 6045 O O . GLN B 1 359 ? 30.094 6.543 -26.984 1 94.88 359 GLN B O 1
ATOM 6050 N N . GLY B 1 360 ? 30.719 6.441 -24.797 1 92.56 360 GLY B N 1
ATOM 6051 C CA . GLY B 1 360 ? 30 7.652 -24.406 1 92.56 360 GLY B CA 1
ATOM 6052 C C . GLY B 1 360 ? 28.578 7.387 -23.953 1 92.56 360 GLY B C 1
ATOM 6053 O O . GLY B 1 360 ? 27.781 8.312 -23.844 1 92.56 360 GLY B O 1
ATOM 6054 N N . LYS B 1 361 ? 28.297 6.207 -23.781 1 91.12 361 LYS B N 1
ATOM 6055 C CA . LYS B 1 361 ? 26.922 5.855 -23.406 1 91.12 361 LYS B CA 1
ATOM 6056 C C . LYS B 1 361 ? 26.656 6.156 -21.938 1 91.12 361 LYS B C 1
ATOM 6058 O O . LYS B 1 361 ? 27.547 6.055 -21.109 1 91.12 361 LYS B O 1
ATOM 6063 N N . HIS B 1 362 ? 25.422 6.559 -21.719 1 93.38 362 HIS B N 1
ATOM 6064 C CA . HIS B 1 362 ? 24.984 6.855 -20.359 1 93.38 362 HIS B CA 1
ATOM 6065 C C . HIS B 1 362 ? 25 5.605 -19.484 1 93.38 362 HIS B C 1
ATOM 6067 O O . HIS B 1 362 ? 24.828 4.492 -19.984 1 93.38 362 HIS B O 1
ATOM 6073 N N . TYR B 1 363 ? 25.203 5.707 -18.219 1 92.88 363 TYR B N 1
ATOM 6074 C CA . TYR B 1 363 ? 25.375 4.645 -17.234 1 92.88 363 TYR B CA 1
ATOM 6075 C C . TYR B 1 363 ? 24.266 3.602 -17.375 1 92.88 363 TYR B C 1
ATOM 6077 O O . TYR B 1 363 ? 24.547 2.408 -17.516 1 92.88 363 TYR B O 1
ATOM 6085 N N . TYR B 1 364 ? 23.016 4.051 -17.453 1 91.69 364 TYR B N 1
ATOM 6086 C CA . TYR B 1 364 ? 21.891 3.127 -17.438 1 91.69 364 TYR B CA 1
ATOM 6087 C C . TYR B 1 364 ? 21.781 2.393 -18.781 1 91.69 364 TYR B C 1
ATOM 6089 O O . TYR B 1 364 ? 21.297 1.256 -18.828 1 91.69 364 TYR B O 1
ATOM 6097 N N . VAL B 1 365 ? 22.203 3.025 -19.781 1 91.44 365 VAL B N 1
ATOM 6098 C CA . VAL B 1 365 ? 22.25 2.355 -21.078 1 91.44 365 VAL B CA 1
ATOM 6099 C C . VAL B 1 365 ? 23.297 1.239 -21.047 1 91.44 365 VAL B C 1
ATOM 6101 O O . VAL B 1 365 ? 23.047 0.14 -21.547 1 91.44 365 VAL B O 1
ATOM 6104 N N . CYS B 1 366 ? 24.406 1.521 -20.422 1 94.88 366 CYS B N 1
ATOM 6105 C CA . CYS B 1 366 ? 25.469 0.533 -20.281 1 94.88 366 CYS B CA 1
ATOM 6106 C C . CYS B 1 366 ? 25.016 -0.648 -19.438 1 94.88 366 CYS B C 1
ATOM 6108 O O . CYS B 1 366 ? 25.281 -1.803 -19.781 1 94.88 366 CYS B O 1
ATOM 6110 N N . ILE B 1 367 ? 24.281 -0.316 -18.391 1 94.94 367 ILE B N 1
ATOM 6111 C CA . ILE B 1 367 ? 23.781 -1.371 -17.516 1 94.94 367 ILE B CA 1
ATOM 6112 C C . ILE B 1 367 ? 22.766 -2.229 -18.266 1 94.94 367 ILE B C 1
ATOM 6114 O O . ILE B 1 367 ? 22.734 -3.451 -18.094 1 94.94 367 ILE B O 1
ATOM 6118 N N . GLY B 1 368 ? 21.922 -1.57 -19.031 1 93.81 368 GLY B N 1
ATOM 6119 C CA . GLY B 1 368 ? 20.984 -2.309 -19.859 1 93.81 368 GLY B CA 1
ATOM 6120 C C . GLY B 1 368 ? 21.656 -3.268 -20.828 1 93.81 368 GLY B C 1
ATOM 6121 O O . GLY B 1 368 ? 21.188 -4.395 -21.016 1 93.81 368 GLY B O 1
ATOM 6122 N N . ALA B 1 369 ? 22.75 -2.814 -21.422 1 94.56 369 ALA B N 1
ATOM 6123 C CA . ALA B 1 369 ? 23.516 -3.666 -22.328 1 94.56 369 ALA B CA 1
ATOM 6124 C C . ALA B 1 369 ? 24.109 -4.855 -21.594 1 94.56 369 ALA B C 1
ATOM 6126 O O . ALA B 1 369 ? 24.125 -5.977 -22.109 1 94.56 369 ALA B O 1
ATOM 6127 N N . VAL B 1 370 ? 24.609 -4.598 -20.453 1 95.31 370 VAL B N 1
ATOM 6128 C CA . VAL B 1 370 ? 25.172 -5.664 -19.641 1 95.31 370 VAL B CA 1
ATOM 6129 C C . VAL B 1 370 ? 24.078 -6.664 -19.266 1 95.31 370 VAL B C 1
ATOM 6131 O O . VAL B 1 370 ? 24.312 -7.875 -19.266 1 95.31 370 VAL B O 1
ATOM 6134 N N . ALA B 1 371 ? 22.875 -6.16 -18.938 1 95.44 371 ALA B N 1
ATOM 6135 C CA . ALA B 1 371 ? 21.734 -7.023 -18.609 1 95.44 371 ALA B CA 1
ATOM 6136 C C . ALA B 1 371 ? 21.391 -7.945 -19.781 1 95.44 371 ALA B C 1
ATOM 6138 O O . ALA B 1 371 ? 21.078 -9.125 -19.578 1 95.44 371 ALA B O 1
ATOM 6139 N N . ARG B 1 372 ? 21.484 -7.414 -20.922 1 94.62 372 ARG B N 1
ATOM 6140 C CA . ARG B 1 372 ? 21.234 -8.219 -22.109 1 94.62 372 ARG B CA 1
ATOM 6141 C C . ARG B 1 372 ? 22.281 -9.328 -22.25 1 94.62 372 ARG B C 1
ATOM 6143 O O . ARG B 1 372 ? 21.938 -10.477 -22.516 1 94.62 372 ARG B O 1
ATOM 6150 N N . LYS B 1 373 ? 23.531 -8.961 -22.156 1 94.44 373 LYS B N 1
ATOM 6151 C CA . LYS B 1 373 ? 24.594 -9.961 -22.234 1 94.44 373 LYS B CA 1
ATOM 6152 C C . LYS B 1 373 ? 24.438 -11.016 -21.156 1 94.44 373 LYS B C 1
ATOM 6154 O O . LYS B 1 373 ? 24.688 -12.195 -21.391 1 94.44 373 LYS B O 1
ATOM 6159 N N . LEU B 1 374 ? 24.078 -10.555 -20 1 94.81 374 LEU B N 1
ATOM 6160 C CA . LEU B 1 374 ? 23.828 -11.461 -18.891 1 94.81 374 LEU B CA 1
ATOM 6161 C C . LEU B 1 374 ? 22.734 -12.469 -19.25 1 94.81 374 LEU B C 1
ATOM 6163 O O . LEU B 1 374 ? 22.797 -13.633 -18.859 1 94.81 374 LEU B O 1
ATOM 6167 N N . CYS B 1 375 ? 21.719 -12.047 -19.922 1 94 375 CYS B N 1
ATOM 6168 C CA . CYS B 1 375 ? 20.641 -12.914 -20.359 1 94 375 CYS B CA 1
ATOM 6169 C C . CYS B 1 375 ? 21.156 -14.039 -21.234 1 94 375 CYS B C 1
ATOM 6171 O O . CYS B 1 375 ? 20.719 -15.188 -21.125 1 94 375 CYS B O 1
ATOM 6173 N N . TYR B 1 376 ? 22.125 -13.719 -22.078 1 95.25 376 TYR B N 1
ATOM 6174 C CA . TYR B 1 376 ? 22.75 -14.727 -22.938 1 95.25 376 TYR B CA 1
ATOM 6175 C C . TYR B 1 376 ? 23.531 -15.734 -22.094 1 95.25 376 TYR B C 1
ATOM 6177 O O . TYR B 1 376 ? 23.484 -16.938 -22.359 1 95.25 376 TYR B O 1
ATOM 6185 N N . ILE B 1 377 ? 24.172 -15.227 -21.188 1 95.06 377 ILE B N 1
ATOM 6186 C CA . ILE B 1 377 ? 24.953 -16.078 -20.297 1 95.06 377 ILE B CA 1
ATOM 6187 C C . ILE B 1 377 ? 24.016 -17.016 -19.531 1 95.06 377 ILE B C 1
ATOM 6189 O O . ILE B 1 377 ? 24.266 -18.219 -19.438 1 95.06 377 ILE B O 1
ATOM 6193 N N . ILE B 1 378 ? 22.938 -16.5 -18.984 1 96.38 378 ILE B N 1
ATOM 6194 C CA . ILE B 1 378 ? 21.969 -17.281 -18.219 1 96.38 378 ILE B CA 1
ATOM 6195 C C . ILE B 1 378 ? 21.375 -18.375 -19.109 1 96.38 378 ILE B C 1
ATOM 6197 O O . ILE B 1 378 ? 21.234 -19.516 -18.688 1 96.38 378 ILE B O 1
ATOM 6201 N N . TYR B 1 379 ? 21.062 -17.969 -20.312 1 96.44 379 TYR B N 1
ATOM 6202 C CA . TYR B 1 379 ? 20.531 -18.938 -21.266 1 96.44 379 TYR B CA 1
ATOM 6203 C C . TYR B 1 379 ? 21.484 -20.109 -21.438 1 96.44 379 TYR B C 1
ATOM 6205 O O . TYR B 1 379 ? 21.078 -21.266 -21.359 1 96.44 379 TYR B O 1
ATOM 6213 N N . ALA B 1 380 ? 22.719 -19.828 -21.656 1 95.69 380 ALA B N 1
ATOM 6214 C CA . ALA B 1 380 ? 23.734 -20.844 -21.906 1 95.69 380 ALA B CA 1
ATOM 6215 C C . ALA B 1 380 ? 23.922 -21.75 -20.703 1 95.69 380 ALA B C 1
ATOM 6217 O O . ALA B 1 380 ? 23.969 -22.969 -20.844 1 95.69 380 ALA B O 1
ATOM 6218 N N . ILE B 1 381 ? 23.938 -21.172 -19.578 1 95.44 381 ILE B N 1
ATOM 6219 C CA . ILE B 1 381 ? 24.203 -21.906 -18.344 1 95.44 381 ILE B CA 1
ATOM 6220 C C . ILE B 1 381 ? 23.016 -22.812 -18.016 1 95.44 381 ILE B C 1
ATOM 6222 O O . ILE B 1 381 ? 23.203 -23.953 -17.609 1 95.44 381 ILE B O 1
ATOM 6226 N N . LEU B 1 382 ? 21.812 -22.344 -18.141 1 94.88 382 LEU B N 1
ATOM 6227 C CA . LEU B 1 382 ? 20.625 -23.125 -17.812 1 94.88 382 LEU B CA 1
ATOM 6228 C C . LEU B 1 382 ? 20.375 -24.219 -18.859 1 94.88 382 LEU B C 1
ATOM 6230 O O . LEU B 1 382 ? 19.922 -25.312 -18.516 1 94.88 382 LEU B O 1
ATOM 6234 N N . LYS B 1 383 ? 20.703 -23.891 -20.078 1 94.75 383 LYS B N 1
ATOM 6235 C CA . LYS B 1 383 ? 20.531 -24.891 -21.141 1 94.75 383 LYS B CA 1
ATOM 6236 C C . LYS B 1 383 ? 21.5 -26.047 -20.953 1 94.75 383 LYS B C 1
ATOM 6238 O O . LYS B 1 383 ? 21.125 -27.203 -21.109 1 94.75 383 LYS B O 1
ATOM 6243 N N . SER B 1 384 ? 22.734 -25.75 -20.625 1 94.5 384 SER B N 1
ATOM 6244 C CA . SER B 1 384 ? 23.766 -26.766 -20.469 1 94.5 384 SER B CA 1
ATOM 6245 C C . SER B 1 384 ? 23.781 -27.328 -19.062 1 94.5 384 SER B C 1
ATOM 6247 O O . SER B 1 384 ? 24.406 -28.359 -18.812 1 94.5 384 SER B O 1
ATOM 6249 N N . ASN B 1 385 ? 23.172 -26.719 -18.156 1 94.31 385 ASN B N 1
ATOM 6250 C CA . ASN B 1 385 ? 23.188 -27.062 -16.734 1 94.31 385 ASN B CA 1
ATOM 6251 C C . ASN B 1 385 ? 24.609 -27.203 -16.203 1 94.31 385 ASN B C 1
ATOM 6253 O O . ASN B 1 385 ? 24.938 -28.203 -15.555 1 94.31 385 ASN B O 1
ATOM 6257 N N . LYS B 1 386 ? 25.438 -26.25 -16.578 1 94.38 386 LYS B N 1
ATOM 6258 C CA . LYS B 1 386 ? 26.828 -26.188 -16.141 1 94.38 386 LYS B CA 1
ATOM 6259 C C . LYS B 1 386 ? 27.125 -24.859 -15.461 1 94.38 386 LYS B C 1
ATOM 6261 O O . LYS B 1 386 ? 26.547 -23.828 -15.828 1 94.38 386 LYS B O 1
ATOM 6266 N N . PRO B 1 387 ? 27.938 -24.922 -14.461 1 94.75 387 PRO B N 1
ATOM 6267 C CA . PRO B 1 387 ? 28.281 -23.672 -13.773 1 94.75 387 PRO B CA 1
ATOM 6268 C C . PRO B 1 387 ? 28.969 -22.656 -14.688 1 94.75 387 PRO B C 1
ATOM 6270 O O . PRO B 1 387 ? 29.562 -23.031 -15.695 1 94.75 387 PRO B O 1
ATOM 6273 N N . TYR B 1 388 ? 28.797 -21.453 -14.328 1 93.56 388 TYR B N 1
ATOM 6274 C CA . TYR B 1 388 ? 29.438 -20.359 -15.062 1 93.56 388 TYR B CA 1
ATOM 6275 C C . TYR B 1 388 ? 30.953 -20.391 -14.883 1 93.56 388 TYR B C 1
ATOM 6277 O O . TYR B 1 388 ? 31.438 -20.5 -13.758 1 93.56 388 TYR B O 1
ATOM 6285 N N . GLU B 1 389 ? 31.672 -20.406 -15.992 1 88.94 389 GLU B N 1
ATOM 6286 C CA . GLU B 1 389 ? 33.125 -20.328 -16.016 1 88.94 389 GLU B CA 1
ATOM 6287 C C . GLU B 1 389 ? 33.594 -19.109 -16.812 1 88.94 389 GLU B C 1
ATOM 6289 O O . GLU B 1 389 ? 33.188 -18.906 -17.953 1 88.94 389 GLU B O 1
ATOM 6294 N N . VAL B 1 390 ? 34.375 -18.266 -16.125 1 81.25 390 VAL B N 1
ATOM 6295 C CA . VAL B 1 390 ? 34.906 -17.109 -16.812 1 81.25 390 VAL B CA 1
ATOM 6296 C C . VAL B 1 390 ? 35.875 -17.562 -17.906 1 81.25 390 VAL B C 1
ATOM 6298 O O . VAL B 1 390 ? 36.781 -18.359 -17.656 1 81.25 390 VAL B O 1
ATOM 6301 N N . PRO B 1 391 ? 35.469 -17.328 -19.203 1 70 391 PRO B N 1
ATOM 6302 C CA . PRO B 1 391 ? 36.406 -17.703 -20.25 1 70 391 PRO B CA 1
ATOM 6303 C C . PRO B 1 391 ? 37.812 -17.125 -20.047 1 70 391 PRO B C 1
ATOM 6305 O O . PRO B 1 391 ? 37.938 -16.031 -19.484 1 70 391 PRO B O 1
ATOM 6308 N N . PRO B 1 392 ? 38.875 -18 -20.156 1 59.12 392 PRO B N 1
ATOM 6309 C CA . PRO B 1 392 ? 40.219 -17.469 -20.031 1 59.12 392 PRO B CA 1
ATOM 6310 C C . PRO B 1 392 ? 40.469 -16.234 -20.906 1 59.12 392 PRO B C 1
ATOM 6312 O O . PRO B 1 392 ? 39.812 -16.062 -21.938 1 59.12 392 PRO B O 1
ATOM 6315 N N . HIS B 1 393 ? 40.75 -15.141 -20.344 1 51.88 393 HIS B N 1
ATOM 6316 C CA . HIS B 1 393 ? 41.094 -13.922 -21.078 1 51.88 393 HIS B CA 1
ATOM 6317 C C . HIS B 1 393 ? 41.812 -14.25 -22.375 1 51.88 393 HIS B C 1
ATOM 6319 O O . HIS B 1 393 ? 42.875 -14.898 -22.344 1 51.88 393 HIS B O 1
ATOM 6325 N N . SER B 1 394 ? 41.219 -14.641 -23.391 1 43.12 394 SER B N 1
ATOM 6326 C CA . SER B 1 394 ? 42.094 -14.672 -24.562 1 43.12 394 SER B CA 1
ATOM 6327 C C . SER B 1 394 ? 42.719 -13.305 -24.797 1 43.12 394 SER B C 1
ATOM 6329 O O . SER B 1 394 ? 42.062 -12.273 -24.656 1 43.12 394 SER B O 1
ATOM 6331 N N . PRO B 1 395 ? 44.125 -13.164 -24.797 1 37.09 395 PRO B N 1
ATOM 6332 C CA . PRO B 1 395 ? 44.781 -11.898 -25.156 1 37.09 395 PRO B CA 1
ATOM 6333 C C . PRO B 1 395 ? 44.125 -11.227 -26.375 1 37.09 395 PRO B C 1
ATOM 6335 O O . PRO B 1 395 ? 43.75 -11.914 -27.328 1 37.09 395 PRO B O 1
ATOM 6338 N N . VAL B 1 396 ? 43.438 -10.148 -26.234 1 37.25 396 VAL B N 1
ATOM 6339 C CA . VAL B 1 396 ? 43.094 -9.32 -27.391 1 37.25 396 VAL B CA 1
ATOM 6340 C C . VAL B 1 396 ? 44.25 -9.328 -28.375 1 37.25 396 VAL B C 1
ATOM 6342 O O . VAL B 1 396 ? 45.375 -8.945 -28.047 1 37.25 396 VAL B O 1
ATOM 6345 N N . GLU B 1 397 ? 44.25 -10.398 -29.234 1 26.81 397 GLU B N 1
ATOM 6346 C CA . GLU B 1 397 ? 45.156 -10.047 -30.312 1 26.81 397 GLU B CA 1
ATOM 6347 C C . GLU B 1 397 ? 44.906 -8.633 -30.828 1 26.81 397 GLU B C 1
ATOM 6349 O O . GLU B 1 397 ? 43.781 -8.281 -31.125 1 26.81 397 GLU B O 1
ATOM 6354 N N . THR B 1 398 ? 45.781 -7.641 -30.531 1 23.28 398 THR B N 1
ATOM 6355 C CA . THR B 1 398 ? 45.781 -6.469 -31.391 1 23.28 398 THR B CA 1
ATOM 6356 C C . THR B 1 398 ? 45.625 -6.875 -32.844 1 23.28 398 THR B C 1
ATOM 6358 O O . THR B 1 398 ? 46.281 -7.824 -33.312 1 23.28 398 THR B O 1
#

Nearest PDB structures (foldseek):
  8wt7-assembly1_C  TM=8.325E-01  e=8.953E-16  Escherichia coli
  8wt9-assembly1_D  TM=8.277E-01  e=1.267E-15  Escherichia coli
  8wt6-assembly1_D  TM=7.938E-01  e=1.039E-15  Escherichia coli
  7ess-assembly1_A  TM=5.352E-01  e=3.319E-03  Mycobacterium tuberculosis H37Rv
  3hrg-assembly1_A  TM=6.693E-01  e=3.708E-01  Bacteroides thetaiotaomicron VPI-5482

Secondary structure (DSSP, 8-state):
-EEEEEE--SSEEEEEEE-TTS-BSS--EEEESSHHHHHHHHHHHTTT-SSGGGEEEEEE--TTTHHHHHHHHHHTT-EEEEEPHHHHHHHHHHTT--S---HHHHHHHHHHHHHHS---------HHHHHHHHHHHHHHHHHHHHHHHHHHHHHHHHHH-GGGGGT-S-TTSHHHHHHHHH--SGGGGGSS-HHHHHHHHHHHHTTSS-HHHHHHHHHHHHT--S--SSHHHHHHHHHHHHHHHHHHHHHHHHHHHHHHHHHHHHT-GGGGSTT--HHHHHHHHHHH--GGG-SSHHHHHHHHT-SEE----SS------EE---S-HHHHHHHHHHHHHHHHH-HHHHHHHHHHHHTT--HHHHHHHHHHHHHHHHHHHHHHT-------------/-EEEEEE--SSEEEEEEE-TTS-BSS--EEEESSHHHHHHHHHHHTTT-SSGGGEEEEEE--TTTHHHHHHHHHHTT-EEEEEPHHHHHHHHHHTT--S---HHHHHHHHHHHHHHS---------HHHHHHHHHHHHHHHHHHHHHHHHHHHHHHHHHH-GGGGGT-S-TTSHHHHHHHHH--SGGGGGSS-HHHHHHHHHHHHTTSS-HHHHHHHHHHHHT--S--SSHHHHHHHHHHHHHHHHHHHHHHHHHHHHHHHHHHHHT-GGGGSTT--HHHHHHHHHHH--GGG-SSHHHHHHHHT-SEE----SS------EE---S-HHHHHHHHHHHHHHHHH-HHHHHHHHHHHHTT--HHHHHHHHHHHHHHHHHHHHHHT-------------

InterPro domains:
  IPR002525 Transposase IS110-like, N-terminal [PF01548] (4-162)
  IPR003346 Transposase IS116/IS110/IS902, C-terminal [PF02371] (270-354)
  IPR047650 Transposase IS110-like [NF033542] (3-387)
  IPR047650 Transposase IS110-like [PTHR33055] (2-391)

Organism: Bacillus thuringiensis (NCBI:txid1428)

Radius of gyration: 32.16 Å; Cα contacts (8 Å, |Δi|>4): 1196; chains: 2; bounding box: 98×91×68 Å

Solvent-accessible surface area (backbone atoms only — not comparable to full-atom values): 41826 Å² total; per-residue (Å²): 102,35,22,28,2,34,29,62,42,89,57,55,29,22,35,16,46,23,42,83,86,65,46,65,79,57,76,59,43,76,34,40,78,36,46,67,23,49,49,49,49,50,56,57,49,51,74,78,40,92,50,48,86,43,37,44,33,22,30,43,62,50,81,66,55,33,53,20,55,49,40,54,41,45,75,68,59,36,51,53,32,75,38,53,60,68,58,53,51,52,48,36,70,69,62,69,66,68,81,74,86,46,61,54,55,48,2,42,48,40,14,47,48,56,67,73,42,91,64,69,66,52,61,78,66,50,51,63,42,49,30,33,33,53,47,40,54,51,41,51,50,50,51,53,50,43,53,51,43,50,51,54,39,48,54,52,36,52,26,43,36,50,66,54,63,78,73,39,98,44,63,77,35,69,37,46,40,53,44,38,59,74,44,53,40,42,72,48,54,74,78,49,54,70,66,59,49,16,50,53,35,19,65,52,44,72,59,75,43,29,61,69,55,38,50,50,51,47,54,47,33,77,54,48,43,20,37,82,61,42,52,66,49,52,24,50,51,39,30,53,39,48,51,50,45,54,54,51,51,53,50,44,52,54,48,50,52,53,40,39,52,50,42,59,72,65,64,65,43,59,57,53,37,64,47,26,46,61,68,46,28,32,38,41,48,27,63,62,54,65,63,78,79,44,92,45,51,68,55,50,37,49,47,31,15,59,35,66,27,73,57,74,50,85,85,61,71,54,81,64,52,44,55,60,68,81,28,46,65,67,36,35,51,38,38,42,53,28,23,67,45,15,36,76,72,30,70,70,45,26,52,51,35,50,53,39,43,72,74,67,48,54,70,68,58,31,35,46,51,42,21,47,53,49,46,43,51,50,43,54,30,63,71,67,65,39,64,62,69,83,73,74,81,68,75,75,73,126,102,35,24,28,2,36,28,60,44,89,57,54,29,22,35,18,47,23,42,82,87,65,47,66,78,58,78,59,42,76,34,40,79,36,46,68,23,49,49,50,49,50,58,57,49,52,75,79,40,91,49,48,87,44,37,43,34,23,32,43,62,53,80,64,55,35,52,19,56,49,41,54,41,44,77,68,60,36,50,54,32,74,38,55,60,68,59,53,51,53,47,36,72,67,59,74,65,68,81,74,88,45,61,54,56,48,2,42,48,38,14,46,50,55,68,73,42,91,64,70,64,54,61,79,64,51,51,62,42,50,30,34,33,55,48,40,52,50,40,51,50,50,51,52,52,43,52,51,44,51,51,53,39,47,53,50,36,53,26,43,36,51,69,53,63,77,73,36,97,46,62,76,35,69,38,46,39,53,44,38,60,74,43,52,41,40,72,48,52,74,77,50,52,68,66,59,48,17,49,53,35,19,64,53,44,73,59,74,43,29,61,68,55,37,51,50,50,46,53,46,33,76,56,46,42,21,38,82,59,43,52,65,49,52,24,51,50,40,30,52,39,49,52,49,43,53,53,50,51,52,48,44,52,55,47,50,52,54,41,39,52,49,43,59,72,67,64,64,44,60,59,53,36,63,48,25,45,60,70,46,28,34,38,42,48,26,64,61,53,65,63,78,80,44,92,46,53,68,55,50,36,49,47,31,14,61,36,66,28,72,57,77,51,85,84,63,72,53,82,66,51,45,54,61,70,81,27,45,65,68,35,36,51,37,38,43,55,28,23,65,44,14,35,75,70,29,69,71,46,25,52,51,37,50,54,39,43,71,74,67,47,54,69,67,58,32,35,46,51,42,23,47,54,47,45,44,51,51,44,52,30,62,70,65,65,39,66,62,69,83,72,74,78,68,75,75,75,127

Sequence (796 aa):
MFYLGIDIAKHKHYASIIDQTGKPITKPFPFRNHKEGGQALLNWMYRYIESPTEIMIGMEATGHYWLAVYSFLLDHGFSVVVLNPIQTNAWRKGTEIRKRKTDAIDATMIADIIRFGRFVETPLVDEKMFALKQMSRFRNALVSNMSDLKRKALVVLDQTFPEYQSIFSDVFGKTSSQILLEYSSPSDYEQISIDDLTQIIEQTSRNRLGKKTANKLMELASNSFGVTFCKNAFSFQLKMLMEQIRFIEDQIKECEEEMSQLLIDLDTPIMTIPGVGPILGATILSEIGDIHRFDKPSKLVAYAGIDASVSQSGQFESSGTSISKRGSSHLRRALFQAAITAHKHDPVLKAFYEKKRKQGKHYYVCIGAVARKLCYIIYAILKSNKPYEVPPHSPVETMFYLGIDIAKHKHYASIIDQTGKPITKPFPFRNHKEGGQALLNWMYRYIESPTEIMIGMEATGHYWLAVYSFLLDHGFSVVVLNPIQTNAWRKGTEIRKRKTDAIDATMIADIIRFGRFVETPLVDEKMFALKQMSRFRNALVSNMSDLKRKALVVLDQTFPEYQSIFSDVFGKTSSQILLEYSSPSDYEQISIDDLTQIIEQTSRNRLGKKTANKLMELASNSFGVTFCKNAFSFQLKMLMEQIRFIEDQIKECEEEMSQLLIDLDTPIMTIPGVGPILGATILSEIGDIHRFDKPSKLVAYAGIDASVSQSGQFESSGTSISKRGSSHLRRALFQAAITAHKHDPVLKAFYEKKRKQGKHYYVCIGAVARKLCYIIYAILKSNKPYEVPPHSPVET

pLDDT: mean 86.29, std 15.15, range [22.78, 98.06]

=== Feature glossary ===
A reading guide for the features in this record.

Start from the sequence.

  · This is the polypeptide sequence — one letter per residue, N-terminus first. Length ranges from a few dozen residues for small domains to over a thousand for large multi-domain proteins.

Fold it, and you get atomic coordinates and the backbone conformation that goes with them.

  · Structure coordinates are given as an mmCIF _atom_site loop: one row per atom with element, residue name, chain id, sequence number, and x/y/z position in Å. Only the four main-chain atoms per residue are included here; side chains are omitted to keep the record compact.

  · Backbone dihedral angles. Every residue except chain termini has a φ (preceding-C → N → Cα → C) and a ψ (N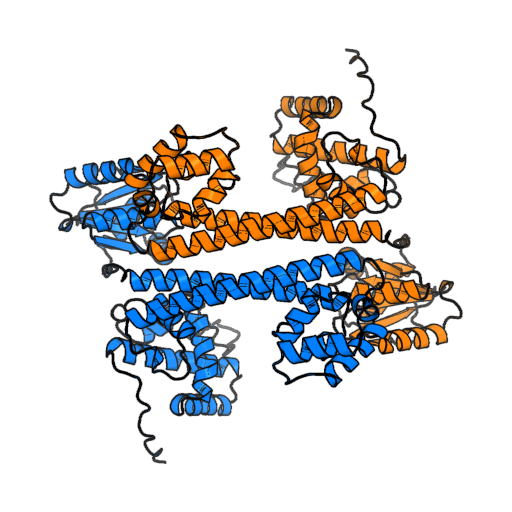 → Cα → C → next-N). They are reported in degrees following the IUPAC sign convention. Secondary structure is essentially a statement about which (φ, ψ) basin each residue occupies.

  · The SS8 string is DSSP's per-residue secondary-structure call. α-helix (H) means an i→i+4 H-bond ladder; β-strand (E) means the residue participates in a β-sheet; 3₁₀ (G) and π (I) are tighter and wider helices; T/S are turns/bends; '-' is loop.

  · SS3 is a coarse helix/strand/coil call (letters a/b/c) made by the P-SEA algorithm from inter-Cα distances and dihedrals. It is less detailed than DSSP but needs only Cα positions.

Summarize the fold with a handful of shape descriptors and a per-residue structural alphabet.

  · Radius of gyration (Rg) is the root-mean-square distance of Cα atoms from their centroid — a single number for overall size and compactness. A globular domain of N residues has Rg ≈ 2.2·N^0.38 Å; an extended or disordered chain has a much larger Rg. The Cα contact count is the number of residue pairs whose Cα atoms are within 8 Å and are more than four positions apart in sequence — a standard proxy for tertiary packing density. The bounding box is the smallest axis-aligned box enclosing all Cα atoms.

  · The Foldseek 3Di string encodes local tertiary geometry as a 20-letter alphabet — one character per residue — derived from the relative positions of nearby Cα atoms. Unlike the amino-acid sequence, 3Di is a direct function of the 3D structure, so two proteins with the same fold have similar 3Di strings even at low sequence identity.

  · Solvent-accessible surface area (SASA) is the area in Å² traced out by the centre of a 1.4 Å probe sphere (a water molecule) rolled over the protein's van der Waals surface (Shrake–Rupley / Lee–Richards construction). Buried residues have near-zero SASA; fully exposed residues can exceed 200 Å². The total SASA scales roughly with the number of surface residues.

Ask how reliable the model is.

  · pLDDT (predicted Local Distance Difference Test) is AlphaFold's per-residue confidence score, ranging from 0 to 100. Values above 90 indicate high confidence (typically well-packed cores); 70–90 is confident; 50–70 low confidence; below 50 usually means the region is disordered or the prediction is unreliable there. AlphaFold stores pLDDT in the mmCIF B-factor column.

  · B-factor (Debye–Waller factor) reflects atomic displacement in the crystal lattice. It is an experimental observable (units Å²), not a prediction; low values mean the atom is pinned down, high values mean it moves or is heterogeneous across the crystal.

  · Predicted Aligned Error (PAE) is an AlphaFold confidence matrix: entry (i, j) is the expected error in the position of residue j, in ångströms, when the prediction is superimposed on the true structure at residue i. Low PAE within a block of residues means that block is internally rigid and well-predicted; high PAE between two blocks means their relative placement is uncertain even if each block individually is confident.

Place it in context: what it resembles, what it is annotated as, and how it looks.

  · Nearest PDB neighbors are the top structural matches found by Foldseek when searching this structure against the entire Protein Data Bank. Each hit reports a TM-score (0 to 1; >0.5 almost always implies the same fold) and an E-value. These are *structural* homologs — they may share no detectable sequence similarity.

  · Functional annotations link the protein to curated databases. InterPro entries identify conserved domains and families by matching the sequence against member-database signatures (Pfam, PROSITE, CDD, …). Gene Ontology (GO) terms describe molecular function, biological process, and cellular component in a controlled vocabulary. CATH places the structure in a hierarchical fold classification (Class/Architecture/Topology/Homologous-superfamily). The organism is the source species.

  · Three diagnostic plots accompany the record. The Cα contact map visualizes the tertiary structure as a 2D adjacency matrix (8 Å cutoff, sequence-local contacts suppressed). The Ramachandran plot shows the distribution of backbone (φ, ψ) torsions, with points in the α and β basins reflecting secondary structure content. The PAE plot shows AlphaFold's inter-residue confidence as a color matrix.

  · Six rendered views show the 3D structure from the faces of a cube — i.e. along ±x, ±y, ±z. Rendering representation is drawn randomly per protein from cartoon (secondary-structure ribbons), sticks (backbone bonds), or molecular surface; coloring is either N→C rainbow (blue at the N-terminus through red at the C-terminus) or one color per chain.